Protein 4RJ2 (pdb70)

Solvent-accessible surface area: 46850 Å² total; per-residue (Å²): 94,17,90,13,0,100,7,131,128,34,25,5,2,62,0,0,0,0,3,11,24,6,70,70,0,82,48,0,2,115,71,30,14,115,132,43,128,86,11,3,74,42,54,15,19,27,0,16,10,6,41,23,145,70,54,90,1,0,0,0,0,0,8,15,0,0,0,3,0,6,1,1,0,32,0,0,20,60,71,3,26,3,124,36,1,2,10,1,9,50,3,5,0,0,20,81,100,0,113,24,106,31,9,0,0,0,1,0,2,0,0,15,0,15,0,0,16,39,15,1,85,66,14,5,10,2,1,29,4,32,7,66,5,0,60,21,0,27,34,2,0,144,84,70,73,41,133,10,75,32,11,6,0,1,0,10,1,11,93,52,45,41,28,43,122,8,44,90,22,5,55,104,10,32,0,16,0,19,9,16,11,0,0,0,1,2,0,2,7,26,24,63,71,23,91,2,0,0,0,0,4,0,11,47,8,30,75,80,142,90,143,18,81,86,76,51,137,64,90,15,19,30,54,1,0,76,1,0,0,36,4,3,42,80,33,82,121,76,19,91,10,0,96,6,102,131,42,29,6,0,61,1,0,0,0,0,5,17,4,78,72,0,90,63,1,2,117,70,23,15,116,134,45,128,84,9,3,72,41,48,15,17,28,0,18,12,5,40,21,144,71,53,105,0,0,0,0,0,0,8,12,0,0,0,3,0,6,1,1,0,33,0,0,21,62,68,4,24,1,123,48,1,1,10,0,5,54,3,8,0,7,19,91,102,0,116,32,86,34,6,0,0,0,0,0,2,0,1,13,0,15,0,1,15,33,8,0,101,66,15,5,9,1,2,28,4,31,13,86,4,0,58,22,0,20,51,2,0,133,93,80,69,38,121,21,76,35,10,6,0,1,0,10,0,10,94,54,43,54,31,48,92,8,42,72,15,6,56,109,10,32,0,19,0,18,10,18,10,0,0,0,1,2,0,2,8,26,20,62,71,20,86,2,0,0,0,0,9,1,60,46,26,75,93,86,170,104,155,34,77,85,73,60,162,83,79,16,31,32,43,1,0,78,0,0,0,39,4,5,45,82,32,81,120,95,19,96,8,0,96,6,126,128,43,20,8,1,62,2,0,0,0,3,12,26,4,72,80,0,86,39,0,3,118,72,32,14,113,144,38,132,85,8,3,74,36,64,16,17,26,0,16,14,5,54,13,130,77,47,92,0,0,0,0,0,0,8,12,0,0,0,3,0,6,2,1,0,32,0,0,21,56,52,8,31,1,134,31,1,2,9,1,9,51,4,5,0,1,36,93,137,4,122,33,131,29,9,0,0,0,0,0,2,0,1,14,0,15,0,1,18,38,17,0,93,67,12,4,8,1,2,29,5,32,12,85,6,0,58,20,0,21,54,3,0,117,94,76,66,36,116,12,78,34,11,8,0,1,0,10,1,10,96,53,48,49,29,46,120,8,54,78,16,7,51,107,9,30,0,21,0,22,9,18,10,0,0,0,1,2,0,2,7,26,20,64,72,21,94,2,0,0,0,0,6,0,16,46,8,37,84,79,138,82,108,10,81,83,75,58,106,96,82,14,20,36,54,1,0,58,0,0,0,35,4,2,44,84,28,79,122,75,18,91,9,0,92,5,101,129,40,34,7,1,53,0,0,0,0,4,11,22,6,72,72,0,86,43,0,2,112,67,34,16,106,131,47,111,92,14,3,79,42,68,17,18,26,0,18,4,6,41,23,137,68,52,88,0,0,0,0,0,0,8,15,0,0,0,2,0,5,2,1,0,32,0,0,23,60,64,6,38,4,132,33,0,2,9,1,8,63,3,7,0,12,20,99,100,0,111,45,102,34,5,0,0,0,1,0,2,0,2,17,0,15,0,1,17,33,14,0,84,65,12,5,9,2,1,28,4,32,10,68,4,0,51,19,0,27,38,3,0,137,90,66,73,41,129,17,71,34,10,7,0,1,0,10,1,12,96,53,46,47,46,46,91,8,46,63,8,4,53,113,10,33,0,17,0,17,9,19,9,0,0,0,0,2,0,2,6,24,24,63,73,23,90,1,0,0,0,0,9,2,48,32,22,69,165,86,139,57,162,36,76,70,70,68,129,50,68,15,28,31,53,2,0,78,0,0,0,41,4,3,44,82,29,77,123,74,18,91,9,0,98,6,104,129,40,33,7,2,64,1,0,0,0,3,11,26,3,76,84,0,83,43,0,2,113,68,23,14,82,135,44,131,84,11,2,73,40,69,15,16,26,0,17,11,6,37,11,135,66,52,89,1,0,0,0,0,0,8,13,0,0,0,2,0,6,2,1,0,31,1,0,18,56,70,8,35,1,105,35,1,2,10,1,8,59,3,6,0,0,19,68,100,0,112,33,123,35,7,0,0,0,2,0,2,0,2,14,0,14,0,1,16,36,15,1,77,66,13,4,9,1,2,27,4,32,14,81,5,0,58,21,0,17,57,2,0,144,91,74,67,37,120,22,76,36,8,7,0,2,0,10,1,11,98,57,47,55,26,49,106,8,47,87,25,6,52,107,11,33,0,18,0,25,10,18,9,0,0,0,1,2,0,2,7,26,21,63,61,17,88,2,0,0,0,0,9,2,40,56,7,52,73,85,139,114,123,27,69,65,71,66,109,93,85,16,26,28,59,2,0,85,0,0,0,34,3,3,42,79,30,77,121,76,18,93,11,0,104,7,103,129,44,37,8,1,61,2,0,0,0,0,6,17,3,78,39,0,98,45,1,1,119,72,32,12,108,133,44,143,78,11,2,78,37,52,15,18,27,0,16,12,6,43,13,136,70,51,96,1,0,0,0,0,0,8,14,0,0,0,2,0,6,2,0,0,32,1,0,20,59,63,6,36,0,109,35,1,2,8,0,4,49,4,6,0,0,18,84,96,0,123,36,119,30,4,0,0,0,1,0,2,0,1,15,0,15,0,1,17,37,13,0,86,65,13,4,8,2,2,26,4,27,10,85,4,0,43,19,0,30,42,1,2,174,93,60,69,30,127,40,85,36,10,6,0,1,0,10,0,12,95,52,45,50,30,43,128,8,43,86,30,5,51,113,10,32,0,16,0,22,8,17,10,0,0,0,1,2,0,2,7,25,32,62,58,17,95,2,0,0,0,0,10,2,37,37,9,46,80,84,159,113,62,37,106,101,72,51,136,101,90,15,16,29,50,0,0,63,0,0,0,29,4,2,44,79,32,77,123

Radius of gyration: 33.47 Å; Cα contacts (8 Å, |Δi|>4): 3910; chains: 6; bounding box: 92×74×96 Å

Structure (mmCIF, N/CA/C/O backbone):
data_4RJ2
#
_entry.id   4RJ2
#
_cell.length_a   74.120
_cell.length_b   110.220
_cell.length_c   88.210
_cell.angle_alpha   90.00
_cell.angle_beta   111.08
_cell.angle_gamma   90.00
#
_symmetry.space_group_name_H-M   'P 1 21 1'
#
loop_
_entity.id
_entity.type
_entity.pdbx_description
1 polymer 'Purine nucleoside phosphorylase DeoD-type'
2 non-polymer GLYCEROL
3 water water
#
loop_
_atom_site.group_PDB
_atom_site.id
_atom_site.type_symbol
_atom_site.label_atom_id
_atom_site.label_alt_id
_atom_site.label_comp_id
_atom_site.label_asym_id
_atom_site.label_entity_id
_atom_site.label_seq_id
_atom_site.pdbx_PDB_ins_code
_atom_site.Cartn_x
_atom_site.Cartn_y
_atom_site.Cartn_z
_atom_site.occupancy
_atom_site.B_iso_or_equiv
_atom_site.auth_seq_id
_atom_site.auth_comp_id
_atom_site.auth_asym_id
_atom_site.auth_atom_id
_atom_site.pdbx_PDB_model_num
ATOM 1 N N . ALA A 1 1 ? 12.775 -28.761 57.349 1.00 6.07 1 ALA A N 1
ATOM 2 C CA . ALA A 1 1 ? 13.619 -27.813 56.562 1.00 5.72 1 ALA A CA 1
ATOM 3 C C . ALA A 1 1 ? 12.856 -27.320 55.379 1.00 5.39 1 ALA A C 1
ATOM 4 O O . ALA A 1 1 ? 11.940 -27.980 54.893 1.00 6.33 1 ALA A O 1
ATOM 6 N N . THR A 1 2 ? 13.231 -26.135 54.931 1.00 5.57 2 THR A N 1
ATOM 7 C CA . THR A 1 2 ? 12.732 -25.534 53.707 1.00 6.14 2 THR A CA 1
ATOM 8 C C . THR A 1 2 ? 13.920 -25.322 52.777 1.00 6.07 2 THR A C 1
ATOM 9 O O . THR A 1 2 ? 15.074 -25.535 53.172 1.00 6.55 2 THR A O 1
ATOM 13 N N . PRO A 1 3 ? 13.672 -24.915 51.518 1.00 6.48 3 PRO A N 1
ATOM 14 C CA . PRO A 1 3 ? 14.776 -24.862 50.572 1.00 7.50 3 PRO A CA 1
ATOM 15 C C . PRO A 1 3 ? 15.951 -23.980 50.977 1.00 7.67 3 PRO A C 1
ATOM 16 O O . PRO A 1 3 ? 17.075 -24.254 50.575 1.00 10.24 3 PRO A O 1
ATOM 20 N N . HIS A 1 4 ? 15.720 -22.955 51.797 1.00 6.06 4 HIS A N 1
ATOM 21 C CA . HIS A 1 4 ? 16.806 -22.070 52.202 1.00 6.31 4 HIS A CA 1
ATOM 22 C C . HIS A 1 4 ? 17.059 -22.026 53.701 1.00 6.15 4 HIS A C 1
ATOM 23 O O . HIS A 1 4 ? 17.875 -21.217 54.173 1.00 7.30 4 HIS A O 1
ATOM 30 N N . ILE A 1 5 ? 16.407 -22.895 54.470 1.00 5.80 5 ILE A N 1
ATOM 31 C CA . ILE A 1 5 ? 16.563 -22.893 55.919 1.00 6.25 5 ILE A CA 1
ATOM 32 C C . ILE A 1 5 ? 16.610 -24.342 56.382 1.00 6.24 5 ILE A C 1
ATOM 33 O O . ILE A 1 5 ? 15.604 -25.051 56.353 1.00 6.83 5 ILE A O 1
ATOM 38 N N . ASN A 1 6 ? 17.786 -24.776 56.812 1.00 6.72 6 ASN A N 1
ATOM 39 C CA . ASN A 1 6 ? 17.941 -26.135 57.335 1.00 6.78 6 ASN A CA 1
ATOM 40 C C . ASN A 1 6 ? 17.730 -26.166 58.834 1.00 7.49 6 ASN A C 1
ATOM 41 O O . ASN A 1 6 ? 18.666 -26.098 59.623 1.00 10.39 6 ASN A O 1
ATOM 46 N N . ALA A 1 7 ? 16.468 -26.216 59.202 1.00 7.52 7 ALA A N 1
ATOM 47 C CA . ALA A 1 7 ? 16.027 -26.211 60.576 1.00 8.22 7 ALA A CA 1
ATOM 48 C C . ALA A 1 7 ? 14.703 -26.942 60.636 1.00 8.21 7 ALA A C 1
ATOM 49 O O . ALA A 1 7 ? 14.100 -27.254 59.615 1.00 8.86 7 ALA A O 1
ATOM 51 N N . GLU A 1 8 ? 14.255 -27.166 61.871 1.00 11.41 8 GLU A N 1
ATOM 52 C CA . GLU A 1 8 ? 12.979 -27.797 62.158 1.00 13.83 8 GLU A CA 1
ATOM 53 C C . GLU A 1 8 ? 12.017 -26.826 62.821 1.00 11.44 8 GLU A C 1
ATOM 54 O O . GLU A 1 8 ? 12.420 -25.916 63.518 1.00 9.83 8 GLU A O 1
ATOM 60 N N . MET A 1 9 ? 10.732 -27.028 62.597 1.00 12.68 9 MET A N 1
ATOM 61 C CA . MET A 1 9 ? 9.720 -26.286 63.318 1.00 12.43 9 MET A CA 1
ATOM 62 C C . MET A 1 9 ? 9.996 -26.360 64.812 1.00 12.02 9 MET A C 1
ATOM 63 O O . MET A 1 9 ? 10.266 -27.443 65.349 1.00 15.18 9 MET A O 1
ATOM 68 N N . GLY A 1 10 ? 9.877 -25.223 65.480 1.00 9.82 10 GLY A N 1
ATOM 69 C CA . GLY A 1 10 ? 10.219 -25.088 66.877 1.00 9.41 10 GLY A CA 1
ATOM 70 C C . GLY A 1 10 ? 11.593 -24.477 67.078 1.00 8.50 10 GLY A C 1
ATOM 71 O O . GLY A 1 10 ? 11.862 -23.923 68.139 1.00 10.25 10 GLY A O 1
ATOM 72 N N . ASP A 1 11 ? 12.464 -24.543 66.064 1.00 8.20 11 ASP A N 1
ATOM 73 C CA . ASP A 1 11 ? 13.803 -23.982 66.190 1.00 8.15 11 ASP A CA 1
ATOM 74 C C . ASP A 1 11 ? 13.775 -22.449 66.203 1.00 7.39 11 ASP A C 1
ATOM 75 O O . ASP A 1 11 ? 14.654 -21.843 66.781 1.00 9.06 11 ASP A O 1
ATOM 80 N N . PHE A 1 12 ? 12.781 -21.850 65.545 1.00 6.98 12 PHE A N 1
ATOM 81 C CA . PHE A 1 12 ? 12.571 -20.397 65.561 1.00 6.74 12 PHE A CA 1
ATOM 82 C C . PHE A 1 12 ? 11.467 -20.029 66.548 1.00 6.70 12 PHE A C 1
ATOM 83 O O . PHE A 1 12 ? 10.481 -20.758 66.702 1.00 8.60 12 PHE A O 1
ATOM 91 N N . ALA A 1 13 ? 11.655 -18.892 67.208 1.00 6.25 13 ALA A N 1
ATOM 92 C CA . ALA A 1 13 ? 10.601 -18.221 67.941 1.00 6.87 13 ALA A CA 1
ATOM 93 C C . ALA A 1 13 ? 9.497 -17.787 66.981 1.00 6.42 13 ALA A C 1
ATOM 94 O O . ALA A 1 13 ? 9.697 -17.772 65.762 1.00 7.78 13 ALA A O 1
ATOM 96 N N . ASP A 1 14 ? 8.364 -17.363 67.540 1.00 7.46 14 ASP A N 1
ATOM 97 C CA . ASP A 1 14 ? 7.266 -16.841 66.731 1.00 7.28 14 ASP A CA 1
ATOM 98 C C . ASP A 1 14 ? 7.473 -15.400 66.263 1.00 6.39 14 ASP A C 1
ATOM 99 O O . ASP A 1 14 ? 6.676 -14.880 65.511 1.00 6.90 14 ASP A O 1
ATOM 104 N N A VAL A 1 15 ? 8.558 -14.774 66.705 0.50 6.47 15 VAL A N 1
ATOM 105 N N B VAL A 1 15 ? 8.577 -14.799 66.714 0.50 6.25 15 VAL A N 1
ATOM 106 C CA A VAL A 1 15 ? 8.978 -13.484 66.180 0.50 6.84 15 VAL A CA 1
ATOM 107 C CA B VAL A 1 15 ? 9.037 -13.475 66.302 0.50 5.97 15 VAL A CA 1
ATOM 108 C C A VAL A 1 15 ? 10.454 -13.576 65.820 0.50 6.05 15 VAL A C 1
ATOM 109 C C B VAL A 1 15 ? 10.481 -13.605 65.821 0.50 5.75 15 VAL A C 1
ATOM 110 O O A VAL A 1 15 ? 11.266 -14.105 66.595 0.50 6.65 15 VAL A O 1
ATOM 111 O O B VAL A 1 15 ? 11.315 -14.191 66.527 0.50 6.46 15 VAL A O 1
ATOM 118 N N . VAL A 1 16 ? 10.786 -13.066 64.638 1.00 5.98 16 VAL A N 1
ATOM 119 C CA . VAL A 1 16 ? 12.143 -13.066 64.130 1.00 5.63 16 VAL A CA 1
ATOM 120 C C . VAL A 1 16 ? 12.550 -11.642 63.756 1.00 5.02 16 VAL A C 1
ATOM 121 O O . VAL A 1 16 ? 11.908 -10.989 62.932 1.00 5.90 16 VAL A O 1
ATOM 125 N N . LEU A 1 17 ? 13.641 -11.179 64.366 1.00 4.84 17 LEU A N 1
ATOM 126 C CA . LEU A 1 17 ? 14.318 -9.937 63.959 1.00 5.00 17 LEU A CA 1
ATOM 127 C C . LEU A 1 17 ? 15.204 -10.251 62.777 1.00 4.43 17 LEU A C 1
ATOM 128 O O . LEU A 1 17 ? 15.895 -11.279 62.775 1.00 5.30 17 LEU A O 1
ATOM 133 N N . MET A 1 18 ? 15.215 -9.367 61.781 1.00 4.60 18 MET A N 1
ATOM 134 C CA . MET A 1 18 ? 15.994 -9.639 60.573 1.00 4.33 18 MET A CA 1
ATOM 135 C C . MET A 1 18 ? 16.745 -8.406 60.090 1.00 4.52 18 MET A C 1
ATOM 136 O O . MET A 1 18 ? 16.143 -7.509 59.515 1.00 4.83 18 MET A O 1
ATOM 141 N N . PRO A 1 19 ? 18.064 -8.360 60.319 1.00 5.05 19 PRO A N 1
ATOM 142 C CA . PRO A 1 19 ? 18.906 -7.408 59.619 1.00 5.22 19 PRO A CA 1
ATOM 143 C C . PRO A 1 19 ? 19.235 -7.982 58.236 1.00 5.15 19 PRO A C 1
ATOM 144 O O . PRO A 1 19 ? 19.074 -9.179 58.005 1.00 5.58 19 PRO A O 1
ATOM 148 N N . GLY A 1 20 ? 19.718 -7.162 57.313 1.00 5.38 20 GLY A N 1
ATOM 149 C CA . GLY A 1 20 ? 20.123 -7.718 56.021 1.00 5.57 20 GLY A CA 1
ATOM 150 C C . GLY A 1 20 ? 21.352 -8.618 56.134 1.00 5.51 20 GLY A C 1
ATOM 151 O O . GLY A 1 20 ? 21.447 -9.635 55.447 1.00 6.08 20 GLY A O 1
ATOM 152 N N . ASP A 1 21 ? 22.302 -8.214 56.972 1.00 5.46 21 ASP A N 1
ATOM 153 C CA . ASP A 1 21 ? 23.617 -8.854 57.050 1.00 5.42 21 ASP A CA 1
ATOM 154 C C . ASP A 1 21 ? 23.581 -9.994 58.054 1.00 5.58 21 ASP A C 1
ATOM 155 O O . ASP A 1 21 ? 23.308 -9.759 59.233 1.00 6.08 21 ASP A O 1
ATOM 160 N N . PRO A 1 22 ? 23.865 -11.239 57.624 1.00 5.52 22 PRO A N 1
ATOM 161 C CA . PRO A 1 22 ? 23.848 -12.331 58.592 1.00 6.01 22 PRO A CA 1
ATOM 162 C C . PRO A 1 22 ? 24.869 -12.164 59.722 1.00 6.14 22 PRO A C 1
ATOM 163 O O . PRO A 1 22 ? 24.664 -12.692 60.818 1.00 6.65 22 PRO A O 1
ATOM 167 N N A LEU A 1 23 ? 25.957 -11.439 59.475 0.50 6.52 23 LEU A N 1
ATOM 168 N N B LEU A 1 23 ? 25.954 -11.440 59.472 0.50 5.99 23 LEU A N 1
ATOM 169 C CA A LEU A 1 23 ? 26.926 -11.161 60.537 0.50 7.19 23 LEU A CA 1
ATOM 170 C CA B LEU A 1 23 ? 26.932 -11.189 60.524 0.50 6.17 23 LEU A CA 1
ATOM 171 C C A LEU A 1 23 ? 26.330 -10.245 61.605 0.50 6.66 23 LEU A C 1
ATOM 172 C C B LEU A 1 23 ? 26.374 -10.217 61.573 0.50 6.20 23 LEU A C 1
ATOM 173 O O A LEU A 1 23 ? 26.682 -10.359 62.777 0.50 7.75 23 LEU A O 1
ATOM 174 O O B LEU A 1 23 ? 26.796 -10.258 62.724 0.50 7.24 23 LEU A O 1
ATOM 183 N N A ARG A 1 24 ? 25.444 -9.331 61.212 0.50 6.51 24 ARG A N 1
ATOM 184 N N B ARG A 1 24 ? 25.440 -9.345 61.187 0.50 6.45 24 ARG A N 1
ATOM 185 C CA A ARG A 1 24 ? 24.720 -8.542 62.197 0.50 6.60 24 ARG A CA 1
ATOM 186 C CA B ARG A 1 24 ? 24.720 -8.539 62.173 0.50 6.85 24 ARG A CA 1
ATOM 187 C C A ARG A 1 24 ? 23.749 -9.411 62.992 0.50 5.98 24 ARG A C 1
ATOM 188 C C B ARG A 1 24 ? 23.752 -9.405 62.983 0.50 5.96 24 ARG A C 1
ATOM 189 O O A ARG A 1 24 ? 23.517 -9.150 64.165 0.50 6.75 24 ARG A O 1
ATOM 190 O O B ARG A 1 24 ? 23.520 -9.135 64.154 0.50 6.80 24 ARG A O 1
ATOM 205 N N . ALA A 1 25 ? 23.177 -10.445 62.374 1.00 5.83 25 ALA A N 1
ATOM 206 C CA . ALA A 1 25 ? 22.332 -11.378 63.130 1.00 6.33 25 ALA A CA 1
ATOM 207 C C . ALA A 1 25 ? 23.149 -12.071 64.226 1.00 6.08 25 ALA A C 1
ATOM 208 O O . ALA A 1 25 ? 22.698 -12.198 65.365 1.00 6.70 25 ALA A O 1
ATOM 210 N N A LYS A 1 26 ? 24.351 -12.518 63.874 0.50 6.46 26 LYS A N 1
ATOM 211 N N B LYS A 1 26 ? 24.348 -12.519 63.869 0.50 6.46 26 LYS A N 1
ATOM 212 C CA A LYS A 1 26 ? 25.250 -13.127 64.846 0.50 7.25 26 LYS A CA 1
ATOM 213 C CA B LYS A 1 26 ? 25.264 -13.123 64.827 0.50 7.33 26 LYS A CA 1
ATOM 214 C C A LYS A 1 26 ? 25.602 -12.144 65.967 0.50 7.34 26 LYS A C 1
ATOM 215 C C B LYS A 1 26 ? 25.606 -12.147 65.959 0.50 7.35 26 LYS A C 1
ATOM 216 O O A LYS A 1 26 ? 25.552 -12.503 67.144 0.50 8.21 26 LYS A O 1
ATOM 217 O O B LYS A 1 26 ? 25.552 -12.513 67.134 0.50 8.21 26 LYS A O 1
ATOM 228 N N . TYR A 1 27 ? 25.916 -10.903 65.602 1.00 6.78 27 TYR A N 1
ATOM 229 C CA . TYR A 1 27 ? 26.154 -9.847 66.582 1.00 7.19 27 TYR A CA 1
ATOM 230 C C . TYR A 1 27 ? 24.954 -9.661 67.517 1.00 6.82 27 TYR A C 1
ATOM 231 O O . TYR A 1 27 ? 25.118 -9.580 68.740 1.00 8.28 27 TYR A O 1
ATOM 240 N N . ILE A 1 28 ? 23.752 -9.600 66.962 1.00 6.76 28 ILE A N 1
ATOM 241 C CA . ILE A 1 28 ? 22.569 -9.431 67.795 1.00 7.13 28 ILE A CA 1
ATOM 242 C C . ILE A 1 28 ? 22.417 -10.608 68.762 1.00 7.60 28 ILE A C 1
ATOM 243 O O . ILE A 1 28 ? 22.142 -10.427 69.958 1.00 8.59 28 ILE A O 1
ATOM 248 N N . ALA A 1 29 ? 22.581 -11.828 68.252 1.00 8.07 29 ALA A N 1
ATOM 249 C CA . ALA A 1 29 ? 22.431 -13.017 69.095 1.00 8.47 29 ALA A CA 1
ATOM 250 C C . ALA A 1 29 ? 23.400 -13.008 70.270 1.00 10.50 29 ALA A C 1
ATOM 251 O O . ALA A 1 29 ? 23.023 -13.309 71.408 1.00 12.92 29 ALA A O 1
ATOM 253 N N . GLU A 1 30 ? 24.644 -12.646 69.983 1.00 9.95 30 GLU A N 1
ATOM 254 C CA . GLU A 1 30 ? 25.698 -12.629 70.994 1.00 11.70 30 GLU A CA 1
ATOM 255 C C . GLU A 1 30 ? 25.551 -11.490 71.995 1.00 12.09 30 GLU A C 1
ATOM 256 O O . GLU A 1 30 ? 25.924 -11.646 73.158 1.00 15.70 30 GLU A O 1
ATOM 262 N N . THR A 1 31 ? 25.049 -10.346 71.535 1.00 10.91 31 THR A N 1
ATOM 263 C CA . THR A 1 31 ? 24.985 -9.104 72.330 1.00 11.66 31 THR A CA 1
ATOM 264 C C . THR A 1 31 ? 23.708 -8.992 73.175 1.00 10.37 31 THR A C 1
ATOM 265 O O . THR A 1 31 ? 23.740 -8.519 74.303 1.00 13.15 31 THR A O 1
ATOM 269 N N . PHE A 1 32 ? 22.573 -9.393 72.608 1.00 8.82 32 PHE A N 1
ATOM 270 C CA . PHE A 1 32 ? 21.281 -9.109 73.232 1.00 9.67 32 PHE A CA 1
ATOM 271 C C . PHE A 1 32 ? 20.532 -10.319 73.757 1.00 10.15 32 PHE A C 1
ATOM 272 O O . PHE A 1 32 ? 19.662 -10.164 74.610 1.00 13.08 32 PHE A O 1
ATOM 280 N N . LEU A 1 33 ? 20.833 -11.507 73.240 1.00 10.36 33 LEU A N 1
ATOM 281 C CA . LEU A 1 33 ? 20.085 -12.716 73.606 1.00 10.47 33 LEU A CA 1
ATOM 282 C C . LEU A 1 33 ? 20.871 -13.556 74.589 1.00 12.27 33 LEU A C 1
ATOM 283 O O . LEU A 1 33 ? 22.105 -13.551 74.581 1.00 14.54 33 LEU A O 1
ATOM 288 N N . GLU A 1 34 ? 20.143 -14.262 75.448 1.00 11.90 34 GLU A N 1
ATOM 289 C CA . GLU A 1 34 ? 20.731 -15.235 76.333 1.00 11.71 34 GLU A CA 1
ATOM 290 C C . GLU A 1 34 ? 20.559 -16.621 75.746 1.00 10.89 34 GLU A C 1
ATOM 291 O O . GLU A 1 34 ? 19.545 -16.934 75.102 1.00 10.52 34 GLU A O 1
ATOM 297 N N . ASP A 1 35 ? 21.593 -17.433 75.950 1.00 12.66 35 ASP A N 1
ATOM 298 C CA . ASP A 1 35 ? 21.593 -18.831 75.558 1.00 12.38 35 ASP A CA 1
ATOM 299 C C . ASP A 1 35 ? 21.330 -19.015 74.073 1.00 11.59 35 ASP A C 1
ATOM 300 O O . ASP A 1 35 ? 20.659 -19.958 73.665 1.00 13.11 35 ASP A O 1
ATOM 305 N N . ALA A 1 36 ? 21.877 -18.125 73.251 1.00 11.27 36 ALA A N 1
ATOM 306 C CA . ALA A 1 36 ? 21.619 -18.190 71.823 1.00 11.77 36 ALA A CA 1
ATOM 307 C C . ALA A 1 36 ? 22.261 -19.425 71.220 1.00 11.15 36 ALA A C 1
ATOM 308 O O . ALA A 1 36 ? 23.376 -19.819 71.583 1.00 13.86 36 ALA A O 1
ATOM 310 N N . ARG A 1 37 ? 21.534 -20.037 70.299 1.00 10.02 37 ARG A N 1
ATOM 311 C CA . ARG A 1 37 ? 22.060 -21.122 69.494 1.00 10.17 37 ARG A CA 1
ATOM 312 C C . ARG A 1 37 ? 21.808 -20.846 68.031 1.00 8.68 37 ARG A C 1
ATOM 313 O O . ARG A 1 37 ? 20.775 -20.285 67.651 1.00 8.65 37 ARG A O 1
ATOM 321 N N . GLU A 1 38 ? 22.745 -21.272 67.199 1.00 7.99 38 GLU A N 1
ATOM 322 C CA . GLU A 1 38 ? 22.608 -21.163 65.761 1.00 7.80 38 GLU A CA 1
ATOM 323 C C . GLU A 1 38 ? 21.626 -22.211 65.281 1.00 8.18 38 GLU A C 1
ATOM 324 O O . GLU A 1 38 ? 21.742 -23.379 65.626 1.00 10.34 38 GLU A O 1
ATOM 330 N N . VAL A 1 39 ? 20.640 -21.766 64.515 1.00 7.24 39 VAL A N 1
ATOM 331 C CA . VAL A 1 39 ? 19.609 -22.640 63.986 1.00 7.33 39 VAL A CA 1
ATOM 332 C C . VAL A 1 39 ? 19.601 -22.718 62.454 1.00 7.12 39 VAL A C 1
ATOM 333 O O . VAL A 1 39 ? 18.929 -23.564 61.898 1.00 8.94 39 VAL A O 1
ATOM 337 N N . ASN A 1 40 ? 20.292 -21.817 61.758 1.00 6.70 40 ASN A N 1
ATOM 338 C CA . ASN A 1 40 ? 20.477 -21.953 60.321 1.00 6.70 40 ASN A CA 1
ATOM 339 C C . ASN A 1 40 ? 21.832 -21.451 59.911 1.00 6.55 40 ASN A C 1
ATOM 340 O O . ASN A 1 40 ? 22.303 -20.442 60.419 1.00 6.37 40 ASN A O 1
ATOM 345 N N . ASN A 1 41 ? 22.450 -22.133 58.956 1.00 7.17 41 ASN A N 1
ATOM 346 C CA . ASN A 1 41 ? 23.649 -21.620 58.300 1.00 7.41 41 ASN A CA 1
ATOM 347 C C . ASN A 1 41 ? 23.685 -21.858 56.788 1.00 6.93 41 ASN A C 1
ATOM 348 O O . ASN A 1 41 ? 24.698 -21.617 56.144 1.00 7.92 41 ASN A O 1
ATOM 353 N N . VAL A 1 42 ? 22.559 -22.286 56.211 1.00 7.08 42 VAL A N 1
ATOM 354 C CA . VAL A 1 42 ? 22.474 -22.494 54.767 1.00 7.47 42 VAL A CA 1
ATOM 355 C C . VAL A 1 42 ? 22.801 -21.184 54.050 1.00 6.31 42 VAL A C 1
ATOM 356 O O . VAL A 1 42 ? 22.273 -20.137 54.417 1.00 6.55 42 VAL A O 1
ATOM 360 N N A ARG A 1 43 ? 23.698 -21.259 53.063 0.50 6.56 43 ARG A N 1
ATOM 361 N N B ARG A 1 43 ? 23.674 -21.255 53.041 0.50 6.64 43 ARG A N 1
ATOM 362 C CA A ARG A 1 43 ? 24.165 -20.106 52.277 0.50 7.18 43 ARG A CA 1
ATOM 363 C CA B ARG A 1 43 ? 24.132 -20.091 52.263 0.50 7.22 43 ARG A CA 1
ATOM 364 C C A ARG A 1 43 ? 24.825 -19.035 53.129 0.50 7.24 43 ARG A C 1
ATOM 365 C C B ARG A 1 43 ? 24.819 -19.031 53.128 0.50 7.26 43 ARG A C 1
ATOM 366 O O A ARG A 1 43 ? 24.957 -17.898 52.704 0.50 8.00 43 ARG A O 1
ATOM 367 O O B ARG A 1 43 ? 24.966 -17.896 52.704 0.50 8.04 43 ARG A O 1
ATOM 382 N N . GLY A 1 44 ? 25.253 -19.400 54.330 1.00 6.31 44 GLY A N 1
ATOM 383 C CA . GLY A 1 44 ? 25.800 -18.440 55.249 1.00 6.13 44 GLY A CA 1
ATOM 384 C C . GLY A 1 44 ? 24.783 -17.474 55.832 1.00 6.08 44 GLY A C 1
ATOM 385 O O . GLY A 1 44 ? 25.170 -16.468 56.449 1.00 6.51 44 GLY A O 1
ATOM 386 N N . MET A 1 45 ? 23.492 -17.747 55.646 1.00 5.92 45 MET A N 1
ATOM 387 C CA . MET A 1 45 ? 22.469 -16.820 56.107 1.00 5.49 45 MET A CA 1
ATOM 388 C C . MET A 1 45 ? 22.107 -17.166 57.544 1.00 5.49 45 MET A C 1
ATOM 389 O O . MET A 1 45 ? 21.090 -17.797 57.833 1.00 6.29 45 MET A O 1
ATOM 394 N N . LEU A 1 46 ? 23.013 -16.778 58.431 1.00 5.46 46 LEU A N 1
ATOM 395 C CA . LEU A 1 46 ? 22.979 -17.202 59.818 1.00 5.51 46 LEU A CA 1
ATOM 396 C C . LEU A 1 46 ? 21.703 -16.783 60.517 1.00 5.45 46 LEU A C 1
ATOM 397 O O . LEU A 1 46 ? 21.252 -15.634 60.406 1.00 5.76 46 LEU A O 1
ATOM 402 N N . GLY A 1 47 ? 21.139 -17.740 61.251 1.00 5.80 47 GLY A N 1
ATOM 403 C CA . GLY A 1 47 ? 19.998 -17.500 62.112 1.00 5.59 47 GLY A CA 1
ATOM 404 C C . GLY A 1 47 ? 20.220 -18.119 63.470 1.00 5.75 47 GLY A C 1
ATOM 405 O O . GLY A 1 47 ? 20.869 -19.166 63.573 1.00 6.55 47 GLY A O 1
ATOM 406 N N . PHE A 1 48 ? 19.633 -17.504 64.492 1.00 5.82 48 PHE A N 1
ATOM 407 C CA . PHE A 1 48 ? 19.845 -17.847 65.891 1.00 6.25 48 PHE A CA 1
ATOM 408 C C . PHE A 1 48 ? 18.553 -17.736 66.666 1.00 5.96 48 PHE A C 1
ATOM 409 O O . PHE A 1 48 ? 17.688 -16.939 66.329 1.00 6.42 48 PHE A O 1
ATOM 417 N N . THR A 1 49 ? 18.463 -18.500 67.751 1.00 6.27 49 THR A N 1
ATOM 418 C CA . THR A 1 49 ? 17.348 -18.399 68.687 1.00 6.87 49 THR A CA 1
ATOM 419 C C . THR A 1 49 ? 17.885 -18.382 70.111 1.00 7.17 49 THR A C 1
ATOM 420 O O . THR A 1 49 ? 18.784 -19.153 70.444 1.00 8.48 49 THR A O 1
ATOM 424 N N . GLY A 1 50 ? 17.334 -17.503 70.934 1.00 7.22 50 GLY A N 1
ATOM 425 C CA . GLY A 1 50 ? 17.677 -17.400 72.350 1.00 7.40 50 GLY A CA 1
ATOM 426 C C . GLY A 1 50 ? 16.537 -16.716 73.066 1.00 8.02 50 GLY A C 1
ATOM 427 O O . GLY A 1 50 ? 15.395 -16.744 72.595 1.00 9.10 50 GLY A O 1
ATOM 428 N N . THR A 1 51 ? 16.828 -16.099 74.213 1.00 7.77 51 THR A N 1
ATOM 429 C CA . THR A 1 51 ? 15.832 -15.397 74.965 1.00 8.78 51 THR A CA 1
ATOM 430 C C . THR A 1 51 ? 16.270 -13.962 75.259 1.00 8.97 51 THR A C 1
ATOM 431 O O . THR A 1 51 ? 17.418 -13.682 75.357 1.00 9.76 51 THR A O 1
ATOM 435 N N . TYR A 1 52 ? 15.266 -13.094 75.361 1.00 8.91 52 TYR A N 1
ATOM 436 C CA . TYR A 1 52 ? 15.455 -11.706 75.764 1.00 8.29 52 TYR A CA 1
ATOM 437 C C . TYR A 1 52 ? 14.505 -11.474 76.925 1.00 8.74 52 TYR A C 1
ATOM 438 O O . TYR A 1 52 ? 13.297 -11.550 76.750 1.00 9.00 52 TYR A O 1
ATOM 447 N N . LYS A 1 53 ? 15.048 -11.243 78.115 1.00 9.18 53 LYS A N 1
ATOM 448 C CA . LYS A 1 53 ? 14.231 -11.059 79.318 1.00 10.23 53 LYS A CA 1
ATOM 449 C C . LYS A 1 53 ? 13.199 -12.183 79.450 1.00 10.88 53 LYS A C 1
ATOM 450 O O . LYS A 1 53 ? 12.039 -11.951 79.788 1.00 13.37 53 LYS A O 1
ATOM 456 N N . GLY A 1 54 ? 13.648 -13.408 79.180 1.00 11.17 54 GLY A N 1
ATOM 457 C CA . GLY A 1 54 ? 12.815 -14.598 79.319 1.00 12.05 54 GLY A CA 1
ATOM 458 C C . GLY A 1 54 ? 11.970 -14.964 78.107 1.00 11.41 54 GLY A C 1
ATOM 459 O O . GLY A 1 54 ? 11.390 -16.053 78.078 1.00 14.68 54 GLY A O 1
ATOM 460 N N . ARG A 1 55 ? 11.912 -14.082 77.111 1.00 10.01 55 ARG A N 1
ATOM 461 C CA . ARG A 1 55 ? 11.038 -14.251 75.961 1.00 10.54 55 ARG A CA 1
ATOM 462 C C . ARG A 1 55 ? 11.833 -14.876 74.806 1.00 9.01 55 ARG A C 1
ATOM 463 O O . ARG A 1 55 ? 12.914 -14.410 74.464 1.00 9.34 55 ARG A O 1
ATOM 471 N N . LYS A 1 56 ? 11.313 -15.958 74.236 1.00 8.99 56 LYS A N 1
ATOM 472 C CA . LYS A 1 56 ? 11.971 -16.620 73.111 1.00 7.84 56 LYS A CA 1
ATOM 473 C C . LYS A 1 56 ? 11.957 -15.687 71.901 1.00 7.84 56 LYS A C 1
ATOM 474 O O . LYS A 1 56 ? 10.901 -15.170 71.530 1.00 8.32 56 LYS A O 1
ATOM 480 N N A ILE A 1 57 ? 13.117 -15.482 71.291 0.50 7.13 57 ILE A N 1
ATOM 481 N N B ILE A 1 57 ? 13.137 -15.473 71.312 0.50 6.84 57 ILE A N 1
ATOM 482 C CA A ILE A 1 57 ? 13.238 -14.590 70.146 0.50 7.04 57 ILE A CA 1
ATOM 483 C CA B ILE A 1 57 ? 13.357 -14.534 70.202 0.50 6.06 57 ILE A CA 1
ATOM 484 C C A ILE A 1 57 ? 14.297 -15.153 69.216 0.50 6.38 57 ILE A C 1
ATOM 485 C C B ILE A 1 57 ? 14.301 -15.195 69.213 0.50 5.93 57 ILE A C 1
ATOM 486 O O A ILE A 1 57 ? 15.288 -15.739 69.667 0.50 7.33 57 ILE A O 1
ATOM 487 O O B ILE A 1 57 ? 15.240 -15.886 69.624 0.50 6.83 57 ILE A O 1
ATOM 496 N N . SER A 1 58 ? 14.075 -14.987 67.917 1.00 5.47 58 SER A N 1
ATOM 497 C CA . SER A 1 58 ? 15.042 -15.383 66.900 1.00 5.61 58 SER A CA 1
ATOM 498 C C . SER A 1 58 ? 15.547 -14.166 66.140 1.00 5.08 58 SER A C 1
ATOM 499 O O . SER A 1 58 ? 14.897 -13.122 66.087 1.00 5.40 58 SER A O 1
ATOM 502 N N . VAL A 1 59 ? 16.703 -14.334 65.508 1.00 5.17 59 VAL A N 1
ATOM 503 C CA . VAL A 1 59 ? 17.289 -13.287 64.668 1.00 5.08 59 VAL A CA 1
ATOM 504 C C . VAL A 1 59 ? 18.003 -13.981 63.509 1.00 4.75 59 VAL A C 1
ATOM 505 O O . VAL A 1 59 ? 18.732 -14.953 63.715 1.00 5.66 59 VAL A O 1
ATOM 509 N N A MET A 1 60 ? 17.784 -13.489 62.293 0.50 4.96 60 MET A N 1
ATOM 510 N N B MET A 1 60 ? 17.808 -13.468 62.300 0.50 5.00 60 MET A N 1
ATOM 511 C CA A MET A 1 60 ? 18.366 -14.113 61.111 0.50 4.64 60 MET A CA 1
ATOM 512 C CA B MET A 1 60 ? 18.372 -14.103 61.122 0.50 4.66 60 MET A CA 1
ATOM 513 C C A MET A 1 60 ? 18.517 -13.083 60.009 0.50 4.62 60 MET A C 1
ATOM 514 C C B MET A 1 60 ? 18.520 -13.079 60.013 0.50 4.62 60 MET A C 1
ATOM 515 O O A MET A 1 60 ? 17.645 -12.235 59.816 0.50 5.05 60 MET A O 1
ATOM 516 O O B MET A 1 60 ? 17.651 -12.228 59.822 0.50 5.06 60 MET A O 1
ATOM 525 N N . GLY A 1 61 ? 19.623 -13.141 59.279 1.00 4.62 61 GLY A N 1
ATOM 526 C CA . GLY A 1 61 ? 19.790 -12.275 58.124 1.00 4.54 61 GLY A CA 1
ATOM 527 C C . GLY A 1 61 ? 18.763 -12.558 57.033 1.00 4.34 61 GLY A C 1
ATOM 528 O O . GLY A 1 61 ? 18.268 -13.677 56.885 1.00 4.89 61 GLY A O 1
ATOM 529 N N . HIS A 1 62 ? 18.445 -11.511 56.263 1.00 4.67 62 HIS A N 1
ATOM 530 C CA . HIS A 1 62 ? 17.535 -11.671 55.130 1.00 4.67 62 HIS A CA 1
ATOM 531 C C . HIS A 1 62 ? 18.172 -11.460 53.753 1.00 4.63 62 HIS A C 1
ATOM 532 O O . HIS A 1 62 ? 17.509 -11.713 52.751 1.00 5.67 62 HIS A O 1
ATOM 539 N N . GLY A 1 63 ? 19.414 -10.999 53.682 1.00 4.55 63 GLY A N 1
ATOM 540 C CA . GLY A 1 63 ? 20.077 -10.720 52.424 1.00 5.11 63 GLY A CA 1
ATOM 541 C C . GLY A 1 63 ? 19.597 -9.432 51.792 1.00 5.28 63 GLY A C 1
ATOM 542 O O . GLY A 1 63 ? 18.676 -8.784 52.268 1.00 10.32 63 GLY A O 1
ATOM 543 N N . MET A 1 64 ? 20.188 -9.032 50.690 1.00 4.88 64 MET A N 1
ATOM 544 C CA . MET A 1 64 ? 19.875 -7.722 50.110 1.00 4.61 64 MET A CA 1
ATOM 545 C C . MET A 1 64 ? 18.802 -7.851 49.034 1.00 4.02 64 MET A C 1
ATOM 546 O O . MET A 1 64 ? 18.950 -8.608 48.072 1.00 5.03 64 MET A O 1
ATOM 551 N N . GLY A 1 65 ? 17.775 -7.034 49.170 1.00 3.88 65 GLY A N 1
ATOM 552 C CA . GLY A 1 65 ? 16.752 -6.866 48.161 1.00 4.03 65 GLY A CA 1
ATOM 553 C C . GLY A 1 65 ? 15.485 -7.665 48.385 1.00 3.69 65 GLY A C 1
ATOM 554 O O . GLY A 1 65 ? 15.429 -8.659 49.120 1.00 4.18 65 GLY A O 1
ATOM 555 N N . ILE A 1 66 ? 14.448 -7.216 47.700 1.00 3.47 66 ILE A N 1
ATOM 556 C CA . ILE A 1 66 ? 13.127 -7.828 47.771 1.00 3.57 66 ILE A CA 1
ATOM 557 C C . ILE A 1 66 ? 13.149 -9.322 47.464 1.00 3.51 66 ILE A C 1
ATOM 558 O O . ILE A 1 66 ? 12.593 -10.100 48.229 1.00 4.00 66 ILE A O 1
ATOM 563 N N . PRO A 1 67 ? 13.801 -9.770 46.386 1.00 3.42 67 PRO A N 1
ATOM 564 C CA . PRO A 1 67 ? 13.736 -11.211 46.105 1.00 3.40 67 PRO A CA 1
ATOM 565 C C . PRO A 1 67 ? 14.343 -12.065 47.223 1.00 3.73 67 PRO A C 1
ATOM 566 O O . PRO A 1 67 ? 13.813 -13.130 47.554 1.00 5.03 67 PRO A O 1
ATOM 570 N N . SER A 1 68 ? 15.441 -11.601 47.812 1.00 3.72 68 SER A N 1
ATOM 571 C CA . SER A 1 68 ? 16.098 -12.378 48.866 1.00 4.06 68 SER A CA 1
ATOM 572 C C . SER A 1 68 ? 15.232 -12.433 50.117 1.00 4.19 68 SER A C 1
ATOM 573 O O . SER A 1 68 ? 14.960 -13.517 50.652 1.00 4.39 68 SER A O 1
ATOM 576 N N . CYS A 1 69 ? 14.801 -11.268 50.599 1.00 4.16 69 CYS A N 1
ATOM 577 C CA . CYS A 1 69 ? 14.051 -11.277 51.835 1.00 4.22 69 CYS A CA 1
ATOM 578 C C . CYS A 1 69 ? 12.676 -11.926 51.689 1.00 3.95 69 CYS A C 1
ATOM 579 O O . CYS A 1 69 ? 12.147 -12.460 52.674 1.00 5.01 69 CYS A O 1
ATOM 582 N N . SER A 1 70 ? 12.127 -11.913 50.476 1.00 3.89 70 SER A N 1
ATOM 583 C CA . SER A 1 70 ? 10.840 -12.548 50.218 1.00 4.17 70 SER A CA 1
ATOM 584 C C . SER A 1 70 ? 10.924 -14.058 50.411 1.00 4.03 70 SER A C 1
ATOM 585 O O . SER A 1 70 ? 9.972 -14.689 50.880 1.00 4.47 70 SER A O 1
ATOM 588 N N . ILE A 1 71 ? 12.051 -14.659 50.025 1.00 3.93 71 ILE A N 1
ATOM 589 C CA . ILE A 1 71 ? 12.281 -16.096 50.231 1.00 4.41 71 ILE A CA 1
ATOM 590 C C . ILE A 1 71 ? 12.269 -16.414 51.720 1.00 4.06 71 ILE A C 1
ATOM 591 O O . ILE A 1 71 ? 11.563 -17.321 52.164 1.00 4.56 71 ILE A O 1
ATOM 596 N N . TYR A 1 72 ? 13.108 -15.718 52.476 1.00 4.40 72 TYR A N 1
ATOM 597 C CA . TYR A 1 72 ? 13.265 -16.077 53.880 1.00 4.88 72 TYR A CA 1
ATOM 598 C C . TYR A 1 72 ? 12.019 -15.828 54.678 1.00 4.47 72 TYR A C 1
ATOM 599 O O . TYR A 1 72 ? 11.644 -16.649 55.510 1.00 5.33 72 TYR A O 1
ATOM 608 N N . THR A 1 73 ? 11.371 -14.683 54.469 1.00 4.47 73 THR A N 1
ATOM 609 C CA . THR A 1 73 ? 10.183 -14.379 55.245 1.00 5.01 73 THR A CA 1
ATOM 610 C C . THR A 1 73 ? 9.044 -15.344 54.881 1.00 4.28 73 THR A C 1
ATOM 611 O O . THR A 1 73 ? 8.336 -15.794 55.776 1.00 5.10 73 THR A O 1
ATOM 615 N N . LYS A 1 74 ? 8.882 -15.712 53.618 1.00 4.21 74 LYS A N 1
ATOM 616 C CA . LYS A 1 74 ? 7.878 -16.701 53.249 1.00 4.11 74 LYS A CA 1
ATOM 617 C C . LYS A 1 74 ? 8.136 -17.999 53.998 1.00 4.14 74 LYS A C 1
ATOM 618 O O . LYS A 1 74 ? 7.234 -18.552 54.632 1.00 4.76 74 LYS A O 1
ATOM 624 N N . GLU A 1 75 ? 9.359 -18.519 53.895 1.00 4.27 75 GLU A N 1
ATOM 625 C CA . GLU A 1 75 ? 9.661 -19.830 54.488 1.00 4.26 75 GLU A CA 1
ATOM 626 C C . GLU A 1 75 ? 9.421 -19.802 55.993 1.00 4.32 75 GLU A C 1
ATOM 627 O O . GLU A 1 75 ? 8.885 -20.753 56.568 1.00 5.05 75 GLU A O 1
ATOM 633 N N . LEU A 1 76 ? 9.845 -18.731 56.666 1.00 4.59 76 LEU A N 1
ATOM 634 C CA . LEU A 1 76 ? 9.626 -18.608 58.101 1.00 4.96 76 LEU A CA 1
ATOM 635 C C . LEU A 1 76 ? 8.149 -18.639 58.460 1.00 4.80 76 LEU A C 1
ATOM 636 O O . LEU A 1 76 ? 7.741 -19.326 59.416 1.00 5.41 76 LEU A O 1
ATOM 641 N N . ILE A 1 77 ? 7.338 -17.893 57.729 1.00 4.71 77 ILE A N 1
ATOM 642 C CA . ILE A 1 77 ? 5.921 -17.793 58.019 1.00 5.43 77 ILE A CA 1
ATOM 643 C C . ILE A 1 77 ? 5.202 -19.123 57.734 1.00 5.30 77 ILE A C 1
ATOM 644 O O . ILE A 1 77 ? 4.395 -19.590 58.536 1.00 6.85 77 ILE A O 1
ATOM 649 N N . THR A 1 78 ? 5.473 -19.709 56.577 1.00 5.16 78 THR A N 1
ATOM 650 C CA . THR A 1 78 ? 4.655 -20.851 56.141 1.00 5.64 78 THR A CA 1
ATOM 651 C C . THR A 1 78 ? 5.098 -22.159 56.789 1.00 6.15 78 THR A C 1
ATOM 652 O O . THR A 1 78 ? 4.268 -23.047 56.973 1.00 7.69 78 THR A O 1
ATOM 656 N N . ASP A 1 79 ? 6.381 -22.291 57.128 1.00 5.68 79 ASP A N 1
ATOM 657 C CA . ASP A 1 79 ? 6.894 -23.572 57.581 1.00 6.12 79 ASP A CA 1
ATOM 658 C C . ASP A 1 79 ? 7.511 -23.572 58.971 1.00 6.32 79 ASP A C 1
ATOM 659 O O . ASP A 1 79 ? 7.780 -24.646 59.511 1.00 8.54 79 ASP A O 1
ATOM 664 N N . PHE A 1 80 ? 7.750 -22.393 59.550 1.00 6.09 80 PHE A N 1
ATOM 665 C CA . PHE A 1 80 ? 8.334 -22.306 60.890 1.00 6.03 80 PHE A CA 1
ATOM 666 C C . PHE A 1 80 ? 7.431 -21.630 61.893 1.00 6.22 80 PHE A C 1
ATOM 667 O O . PHE A 1 80 ? 7.856 -21.380 63.005 1.00 7.87 80 PHE A O 1
ATOM 675 N N . GLY A 1 81 ? 6.167 -21.381 61.545 1.00 7.57 81 GLY A N 1
ATOM 676 C CA . GLY A 1 81 ? 5.215 -20.852 62.510 1.00 7.96 81 GLY A CA 1
ATOM 677 C C . GLY A 1 81 ? 5.435 -19.405 62.906 1.00 7.37 81 GLY A C 1
ATOM 678 O O . GLY A 1 81 ? 4.876 -18.960 63.887 1.00 9.03 81 GLY A O 1
ATOM 679 N N . VAL A 1 82 ? 6.233 -18.655 62.144 1.00 6.22 82 VAL A N 1
ATOM 680 C CA . VAL A 1 82 ? 6.578 -17.301 62.543 1.00 5.82 82 VAL A CA 1
ATOM 681 C C . VAL A 1 82 ? 5.380 -16.383 62.315 1.00 5.62 82 VAL A C 1
ATOM 682 O O . VAL A 1 82 ? 4.780 -16.384 61.244 1.00 6.84 82 VAL A O 1
ATOM 686 N N . LYS A 1 83 ? 5.044 -15.629 63.351 1.00 5.68 83 LYS A N 1
ATOM 687 C CA . LYS A 1 83 ? 3.890 -14.752 63.346 1.00 6.25 83 LYS A CA 1
ATOM 688 C C . LYS A 1 83 ? 4.258 -13.300 63.090 1.00 5.98 83 LYS A C 1
ATOM 689 O O . LYS A 1 83 ? 3.450 -12.574 62.523 1.00 6.23 83 LYS A O 1
ATOM 695 N N . LYS A 1 84 ? 5.455 -12.886 63.501 1.00 6.01 84 LYS A N 1
ATOM 696 C CA . LYS A 1 84 ? 5.925 -11.497 63.354 1.00 5.93 84 LYS A CA 1
ATOM 697 C C . LYS A 1 84 ? 7.341 -11.468 62.832 1.00 5.66 84 LYS A C 1
ATOM 698 O O . LYS A 1 84 ? 8.200 -12.186 63.344 1.00 6.30 84 LYS A O 1
ATOM 704 N N . ILE A 1 85 ? 7.579 -10.615 61.841 1.00 5.77 85 ILE A N 1
ATOM 705 C CA . ILE A 1 85 ? 8.909 -10.312 61.336 1.00 5.72 85 ILE A CA 1
ATOM 706 C C . ILE A 1 85 ? 9.196 -8.850 61.649 1.00 4.51 85 ILE A C 1
ATOM 707 O O . ILE A 1 85 ? 8.394 -7.989 61.291 1.00 4.77 85 ILE A O 1
ATOM 712 N N . ILE A 1 86 ? 10.333 -8.563 62.287 1.00 4.63 86 ILE A N 1
ATOM 713 C CA . ILE A 1 86 ? 10.797 -7.190 62.444 1.00 4.41 86 ILE A CA 1
ATOM 714 C C . ILE A 1 86 ? 12.112 -7.034 61.686 1.00 4.09 86 ILE A C 1
ATOM 715 O O . ILE A 1 86 ? 13.166 -7.516 62.136 1.00 4.79 86 ILE A O 1
ATOM 720 N N . ARG A 1 87 ? 12.058 -6.379 60.531 1.00 4.03 87 ARG A N 1
ATOM 721 C CA . ARG A 1 87 ? 13.280 -6.007 59.840 1.00 4.44 87 ARG A CA 1
ATOM 722 C C . ARG A 1 87 ? 13.927 -4.837 60.581 1.00 4.38 87 ARG A C 1
ATOM 723 O O . ARG A 1 87 ? 13.242 -3.890 60.978 1.00 4.53 87 ARG A O 1
ATOM 731 N N . VAL A 1 88 ? 15.242 -4.959 60.796 1.00 4.49 88 VAL A N 1
ATOM 732 C CA . VAL A 1 88 ? 16.037 -3.921 61.463 1.00 5.43 88 VAL A CA 1
ATOM 733 C C . VAL A 1 88 ? 17.168 -3.544 60.530 1.00 5.50 88 VAL A C 1
ATOM 734 O O . VAL A 1 88 ? 18.096 -4.321 60.318 1.00 7.54 88 VAL A O 1
ATOM 738 N N . GLY A 1 89 ? 17.062 -2.380 59.922 1.00 6.47 89 GLY A N 1
ATOM 739 C CA . GLY A 1 89 ? 17.972 -2.008 58.868 1.00 7.85 89 GLY A CA 1
ATOM 740 C C . GLY A 1 89 ? 18.497 -0.608 58.951 1.00 6.57 89 GLY A C 1
ATOM 741 O O . GLY A 1 89 ? 18.287 0.095 59.935 1.00 7.95 89 GLY A O 1
ATOM 742 N N . SER A 1 90 ? 19.167 -0.207 57.880 1.00 7.67 90 SER A N 1
ATOM 743 C CA . SER A 1 90 ? 19.575 1.176 57.699 1.00 8.55 90 SER A CA 1
ATOM 744 C C . SER A 1 90 ? 18.906 1.721 56.461 1.00 8.04 90 SER A C 1
ATOM 745 O O . SER A 1 90 ? 18.517 0.975 55.564 1.00 10.01 90 SER A O 1
ATOM 748 N N . CYS A 1 91 ? 18.773 3.037 56.406 1.00 6.86 91 CYS A N 1
ATOM 749 C CA . CYS A 1 91 ? 18.180 3.691 55.250 1.00 5.92 91 CYS A CA 1
ATOM 750 C C . CYS A 1 91 ? 18.889 4.996 54.948 1.00 5.83 91 CYS A C 1
ATOM 751 O O . CYS A 1 91 ? 19.633 5.546 55.771 1.00 7.21 91 CYS A O 1
ATOM 754 N N . GLY A 1 92 ? 18.659 5.477 53.736 1.00 5.30 92 GLY A N 1
ATOM 755 C CA . GLY A 1 92 ? 19.105 6.795 53.308 1.00 5.33 92 GLY A CA 1
ATOM 756 C C . GLY A 1 92 ? 17.974 7.794 53.376 1.00 5.43 92 GLY A C 1
ATOM 757 O O . GLY A 1 92 ? 16.886 7.529 52.905 1.00 7.29 92 GLY A O 1
ATOM 758 N N . ALA A 1 93 ? 18.232 8.977 53.911 1.00 5.33 93 ALA A N 1
ATOM 759 C CA . ALA A 1 93 ? 17.223 10.023 53.986 1.00 5.55 93 ALA A CA 1
ATOM 760 C C . ALA A 1 93 ? 17.220 10.879 52.744 1.00 4.91 93 ALA A C 1
ATOM 761 O O . ALA A 1 93 ? 18.256 11.143 52.160 1.00 6.36 93 ALA A O 1
ATOM 763 N N . VAL A 1 94 ? 16.034 11.358 52.370 1.00 4.71 94 VAL A N 1
ATOM 764 C CA . VAL A 1 94 ? 15.885 12.367 51.318 1.00 5.12 94 VAL A CA 1
ATOM 765 C C . VAL A 1 94 ? 15.359 13.701 51.852 1.00 5.19 94 VAL A C 1
ATOM 766 O O . VAL A 1 94 ? 15.608 14.727 51.235 1.00 6.72 94 VAL A O 1
ATOM 770 N N . LEU A 1 95 ? 14.628 13.715 52.963 1.00 4.80 95 LEU A N 1
ATOM 771 C CA . LEU A 1 95 ? 14.054 14.954 53.487 1.00 5.05 95 LEU A CA 1
ATOM 772 C C . LEU A 1 95 ? 15.098 15.746 54.241 1.00 5.59 95 LEU A C 1
ATOM 773 O O . LEU A 1 95 ? 15.821 15.191 55.075 1.00 5.86 95 LEU A O 1
ATOM 778 N N . PRO A 1 96 ? 15.165 17.066 53.995 1.00 5.46 96 PRO A N 1
ATOM 779 C CA . PRO A 1 96 ? 16.074 17.900 54.760 1.00 6.22 96 PRO A CA 1
ATOM 780 C C . PRO A 1 96 ? 15.951 17.717 56.274 1.00 6.94 96 PRO A C 1
ATOM 781 O O . PRO A 1 96 ? 16.964 17.765 56.986 1.00 9.17 96 PRO A O 1
ATOM 785 N N . HIS A 1 97 ? 14.733 17.553 56.779 1.00 7.16 97 HIS A N 1
ATOM 786 C CA . HIS A 1 97 ? 14.523 17.485 58.221 1.00 8.61 97 HIS A CA 1
ATOM 787 C C . HIS A 1 97 ? 14.807 16.136 58.857 1.00 9.04 97 HIS A C 1
ATOM 788 O O . HIS A 1 97 ? 14.810 16.040 60.077 1.00 11.59 97 HIS A O 1
ATOM 795 N N . VAL A 1 98 ? 15.021 15.102 58.042 1.00 7.23 98 VAL A N 1
ATOM 796 C CA . VAL A 1 98 ? 15.385 13.772 58.555 1.00 7.61 98 VAL A CA 1
ATOM 797 C C . VAL A 1 98 ? 16.906 13.722 58.613 1.00 8.41 98 VAL A C 1
ATOM 798 O O . VAL A 1 98 ? 17.562 14.016 57.615 1.00 10.03 98 VAL A O 1
ATOM 802 N N . LYS A 1 99 ? 17.446 13.382 59.783 1.00 8.43 99 LYS A N 1
ATOM 803 C CA . LYS A 1 99 ? 18.873 13.514 60.057 1.00 9.78 99 LYS A CA 1
ATOM 804 C C . LYS A 1 99 ? 19.535 12.160 60.218 1.00 8.30 99 LYS A C 1
ATOM 805 O O . LYS A 1 99 ? 18.897 11.180 60.597 1.00 8.46 99 LYS A O 1
ATOM 811 N N . LEU A 1 100 ? 20.843 12.123 59.999 1.00 10.20 100 LEU A N 1
ATOM 812 C CA . LEU A 1 100 ? 21.640 10.957 60.338 1.00 10.52 100 LEU A CA 1
ATOM 813 C C . LEU A 1 100 ? 21.329 10.536 61.769 1.00 10.19 100 LEU A C 1
ATOM 814 O O . LEU A 1 100 ? 21.207 11.375 62.661 1.00 10.44 100 LEU A O 1
ATOM 819 N N . ARG A 1 101 ? 21.211 9.223 61.959 1.00 10.18 101 ARG A N 1
ATOM 820 C CA . ARG A 1 101 ? 20.955 8.585 63.257 1.00 10.69 101 ARG A CA 1
ATOM 821 C C . ARG A 1 101 ? 19.503 8.629 63.710 1.00 10.17 101 ARG A C 1
ATOM 822 O O . ARG A 1 101 ? 19.174 8.058 64.747 1.00 11.82 101 ARG A O 1
ATOM 830 N N . ASP A 1 102 ? 18.621 9.273 62.946 1.00 8.45 102 ASP A N 1
ATOM 831 C CA . ASP A 1 102 ? 17.204 9.200 63.270 1.00 8.19 102 ASP A CA 1
ATOM 832 C C . ASP A 1 102 ? 16.713 7.748 63.098 1.00 7.49 102 ASP A C 1
ATOM 833 O O . ASP A 1 102 ? 17.196 7.009 62.235 1.00 9.15 102 ASP A O 1
ATOM 838 N N A VAL A 1 103 ? 15.741 7.357 63.910 0.50 7.97 103 VAL A N 1
ATOM 839 N N B VAL A 1 103 ? 15.770 7.369 63.948 0.50 7.22 103 VAL A N 1
ATOM 840 C CA A VAL A 1 103 ? 15.090 6.071 63.763 0.50 7.84 103 VAL A CA 1
ATOM 841 C CA B VAL A 1 103 ? 15.066 6.117 63.843 0.50 6.06 103 VAL A CA 1
ATOM 842 C C A VAL A 1 103 ? 13.755 6.291 63.047 0.50 7.12 103 VAL A C 1
ATOM 843 C C B VAL A 1 103 ? 13.769 6.406 63.122 0.50 6.21 103 VAL A C 1
ATOM 844 O O A VAL A 1 103 ? 12.942 7.128 63.451 0.50 8.68 103 VAL A O 1
ATOM 845 O O B VAL A 1 103 ? 13.005 7.289 63.522 0.50 7.71 103 VAL A O 1
ATOM 852 N N A VAL A 1 104 ? 13.568 5.531 61.972 0.50 5.74 104 VAL A N 1
ATOM 853 N N B VAL A 1 104 ? 13.534 5.658 62.052 0.50 5.81 104 VAL A N 1
ATOM 854 C CA A VAL A 1 104 ? 12.406 5.618 61.098 0.50 5.54 104 VAL A CA 1
ATOM 855 C CA B VAL A 1 104 ? 12.306 5.778 61.309 0.50 6.06 104 VAL A CA 1
ATOM 856 C C A VAL A 1 104 ? 11.632 4.312 61.132 0.50 5.49 104 VAL A C 1
ATOM 857 C C B VAL A 1 104 ? 11.639 4.392 61.234 0.50 5.92 104 VAL A C 1
ATOM 858 O O A VAL A 1 104 ? 12.216 3.237 61.025 0.50 7.46 104 VAL A O 1
ATOM 859 O O B VAL A 1 104 ? 12.302 3.357 61.255 0.50 7.33 104 VAL A O 1
ATOM 866 N N . ILE A 1 105 ? 10.310 4.409 61.255 1.00 5.72 105 ILE A N 1
ATOM 867 C CA . ILE A 1 105 ? 9.482 3.212 61.261 1.00 5.95 105 ILE A CA 1
ATOM 868 C C . ILE A 1 105 ? 8.588 3.282 60.028 1.00 5.31 105 ILE A C 1
ATOM 869 O O . ILE A 1 105 ? 7.880 4.263 59.810 1.00 5.67 105 ILE A O 1
ATOM 874 N N . GLY A 1 106 ? 8.651 2.239 59.201 1.00 5.33 106 GLY A N 1
ATOM 875 C CA . GLY A 1 106 ? 7.877 2.217 57.969 1.00 5.03 106 GLY A CA 1
ATOM 876 C C . GLY A 1 106 ? 6.471 1.695 58.169 1.00 4.40 106 GLY A C 1
ATOM 877 O O . GLY A 1 106 ? 6.219 0.485 58.053 1.00 5.16 106 GLY A O 1
ATOM 878 N N A MET A 1 107 ? 5.527 2.583 58.454 0.50 3.76 107 MET A N 1
ATOM 879 N N B MET A 1 107 ? 5.530 2.585 58.457 0.50 4.20 107 MET A N 1
ATOM 880 C CA A MET A 1 107 ? 4.133 2.137 58.454 0.50 3.38 107 MET A CA 1
ATOM 881 C CA B MET A 1 107 ? 4.122 2.171 58.456 0.50 4.50 107 MET A CA 1
ATOM 882 C C A MET A 1 107 ? 3.698 1.698 57.060 0.50 3.48 107 MET A C 1
ATOM 883 C C B MET A 1 107 ? 3.688 1.714 57.064 0.50 3.87 107 MET A C 1
ATOM 884 O O A MET A 1 107 ? 2.865 0.801 56.926 0.50 3.91 107 MET A O 1
ATOM 885 O O B MET A 1 107 ? 2.857 0.812 56.937 0.50 4.25 107 MET A O 1
ATOM 894 N N . GLY A 1 108 ? 4.264 2.331 56.030 1.00 3.93 108 GLY A N 1
ATOM 895 C CA . GLY A 1 108 ? 4.104 1.915 54.655 1.00 3.82 108 GLY A CA 1
ATOM 896 C C . GLY A 1 108 ? 5.464 1.819 53.994 1.00 3.32 108 GLY A C 1
ATOM 897 O O . GLY A 1 108 ? 6.470 2.334 54.499 1.00 3.59 108 GLY A O 1
ATOM 898 N N . ALA A 1 109 ? 5.488 1.162 52.834 1.00 3.14 109 ALA A N 1
ATOM 899 C CA . ALA A 1 109 ? 6.685 1.102 52.001 1.00 3.65 109 ALA A CA 1
ATOM 900 C C . ALA A 1 109 ? 6.307 1.202 50.543 1.00 3.12 109 ALA A C 1
ATOM 901 O O . ALA A 1 109 ? 5.654 0.305 49.991 1.00 3.93 109 ALA A O 1
ATOM 903 N N . CYS A 1 110 ? 6.735 2.297 49.933 1.00 3.09 110 CYS A N 1
ATOM 904 C CA . CYS A 1 110 ? 6.681 2.482 48.500 1.00 3.03 110 CYS A CA 1
ATOM 905 C C . CYS A 1 110 ? 7.706 1.568 47.846 1.00 2.98 110 CYS A C 1
ATOM 906 O O . CYS A 1 110 ? 8.621 1.082 48.515 1.00 3.32 110 CYS A O 1
ATOM 909 N N . THR A 1 111 ? 7.639 1.387 46.529 1.00 2.96 111 THR A N 1
ATOM 910 C CA . THR A 1 111 ? 8.654 0.576 45.837 1.00 3.28 111 THR A CA 1
ATOM 911 C C . THR A 1 111 ? 8.670 0.837 44.349 1.00 3.21 111 THR A C 1
ATOM 912 O O . THR A 1 111 ? 7.665 1.260 43.782 1.00 3.64 111 THR A O 1
ATOM 916 N N . ASP A 1 112 ? 9.802 0.520 43.721 1.00 3.14 112 ASP A N 1
ATOM 917 C CA . ASP A 1 112 ? 9.904 0.409 42.274 1.00 3.23 112 ASP A CA 1
ATOM 918 C C . ASP A 1 112 ? 10.023 -1.037 41.789 1.00 3.20 112 ASP A C 1
ATOM 919 O O . ASP A 1 112 ? 10.234 -1.263 40.595 1.00 3.80 112 ASP A O 1
ATOM 924 N N . SER A 1 113 ? 9.838 -2.008 42.683 1.00 3.44 113 SER A N 1
ATOM 925 C CA . SER A 1 113 ? 9.722 -3.386 42.287 1.00 3.59 113 SER A CA 1
ATOM 926 C C . SER A 1 113 ? 8.375 -3.655 41.623 1.00 3.56 113 SER A C 1
ATOM 927 O O . SER A 1 113 ? 7.401 -2.930 41.863 1.00 4.45 113 SER A O 1
ATOM 930 N N . LYS A 1 114 ? 8.334 -4.694 40.792 1.00 3.57 114 LYS A N 1
ATOM 931 C CA . LYS A 1 114 ? 7.072 -5.172 40.209 1.00 3.95 114 LYS A CA 1
ATOM 932 C C . LYS A 1 114 ? 6.375 -6.234 41.053 1.00 3.85 114 LYS A C 1
ATOM 933 O O . LYS A 1 114 ? 5.300 -6.672 40.657 1.00 4.41 114 LYS A O 1
ATOM 939 N N . VAL A 1 115 ? 6.925 -6.667 42.192 1.00 3.77 115 VAL A N 1
ATOM 940 C CA . VAL A 1 115 ? 6.379 -7.860 42.835 1.00 4.02 115 VAL A CA 1
ATOM 941 C C . VAL A 1 115 ? 4.944 -7.667 43.305 1.00 3.77 115 VAL A C 1
ATOM 942 O O . VAL A 1 115 ? 4.155 -8.607 43.215 1.00 4.56 115 VAL A O 1
ATOM 946 N N . ASN A 1 116 ? 4.618 -6.504 43.871 1.00 3.58 116 ASN A N 1
ATOM 947 C CA . ASN A 1 116 ? 3.265 -6.309 44.362 1.00 3.99 116 ASN A CA 1
ATOM 948 C C . ASN A 1 116 ? 2.272 -6.059 43.235 1.00 4.21 116 ASN A C 1
ATOM 949 O O . ASN A 1 116 ? 1.115 -6.482 43.317 1.00 4.78 116 ASN A O 1
ATOM 954 N N . ARG A 1 117 ? 2.727 -5.475 42.130 1.00 5.26 117 ARG A N 1
ATOM 955 C CA . ARG A 1 117 ? 1.877 -5.438 40.917 1.00 6.91 117 ARG A CA 1
ATOM 956 C C . ARG A 1 117 ? 1.561 -6.814 40.385 1.00 7.52 117 ARG A C 1
ATOM 957 O O . ARG A 1 117 ? 0.436 -7.083 39.938 1.00 9.72 117 ARG A O 1
ATOM 965 N N . ILE A 1 118 ? 2.533 -7.693 40.403 1.00 7.15 118 ILE A N 1
ATOM 966 C CA . ILE A 1 118 ? 2.289 -9.094 40.003 1.00 8.70 118 ILE A CA 1
ATOM 967 C C . ILE A 1 118 ? 1.250 -9.746 40.901 1.00 7.62 118 ILE A C 1
ATOM 968 O O . ILE A 1 118 ? 0.401 -10.513 40.461 1.00 9.81 118 ILE A O 1
ATOM 973 N N . ARG A 1 119 ? 1.316 -9.465 42.171 1.00 6.02 119 ARG A N 1
ATOM 974 C CA . ARG A 1 119 ? 0.349 -10.018 43.103 1.00 6.11 119 ARG A CA 1
ATOM 975 C C . ARG A 1 119 ? -1.049 -9.418 42.930 1.00 5.46 119 ARG A C 1
ATOM 976 O O . ARG A 1 119 ? -2.043 -10.111 43.100 1.00 6.46 119 ARG A O 1
ATOM 984 N N . PHE A 1 120 ? -1.109 -8.126 42.627 1.00 5.45 120 PHE A N 1
ATOM 985 C CA . PHE A 1 120 ? -2.313 -7.339 42.802 1.00 5.96 120 PHE A CA 1
ATOM 986 C C . PHE A 1 120 ? -2.911 -6.849 41.469 1.00 6.18 120 PHE A C 1
ATOM 987 O O . PHE A 1 120 ? -3.501 -5.769 41.395 1.00 6.36 120 PHE A O 1
ATOM 995 N N A LYS A 1 121 ? -2.808 -7.687 40.436 0.50 7.49 121 LYS A N 1
ATOM 996 N N B LYS A 1 121 ? -2.785 -7.681 40.435 0.50 7.42 121 LYS A N 1
ATOM 997 C CA A LYS A 1 121 ? -3.433 -7.451 39.118 0.50 8.82 121 LYS A CA 1
ATOM 998 C CA B LYS A 1 121 ? -3.403 -7.459 39.115 0.50 8.62 121 LYS A CA 1
ATOM 999 C C A LYS A 1 121 ? -3.056 -6.107 38.524 0.50 7.36 121 LYS A C 1
ATOM 1000 C C B LYS A 1 121 ? -3.051 -6.113 38.521 0.50 7.35 121 LYS A C 1
ATOM 1001 O O A LYS A 1 121 ? -3.883 -5.445 37.901 0.50 8.60 121 LYS A O 1
ATOM 1002 O O B LYS A 1 121 ? -3.884 -5.462 37.895 0.50 8.52 121 LYS A O 1
ATOM 1013 N N . ASP A 1 122 ? -1.812 -5.698 38.742 1.00 7.35 122 ASP A N 1
ATOM 1014 C CA . ASP A 1 122 ? -1.284 -4.455 38.200 1.00 7.76 122 ASP A CA 1
ATOM 1015 C C . ASP A 1 122 ? -1.928 -3.198 38.765 1.00 6.90 122 ASP A C 1
ATOM 1016 O O . ASP A 1 122 ? -1.757 -2.128 38.204 1.00 8.49 122 ASP A O 1
ATOM 1021 N N . HIS A 1 123 ? -2.615 -3.318 39.895 1.00 4.49 123 HIS A N 1
ATOM 1022 C CA . HIS A 1 123 ? -3.109 -2.157 40.625 1.00 4.15 123 HIS A CA 1
ATOM 1023 C C . HIS A 1 123 ? -2.104 -1.783 41.711 1.00 3.68 123 HIS A C 1
ATOM 1024 O O . HIS A 1 123 ? -1.019 -2.352 41.788 1.00 5.17 123 HIS A O 1
ATOM 1031 N N . ASP A 1 124 ? -2.466 -0.784 42.514 1.00 3.42 124 ASP A N 1
ATOM 1032 C CA . ASP A 1 124 ? -1.588 -0.280 43.570 1.00 3.30 124 ASP A CA 1
ATOM 1033 C C . ASP A 1 124 ? -1.954 -0.959 44.892 1.00 3.12 124 ASP A C 1
ATOM 1034 O O . ASP A 1 124 ? -3.014 -0.712 45.462 1.00 3.21 124 ASP A O 1
ATOM 1039 N N . PHE A 1 125 ? -1.061 -1.832 45.344 1.00 3.07 125 PHE A N 1
ATOM 1040 C CA . PHE A 1 125 ? -1.150 -2.429 46.662 1.00 3.23 125 PHE A CA 1
ATOM 1041 C C . PHE A 1 125 ? -0.373 -1.541 47.619 1.00 3.17 125 PHE A C 1
ATOM 1042 O O . PHE A 1 125 ? 0.812 -1.286 47.383 1.00 3.88 125 PHE A O 1
ATOM 1050 N N . ALA A 1 126 ? -1.000 -1.051 48.688 1.00 3.05 126 ALA A N 1
ATOM 1051 C CA . ALA A 1 126 ? -0.312 -0.260 49.703 1.00 3.47 126 ALA A CA 1
ATOM 1052 C C . ALA A 1 126 ? 0.376 -1.243 50.635 1.00 3.26 126 ALA A C 1
ATOM 1053 O O . ALA A 1 126 ? -0.252 -1.900 51.469 1.00 3.59 126 ALA A O 1
ATOM 1055 N N . ALA A 1 127 ? 1.689 -1.356 50.517 1.00 3.09 127 ALA A N 1
ATOM 1056 C CA . ALA A 1 127 ? 2.434 -2.296 51.331 1.00 3.28 127 ALA A CA 1
ATOM 1057 C C . ALA A 1 127 ? 2.578 -1.702 52.732 1.00 3.19 127 ALA A C 1
ATOM 1058 O O . ALA A 1 127 ? 3.280 -0.689 52.900 1.00 3.99 127 ALA A O 1
ATOM 1060 N N . ILE A 1 128 ? 1.926 -2.312 53.720 1.00 3.54 128 ILE A N 1
ATOM 1061 C CA . ILE A 1 128 ? 1.826 -1.767 55.063 1.00 3.88 128 ILE A CA 1
ATOM 1062 C C . ILE A 1 128 ? 2.303 -2.737 56.124 1.00 3.70 128 ILE A C 1
ATOM 1063 O O . ILE A 1 128 ? 2.217 -3.960 56.002 1.00 3.82 128 ILE A O 1
ATOM 1068 N N . ALA A 1 129 ? 2.788 -2.134 57.197 1.00 3.64 129 ALA A N 1
ATOM 1069 C CA . ALA A 1 129 ? 3.126 -2.840 58.423 1.00 3.97 129 ALA A CA 1
ATOM 1070 C C . ALA A 1 129 ? 1.866 -3.207 59.200 1.00 3.90 129 ALA A C 1
ATOM 1071 O O . ALA A 1 129 ? 0.765 -2.749 58.898 1.00 4.91 129 ALA A O 1
ATOM 1073 N N . ASP A 1 130 ? 2.047 -4.026 60.226 1.00 4.10 130 ASP A N 1
ATOM 1074 C CA . ASP A 1 130 ? 1.006 -4.261 61.212 1.00 4.38 130 ASP A CA 1
ATOM 1075 C C . ASP A 1 130 ? 0.938 -3.044 62.167 1.00 4.07 130 ASP A C 1
ATOM 1076 O O . ASP A 1 130 ? 1.950 -2.669 62.764 1.00 4.47 130 ASP A O 1
ATOM 1081 N N . PHE A 1 131 ? -0.238 -2.462 62.357 1.00 4.65 131 PHE A N 1
ATOM 1082 C CA . PHE A 1 131 ? -0.377 -1.258 63.160 1.00 5.17 131 PHE A CA 1
ATOM 1083 C C . PHE A 1 131 ? 0.071 -1.469 64.609 1.00 4.98 131 PHE A C 1
ATOM 1084 O O . PHE A 1 131 ? 0.751 -0.616 65.180 1.00 5.13 131 PHE A O 1
ATOM 1092 N N . ASP A 1 132 ? -0.336 -2.573 65.236 1.00 5.74 132 ASP A N 1
ATOM 1093 C CA . ASP A 1 132 ? 0.050 -2.785 66.623 1.00 5.83 132 ASP A CA 1
ATOM 1094 C C . ASP A 1 132 ? 1.570 -2.866 66.765 1.00 5.01 132 ASP A C 1
ATOM 1095 O O . ASP A 1 132 ? 2.135 -2.338 67.719 1.00 5.89 132 ASP A O 1
ATOM 1100 N N . MET A 1 133 ? 2.240 -3.532 65.829 1.00 4.56 133 MET A N 1
ATOM 1101 C CA . MET A 1 133 ? 3.694 -3.559 65.842 1.00 4.77 133 MET A CA 1
ATOM 1102 C C . MET A 1 133 ? 4.298 -2.171 65.723 1.00 4.63 133 MET A C 1
ATOM 1103 O O . MET A 1 133 ? 5.306 -1.881 66.388 1.00 4.87 133 MET A O 1
ATOM 1108 N N . VAL A 1 134 ? 3.715 -1.320 64.878 1.00 4.64 134 VAL A N 1
ATOM 1109 C CA . VAL A 1 134 ? 4.187 0.062 64.755 1.00 4.98 134 VAL A CA 1
ATOM 1110 C C . VAL A 1 134 ? 4.067 0.770 66.099 1.00 4.89 134 VAL A C 1
ATOM 1111 O O . VAL A 1 134 ? 5.031 1.371 66.581 1.00 5.22 134 VAL A O 1
ATOM 1115 N N . ARG A 1 135 ? 2.897 0.712 66.711 1.00 6.33 135 ARG A N 1
ATOM 1116 C CA . ARG A 1 135 ? 2.729 1.443 67.961 1.00 7.06 135 ARG A CA 1
ATOM 1117 C C . ARG A 1 135 ? 3.587 0.864 69.086 1.00 6.32 135 ARG A C 1
ATOM 1118 O O . ARG A 1 135 ? 4.107 1.618 69.892 1.00 7.14 135 ARG A O 1
ATOM 1126 N N . ASN A 1 136 ? 3.783 -0.455 69.121 1.00 6.15 136 ASN A N 1
ATOM 1127 C CA . ASN A 1 136 ? 4.693 -1.054 70.089 1.00 6.48 136 ASN A CA 1
ATOM 1128 C C . ASN A 1 136 ? 6.107 -0.507 69.918 1.00 5.82 136 ASN A C 1
ATOM 1129 O O . ASN A 1 136 ? 6.792 -0.244 70.901 1.00 6.64 136 ASN A O 1
ATOM 1134 N N . ALA A 1 137 ? 6.572 -0.366 68.674 1.00 5.62 137 ALA A N 1
ATOM 1135 C CA . ALA A 1 137 ? 7.908 0.173 68.429 1.00 5.31 137 ALA A CA 1
ATOM 1136 C C . ALA A 1 137 ? 8.015 1.650 68.819 1.00 5.62 137 ALA A C 1
ATOM 1137 O O . ALA A 1 137 ? 9.008 2.078 69.404 1.00 5.96 137 ALA A O 1
ATOM 1139 N N . VAL A 1 138 ? 7.006 2.445 68.482 1.00 5.45 138 VAL A N 1
ATOM 1140 C CA . VAL A 1 138 ? 6.988 3.844 68.893 1.00 5.65 138 VAL A CA 1
ATOM 1141 C C . VAL A 1 138 ? 7.084 3.957 70.410 1.00 5.86 138 VAL A C 1
ATOM 1142 O O . VAL A 1 138 ? 7.871 4.760 70.926 1.00 6.25 138 VAL A O 1
ATOM 1146 N N . ASP A 1 139 ? 6.293 3.161 71.119 1.00 5.63 139 ASP A N 1
ATOM 1147 C CA . ASP A 1 139 ? 6.245 3.240 72.561 1.00 6.62 139 ASP A CA 1
ATOM 1148 C C . ASP A 1 139 ? 7.547 2.726 73.195 1.00 5.73 139 ASP A C 1
ATOM 1149 O O . ASP A 1 139 ? 8.033 3.293 74.169 1.00 6.59 139 ASP A O 1
ATOM 1154 N N . ALA A 1 140 ? 8.124 1.661 72.643 1.00 5.70 140 ALA A N 1
ATOM 1155 C CA . ALA A 1 140 ? 9.394 1.161 73.163 1.00 5.89 140 ALA A CA 1
ATOM 1156 C C . ALA A 1 140 ? 10.470 2.212 72.964 1.00 6.19 140 ALA A C 1
ATOM 1157 O O . ALA A 1 140 ? 11.297 2.427 73.852 1.00 6.97 140 ALA A O 1
ATOM 1159 N N . ALA A 1 141 ? 10.489 2.867 71.810 1.00 6.10 141 ALA A N 1
ATOM 1160 C CA . ALA A 1 141 ? 11.467 3.912 71.548 1.00 6.11 141 ALA A CA 1
ATOM 1161 C C . ALA A 1 141 ? 11.307 5.046 72.542 1.00 6.30 141 ALA A C 1
ATOM 1162 O O . ALA A 1 141 ? 12.283 5.521 73.113 1.00 6.85 141 ALA A O 1
ATOM 1164 N N . LYS A 1 142 ? 10.072 5.480 72.777 1.00 6.85 142 LYS A N 1
ATOM 1165 C CA . LYS A 1 142 ? 9.820 6.570 73.706 1.00 7.28 142 LYS A CA 1
ATOM 1166 C C . LYS A 1 142 ? 10.329 6.236 75.106 1.00 7.00 142 LYS A C 1
ATOM 1167 O O . LYS A 1 142 ? 10.916 7.087 75.775 1.00 8.26 142 LYS A O 1
ATOM 1173 N N . ALA A 1 143 ? 10.121 5.006 75.564 1.00 6.87 143 ALA A N 1
ATOM 1174 C CA . ALA A 1 143 ? 10.621 4.581 76.872 1.00 7.47 143 ALA A CA 1
ATOM 1175 C C . ALA A 1 143 ? 12.150 4.596 76.974 1.00 8.26 143 ALA A C 1
ATOM 1176 O O . ALA A 1 143 ? 12.691 4.652 78.061 1.00 10.79 143 ALA A O 1
ATOM 1178 N N A LEU A 1 144 ? 12.818 4.520 75.824 0.50 8.75 144 LEU A N 1
ATOM 1179 N N B LEU A 1 144 ? 12.824 4.531 75.831 0.50 8.45 144 LEU A N 1
ATOM 1180 C CA A LEU A 1 144 ? 14.275 4.599 75.707 0.50 10.11 144 LEU A CA 1
ATOM 1181 C CA B LEU A 1 144 ? 14.279 4.603 75.749 0.50 9.25 144 LEU A CA 1
ATOM 1182 C C A LEU A 1 144 ? 14.769 6.022 75.408 0.50 10.60 144 LEU A C 1
ATOM 1183 C C B LEU A 1 144 ? 14.766 6.017 75.395 0.50 10.22 144 LEU A C 1
ATOM 1184 O O A LEU A 1 144 ? 15.963 6.230 75.168 0.50 12.83 144 LEU A O 1
ATOM 1185 O O B LEU A 1 144 ? 15.952 6.216 75.109 0.50 12.35 144 LEU A O 1
ATOM 1194 N N . GLY A 1 145 ? 13.861 6.999 75.428 1.00 9.25 145 GLY A N 1
ATOM 1195 C CA . GLY A 1 145 ? 14.205 8.400 75.136 1.00 10.75 145 GLY A CA 1
ATOM 1196 C C . GLY A 1 145 ? 14.366 8.780 73.668 1.00 11.48 145 GLY A C 1
ATOM 1197 O O . GLY A 1 145 ? 14.993 9.794 73.364 1.00 13.99 145 GLY A O 1
ATOM 1198 N N . ILE A 1 146 ? 13.776 8.000 72.768 1.00 10.36 146 ILE A N 1
ATOM 1199 C CA . ILE A 1 146 ? 13.897 8.212 71.323 1.00 9.88 146 ILE A CA 1
ATOM 1200 C C . ILE A 1 146 ? 12.530 8.474 70.719 1.00 9.79 146 ILE A C 1
ATOM 1201 O O . ILE A 1 146 ? 11.588 7.725 70.970 1.00 10.06 146 ILE A O 1
ATOM 1206 N N . ASP A 1 147 ? 12.439 9.544 69.928 1.00 10.71 147 ASP A N 1
ATOM 1207 C CA . ASP A 1 147 ? 11.245 9.869 69.171 1.00 11.46 147 ASP A CA 1
ATOM 1208 C C . ASP A 1 147 ? 11.410 9.329 67.757 1.00 11.26 147 ASP A C 1
ATOM 1209 O O . ASP A 1 147 ? 12.080 9.933 66.923 1.00 15.92 147 ASP A O 1
ATOM 1214 N N . ALA A 1 148 ? 10.793 8.193 67.492 1.00 10.26 148 ALA A N 1
ATOM 1215 C CA . ALA A 1 148 ? 10.886 7.588 66.196 1.00 9.42 148 ALA A CA 1
ATOM 1216 C C . ALA A 1 148 ? 9.884 8.269 65.280 1.00 9.21 148 ALA A C 1
ATOM 1217 O O . ALA A 1 148 ? 8.788 8.644 65.695 1.00 15.94 148 ALA A O 1
ATOM 1219 N N . ARG A 1 149 ? 10.290 8.478 64.044 1.00 6.78 149 ARG A N 1
ATOM 1220 C CA . ARG A 1 149 ? 9.403 9.018 63.020 1.00 7.20 149 ARG A CA 1
ATOM 1221 C C . ARG A 1 149 ? 8.694 7.885 62.307 1.00 5.88 149 ARG A C 1
ATOM 1222 O O . ARG A 1 149 ? 9.343 6.928 61.931 1.00 8.91 149 ARG A O 1
ATOM 1230 N N . VAL A 1 150 ? 7.389 8.009 62.078 1.00 5.51 150 VAL A N 1
ATOM 1231 C CA . VAL A 1 150 ? 6.593 6.972 61.433 1.00 4.87 150 VAL A CA 1
ATOM 1232 C C . VAL A 1 150 ? 6.065 7.478 60.111 1.00 4.56 150 VAL A C 1
ATOM 1233 O O . VAL A 1 150 ? 5.465 8.551 60.054 1.00 5.20 150 VAL A O 1
ATOM 1237 N N . GLY A 1 151 ? 6.257 6.708 59.042 1.00 4.39 151 GLY A N 1
ATOM 1238 C CA . GLY A 1 151 ? 5.777 7.143 57.745 1.00 4.36 151 GLY A CA 1
ATOM 1239 C C . GLY A 1 151 ? 6.138 6.111 56.692 1.00 3.97 151 GLY A C 1
ATOM 1240 O O . GLY A 1 151 ? 6.181 4.903 56.975 1.00 4.94 151 GLY A O 1
ATOM 1241 N N . ASN A 1 152 ? 6.375 6.598 55.481 1.00 3.61 152 ASN A N 1
ATOM 1242 C CA . ASN A 1 152 ? 6.733 5.726 54.352 1.00 3.60 152 ASN A CA 1
ATOM 1243 C C . ASN A 1 152 ? 8.225 5.530 54.204 1.00 3.40 152 ASN A C 1
ATOM 1244 O O . ASN A 1 152 ? 8.994 6.488 54.238 1.00 4.25 152 ASN A O 1
ATOM 1249 N N . LEU A 1 153 ? 8.619 4.283 53.966 1.00 3.64 153 LEU A N 1
ATOM 1250 C CA . LEU A 1 153 ? 9.901 3.954 53.374 1.00 3.71 153 LEU A CA 1
ATOM 1251 C C . LEU A 1 153 ? 9.741 3.877 51.860 1.00 3.54 153 LEU A C 1
ATOM 1252 O O . LEU A 1 153 ? 8.610 3.843 51.343 1.00 4.08 153 LEU A O 1
ATOM 1257 N N . PHE A 1 154 ? 10.863 3.815 51.151 1.00 3.11 154 PHE A N 1
ATOM 1258 C CA . PHE A 1 154 ? 10.900 3.458 49.729 1.00 3.03 154 PHE A CA 1
ATOM 1259 C C . PHE A 1 154 ? 11.861 2.297 49.585 1.00 3.08 154 PHE A C 1
ATOM 1260 O O . PHE A 1 154 ? 13.044 2.438 49.928 1.00 3.89 154 PHE A O 1
ATOM 1268 N N . SER A 1 155 ? 11.361 1.172 49.084 1.00 2.87 155 SER A N 1
ATOM 1269 C CA . SER A 1 155 ? 12.149 -0.030 48.869 1.00 3.13 155 SER A CA 1
ATOM 1270 C C . SER A 1 155 ? 12.596 -0.113 47.411 1.00 3.61 155 SER A C 1
ATOM 1271 O O . SER A 1 155 ? 11.780 -0.350 46.504 1.00 4.22 155 SER A O 1
ATOM 1274 N N . ALA A 1 156 ? 13.871 0.163 47.176 1.00 3.54 156 ALA A N 1
ATOM 1275 C CA . ALA A 1 156 ? 14.465 0.195 45.848 1.00 3.83 156 ALA A CA 1
ATOM 1276 C C . ALA A 1 156 ? 14.972 -1.173 45.431 1.00 3.87 156 ALA A C 1
ATOM 1277 O O . ALA A 1 156 ? 15.538 -1.924 46.229 1.00 5.20 156 ALA A O 1
ATOM 1279 N N . ASP A 1 157 ? 14.835 -1.462 44.141 1.00 3.52 157 ASP A N 1
ATOM 1280 C CA . ASP A 1 157 ? 15.508 -2.617 43.555 1.00 3.99 157 ASP A CA 1
ATOM 1281 C C . ASP A 1 157 ? 16.967 -2.324 43.194 1.00 3.84 157 ASP A C 1
ATOM 1282 O O . ASP A 1 157 ? 17.766 -3.256 43.177 1.00 4.59 157 ASP A O 1
ATOM 1287 N N . LEU A 1 158 ? 17.303 -1.081 42.861 1.00 4.13 158 LEU A N 1
ATOM 1288 C CA . LEU A 1 158 ? 18.662 -0.724 42.455 1.00 4.53 158 LEU A CA 1
ATOM 1289 C C . LEU A 1 158 ? 19.267 0.226 43.463 1.00 4.77 158 LEU A C 1
ATOM 1290 O O . LEU A 1 158 ? 18.946 1.412 43.508 1.00 5.79 158 LEU A O 1
ATOM 1295 N N . PHE A 1 159 ? 20.173 -0.298 44.287 1.00 4.73 159 PHE A N 1
ATOM 1296 C CA . PHE A 1 159 ? 21.025 0.506 45.168 1.00 5.00 159 PHE A CA 1
ATOM 1297 C C . PHE A 1 159 ? 21.759 1.581 44.355 1.00 4.78 159 PHE A C 1
ATOM 1298 O O . PHE A 1 159 ? 21.916 2.696 44.803 1.00 6.73 159 PHE A O 1
ATOM 1306 N N . TYR A 1 160 ? 22.217 1.202 43.171 1.00 4.56 160 TYR A N 1
ATOM 1307 C CA . TYR A 1 160 ? 22.863 2.111 42.230 1.00 5.17 160 TYR A CA 1
ATOM 1308 C C . TYR A 1 160 ? 21.845 2.444 41.159 1.00 6.03 160 TYR A C 1
ATOM 1309 O O . TYR A 1 160 ? 21.737 1.789 40.133 1.00 7.76 160 TYR A O 1
ATOM 1318 N N . SER A 1 161 ? 21.040 3.450 41.411 1.00 8.45 161 SER A N 1
ATOM 1319 C CA . SER A 1 161 ? 19.914 3.694 40.511 1.00 10.48 161 SER A CA 1
ATOM 1320 C C . SER A 1 161 ? 20.338 4.593 39.360 1.00 8.60 161 SER A C 1
ATOM 1321 O O . SER A 1 161 ? 20.938 5.603 39.603 1.00 11.65 161 SER A O 1
ATOM 1324 N N . PRO A 1 162 ? 19.966 4.261 38.116 1.00 9.17 162 PRO A N 1
ATOM 1325 C CA . PRO A 1 162 ? 20.145 5.250 37.038 1.00 11.46 162 PRO A CA 1
ATOM 1326 C C . PRO A 1 162 ? 19.067 6.365 37.014 1.00 12.62 162 PRO A C 1
ATOM 1327 O O . PRO A 1 162 ? 19.218 7.345 36.272 1.00 17.24 162 PRO A O 1
ATOM 1331 N N A ASP A 1 163 ? 17.966 6.206 37.745 0.50 12.49 163 ASP A N 1
ATOM 1332 N N B ASP A 1 163 ? 18.042 6.191 37.865 0.50 11.67 163 ASP A N 1
ATOM 1333 C CA A ASP A 1 163 ? 16.948 7.255 37.756 0.50 14.02 163 ASP A CA 1
ATOM 1334 C CA B ASP A 1 163 ? 16.822 7.007 37.976 0.50 14.11 163 ASP A CA 1
ATOM 1335 C C A ASP A 1 163 ? 17.058 8.067 39.018 0.50 14.21 163 ASP A C 1
ATOM 1336 C C B ASP A 1 163 ? 17.015 8.077 39.077 0.50 14.03 163 ASP A C 1
ATOM 1337 O O A ASP A 1 163 ? 16.248 7.962 39.947 0.50 15.16 163 ASP A O 1
ATOM 1338 O O B ASP A 1 163 ? 16.182 8.163 39.988 0.50 15.13 163 ASP A O 1
ATOM 1347 N N . GLY A 1 164 ? 18.097 8.874 39.028 1.00 17.03 164 GLY A N 1
ATOM 1348 C CA . GLY A 1 164 ? 18.368 9.821 40.103 1.00 14.59 164 GLY A CA 1
ATOM 1349 C C . GLY A 1 164 ? 17.244 10.819 40.355 1.00 12.68 164 GLY A C 1
ATOM 1350 O O . GLY A 1 164 ? 17.091 11.293 41.476 1.00 10.43 164 GLY A O 1
ATOM 1351 N N . GLU A 1 165 ? 16.439 11.127 39.326 1.00 11.85 165 GLU A N 1
ATOM 1352 C CA . GLU A 1 165 ? 15.298 12.049 39.461 1.00 11.59 165 GLU A CA 1
ATOM 1353 C C . GLU A 1 165 ? 14.268 11.559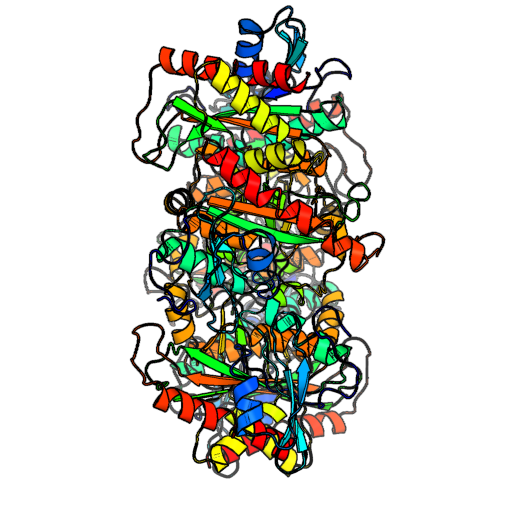 40.478 1.00 7.67 165 GLU A C 1
ATOM 1354 O O . GLU A 1 165 ? 13.529 12.354 41.024 1.00 9.58 165 GLU A O 1
ATOM 1360 N N . MET A 1 166 ? 14.259 10.265 40.765 1.00 6.80 166 MET A N 1
ATOM 1361 C CA . MET A 1 166 ? 13.275 9.752 41.707 1.00 6.11 166 MET A CA 1
ATOM 1362 C C . MET A 1 166 ? 13.514 10.199 43.141 1.00 5.45 166 MET A C 1
ATOM 1363 O O . MET A 1 166 ? 12.564 10.301 43.898 1.00 5.76 166 MET A O 1
ATOM 1368 N N . PHE A 1 167 ? 14.749 10.516 43.536 1.00 4.88 167 PHE A N 1
ATOM 1369 C CA . PHE A 1 167 ? 14.964 10.929 44.919 1.00 5.01 167 PHE A CA 1
ATOM 1370 C C . PHE A 1 167 ? 14.207 12.214 45.251 1.00 4.43 167 PHE A C 1
ATOM 1371 O O . PHE A 1 167 ? 13.615 12.319 46.311 1.00 5.12 167 PHE A O 1
ATOM 1379 N N . ASP A 1 168 ? 14.162 13.164 44.334 1.00 4.46 168 ASP A N 1
ATOM 1380 C CA . ASP A 1 168 ? 13.397 14.389 44.583 1.00 4.95 168 ASP A CA 1
ATOM 1381 C C . ASP A 1 168 ? 11.885 14.133 44.645 1.00 4.68 168 ASP A C 1
ATOM 1382 O O . ASP A 1 168 ? 11.154 14.806 45.362 1.00 5.44 168 ASP A O 1
ATOM 1387 N N . VAL A 1 169 ? 11.414 13.138 43.904 1.00 4.80 169 VAL A N 1
ATOM 1388 C CA . VAL A 1 169 ? 9.998 12.747 43.940 1.00 4.92 169 VAL A CA 1
ATOM 1389 C C . VAL A 1 169 ? 9.682 12.122 45.308 1.00 4.50 169 VAL A C 1
ATOM 1390 O O . VAL A 1 169 ? 8.678 12.444 45.949 1.00 5.06 169 VAL A O 1
ATOM 1394 N N . MET A 1 170 ? 10.554 11.234 45.779 1.00 4.40 170 MET A N 1
ATOM 1395 C CA . MET A 1 170 ? 10.425 10.682 47.122 1.00 4.19 170 MET A CA 1
ATOM 1396 C C . MET A 1 170 ? 10.353 11.811 48.161 1.00 4.18 170 MET A C 1
ATOM 1397 O O . MET A 1 170 ? 9.537 11.781 49.081 1.00 4.91 170 MET A O 1
ATOM 1402 N N A GLU A 1 171 ? 11.233 12.804 48.010 0.50 3.95 171 GLU A N 1
ATOM 1403 N N B GLU A 1 171 ? 11.224 12.811 48.030 0.50 4.39 171 GLU A N 1
ATOM 1404 C CA A GLU A 1 171 ? 11.305 13.945 48.927 0.50 4.28 171 GLU A CA 1
ATOM 1405 C CA B GLU A 1 171 ? 11.236 13.911 48.993 0.50 5.42 171 GLU A CA 1
ATOM 1406 C C A GLU A 1 171 ? 9.983 14.713 48.917 0.50 4.79 171 GLU A C 1
ATOM 1407 C C B GLU A 1 171 ? 9.927 14.694 48.936 0.50 5.66 171 GLU A C 1
ATOM 1408 O O A GLU A 1 171 ? 9.428 15.026 49.974 0.50 5.56 171 GLU A O 1
ATOM 1409 O O B GLU A 1 171 ? 9.350 15.019 49.976 0.50 6.32 171 GLU A O 1
ATOM 1420 N N A LYS A 1 172 ? 9.462 14.982 47.722 0.50 5.14 172 LYS A N 1
ATOM 1421 N N B LYS A 1 172 ? 9.434 14.971 47.732 0.50 5.53 172 LYS A N 1
ATOM 1422 C CA A LYS A 1 172 ? 8.198 15.699 47.559 0.50 6.14 172 LYS A CA 1
ATOM 1423 C CA B LYS A 1 172 ? 8.185 15.713 47.588 0.50 6.29 172 LYS A CA 1
ATOM 1424 C C A LYS A 1 172 ? 7.047 15.031 48.299 0.50 6.33 172 LYS A C 1
ATOM 1425 C C B LYS A 1 172 ? 7.020 15.031 48.281 0.50 6.38 172 LYS A C 1
ATOM 1426 O O A LYS A 1 172 ? 6.236 15.694 48.935 0.50 8.26 172 LYS A O 1
ATOM 1427 O O B LYS A 1 172 ? 6.155 15.688 48.843 0.50 8.65 172 LYS A O 1
ATOM 1438 N N . TYR A 1 173 ? 7.004 13.703 48.249 1.00 5.45 173 TYR A N 1
ATOM 1439 C CA . TYR A 1 173 ? 5.897 12.924 48.817 1.00 5.80 173 TYR A CA 1
ATOM 1440 C C . TYR A 1 173 ? 6.198 12.406 50.224 1.00 5.71 173 TYR A C 1
ATOM 1441 O O . TYR A 1 173 ? 5.445 11.611 50.754 1.00 6.89 173 TYR A O 1
ATOM 1450 N N . GLY A 1 174 ? 7.266 12.913 50.841 1.00 5.72 174 GLY A N 1
ATOM 1451 C CA . GLY A 1 174 ? 7.463 12.721 52.278 1.00 6.02 174 GLY A CA 1
ATOM 1452 C C . GLY A 1 174 ? 8.102 11.414 52.705 1.00 4.72 174 GLY A C 1
ATOM 1453 O O . GLY A 1 174 ? 8.015 11.047 53.877 1.00 5.58 174 GLY A O 1
ATOM 1454 N N . ILE A 1 175 ? 8.745 10.706 51.784 1.00 4.31 175 ILE A N 1
ATOM 1455 C CA . ILE A 1 175 ? 9.396 9.447 52.131 1.00 4.06 175 ILE A CA 1
ATOM 1456 C C . ILE A 1 175 ? 10.466 9.693 53.186 1.00 3.79 175 ILE A C 1
ATOM 1457 O O . ILE A 1 175 ? 11.273 10.601 53.052 1.00 4.85 175 ILE A O 1
ATOM 1462 N N . LEU A 1 176 ? 10.459 8.886 54.235 1.00 3.95 176 LEU A N 1
ATOM 1463 C CA . LEU A 1 176 ? 11.388 9.042 55.362 1.00 4.66 176 LEU A CA 1
ATOM 1464 C C . LEU A 1 176 ? 12.730 8.376 55.164 1.00 4.63 176 LEU A C 1
ATOM 1465 O O . LEU A 1 176 ? 13.748 8.873 55.663 1.00 5.19 176 LEU A O 1
ATOM 1470 N N . GLY A 1 177 ? 12.758 7.260 54.443 1.00 5.02 177 GLY A N 1
ATOM 1471 C CA . GLY A 1 177 ? 14.008 6.576 54.213 1.00 5.43 177 GLY A CA 1
ATOM 1472 C C . GLY A 1 177 ? 13.925 5.650 53.029 1.00 4.90 177 GLY A C 1
ATOM 1473 O O . GLY A 1 177 ? 12.858 5.128 52.702 1.00 4.84 177 GLY A O 1
ATOM 1474 N N . VAL A 1 178 ? 15.074 5.464 52.390 1.00 4.88 178 VAL A N 1
ATOM 1475 C CA . VAL A 1 178 ? 15.246 4.608 51.234 1.00 4.45 178 VAL A CA 1
ATOM 1476 C C . VAL A 1 178 ? 16.030 3.381 51.674 1.00 3.93 178 VAL A C 1
ATOM 1477 O O . VAL A 1 178 ? 17.134 3.504 52.217 1.00 4.82 178 VAL A O 1
ATOM 1481 N N . GLU A 1 179 ? 15.459 2.204 51.437 1.00 4.00 179 GLU A N 1
ATOM 1482 C CA . GLU A 1 179 ? 16.101 0.931 51.746 1.00 4.06 179 GLU A CA 1
ATOM 1483 C C . GLU A 1 179 ? 15.730 -0.039 50.623 1.00 4.04 179 GLU A C 1
ATOM 1484 O O . GLU A 1 179 ? 15.420 0.427 49.538 1.00 4.93 179 GLU A O 1
ATOM 1490 N N . MET A 1 180 ? 15.800 -1.355 50.845 1.00 4.39 180 MET A N 1
ATOM 1491 C CA . MET A 1 180 ? 15.663 -2.296 49.735 1.00 4.66 180 MET A CA 1
ATOM 1492 C C . MET A 1 180 ? 14.733 -3.466 49.984 1.00 4.71 180 MET A C 1
ATOM 1493 O O . MET A 1 180 ? 14.706 -4.369 49.164 1.00 6.41 180 MET A O 1
ATOM 1498 N N . GLU A 1 181 ? 13.993 -3.488 51.085 1.00 4.28 181 GLU A N 1
ATOM 1499 C CA . GLU A 1 181 ? 13.274 -4.704 51.468 1.00 4.21 181 GLU A CA 1
ATOM 1500 C C . GLU A 1 181 ? 11.842 -4.541 51.980 1.00 3.76 181 GLU A C 1
ATOM 1501 O O . GLU A 1 181 ? 11.044 -5.466 51.776 1.00 4.13 181 GLU A O 1
ATOM 1507 N N . ALA A 1 182 ? 11.530 -3.462 52.683 1.00 3.80 182 ALA A N 1
ATOM 1508 C CA . ALA A 1 182 ? 10.282 -3.393 53.420 1.00 3.97 182 ALA A CA 1
ATOM 1509 C C . ALA A 1 182 ? 9.048 -3.752 52.580 1.00 3.67 182 ALA A C 1
ATOM 1510 O O . ALA A 1 182 ? 8.197 -4.512 53.023 1.00 4.07 182 ALA A O 1
ATOM 1512 N N . ALA A 1 183 ? 8.940 -3.196 51.384 1.00 3.69 183 ALA A N 1
ATOM 1513 C CA . ALA A 1 183 ? 7.737 -3.437 50.582 1.00 3.78 183 ALA A CA 1
ATOM 1514 C C . ALA A 1 183 ? 7.575 -4.906 50.239 1.00 3.89 183 ALA A C 1
ATOM 1515 O O . ALA A 1 183 ? 6.453 -5.397 50.080 1.00 4.53 183 ALA A O 1
ATOM 1517 N N . GLY A 1 184 ? 8.697 -5.600 50.073 1.00 4.08 184 GLY A N 1
ATOM 1518 C CA . GLY A 1 184 ? 8.653 -7.021 49.799 1.00 4.53 184 GLY A CA 1
ATOM 1519 C C . GLY A 1 184 ? 8.226 -7.842 50.999 1.00 4.17 184 GLY A C 1
ATOM 1520 O O . GLY A 1 184 ? 7.420 -8.763 50.875 1.00 4.25 184 GLY A O 1
ATOM 1521 N N . ILE A 1 185 ? 8.764 -7.518 52.166 1.00 4.11 185 ILE A N 1
ATOM 1522 C CA . ILE A 1 185 ? 8.380 -8.207 53.399 1.00 4.15 185 ILE A CA 1
ATOM 1523 C C . ILE A 1 185 ? 6.887 -7.955 53.683 1.00 3.80 185 ILE A C 1
ATOM 1524 O O . ILE A 1 185 ? 6.158 -8.888 54.046 1.00 4.11 185 ILE A O 1
ATOM 1529 N N . TYR A 1 186 ? 6.430 -6.715 53.484 1.00 3.89 186 TYR A N 1
ATOM 1530 C CA . TYR A 1 186 ? 5.029 -6.409 53.719 1.00 3.96 186 TYR A CA 1
ATOM 1531 C C . TYR A 1 186 ? 4.117 -7.136 52.743 1.00 3.83 186 TYR A C 1
ATOM 1532 O O . TYR A 1 186 ? 3.011 -7.552 53.111 1.00 4.16 186 TYR A O 1
ATOM 1541 N N . GLY A 1 187 ? 4.574 -7.312 51.506 1.00 3.76 187 GLY A N 1
ATOM 1542 C CA . GLY A 1 187 ? 3.807 -8.086 50.546 1.00 3.87 187 GLY A CA 1
ATOM 1543 C C . GLY A 1 187 ? 3.688 -9.548 50.924 1.00 4.07 187 GLY A C 1
ATOM 1544 O O . GLY A 1 187 ? 2.629 -10.130 50.809 1.00 4.80 187 GLY A O 1
ATOM 1545 N N . VAL A 1 188 ? 4.777 -10.158 51.369 1.00 4.05 188 VAL A N 1
ATOM 1546 C CA . VAL A 1 188 ? 4.743 -11.539 51.872 1.00 4.53 188 VAL A CA 1
ATOM 1547 C C . VAL A 1 188 ? 3.832 -11.649 53.087 1.00 4.05 188 VAL A C 1
ATOM 1548 O O . VAL A 1 188 ? 3.066 -12.602 53.202 1.00 4.71 188 VAL A O 1
ATOM 1552 N N . ALA A 1 189 ? 3.929 -10.710 54.014 1.00 4.26 189 ALA A N 1
ATOM 1553 C CA . ALA A 1 189 ? 3.091 -10.767 55.218 1.00 4.96 189 ALA A CA 1
ATOM 1554 C C . ALA A 1 189 ? 1.605 -10.764 54.842 1.00 4.64 189 ALA A C 1
ATOM 1555 O O . ALA A 1 189 ? 0.820 -11.513 55.397 1.00 5.60 189 ALA A O 1
ATOM 1557 N N . ALA A 1 190 ? 1.239 -9.943 53.872 1.00 4.81 190 ALA A N 1
ATOM 1558 C CA . ALA A 1 190 ? -0.147 -9.916 53.388 1.00 5.59 190 ALA A CA 1
ATOM 1559 C C . ALA A 1 190 ? -0.510 -11.213 52.659 1.00 5.89 190 ALA A C 1
ATOM 1560 O O . ALA A 1 190 ? -1.593 -11.761 52.866 1.00 8.04 190 ALA A O 1
ATOM 1562 N N . GLU A 1 191 ? 0.383 -11.703 51.801 1.00 5.51 191 GLU A N 1
ATOM 1563 C CA . GLU A 1 191 ? 0.111 -12.903 50.999 1.00 6.16 191 GLU A CA 1
ATOM 1564 C C . GLU A 1 191 ? -0.097 -14.135 51.888 1.00 6.99 191 GLU A C 1
ATOM 1565 O O . GLU A 1 191 ? -0.937 -14.997 51.577 1.00 8.21 191 GLU A O 1
ATOM 1571 N N . PHE A 1 192 ? 0.695 -14.242 52.957 1.00 7.47 192 PHE A N 1
ATOM 1572 C CA . PHE A 1 192 ? 0.733 -15.463 53.743 1.00 8.30 192 PHE A CA 1
ATOM 1573 C C . PHE A 1 192 ? 0.162 -15.266 55.134 1.00 9.37 192 PHE A C 1
ATOM 1574 O O . PHE A 1 192 ? 0.226 -16.189 55.937 1.00 12.63 192 PHE A O 1
ATOM 1582 N N . GLY A 1 193 ? -0.462 -14.116 55.396 1.00 10.11 193 GLY A N 1
ATOM 1583 C CA . GLY A 1 193 ? -1.258 -13.918 56.596 1.00 10.70 193 GLY A CA 1
ATOM 1584 C C . GLY A 1 193 ? -0.493 -13.784 57.895 1.00 10.64 193 GLY A C 1
ATOM 1585 O O . GLY A 1 193 ? -0.885 -14.347 58.903 1.00 14.45 193 GLY A O 1
ATOM 1586 N N . ALA A 1 194 ? 0.589 -13.026 57.880 1.00 7.74 194 ALA A N 1
ATOM 1587 C CA . ALA A 1 194 ? 1.353 -12.742 59.081 1.00 7.66 194 ALA A CA 1
ATOM 1588 C C . ALA A 1 194 ? 1.514 -11.230 59.249 1.00 6.21 194 ALA A C 1
ATOM 1589 O O . ALA A 1 194 ? 0.850 -10.447 58.587 1.00 7.67 194 ALA A O 1
ATOM 1591 N N . LYS A 1 195 ? 2.397 -10.824 60.161 1.00 6.11 195 LYS A N 1
ATOM 1592 C CA . LYS A 1 195 ? 2.553 -9.436 60.582 1.00 6.00 195 LYS A CA 1
ATOM 1593 C C . LYS A 1 195 ? 4.004 -9.032 60.434 1.00 5.80 195 LYS A C 1
ATOM 1594 O O . LYS A 1 195 ? 4.897 -9.810 60.771 1.00 7.20 195 LYS A O 1
ATOM 1600 N N . ALA A 1 196 ? 4.246 -7.825 59.948 1.00 4.74 196 ALA A N 1
ATOM 1601 C CA . ALA A 1 196 ? 5.614 -7.382 59.777 1.00 4.49 196 ALA A CA 1
ATOM 1602 C C . ALA A 1 196 ? 5.775 -5.915 60.091 1.00 4.04 196 ALA A C 1
ATOM 1603 O O . ALA A 1 196 ? 4.829 -5.115 60.047 1.00 4.64 196 ALA 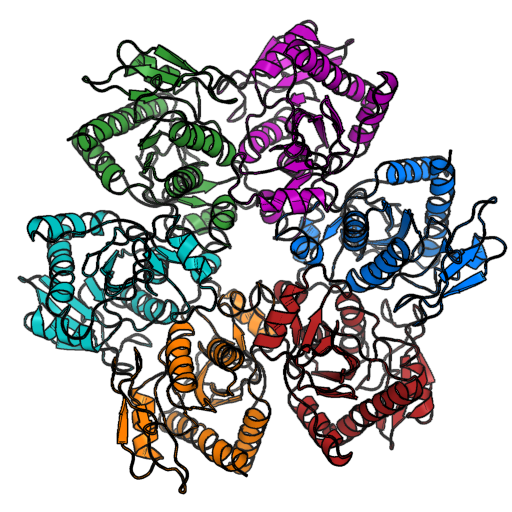A O 1
ATOM 1605 N N . LEU A 1 197 ? 7.020 -5.538 60.349 1.00 4.24 197 LEU A N 1
ATOM 1606 C CA . LEU A 1 197 ? 7.431 -4.172 60.626 1.00 4.07 197 LEU A CA 1
ATOM 1607 C C . LEU A 1 197 ? 8.870 -4.004 60.177 1.00 3.93 197 LEU A C 1
ATOM 1608 O O . LEU A 1 197 ? 9.684 -4.879 60.410 1.00 4.57 197 LEU A O 1
ATOM 1613 N N . THR A 1 198 ? 9.168 -2.859 59.571 1.00 4.18 198 THR A N 1
ATOM 1614 C CA . THR A 1 198 ? 10.530 -2.446 59.296 1.00 4.14 198 THR A CA 1
ATOM 1615 C C . THR A 1 198 ? 10.873 -1.200 60.096 1.00 4.28 198 THR A C 1
ATOM 1616 O O . THR A 1 198 ? 10.172 -0.184 60.018 1.00 5.08 198 THR A O 1
ATOM 1620 N N . ILE A 1 199 ? 11.957 -1.303 60.865 1.00 4.58 199 ILE A N 1
ATOM 1621 C CA . ILE A 1 199 ? 12.566 -0.168 61.574 1.00 4.94 199 ILE A CA 1
ATOM 1622 C C . ILE A 1 199 ? 13.928 0.064 60.926 1.00 5.12 199 ILE A C 1
ATOM 1623 O O . ILE A 1 199 ? 14.660 -0.898 60.669 1.00 6.24 199 ILE A O 1
ATOM 1628 N N . CYS A 1 200 ? 14.268 1.320 60.646 1.00 5.48 200 CYS A N 1
ATOM 1629 C CA . CYS A 1 200 ? 15.568 1.641 60.090 1.00 5.71 200 CYS A CA 1
ATOM 1630 C C . CYS A 1 200 ? 16.194 2.792 60.852 1.00 5.99 200 CYS A C 1
ATOM 1631 O O . CYS A 1 200 ? 15.520 3.657 61.418 1.00 7.44 200 CYS A O 1
ATOM 1634 N N . THR A 1 201 ? 17.518 2.811 60.841 1.00 6.99 201 THR A N 1
ATOM 1635 C CA . THR A 1 201 ? 18.277 3.969 61.287 1.00 7.05 201 THR A CA 1
ATOM 1636 C C . THR A 1 201 ? 18.847 4.668 60.070 1.00 6.52 201 THR A C 1
ATOM 1637 O O . THR A 1 201 ? 19.306 4.027 59.128 1.00 7.45 201 THR A O 1
ATOM 1641 N N . VAL A 1 202 ? 18.845 6.001 60.096 1.00 6.67 202 VAL A N 1
ATOM 1642 C CA . VAL A 1 202 ? 19.333 6.757 58.958 1.00 6.57 202 VAL A CA 1
ATOM 1643 C C . VAL A 1 202 ? 20.865 6.750 58.977 1.00 7.19 202 VAL A C 1
ATOM 1644 O O . VAL A 1 202 ? 21.501 7.295 59.879 1.00 8.55 202 VAL A O 1
ATOM 1648 N N . SER A 1 203 ? 21.452 6.117 57.970 1.00 6.63 203 SER A N 1
ATOM 1649 C CA . SER A 1 203 ? 22.902 5.967 57.866 1.00 7.83 203 SER A CA 1
ATOM 1650 C C . SER A 1 203 ? 23.553 6.901 56.839 1.00 7.97 203 SER A C 1
ATOM 1651 O O . SER A 1 203 ? 24.770 7.068 56.845 1.00 10.48 203 SER A O 1
ATOM 1654 N N A ASP A 1 204 ? 22.769 7.521 55.975 0.50 7.53 204 ASP A N 1
ATOM 1655 N N B ASP A 1 204 ? 22.742 7.502 55.968 0.50 7.82 204 ASP A N 1
ATOM 1656 C CA A ASP A 1 204 ? 23.319 8.489 55.050 0.50 7.96 204 ASP A CA 1
ATOM 1657 C CA B ASP A 1 204 ? 23.216 8.332 54.859 0.50 8.72 204 ASP A CA 1
ATOM 1658 C C A ASP A 1 204 ? 22.205 9.392 54.602 0.50 6.95 204 ASP A C 1
ATOM 1659 C C B ASP A 1 204 ? 22.169 9.387 54.586 0.50 7.09 204 ASP A C 1
ATOM 1660 O O A ASP A 1 204 ? 21.031 9.050 54.701 0.50 6.61 204 ASP A O 1
ATOM 1661 O O B ASP A 1 204 ? 20.983 9.141 54.793 0.50 7.31 204 ASP A O 1
ATOM 1670 N N . HIS A 1 205 ? 22.599 10.563 54.128 1.00 6.95 205 HIS A N 1
ATOM 1671 C CA . HIS A 1 205 ? 21.677 11.541 53.620 1.00 6.55 205 HIS A CA 1
ATOM 1672 C C . HIS A 1 205 ? 21.902 11.675 52.132 1.00 6.29 205 HIS A C 1
ATOM 1673 O O . HIS A 1 205 ? 22.940 12.134 51.683 1.00 8.37 205 HIS A O 1
ATOM 1680 N N . ILE A 1 206 ? 20.922 11.221 51.374 1.00 6.09 206 ILE A N 1
ATOM 1681 C CA . ILE A 1 206 ? 21.001 11.224 49.923 1.00 6.62 206 ILE A CA 1
ATOM 1682 C C . ILE A 1 206 ? 21.009 12.654 49.356 1.00 6.98 206 ILE A C 1
ATOM 1683 O O . ILE A 1 206 ? 21.643 12.920 48.340 1.00 8.54 206 ILE A O 1
ATOM 1688 N N A ARG A 1 207 ? 20.297 13.561 50.016 0.50 7.03 207 ARG A N 1
ATOM 1689 N N B ARG A 1 207 ? 20.294 13.574 49.999 0.50 6.55 207 ARG A N 1
ATOM 1690 C CA A ARG A 1 207 ? 20.202 14.922 49.527 0.50 7.92 207 ARG A CA 1
ATOM 1691 C CA B ARG A 1 207 ? 20.178 14.938 49.480 0.50 6.56 207 ARG A CA 1
ATOM 1692 C C A ARG A 1 207 ? 21.488 15.701 49.669 0.50 8.19 207 ARG A C 1
ATOM 1693 C C B ARG A 1 207 ? 21.452 15.753 49.685 0.50 7.53 207 ARG A C 1
ATOM 1694 O O A ARG A 1 207 ? 21.916 16.369 48.728 0.50 9.01 207 ARG A O 1
ATOM 1695 O O B ARG A 1 207 ? 21.851 16.486 48.780 0.50 7.81 207 ARG A O 1
ATOM 1710 N N . THR A 1 208 ? 22.085 15.624 50.849 1.00 9.15 208 THR A N 1
ATOM 1711 C CA . THR A 1 208 ? 23.252 16.415 51.171 1.00 11.46 208 THR A CA 1
ATOM 1712 C C . THR A 1 208 ? 24.546 15.606 51.116 1.00 12.50 208 THR A C 1
ATOM 1713 O O . THR A 1 208 ? 25.617 16.157 51.343 1.00 15.96 208 THR A O 1
ATOM 1717 N N . HIS A 1 209 ? 24.435 14.312 50.837 1.00 12.88 209 HIS A N 1
ATOM 1718 C CA . HIS A 1 209 ? 25.567 13.408 50.608 1.00 14.79 209 HIS A CA 1
ATOM 1719 C C . HIS A 1 209 ? 26.420 13.118 51.846 1.00 16.79 209 HIS A C 1
ATOM 1720 O O . HIS A 1 209 ? 27.619 12.823 51.754 1.00 21.20 209 HIS A O 1
ATOM 1727 N N . GLU A 1 210 ? 25.782 13.165 53.007 1.00 17.29 210 GLU A N 1
ATOM 1728 C CA . GLU A 1 210 ? 26.452 12.890 54.269 1.00 19.01 210 GLU A CA 1
ATOM 1729 C C . GLU A 1 210 ? 26.404 11.397 54.611 1.00 18.17 210 GLU A C 1
ATOM 1730 O O . GLU A 1 210 ? 25.438 10.711 54.286 1.00 16.07 210 GLU A O 1
ATOM 1736 N N . GLN A 1 211 ? 27.447 10.911 55.283 1.00 21.39 211 GLN A N 1
ATOM 1737 C CA . GLN A 1 211 ? 27.573 9.498 55.639 1.00 25.75 211 GLN A CA 1
ATOM 1738 C C . GLN A 1 211 ? 27.832 9.372 57.139 1.00 33.15 211 GLN A C 1
ATOM 1739 O O . GLN A 1 211 ? 28.492 10.223 57.730 1.00 26.96 211 GLN A O 1
ATOM 1745 N N . THR A 1 212 ? 27.286 8.329 57.756 1.00 47.60 212 THR A N 1
ATOM 1746 C CA . THR A 1 212 ? 27.548 8.066 59.166 1.00 35.34 212 THR A CA 1
ATOM 1747 C C . THR A 1 212 ? 28.932 7.469 59.276 1.00 37.92 212 THR A C 1
ATOM 1748 O O . THR A 1 212 ? 29.409 6.843 58.321 1.00 38.60 212 THR A O 1
ATOM 1752 N N . THR A 1 213 ? 29.563 7.672 60.435 1.00 33.82 213 THR A N 1
ATOM 1753 C CA . THR A 1 213 ? 30.831 7.031 60.767 1.00 34.24 213 THR A CA 1
ATOM 1754 C C . THR A 1 213 ? 30.583 5.601 61.259 1.00 36.55 213 THR A C 1
ATOM 1755 O O . THR A 1 213 ? 29.438 5.157 61.372 1.00 35.80 213 THR A O 1
ATOM 1759 N N . ALA A 1 214 ? 31.665 4.887 61.557 1.00 38.04 214 ALA A N 1
ATOM 1760 C CA . ALA A 1 214 ? 31.569 3.552 62.157 1.00 41.48 214 ALA A CA 1
ATOM 1761 C C . ALA A 1 214 ? 30.998 3.610 63.577 1.00 37.02 214 ALA A C 1
ATOM 1762 O O . ALA A 1 214 ? 30.013 2.969 63.868 1.00 31.55 214 ALA A O 1
ATOM 1764 N N . ALA A 1 215 ? 31.630 4.381 64.459 1.00 41.92 215 ALA A N 1
ATOM 1765 C CA . ALA A 1 215 ? 31.105 4.569 65.819 1.00 38.39 215 ALA A CA 1
ATOM 1766 C C . ALA A 1 215 ? 29.595 4.810 65.745 1.00 34.74 215 ALA A C 1
ATOM 1767 O O . ALA A 1 215 ? 28.797 4.124 66.402 1.00 25.55 215 ALA A O 1
ATOM 1769 N N . GLU A 1 216 ? 29.227 5.767 64.889 1.00 27.47 216 GLU A N 1
ATOM 1770 C CA . GLU A 1 216 ? 27.850 6.232 64.778 1.00 20.63 216 GLU A CA 1
ATOM 1771 C C . GLU A 1 216 ? 26.891 5.139 64.369 1.00 19.66 216 GLU A C 1
ATOM 1772 O O . GLU A 1 216 ? 25.839 4.991 64.994 1.00 24.00 216 GLU A O 1
ATOM 1778 N N . ARG A 1 217 ? 27.235 4.368 63.340 1.00 19.87 217 ARG A N 1
ATOM 1779 C CA . ARG A 1 217 ? 26.316 3.322 62.896 1.00 17.72 217 ARG A CA 1
ATOM 1780 C C . ARG A 1 217 ? 26.092 2.289 63.999 1.00 16.35 217 ARG A C 1
ATOM 1781 O O . ARG A 1 217 ? 24.973 1.826 64.175 1.00 18.40 217 ARG A O 1
ATOM 1789 N N . GLN A 1 218 ? 27.130 1.967 64.766 1.00 17.40 218 GLN A N 1
ATOM 1790 C CA . GLN A 1 218 ? 27.023 0.916 65.771 1.00 15.25 218 GLN A CA 1
ATOM 1791 C C . GLN A 1 218 ? 26.113 1.285 66.929 1.00 12.31 218 GLN A C 1
ATOM 1792 O O . GLN A 1 218 ? 25.272 0.486 67.326 1.00 11.57 218 GLN A O 1
ATOM 1798 N N . THR A 1 219 ? 26.308 2.462 67.505 1.00 13.36 219 THR A N 1
ATOM 1799 C CA . THR A 1 219 ? 25.522 2.846 68.666 1.00 14.90 219 THR A CA 1
ATOM 1800 C C . THR A 1 219 ? 24.039 3.012 68.307 1.00 12.42 219 THR A C 1
ATOM 1801 O O . THR A 1 219 ? 23.164 2.603 69.078 1.00 13.07 219 THR A O 1
ATOM 1805 N N A THR A 1 220 ? 23.757 3.603 67.145 0.50 13.81 220 THR A N 1
ATOM 1806 N N B THR A 1 220 ? 23.753 3.586 67.146 0.50 12.60 220 THR A N 1
ATOM 1807 C CA A THR A 1 220 ? 22.371 3.759 66.685 0.50 12.49 220 THR A CA 1
ATOM 1808 C CA B THR A 1 220 ? 22.362 3.766 66.755 0.50 11.56 220 THR A CA 1
ATOM 1809 C C A THR A 1 220 ? 21.756 2.387 66.415 0.50 10.41 220 THR A C 1
ATOM 1810 C C B THR A 1 220 ? 21.733 2.410 66.362 0.50 9.95 220 THR A C 1
ATOM 1811 O O A THR A 1 220 ? 20.616 2.120 66.800 0.50 10.41 220 THR A O 1
ATOM 1812 O O B THR A 1 220 ? 20.546 2.181 66.606 0.50 11.02 220 THR A O 1
ATOM 1819 N N . PHE A 1 221 ? 22.532 1.503 65.795 1.00 9.54 221 PHE A N 1
ATOM 1820 C CA . PHE A 1 221 ? 22.089 0.125 65.572 1.00 8.57 221 PHE A CA 1
ATOM 1821 C C . PHE A 1 221 ? 21.664 -0.525 66.882 1.00 6.96 221 PHE A C 1
ATOM 1822 O O . PHE A 1 221 ? 20.619 -1.136 66.967 1.00 7.85 221 PHE A O 1
ATOM 1830 N N . ASN A 1 222 ? 22.492 -0.392 67.913 1.00 7.79 222 ASN A N 1
ATOM 1831 C CA . ASN A 1 222 ? 22.160 -0.984 69.198 1.00 7.80 222 ASN A CA 1
ATOM 1832 C C . ASN A 1 222 ? 20.824 -0.473 69.732 1.00 8.24 222 ASN A C 1
ATOM 1833 O O . ASN A 1 222 ? 20.024 -1.250 70.263 1.00 8.65 222 ASN A O 1
ATOM 1838 N N . ASP A 1 223 ? 20.588 0.832 69.604 1.00 8.75 223 ASP A N 1
ATOM 1839 C CA . ASP A 1 223 ? 19.322 1.406 70.030 1.00 9.22 223 ASP A CA 1
ATOM 1840 C C . ASP A 1 223 ? 18.152 0.819 69.247 1.00 7.46 223 ASP A C 1
ATOM 1841 O O . ASP A 1 223 ? 17.112 0.518 69.822 1.00 8.78 223 ASP A O 1
ATOM 1846 N N . MET A 1 224 ? 18.320 0.670 67.934 1.00 7.88 224 MET A N 1
ATOM 1847 C CA . MET A 1 224 ? 17.269 0.093 67.106 1.00 7.61 224 MET A CA 1
ATOM 1848 C C . MET A 1 224 ? 16.933 -1.330 67.550 1.00 6.91 224 MET A C 1
ATOM 1849 O O . MET A 1 224 ? 15.760 -1.715 67.613 1.00 7.31 224 MET A O 1
ATOM 1854 N N . ILE A 1 225 ? 17.956 -2.119 67.864 1.00 6.76 225 ILE A N 1
ATOM 1855 C CA . ILE A 1 225 ? 17.711 -3.471 68.294 1.00 6.61 225 ILE A CA 1
ATOM 1856 C C . ILE A 1 225 ? 16.978 -3.512 69.644 1.00 6.65 225 ILE A C 1
ATOM 1857 O O . ILE A 1 225 ? 16.054 -4.299 69.831 1.00 6.95 225 ILE A O 1
ATOM 1862 N N A LYS A 1 226 ? 17.386 -2.659 70.583 0.50 7.09 226 LYS A N 1
ATOM 1863 N N B LYS A 1 226 ? 17.386 -2.655 70.570 0.50 7.03 226 LYS A N 1
ATOM 1864 C CA A LYS A 1 226 ? 16.676 -2.563 71.865 0.50 7.92 226 LYS A CA 1
ATOM 1865 C CA B LYS A 1 226 ? 16.693 -2.555 71.846 0.50 7.88 226 LYS A CA 1
ATOM 1866 C C A LYS A 1 226 ? 15.207 -2.176 71.641 0.50 6.85 226 LYS A C 1
ATOM 1867 C C B LYS A 1 226 ? 15.217 -2.174 71.640 0.50 6.86 226 LYS A C 1
ATOM 1868 O O A LYS A 1 226 ? 14.313 -2.729 72.278 0.50 7.30 226 LYS A O 1
ATOM 1869 O O B LYS A 1 226 ? 14.329 -2.729 72.284 0.50 7.33 226 LYS A O 1
ATOM 1880 N N . ILE A 1 227 ? 14.962 -1.216 70.752 1.00 6.71 227 ILE A N 1
ATOM 1881 C CA . ILE A 1 227 ? 13.579 -0.816 70.415 1.00 6.59 227 ILE A CA 1
ATOM 1882 C C . ILE A 1 227 ? 12.790 -2.028 69.929 1.00 6.21 227 ILE A C 1
ATOM 1883 O O . ILE A 1 227 ? 11.681 -2.305 70.392 1.00 6.89 227 ILE A O 1
ATOM 1888 N N . ALA A 1 228 ? 13.377 -2.768 68.989 1.00 6.48 228 ALA A N 1
ATOM 1889 C CA . ALA A 1 228 ? 12.684 -3.909 68.418 1.00 6.57 228 ALA A CA 1
ATOM 1890 C C . ALA A 1 228 ? 12.347 -4.954 69.476 1.00 6.23 228 ALA A C 1
ATOM 1891 O O . ALA A 1 228 ? 11.224 -5.456 69.570 1.00 6.91 228 ALA A O 1
ATOM 1893 N N . LEU A 1 229 ? 13.340 -5.306 70.285 1.00 6.53 229 LEU A N 1
ATOM 1894 C CA . LEU A 1 229 ? 13.145 -6.326 71.306 1.00 6.56 229 LEU A CA 1
ATOM 1895 C C . LEU A 1 229 ? 12.131 -5.896 72.358 1.00 6.51 229 LEU A C 1
ATOM 1896 O O . LEU A 1 229 ? 11.238 -6.662 72.725 1.00 7.42 229 LEU A O 1
ATOM 1901 N N . GLU A 1 230 ? 12.265 -4.672 72.850 1.00 6.41 230 GLU A N 1
ATOM 1902 C CA . GLU A 1 230 ? 11.327 -4.186 73.837 1.00 6.81 230 GLU A CA 1
ATOM 1903 C C . GLU A 1 230 ? 9.916 -4.068 73.233 1.00 6.90 230 GLU A C 1
ATOM 1904 O O . GLU A 1 230 ? 8.915 -4.245 73.935 1.00 7.59 230 GLU A O 1
ATOM 1910 N N . SER A 1 231 ? 9.828 -3.787 71.934 1.00 6.68 231 SER A N 1
ATOM 1911 C CA . SER A 1 231 ? 8.504 -3.677 71.306 1.00 6.19 231 SER A CA 1
ATOM 1912 C C . SER A 1 231 ? 7.750 -5.007 71.323 1.00 6.71 231 SER A C 1
ATOM 1913 O O . SER A 1 231 ? 6.526 -5.024 71.478 1.00 7.70 231 SER A O 1
ATOM 1916 N N . VAL A 1 232 ? 8.487 -6.115 71.210 1.00 7.29 232 VAL A N 1
ATOM 1917 C CA . VAL A 1 232 ? 7.891 -7.442 71.285 1.00 7.71 232 VAL A CA 1
ATOM 1918 C C . VAL A 1 232 ? 7.264 -7.651 72.666 1.00 7.52 232 VAL A C 1
ATOM 1919 O O . VAL A 1 232 ? 6.144 -8.135 72.795 1.00 8.45 232 VAL A O 1
ATOM 1923 N N . LEU A 1 233 ? 7.992 -7.270 73.708 1.00 7.50 233 LEU A N 1
ATOM 1924 C CA . LEU A 1 233 ? 7.499 -7.423 75.079 1.00 8.54 233 LEU A CA 1
ATOM 1925 C C . LEU A 1 233 ? 6.224 -6.599 75.303 1.00 8.17 233 LEU A C 1
ATOM 1926 O O . LEU A 1 233 ? 5.300 -7.050 75.985 1.00 9.92 233 LEU A O 1
ATOM 1931 N N . LEU A 1 234 ? 6.162 -5.393 74.729 1.00 7.84 234 LEU A N 1
ATOM 1932 C CA . LEU A 1 234 ? 4.921 -4.596 74.796 1.00 8.45 234 LEU A CA 1
ATOM 1933 C C . LEU A 1 234 ? 3.774 -5.310 74.105 1.00 8.47 234 LEU A C 1
ATOM 1934 O O . LEU A 1 234 ? 2.662 -5.360 74.615 1.00 10.12 234 LEU A O 1
ATOM 1939 N N . GLY A 1 235 ? 4.044 -5.841 72.917 1.00 8.62 235 GLY A N 1
ATOM 1940 C CA . GLY A 1 235 ? 3.018 -6.562 72.156 1.00 9.31 235 GLY A CA 1
ATOM 1941 C C . GLY A 1 235 ? 2.464 -7.769 72.897 1.00 9.81 235 GLY A C 1
ATOM 1942 O O . GLY A 1 235 ? 1.283 -8.092 72.788 1.00 11.85 235 GLY A O 1
ATOM 1943 N N . ASP A 1 236 ? 3.303 -8.411 73.702 1.00 9.88 236 ASP A N 1
ATOM 1944 C CA . ASP A 1 236 ? 2.865 -9.570 74.475 1.00 10.15 236 ASP A CA 1
ATOM 1945 C C . ASP A 1 236 ? 1.918 -9.179 75.632 1.00 10.84 236 ASP A C 1
ATOM 1946 O O . ASP A 1 236 ? 1.163 -10.024 76.115 1.00 14.37 236 ASP A O 1
ATOM 1951 N N A LYS A 1 237 ? 1.977 -7.926 76.079 0.50 10.93 237 LYS A N 1
ATOM 1952 N N B LYS A 1 237 ? 1.976 -7.922 76.072 0.50 11.22 237 LYS A N 1
ATOM 1953 C CA A LYS A 1 237 ? 1.214 -7.477 77.253 0.50 11.99 237 LYS A CA 1
ATOM 1954 C CA B LYS A 1 237 ? 1.199 -7.452 77.226 0.50 11.85 237 LYS A CA 1
ATOM 1955 C C A LYS A 1 237 ? 0.207 -6.387 76.901 0.50 12.69 237 LYS A C 1
ATOM 1956 C C B LYS A 1 237 ? -0.180 -6.938 76.819 0.50 11.83 237 LYS A C 1
ATOM 1957 O O A LYS A 1 237 ? -0.044 -6.109 75.729 0.50 12.48 237 LYS A O 1
ATOM 1958 O O B LYS A 1 237 ? -0.996 -6.575 77.675 0.50 8.77 237 LYS A O 1
ATOM 1961 N N . ALA B 1 1 ? -1.873 -21.898 -0.650 1.00 22.10 1 ALA B N 1
ATOM 1962 C CA . ALA B 1 1 ? -1.605 -20.434 -0.505 1.00 18.39 1 ALA B CA 1
ATOM 1963 C C . ALA B 1 1 ? -2.061 -19.917 0.856 1.00 18.68 1 ALA B C 1
ATOM 1964 O O . ALA B 1 1 ? -2.969 -20.480 1.466 1.00 21.33 1 ALA B O 1
ATOM 1966 N N . THR B 1 2 ? -1.419 -18.850 1.328 1.00 16.67 2 THR B N 1
ATOM 1967 C CA . THR B 1 2 ? -1.797 -18.204 2.582 1.00 16.15 2 THR B CA 1
ATOM 1968 C C . THR B 1 2 ? -2.335 -16.802 2.283 1.00 15.28 2 THR B C 1
ATOM 1969 O O . THR B 1 2 ? -2.259 -16.343 1.141 1.00 16.40 2 THR B O 1
ATOM 1973 N N . PRO B 1 3 ? -2.876 -16.110 3.306 1.00 14.47 3 PRO B N 1
ATOM 1974 C CA . PRO B 1 3 ? -3.491 -14.812 3.033 1.00 15.36 3 PRO B CA 1
ATOM 1975 C C . PRO B 1 3 ? -2.589 -13.765 2.363 1.00 13.45 3 PRO B C 1
ATOM 1976 O O . PRO B 1 3 ? -3.114 -12.865 1.710 1.00 17.29 3 PRO B O 1
ATOM 1980 N N . HIS B 1 4 ? -1.265 -13.871 2.509 1.00 11.37 4 HIS B N 1
ATOM 1981 C CA . HIS B 1 4 ? -0.344 -12.896 1.905 1.00 10.53 4 HIS B CA 1
ATOM 1982 C C . HIS B 1 4 ? 0.720 -13.487 0.980 1.00 11.38 4 HIS B C 1
ATOM 1983 O O . HIS B 1 4 ? 1.594 -12.762 0.508 1.00 11.39 4 HIS B O 1
ATOM 1990 N N . ILE B 1 5 ? 0.633 -14.786 0.700 1.00 12.03 5 ILE B N 1
ATOM 1991 C CA . ILE B 1 5 ? 1.618 -15.470 -0.136 1.00 12.03 5 ILE B CA 1
ATOM 1992 C C . ILE B 1 5 ? 0.888 -16.444 -1.064 1.00 12.33 5 ILE B C 1
ATOM 1993 O O . ILE B 1 5 ? 0.322 -17.450 -0.621 1.00 13.76 5 ILE B O 1
ATOM 1998 N N . ASN B 1 6 ? 0.883 -16.134 -2.356 1.00 13.99 6 ASN B N 1
ATOM 1999 C CA . ASN B 1 6 ? 0.261 -17.007 -3.343 1.00 15.06 6 ASN B CA 1
ATOM 2000 C C . ASN B 1 6 ? 1.257 -18.023 -3.890 1.00 14.66 6 ASN B C 1
ATOM 2001 O O . ASN B 1 6 ? 1.783 -17.883 -4.996 1.00 18.01 6 ASN B O 1
ATOM 2006 N N . ALA B 1 7 ? 1.506 -19.053 -3.091 1.00 15.06 7 ALA B N 1
ATOM 2007 C CA . ALA B 1 7 ? 2.464 -20.103 -3.412 1.00 14.71 7 ALA B CA 1
ATOM 2008 C C . ALA B 1 7 ? 1.988 -21.380 -2.744 1.00 15.39 7 ALA B C 1
ATOM 2009 O O . ALA B 1 7 ? 1.071 -21.344 -1.926 1.00 15.75 7 ALA B O 1
ATOM 2011 N N . GLU B 1 8 ? 2.606 -22.509 -3.086 1.00 17.06 8 GLU B N 1
ATOM 2012 C CA . GLU B 1 8 ? 2.268 -23.781 -2.445 1.00 18.13 8 GLU B CA 1
ATOM 2013 C C . GLU B 1 8 ? 3.472 -24.386 -1.753 1.00 16.08 8 GLU B C 1
ATOM 2014 O O . GLU B 1 8 ? 4.609 -23.991 -2.016 1.00 15.07 8 GLU B O 1
ATOM 2020 N N . MET B 1 9 ? 3.211 -25.345 -0.866 1.00 16.75 9 MET B N 1
ATOM 2021 C CA . MET B 1 9 ? 4.267 -26.023 -0.130 1.00 15.42 9 MET B CA 1
ATOM 2022 C C . MET B 1 9 ? 5.288 -26.560 -1.124 1.00 15.85 9 MET B C 1
ATOM 2023 O O . MET B 1 9 ? 4.928 -27.175 -2.126 1.00 20.22 9 MET B O 1
ATOM 2028 N N . GLY B 1 10 ? 6.563 -26.323 -0.838 1.00 15.53 10 GLY B N 1
ATOM 2029 C CA . GLY B 1 10 ? 7.639 -26.719 -1.730 1.00 14.10 10 GLY B CA 1
ATOM 2030 C C . GLY B 1 10 ? 8.201 -25.571 -2.542 1.00 14.60 10 GLY B C 1
ATOM 2031 O O . GLY B 1 10 ? 9.343 -25.630 -2.990 1.00 17.40 10 GLY B O 1
ATOM 2032 N N . ASP B 1 11 ? 7.412 -24.516 -2.737 1.00 13.48 11 ASP B N 1
ATOM 2033 C CA . ASP B 1 11 ? 7.855 -23.392 -3.556 1.00 13.68 11 ASP B CA 1
ATOM 2034 C C . ASP B 1 11 ? 8.980 -22.632 -2.886 1.00 12.71 11 ASP B C 1
ATOM 2035 O O . ASP B 1 11 ? 9.817 -22.046 -3.563 1.00 13.79 11 ASP B O 1
ATOM 2040 N N . PHE B 1 12 ? 8.986 -22.632 -1.554 1.00 12.13 12 PHE B N 1
ATOM 2041 C CA . PHE B 1 12 ? 10.068 -22.027 -0.787 1.00 10.96 12 PHE B CA 1
ATOM 2042 C C . PHE B 1 12 ? 11.059 -23.069 -0.285 1.00 10.53 12 PHE B C 1
ATOM 2043 O O . PHE B 1 12 ? 10.691 -24.181 0.090 1.00 11.63 12 PHE B O 1
ATOM 2051 N N . ALA B 1 13 ? 12.323 -22.679 -0.260 1.00 10.40 13 ALA B N 1
ATOM 2052 C CA . ALA B 1 13 ? 13.343 -23.428 0.461 1.00 10.61 13 ALA B CA 1
ATOM 2053 C C . ALA B 1 13 ? 13.040 -23.366 1.957 1.00 10.51 13 ALA B C 1
ATOM 2054 O O . ALA B 1 13 ? 12.240 -22.543 2.404 1.00 12.07 13 ALA B O 1
ATOM 2056 N N . ASP B 1 14 ? 13.724 -24.194 2.742 1.00 10.81 14 ASP B N 1
ATOM 2057 C CA . ASP B 1 14 ? 13.564 -24.159 4.203 1.00 9.91 14 ASP B CA 1
ATOM 2058 C C . ASP B 1 14 ? 14.336 -23.029 4.884 1.00 9.28 14 ASP B C 1
ATOM 2059 O O . ASP B 1 14 ? 14.239 -22.852 6.091 1.00 9.76 14 ASP B O 1
ATOM 2064 N N A VAL B 1 15 ? 15.093 -22.258 4.114 0.50 9.06 15 VAL B N 1
ATOM 2065 N N B VAL B 1 15 ? 15.067 -22.261 4.078 0.50 8.76 15 VAL B N 1
ATOM 2066 C CA A VAL B 1 15 ? 15.678 -21.022 4.601 0.50 9.81 15 VAL B CA 1
ATOM 2067 C CA B VAL B 1 15 ? 15.749 -21.047 4.485 0.50 8.68 15 VAL B CA 1
ATOM 2068 C C A VAL B 1 15 ? 15.327 -19.902 3.630 0.50 9.22 15 VAL B C 1
ATOM 2069 C C B VAL B 1 15 ? 15.284 -19.902 3.589 0.50 8.54 15 VAL B C 1
ATOM 2070 O O A VAL B 1 15 ? 15.449 -20.058 2.418 0.50 9.12 15 VAL B O 1
ATOM 2071 O O B VAL B 1 15 ? 15.291 -20.039 2.370 0.50 8.66 15 VAL B O 1
ATOM 2078 N N . VAL B 1 16 ? 14.877 -18.784 4.191 1.00 8.97 16 VAL B N 1
ATOM 2079 C CA . VAL B 1 16 ? 14.470 -17.606 3.434 1.00 8.88 16 VAL B CA 1
ATOM 2080 C C . VAL B 1 16 ? 15.253 -16.386 3.916 1.00 8.42 16 VAL B C 1
ATOM 2081 O O . VAL B 1 16 ? 15.211 -16.022 5.106 1.00 8.88 16 VAL B O 1
ATOM 2085 N N . LEU B 1 17 ? 15.969 -15.764 2.987 1.00 8.12 17 LEU B N 1
ATOM 2086 C CA . LEU B 1 17 ? 16.571 -14.451 3.202 1.00 7.66 17 LEU B CA 1
ATOM 2087 C C . LEU B 1 17 ? 15.499 -13.386 2.979 1.00 7.98 17 LEU B C 1
ATOM 2088 O O . LEU B 1 17 ? 14.723 -13.489 2.035 1.00 8.02 17 LEU B O 1
ATOM 2093 N N . MET B 1 18 ? 15.447 -12.363 3.837 1.00 7.24 18 MET B N 1
ATOM 2094 C CA . MET B 1 18 ? 14.412 -11.356 3.741 1.00 7.87 18 MET B CA 1
ATOM 2095 C C . MET B 1 18 ? 14.975 -9.954 3.934 1.00 7.36 18 MET B C 1
ATOM 2096 O O . MET B 1 18 ? 15.259 -9.533 5.070 1.00 8.03 18 MET B O 1
ATOM 2101 N N . PRO B 1 19 ? 15.081 -9.192 2.843 1.00 7.96 19 PRO B N 1
ATOM 2102 C CA . PRO B 1 19 ? 15.281 -7.760 2.957 1.00 8.29 19 PRO B CA 1
ATOM 2103 C C . PRO B 1 19 ? 13.919 -7.076 3.171 1.00 8.18 19 PRO B C 1
ATOM 2104 O O . PRO B 1 19 ? 12.894 -7.714 2.995 1.00 9.41 19 PRO B O 1
ATOM 2108 N N . GLY B 1 20 ? 13.903 -5.804 3.538 1.00 9.16 20 GLY B N 1
ATOM 2109 C CA . GLY B 1 20 ? 12.636 -5.100 3.646 1.00 8.43 20 GLY B CA 1
ATOM 2110 C C . GLY B 1 20 ? 11.978 -4.837 2.307 1.00 9.19 20 GLY B C 1
ATOM 2111 O O . GLY B 1 20 ? 10.770 -5.004 2.160 1.00 9.96 20 GLY B O 1
ATOM 2112 N N . ASP B 1 21 ? 12.787 -4.413 1.344 1.00 10.09 21 ASP B N 1
ATOM 2113 C CA . ASP B 1 21 ? 12.329 -3.939 0.046 1.00 10.19 21 ASP B CA 1
ATOM 2114 C C . ASP B 1 21 ? 12.193 -5.114 -0.932 1.00 10.55 21 ASP B C 1
ATOM 2115 O O . ASP B 1 21 ? 13.163 -5.822 -1.178 1.00 11.39 21 ASP B O 1
ATOM 2120 N N . PRO B 1 22 ? 10.993 -5.345 -1.487 1.00 10.79 22 PRO B N 1
ATOM 2121 C CA . PRO B 1 22 ? 10.863 -6.432 -2.467 1.00 12.64 22 PRO B CA 1
ATOM 2122 C C . PRO B 1 22 ? 11.771 -6.288 -3.688 1.00 13.35 22 PRO B C 1
ATOM 2123 O O . PRO B 1 22 ? 12.191 -7.296 -4.253 1.00 14.85 22 PRO B O 1
ATOM 2127 N N . LEU B 1 23 ? 12.087 -5.052 -4.072 1.00 13.96 23 LEU B N 1
ATOM 2128 C CA . LEU B 1 23 ? 13.031 -4.829 -5.172 1.00 14.33 23 LEU B CA 1
ATOM 2129 C C . LEU B 1 23 ? 14.423 -5.358 -4.825 1.00 13.66 23 LEU B C 1
ATOM 2130 O O . LEU B 1 23 ? 15.141 -5.809 -5.706 1.00 16.52 23 LEU B O 1
ATOM 2135 N N . ARG B 1 24 ? 14.808 -5.310 -3.551 1.00 12.83 24 ARG B N 1
ATOM 2136 C CA . ARG B 1 24 ? 16.055 -5.943 -3.119 1.00 12.49 24 ARG B CA 1
ATOM 2137 C C . ARG B 1 24 ? 15.991 -7.455 -3.176 1.00 12.09 24 ARG B C 1
ATOM 2138 O O . ARG B 1 24 ? 17.005 -8.090 -3.423 1.00 11.39 24 ARG B O 1
ATOM 2146 N N . ALA B 1 25 ? 14.826 -8.043 -2.927 1.00 11.46 25 ALA B N 1
ATOM 2147 C CA . ALA B 1 25 ? 14.685 -9.498 -3.055 1.00 11.80 25 ALA B CA 1
ATOM 2148 C C . ALA B 1 25 ? 14.912 -9.910 -4.508 1.00 12.17 25 ALA B C 1
ATOM 2149 O O . ALA B 1 25 ? 15.593 -10.889 -4.765 1.00 12.45 25 ALA B O 1
ATOM 2151 N N . LYS B 1 26 ? 14.347 -9.152 -5.447 1.00 12.94 26 LYS B N 1
ATOM 2152 C CA . LYS B 1 26 ? 14.550 -9.393 -6.879 1.00 13.21 26 LYS B CA 1
ATOM 2153 C C . LYS B 1 26 ? 16.025 -9.271 -7.256 1.00 12.71 26 LYS B C 1
ATOM 2154 O O . LYS B 1 26 ? 16.555 -10.117 -7.979 1.00 15.76 26 LYS B O 1
ATOM 2160 N N . TYR B 1 27 ? 16.676 -8.218 -6.758 1.00 12.57 27 TYR B N 1
ATOM 2161 C CA . TYR B 1 27 ? 18.105 -8.037 -7.007 1.00 14.73 27 TYR B CA 1
ATOM 2162 C C . TYR B 1 27 ? 18.921 -9.218 -6.477 1.00 12.68 27 TYR B C 1
ATOM 2163 O O . TYR B 1 27 ? 19.815 -9.718 -7.156 1.00 13.39 27 TYR B O 1
ATOM 2172 N N . ILE B 1 28 ? 18.612 -9.671 -5.269 1.00 12.53 28 ILE B N 1
ATOM 2173 C CA . ILE B 1 28 ? 19.324 -10.815 -4.700 1.00 12.47 28 ILE B CA 1
ATOM 2174 C C . ILE B 1 28 ? 19.129 -12.082 -5.540 1.00 11.92 28 ILE B C 1
ATOM 2175 O O . ILE B 1 28 ? 20.093 -12.800 -5.826 1.00 12.78 28 ILE B O 1
ATOM 2180 N N . ALA B 1 29 ? 17.889 -12.358 -5.938 1.00 13.37 29 ALA B N 1
ATOM 2181 C CA . ALA B 1 29 ? 17.593 -13.528 -6.764 1.00 14.06 29 ALA B CA 1
ATOM 2182 C C . ALA B 1 29 ? 18.368 -13.483 -8.078 1.00 14.22 29 ALA B C 1
ATOM 2183 O O . ALA B 1 29 ? 19.007 -14.466 -8.467 1.00 17.50 29 ALA B O 1
ATOM 2185 N N . GLU B 1 30 ? 18.324 -12.335 -8.748 1.00 15.33 30 GLU B N 1
ATOM 2186 C CA . GLU B 1 30 ? 18.986 -12.144 -10.041 1.00 20.00 30 GLU B CA 1
ATOM 2187 C C . GLU B 1 30 ? 20.505 -12.243 -9.963 1.00 20.28 30 GLU B C 1
ATOM 2188 O O . GLU B 1 30 ? 21.145 -12.713 -10.881 1.00 21.00 30 GLU B O 1
ATOM 2194 N N . THR B 1 31 ? 21.057 -11.774 -8.852 1.00 16.98 31 THR B N 1
ATOM 2195 C CA . THR B 1 31 ? 22.496 -11.644 -8.696 1.00 14.80 31 THR B CA 1
ATOM 2196 C C . THR B 1 31 ? 23.160 -12.902 -8.132 1.00 12.83 31 THR B C 1
ATOM 2197 O O . THR B 1 31 ? 24.273 -13.229 -8.530 1.00 14.43 31 THR B O 1
ATOM 2201 N N . PHE B 1 32 ? 22.482 -13.605 -7.221 1.00 10.33 32 PHE B N 1
ATOM 2202 C CA . PHE B 1 32 ? 23.128 -14.651 -6.435 1.00 10.34 32 PHE B CA 1
ATOM 2203 C C . PHE B 1 32 ? 22.574 -16.052 -6.623 1.00 11.96 32 PHE B C 1
ATOM 2204 O O . PHE B 1 32 ? 23.241 -17.013 -6.270 1.00 13.78 32 PHE B O 1
ATOM 2212 N N . LEU B 1 33 ? 21.355 -16.179 -7.128 1.00 11.80 33 LEU B N 1
ATOM 2213 C CA . LEU B 1 33 ? 20.726 -17.487 -7.218 1.00 13.24 33 LEU B CA 1
ATOM 2214 C C . LEU B 1 33 ? 20.691 -17.981 -8.650 1.00 15.60 33 LEU B C 1
ATOM 2215 O O . LEU B 1 33 ? 20.477 -17.203 -9.582 1.00 17.80 33 LEU B O 1
ATOM 2220 N N . GLU B 1 34 ? 20.892 -19.284 -8.805 1.00 15.32 34 GLU B N 1
ATOM 2221 C CA . GLU B 1 34 ? 20.784 -19.943 -10.094 1.00 15.07 34 GLU B CA 1
ATOM 2222 C C . GLU B 1 34 ? 19.362 -20.460 -10.281 1.00 14.90 34 GLU B C 1
ATOM 2223 O O . GLU B 1 34 ? 18.700 -20.838 -9.314 1.00 14.76 34 GLU B O 1
ATOM 2229 N N . ASP B 1 35 ? 18.900 -20.460 -11.529 1.00 16.48 35 ASP B N 1
ATOM 2230 C CA . ASP B 1 35 ? 17.571 -20.965 -11.876 1.00 18.85 35 ASP B CA 1
ATOM 2231 C C . ASP B 1 35 ? 16.493 -20.365 -10.991 1.00 19.21 35 ASP B C 1
ATOM 2232 O O . ASP B 1 35 ? 15.578 -21.063 -10.542 1.00 20.36 35 ASP B O 1
ATOM 2237 N N . ALA B 1 36 ? 16.605 -19.063 -10.754 1.00 16.95 36 ALA B N 1
ATOM 2238 C CA . ALA B 1 36 ? 15.675 -18.382 -9.869 1.00 17.46 36 ALA B CA 1
ATOM 2239 C C . ALA B 1 36 ? 14.297 -18.275 -10.518 1.00 17.62 36 ALA B C 1
ATOM 2240 O O . ALA B 1 36 ? 14.184 -18.009 -11.716 1.00 18.63 36 ALA B O 1
ATOM 2242 N N . ARG B 1 37 ? 13.253 -18.508 -9.731 1.00 15.48 37 ARG B N 1
ATOM 2243 C CA . ARG B 1 37 ? 11.891 -18.277 -10.192 1.00 16.79 37 ARG B CA 1
ATOM 2244 C C . ARG B 1 37 ? 11.144 -17.445 -9.176 1.00 14.97 37 ARG B C 1
ATOM 2245 O O . ARG B 1 37 ? 11.378 -17.564 -7.978 1.00 15.38 37 ARG B O 1
ATOM 2253 N N . GLU B 1 38 ? 10.258 -16.585 -9.656 1.00 14.59 38 GLU B N 1
ATOM 2254 C CA . GLU B 1 38 ? 9.363 -15.846 -8.785 1.00 14.11 38 GLU B CA 1
ATOM 2255 C C . GLU B 1 38 ? 8.317 -16.807 -8.231 1.00 12.69 38 GLU B C 1
ATOM 2256 O O . GLU B 1 38 ? 7.660 -17.521 -8.980 1.00 16.18 38 GLU B O 1
ATOM 2262 N N . VAL B 1 39 ? 8.177 -16.815 -6.906 1.00 12.16 39 VAL B N 1
ATOM 2263 C CA . VAL B 1 39 ? 7.185 -17.654 -6.230 1.00 12.15 39 VAL B CA 1
ATOM 2264 C C . VAL B 1 39 ? 6.110 -16.845 -5.487 1.00 12.09 39 VAL B C 1
ATOM 2265 O O . VAL B 1 39 ? 5.104 -17.415 -5.083 1.00 15.37 39 VAL B O 1
ATOM 2269 N N . ASN B 1 40 ? 6.308 -15.537 -5.320 1.00 13.35 40 ASN B N 1
ATOM 2270 C CA . ASN B 1 40 ? 5.248 -14.666 -4.795 1.00 12.88 40 ASN B CA 1
ATOM 2271 C C . ASN B 1 40 ? 5.283 -13.278 -5.390 1.00 12.82 40 ASN B C 1
ATOM 2272 O O . ASN B 1 40 ? 6.355 -12.711 -5.582 1.00 12.49 40 ASN B O 1
ATOM 2277 N N . ASN B 1 41 ? 4.099 -12.721 -5.639 1.00 12.74 41 ASN B N 1
ATOM 2278 C CA . ASN B 1 41 ? 3.980 -11.309 -6.011 1.00 13.78 41 ASN B CA 1
ATOM 2279 C C . ASN B 1 41 ? 2.770 -10.593 -5.409 1.00 13.28 41 ASN B C 1
ATOM 2280 O O . ASN B 1 41 ? 2.452 -9.471 -5.790 1.00 14.11 41 ASN B O 1
ATOM 2285 N N . VAL B 1 42 ? 2.123 -11.228 -4.434 1.00 12.78 42 VAL B N 1
ATOM 2286 C CA . VAL B 1 42 ? 0.977 -10.636 -3.741 1.00 13.61 42 VAL B CA 1
ATOM 2287 C C . VAL B 1 42 ? 1.439 -9.359 -3.047 1.00 11.88 42 VAL B C 1
ATOM 2288 O O . VAL B 1 42 ? 2.487 -9.342 -2.403 1.00 11.70 42 VAL B O 1
ATOM 2292 N N . ARG B 1 43 ? 0.668 -8.289 -3.222 1.00 12.00 43 ARG B N 1
ATOM 2293 C CA . ARG B 1 43 ? 0.983 -6.961 -2.665 1.00 11.59 43 ARG B CA 1
ATOM 2294 C C . ARG B 1 43 ? 2.317 -6.407 -3.162 1.00 11.96 43 ARG B C 1
ATOM 2295 O O . ARG B 1 43 ? 2.874 -5.495 -2.557 1.00 12.74 43 ARG B O 1
ATOM 2303 N N . GLY B 1 44 ? 2.816 -6.935 -4.283 1.00 11.13 44 GLY B N 1
ATOM 2304 C CA . GLY B 1 44 ? 4.114 -6.551 -4.770 1.00 11.19 44 GLY B CA 1
ATOM 2305 C C . GLY B 1 44 ? 5.265 -7.052 -3.919 1.00 10.70 44 GLY B C 1
ATOM 2306 O O . GLY B 1 44 ? 6.394 -6.627 -4.131 1.00 11.73 44 GLY B O 1
ATOM 2307 N N . MET B 1 45 ? 4.989 -7.933 -2.950 1.00 10.94 45 MET B N 1
ATOM 2308 C CA . MET B 1 45 ? 6.026 -8.416 -2.037 1.00 10.20 45 MET B CA 1
ATOM 2309 C C . MET B 1 45 ? 6.743 -9.614 -2.650 1.00 11.86 45 MET B C 1
ATOM 2310 O O . MET B 1 45 ? 6.540 -10.773 -2.276 1.00 12.03 45 MET B O 1
ATOM 2315 N N . LEU B 1 46 ? 7.593 -9.294 -3.615 1.00 11.70 46 LEU B N 1
ATOM 2316 C CA . LEU B 1 46 ? 8.222 -10.282 -4.473 1.00 11.29 46 LEU B CA 1
ATOM 2317 C C . LEU B 1 46 ? 9.035 -11.290 -3.660 1.00 11.56 46 LEU B C 1
ATOM 2318 O O . LEU B 1 46 ? 9.806 -10.912 -2.783 1.00 10.72 46 LEU B O 1
ATOM 2323 N N . GLY B 1 47 ? 8.850 -12.569 -3.985 1.00 10.71 47 GLY B N 1
ATOM 2324 C CA . GLY B 1 47 ? 9.616 -13.672 -3.414 1.00 9.22 47 GLY B CA 1
ATOM 2325 C C . GLY B 1 47 ? 10.089 -14.615 -4.511 1.00 10.27 47 GLY B C 1
ATOM 2326 O O . GLY B 1 47 ? 9.398 -14.805 -5.515 1.00 11.34 47 GLY B O 1
ATOM 2327 N N . PHE B 1 48 ? 11.270 -15.198 -4.303 1.00 10.50 48 PHE B N 1
ATOM 2328 C CA . PHE B 1 48 ? 11.964 -16.002 -5.309 1.00 11.61 48 PHE B CA 1
ATOM 2329 C C . PHE B 1 48 ? 12.611 -17.222 -4.670 1.00 11.58 48 PHE B C 1
ATOM 2330 O O . PHE B 1 48 ? 12.961 -17.221 -3.487 1.00 12.36 48 PHE B O 1
ATOM 2338 N N . THR B 1 49 ? 12.796 -18.256 -5.484 1.00 11.91 49 THR B N 1
ATOM 2339 C CA . THR B 1 49 ? 13.517 -19.457 -5.077 1.00 11.17 49 THR B CA 1
ATOM 2340 C C . THR B 1 49 ? 14.493 -19.857 -6.171 1.00 12.29 49 THR B C 1
ATOM 2341 O O . THR B 1 49 ? 14.162 -19.811 -7.352 1.00 14.05 49 THR B O 1
ATOM 2345 N N . GLY B 1 50 ? 15.703 -20.215 -5.768 1.00 13.77 50 GLY B N 1
ATOM 2346 C CA . GLY B 1 50 ? 16.714 -20.676 -6.699 1.00 12.70 50 GLY B CA 1
ATOM 2347 C C . GLY B 1 50 ? 17.714 -21.503 -5.937 1.00 11.80 50 GLY B C 1
ATOM 2348 O O . GLY B 1 50 ? 17.415 -21.984 -4.844 1.00 12.00 50 GLY B O 1
ATOM 2349 N N . THR B 1 51 ? 18.914 -21.646 -6.477 1.00 11.75 51 THR B N 1
ATOM 2350 C CA . THR B 1 51 ? 19.971 -22.305 -5.738 1.00 10.99 51 THR B CA 1
ATOM 2351 C C . THR B 1 51 ? 21.215 -21.423 -5.600 1.00 10.30 51 THR B C 1
ATOM 2352 O O . THR B 1 51 ? 21.522 -20.606 -6.464 1.00 12.54 51 THR B O 1
ATOM 2356 N N . TYR B 1 52 ? 21.935 -21.627 -4.500 1.00 11.43 52 TYR B N 1
ATOM 2357 C CA . TYR B 1 52 ? 23.243 -21.019 -4.262 1.00 11.53 52 TYR B CA 1
ATOM 2358 C C . TYR B 1 52 ? 24.233 -22.152 -4.013 1.00 12.41 52 TYR B C 1
ATOM 2359 O O . TYR B 1 52 ? 24.087 -22.894 -3.038 1.00 12.52 52 TYR B O 1
ATOM 2368 N N . LYS B 1 53 ? 25.227 -22.293 -4.885 1.00 14.06 53 LYS B N 1
ATOM 2369 C CA . LYS B 1 53 ? 26.176 -23.404 -4.804 1.00 14.38 53 LYS B CA 1
ATOM 2370 C C . LYS B 1 53 ? 25.464 -24.742 -4.575 1.00 14.85 53 LYS B C 1
ATOM 2371 O O . LYS B 1 53 ? 25.901 -25.577 -3.769 1.00 17.42 53 LYS B O 1
ATOM 2377 N N . GLY B 1 54 ? 24.361 -24.932 -5.301 1.00 15.63 54 GLY B N 1
ATOM 2378 C CA . GLY B 1 54 ? 23.616 -26.193 -5.293 1.00 16.85 54 GLY B CA 1
ATOM 2379 C C . GLY B 1 54 ? 22.580 -26.337 -4.191 1.00 15.96 54 GLY B C 1
ATOM 2380 O O . GLY B 1 54 ? 21.868 -27.345 -4.136 1.00 19.61 54 GLY B O 1
ATOM 2381 N N . ARG B 1 55 ? 22.492 -25.342 -3.319 1.00 14.21 55 ARG B N 1
ATOM 2382 C CA . ARG B 1 55 ? 21.624 -25.391 -2.156 1.00 14.02 55 ARG B CA 1
ATOM 2383 C C . ARG B 1 55 ? 20.392 -24.537 -2.423 1.00 12.16 55 ARG B C 1
ATOM 2384 O O . ARG B 1 55 ? 20.526 -23.377 -2.782 1.00 11.79 55 ARG B O 1
ATOM 2392 N N A LYS B 1 56 ? 19.199 -25.109 -2.263 0.50 11.51 56 LYS B N 1
ATOM 2393 N N B LYS B 1 56 ? 19.203 -25.118 -2.252 0.50 11.56 56 LYS B N 1
ATOM 2394 C CA A LYS B 1 56 ? 17.967 -24.370 -2.518 0.50 11.31 56 LYS B CA 1
ATOM 2395 C CA B LYS B 1 56 ? 17.942 -24.406 -2.448 0.50 11.26 56 LYS B CA 1
ATOM 2396 C C A LYS B 1 56 ? 17.809 -23.251 -1.481 0.50 11.33 56 LYS B C 1
ATOM 2397 C C B LYS B 1 56 ? 17.852 -23.235 -1.458 0.50 11.30 56 LYS B C 1
ATOM 2398 O O A LYS B 1 56 ? 17.896 -23.502 -0.283 0.50 11.80 56 LYS B O 1
ATOM 2399 O O B LYS B 1 56 ? 18.043 -23.431 -0.261 0.50 12.05 56 LYS B O 1
ATOM 2410 N N . ILE B 1 57 ? 17.593 -22.027 -1.958 1.00 10.89 57 ILE B N 1
ATOM 2411 C CA . ILE B 1 57 ? 17.461 -20.832 -1.111 1.00 10.18 57 ILE B CA 1
ATOM 2412 C C . ILE B 1 57 ? 16.308 -20.000 -1.634 1.00 10.54 57 ILE B C 1
ATOM 2413 O O . ILE B 1 57 ? 16.111 -19.907 -2.844 1.00 10.78 57 ILE B O 1
ATOM 2418 N N . SER B 1 58 ? 15.547 -19.388 -0.729 1.00 9.79 58 SER B N 1
ATOM 2419 C CA . SER B 1 58 ? 14.530 -18.425 -1.134 1.00 9.60 58 SER B CA 1
ATOM 2420 C C . SER B 1 58 ? 14.879 -17.045 -0.613 1.00 9.14 58 SER B C 1
ATOM 2421 O O . SER B 1 58 ? 15.628 -16.898 0.363 1.00 9.05 58 SER B O 1
ATOM 2424 N N . VAL B 1 59 ? 14.307 -16.036 -1.263 1.00 8.44 59 VAL B N 1
ATOM 2425 C CA . VAL B 1 59 ? 14.472 -14.650 -0.848 1.00 8.41 59 VAL B CA 1
ATOM 2426 C C . VAL B 1 59 ? 13.165 -13.911 -1.112 1.00 8.39 59 VAL B C 1
ATOM 2427 O O . VAL B 1 59 ? 12.586 -14.030 -2.194 1.00 9.18 59 VAL B O 1
ATOM 2431 N N A MET B 1 60 ? 12.709 -13.149 -0.121 0.50 7.54 60 MET B N 1
ATOM 2432 N N B MET B 1 60 ? 12.678 -13.183 -0.105 0.50 7.48 60 MET B N 1
ATOM 2433 C CA A MET B 1 60 ? 11.436 -12.450 -0.217 0.50 8.03 60 MET B CA 1
ATOM 2434 C CA B MET B 1 60 ? 11.404 -12.464 -0.204 0.50 8.00 60 MET B CA 1
ATOM 2435 C C A MET B 1 60 ? 11.427 -11.221 0.680 0.50 8.23 60 MET B C 1
ATOM 2436 C C B MET B 1 60 ? 11.428 -11.222 0.679 0.50 8.21 60 MET B C 1
ATOM 2437 O O A MET B 1 60 ? 11.924 -11.271 1.802 0.50 8.98 60 MET B O 1
ATOM 2438 O O B MET B 1 60 ? 11.954 -11.261 1.787 0.50 8.96 60 MET B O 1
ATOM 2447 N N . GLY B 1 61 ? 10.859 -10.124 0.185 1.00 8.96 61 GLY B N 1
ATOM 2448 C CA . GLY B 1 61 ? 10.719 -8.908 0.983 1.00 8.57 61 GLY B CA 1
ATOM 2449 C C . GLY B 1 61 ? 9.824 -9.139 2.187 1.00 7.48 61 GLY B C 1
ATOM 2450 O O . GLY B 1 61 ? 8.921 -9.988 2.135 1.00 8.73 61 GLY B O 1
ATOM 2451 N N . HIS B 1 62 ? 10.071 -8.401 3.276 1.00 7.92 62 HIS B N 1
ATOM 2452 C CA . HIS B 1 62 ? 9.191 -8.468 4.442 1.00 7.73 62 HIS B CA 1
ATOM 2453 C C . HIS B 1 62 ? 8.396 -7.186 4.722 1.00 7.34 62 HIS B C 1
ATOM 2454 O O . HIS B 1 62 ? 7.571 -7.183 5.649 1.00 8.45 62 HIS B O 1
ATOM 2461 N N . GLY B 1 63 ? 8.639 -6.103 3.981 1.00 7.69 63 GLY B N 1
ATOM 2462 C CA . GLY B 1 63 ? 7.959 -4.840 4.238 1.00 7.30 63 GLY B CA 1
ATOM 2463 C C . GLY B 1 63 ? 8.482 -4.130 5.473 1.00 7.45 63 GLY B C 1
ATOM 2464 O O . GLY B 1 63 ? 9.390 -4.593 6.131 1.00 10.88 63 GLY B O 1
ATOM 2465 N N . MET B 1 64 ? 7.913 -2.975 5.784 1.00 7.47 64 MET B N 1
ATOM 2466 C CA . MET B 1 64 ? 8.455 -2.131 6.850 1.00 7.06 64 MET B CA 1
ATOM 2467 C C . MET B 1 64 ? 7.705 -2.313 8.155 1.00 6.84 64 MET B C 1
ATOM 2468 O O . MET B 1 64 ? 6.486 -2.139 8.207 1.00 8.14 64 MET B O 1
ATOM 2473 N N . GLY B 1 65 ? 8.446 -2.670 9.192 1.00 6.30 65 GLY B N 1
ATOM 2474 C CA . GLY B 1 65 ? 7.917 -2.709 10.540 1.00 5.88 65 GLY B CA 1
ATOM 2475 C C . GLY B 1 65 ? 7.559 -4.085 11.030 1.00 5.42 65 GLY B C 1
ATOM 2476 O O . GLY B 1 65 ? 7.346 -5.028 10.274 1.00 6.73 65 GLY B O 1
ATOM 2477 N N . ILE B 1 66 ? 7.447 -4.162 12.351 1.00 5.26 66 ILE B N 1
ATOM 2478 C CA . ILE B 1 66 ? 7.149 -5.397 13.020 1.00 5.08 66 ILE B CA 1
ATOM 2479 C C . ILE B 1 66 ? 5.841 -6.055 12.547 1.00 5.29 66 ILE B C 1
ATOM 2480 O O . ILE B 1 66 ? 5.811 -7.250 12.259 1.00 5.88 66 ILE B O 1
ATOM 2485 N N . PRO B 1 67 ? 4.747 -5.283 12.419 1.00 5.68 67 PRO B N 1
ATOM 2486 C CA . PRO B 1 67 ? 3.516 -5.949 11.989 1.00 5.48 67 PRO B CA 1
ATOM 2487 C C . PRO B 1 67 ? 3.634 -6.590 10.591 1.00 6.01 67 PRO B C 1
ATOM 2488 O O . PRO B 1 67 ? 3.099 -7.674 10.360 1.00 7.22 67 PRO B O 1
ATOM 2492 N N . SER B 1 68 ? 4.309 -5.914 9.663 1.00 6.25 68 SER B N 1
ATOM 2493 C CA . SER B 1 68 ? 4.464 -6.433 8.306 1.00 6.51 68 SER B CA 1
ATOM 2494 C C . SER B 1 68 ? 5.295 -7.714 8.296 1.00 6.23 68 SER B C 1
ATOM 2495 O O . SER B 1 68 ? 4.889 -8.760 7.755 1.00 7.19 68 SER B O 1
ATOM 2498 N N . CYS B 1 69 ? 6.486 -7.643 8.888 1.00 6.66 69 CYS B N 1
ATOM 2499 C CA . CYS B 1 69 ? 7.362 -8.809 8.836 1.00 7.25 69 CYS B CA 1
ATOM 2500 C C . CYS B 1 69 ? 6.809 -9.972 9.658 1.00 6.78 69 CYS B C 1
ATOM 2501 O O . CYS B 1 69 ? 7.098 -11.135 9.366 1.00 7.89 69 CYS B O 1
ATOM 2504 N N . SER B 1 70 ? 6.022 -9.671 10.693 1.00 6.33 70 SER B N 1
ATOM 2505 C CA . SER B 1 70 ? 5.413 -10.723 11.498 1.00 6.56 70 SER B CA 1
ATOM 2506 C C . SER B 1 70 ? 4.441 -11.588 10.695 1.00 6.69 70 SER B C 1
ATOM 2507 O O . SER B 1 70 ? 4.354 -12.802 10.911 1.00 7.18 70 SER B O 1
ATOM 2510 N N . ILE B 1 71 ? 3.698 -10.960 9.784 1.00 6.71 71 ILE B N 1
ATOM 2511 C CA . ILE B 1 71 ? 2.802 -11.688 8.890 1.00 7.27 71 ILE B CA 1
ATOM 2512 C C . ILE B 1 71 ? 3.579 -12.655 8.006 1.00 7.36 71 ILE B C 1
ATOM 2513 O O . ILE B 1 71 ? 3.270 -13.838 7.953 1.00 7.72 71 ILE B O 1
ATOM 2518 N N . TYR B 1 72 ? 4.582 -12.145 7.314 1.00 6.96 72 TYR B N 1
ATOM 2519 C CA . TYR B 1 72 ? 5.267 -12.972 6.338 1.00 8.09 72 TYR B CA 1
ATOM 2520 C C . TYR B 1 72 ? 6.024 -14.111 7.010 1.00 7.85 72 TYR B C 1
ATOM 2521 O O . TYR B 1 72 ? 6.006 -15.248 6.534 1.00 8.95 72 TYR B O 1
ATOM 2530 N N . THR B 1 73 ? 6.717 -13.804 8.100 1.00 7.71 73 THR B N 1
ATOM 2531 C CA . THR B 1 73 ? 7.501 -14.842 8.761 1.00 7.64 73 THR B CA 1
ATOM 2532 C C . THR B 1 73 ? 6.608 -15.937 9.339 1.00 7.70 73 THR B C 1
ATOM 2533 O O . THR B 1 73 ? 6.935 -17.116 9.239 1.00 8.24 73 THR B O 1
ATOM 2537 N N . LYS B 1 74 ? 5.473 -15.576 9.921 1.00 6.99 74 LYS B N 1
ATOM 2538 C CA . LYS B 1 74 ? 4.555 -16.578 10.441 1.00 7.47 74 LYS B CA 1
ATOM 2539 C C . LYS B 1 74 ? 4.096 -17.482 9.312 1.00 7.65 74 LYS B C 1
ATOM 2540 O O . LYS B 1 74 ? 4.189 -18.699 9.430 1.00 8.07 74 LYS B O 1
ATOM 2546 N N . GLU B 1 75 ? 3.622 -16.901 8.217 1.00 7.55 75 GLU B N 1
ATOM 2547 C CA . GLU B 1 75 ? 3.069 -17.702 7.112 1.00 8.34 75 GLU B CA 1
ATOM 2548 C C . GLU B 1 75 ? 4.120 -18.651 6.536 1.00 8.80 75 GLU B C 1
ATOM 2549 O O . GLU B 1 75 ? 3.850 -19.826 6.259 1.00 9.19 75 GLU B O 1
ATOM 2555 N N . LEU B 1 76 ? 5.335 -18.154 6.359 1.00 7.44 76 LEU B N 1
ATOM 2556 C CA . LEU B 1 76 ? 6.416 -19.011 5.876 1.00 8.55 76 LEU B CA 1
ATOM 2557 C C . LEU B 1 76 ? 6.691 -20.209 6.787 1.00 8.25 76 LEU B C 1
ATOM 2558 O O . LEU B 1 76 ? 6.871 -21.334 6.322 1.00 9.29 76 LEU B O 1
ATOM 2563 N N . ILE B 1 77 ? 6.727 -19.968 8.086 1.00 8.26 77 ILE B N 1
ATOM 2564 C CA . ILE B 1 77 ? 7.007 -21.019 9.059 1.00 8.20 77 ILE B CA 1
ATOM 2565 C C . ILE B 1 77 ? 5.869 -22.036 9.151 1.00 10.03 77 ILE B C 1
ATOM 2566 O O . ILE B 1 77 ? 6.113 -23.236 9.108 1.00 11.50 77 ILE B O 1
ATOM 2571 N N . THR B 1 78 ? 4.633 -21.575 9.265 1.00 9.94 78 THR B N 1
ATOM 2572 C CA . THR B 1 78 ? 3.533 -22.490 9.549 1.00 10.54 78 THR B CA 1
ATOM 2573 C C . THR B 1 78 ? 2.998 -23.180 8.305 1.00 10.83 78 THR B C 1
ATOM 2574 O O . THR B 1 78 ? 2.458 -24.275 8.403 1.00 12.66 78 THR B O 1
ATOM 2578 N N . ASP B 1 79 ? 3.135 -22.535 7.149 1.00 10.73 79 ASP B N 1
ATOM 2579 C CA . ASP B 1 79 ? 2.501 -23.023 5.922 1.00 11.91 79 ASP B CA 1
ATOM 2580 C C . ASP B 1 79 ? 3.450 -23.428 4.807 1.00 10.73 79 ASP B C 1
ATOM 2581 O O . ASP B 1 79 ? 3.042 -24.119 3.888 1.00 14.30 79 ASP B O 1
ATOM 2586 N N . PHE B 1 80 ? 4.714 -23.029 4.884 1.00 9.85 80 PHE B N 1
ATOM 2587 C CA . PHE B 1 80 ? 5.668 -23.346 3.825 1.00 10.80 80 PHE B CA 1
ATOM 2588 C C . PHE B 1 80 ? 6.885 -24.125 4.296 1.00 10.52 80 PHE B C 1
ATOM 2589 O O . PHE B 1 80 ? 7.844 -24.271 3.553 1.00 12.15 80 PHE B O 1
ATOM 2597 N N . GLY B 1 81 ? 6.837 -24.642 5.520 1.00 10.48 81 GLY B N 1
ATOM 2598 C CA . GLY B 1 81 ? 7.908 -25.491 6.035 1.00 11.43 81 GLY B CA 1
ATOM 2599 C C . GLY B 1 81 ? 9.221 -24.780 6.310 1.00 10.86 81 GLY B C 1
ATOM 2600 O O . GLY B 1 81 ? 10.251 -25.427 6.476 1.00 13.20 81 GLY B O 1
ATOM 2601 N N . VAL B 1 82 ? 9.201 -23.455 6.398 1.00 9.40 82 VAL B N 1
ATOM 2602 C CA . VAL B 1 82 ? 10.432 -22.705 6.571 1.00 8.48 82 VAL B CA 1
ATOM 2603 C C . VAL B 1 82 ? 10.984 -22.868 7.996 1.00 9.46 82 VAL B C 1
ATOM 2604 O O . VAL B 1 82 ? 10.255 -22.717 8.970 1.00 10.61 82 VAL B O 1
ATOM 2608 N N . LYS B 1 83 ? 12.271 -23.201 8.087 1.00 8.96 83 LYS B N 1
ATOM 2609 C CA . LYS B 1 83 ? 12.934 -23.472 9.349 1.00 9.40 83 LYS B CA 1
ATOM 2610 C C . LYS B 1 83 ? 13.818 -22.322 9.825 1.00 8.72 83 LYS B C 1
ATOM 2611 O O . LYS B 1 83 ? 14.004 -22.159 11.027 1.00 9.23 83 LYS B O 1
ATOM 2617 N N A LYS B 1 84 ? 14.357 -21.546 8.885 0.50 8.60 84 LYS B N 1
ATOM 2618 N N B LYS B 1 84 ? 14.363 -21.546 8.890 0.50 8.51 84 LYS B N 1
ATOM 2619 C CA A LYS B 1 84 ? 15.272 -20.452 9.181 0.50 9.09 84 LYS B CA 1
ATOM 2620 C CA B LYS B 1 84 ? 15.266 -20.448 9.207 0.50 8.92 84 LYS B CA 1
ATOM 2621 C C A LYS B 1 84 ? 14.902 -19.203 8.382 0.50 8.77 84 LYS B C 1
ATOM 2622 C C B LYS B 1 84 ? 14.929 -19.203 8.385 0.50 8.79 84 LYS B C 1
ATOM 2623 O O A LYS B 1 84 ? 14.651 -19.288 7.177 0.50 9.71 84 LYS B O 1
ATOM 2624 O O B LYS B 1 84 ? 14.734 -19.290 7.169 0.50 9.98 84 LYS B O 1
ATOM 2635 N N . ILE B 1 85 ? 14.885 -18.054 9.059 1.00 8.25 85 ILE B N 1
ATOM 2636 C CA . ILE B 1 85 ? 14.688 -16.754 8.420 1.00 8.87 85 ILE B CA 1
ATOM 2637 C C . ILE B 1 85 ? 15.949 -15.943 8.676 1.00 6.99 85 ILE B C 1
ATOM 2638 O O . ILE B 1 85 ? 16.383 -15.827 9.838 1.00 7.24 85 ILE B O 1
ATOM 2643 N N . ILE B 1 86 ? 16.539 -15.394 7.625 1.00 7.34 86 ILE B N 1
ATOM 2644 C CA . ILE B 1 86 ? 17.625 -14.441 7.777 1.00 6.59 86 ILE B CA 1
ATOM 2645 C C . ILE B 1 86 ? 17.209 -13.088 7.226 1.00 6.18 86 ILE B C 1
ATOM 2646 O O . ILE B 1 86 ? 17.154 -12.906 6.010 1.00 7.84 86 ILE B O 1
ATOM 2651 N N . ARG B 1 87 ? 16.936 -12.132 8.116 1.00 6.59 87 ARG B N 1
ATOM 2652 C CA . ARG B 1 87 ? 16.698 -10.757 7.677 1.00 6.73 87 ARG B CA 1
ATOM 2653 C C . ARG B 1 87 ? 18.032 -10.141 7.289 1.00 6.93 87 ARG B C 1
ATOM 2654 O O . ARG B 1 87 ? 19.017 -10.304 8.003 1.00 7.34 87 ARG B O 1
ATOM 2662 N N . VAL B 1 88 ? 18.048 -9.465 6.142 1.00 7.12 88 VAL B N 1
ATOM 2663 C CA . VAL B 1 88 ? 19.225 -8.783 5.625 1.00 7.75 88 VAL B CA 1
ATOM 2664 C C . VAL B 1 88 ? 18.830 -7.351 5.329 1.00 7.89 88 VAL B C 1
ATOM 2665 O O . VAL B 1 88 ? 18.053 -7.083 4.442 1.00 10.17 88 VAL B O 1
ATOM 2669 N N . GLY B 1 89 ? 19.345 -6.430 6.123 1.00 9.02 89 GLY B N 1
ATOM 2670 C CA . GLY B 1 89 ? 18.853 -5.070 6.105 1.00 11.11 89 GLY B CA 1
ATOM 2671 C C . GLY B 1 89 ? 19.939 -4.064 6.373 1.00 9.83 89 GLY B C 1
ATOM 2672 O O . GLY B 1 89 ? 21.135 -4.384 6.354 1.00 10.30 89 GLY B O 1
ATOM 2673 N N . SER B 1 90 ? 19.500 -2.832 6.607 1.00 11.10 90 SER B N 1
ATOM 2674 C CA . SER B 1 90 ? 20.358 -1.750 7.049 1.00 12.23 90 SER B CA 1
ATOM 2675 C C . SER B 1 90 ? 19.923 -1.265 8.417 1.00 11.49 90 SER B C 1
ATOM 2676 O O . SER B 1 90 ? 18.786 -1.474 8.837 1.00 14.41 90 SER B O 1
ATOM 2679 N N . CYS B 1 91 ? 20.842 -0.615 9.116 1.00 10.86 91 CYS B N 1
ATOM 2680 C CA . CYS B 1 91 ? 20.526 -0.036 10.404 1.00 10.02 91 CYS B CA 1
ATOM 2681 C C . CYS B 1 91 ? 21.244 1.281 10.573 1.00 10.01 91 CYS B C 1
ATOM 2682 O O . CYS B 1 91 ? 22.266 1.541 9.922 1.00 12.01 91 CYS B O 1
ATOM 2685 N N . GLY B 1 92 ? 20.694 2.110 11.444 1.00 9.27 92 GLY B N 1
ATOM 2686 C CA . GLY B 1 92 ? 21.320 3.341 11.847 1.00 8.51 92 GLY B CA 1
ATOM 2687 C C . GLY B 1 92 ? 22.079 3.211 13.148 1.00 9.05 92 GLY B C 1
ATOM 2688 O O . GLY B 1 92 ? 21.565 2.666 14.119 1.00 11.45 92 GLY B O 1
ATOM 2689 N N . ALA B 1 93 ? 23.299 3.722 13.190 1.00 9.73 93 ALA B N 1
ATOM 2690 C CA . ALA B 1 93 ? 24.124 3.582 14.377 1.00 9.06 93 ALA B CA 1
ATOM 2691 C C . ALA B 1 93 ? 23.922 4.770 15.310 1.00 8.69 93 ALA B C 1
ATOM 2692 O O . ALA B 1 93 ? 23.741 5.903 14.871 1.00 10.77 93 ALA B O 1
ATOM 2694 N N . VAL B 1 94 ? 23.910 4.482 16.605 1.00 9.48 94 VAL B N 1
ATOM 2695 C CA . VAL B 1 94 ? 23.909 5.485 17.668 1.00 9.80 94 VAL B CA 1
ATOM 2696 C C . VAL B 1 94 ? 25.260 5.605 18.385 1.00 11.25 94 VAL B C 1
ATOM 2697 O O . VAL B 1 94 ? 25.472 6.557 19.136 1.00 12.75 94 VAL B O 1
ATOM 2701 N N . LEU B 1 95 ? 26.157 4.642 18.167 1.00 11.06 95 LEU B N 1
ATOM 2702 C CA . LEU B 1 95 ? 27.498 4.663 18.766 1.00 12.26 95 LEU B CA 1
ATOM 2703 C C . LEU B 1 95 ? 28.512 5.194 17.753 1.00 12.21 95 LEU B C 1
ATOM 2704 O O . LEU B 1 95 ? 28.578 4.699 16.632 1.00 14.25 95 LEU B O 1
ATOM 2709 N N . PRO B 1 96 ? 29.319 6.188 18.143 1.00 17.00 96 PRO B N 1
ATOM 2710 C CA . PRO B 1 96 ? 30.296 6.710 17.187 1.00 19.21 96 PRO B CA 1
ATOM 2711 C C . PRO B 1 96 ? 31.373 5.692 16.795 1.00 20.11 96 PRO B C 1
ATOM 2712 O O . PRO B 1 96 ? 31.874 5.750 15.671 1.00 24.82 96 PRO B O 1
ATOM 2716 N N . HIS B 1 97 ? 31.718 4.769 17.692 1.00 19.57 97 HIS B N 1
ATOM 2717 C CA . HIS B 1 97 ? 32.730 3.753 17.377 1.00 21.88 97 HIS B CA 1
ATOM 2718 C C . HIS B 1 97 ? 32.211 2.632 16.450 1.00 19.61 97 HIS B C 1
ATOM 2719 O O . HIS B 1 97 ? 33.002 1.889 15.882 1.00 22.93 97 HIS B O 1
ATOM 2726 N N . VAL B 1 98 ? 30.894 2.508 16.303 1.00 15.54 98 VAL B N 1
ATOM 2727 C CA . VAL B 1 98 ? 30.320 1.627 15.291 1.00 15.05 98 VAL B CA 1
ATOM 2728 C C . VAL B 1 98 ? 30.399 2.401 13.990 1.00 15.49 98 VAL B C 1
ATOM 2729 O O . VAL B 1 98 ? 29.843 3.483 13.896 1.00 18.67 98 VAL B O 1
ATOM 2733 N N . LYS B 1 99 ? 31.099 1.866 12.996 1.00 15.91 99 LYS B N 1
ATOM 2734 C CA . LYS B 1 99 ? 31.402 2.638 11.796 1.00 15.74 99 LYS B CA 1
ATOM 2735 C C . LYS B 1 99 ? 30.428 2.407 10.650 1.00 14.09 99 LYS B C 1
ATOM 2736 O O . LYS B 1 99 ? 29.837 1.336 10.514 1.00 13.88 99 LYS B O 1
ATOM 2742 N N . LEU B 1 100 ? 30.312 3.430 9.801 1.00 15.18 100 LEU B N 1
ATOM 2743 C CA . LEU B 1 100 ? 29.623 3.325 8.520 1.00 14.60 100 LEU B CA 1
ATOM 2744 C C . LEU B 1 100 ? 30.049 2.065 7.781 1.00 13.70 100 LEU B C 1
ATOM 2745 O O . LEU B 1 100 ? 31.245 1.814 7.626 1.00 13.40 100 LEU B O 1
ATOM 2750 N N . ARG B 1 101 ? 29.060 1.308 7.309 1.00 12.30 101 ARG B N 1
ATOM 2751 C CA . ARG B 1 101 ? 29.229 0.071 6.532 1.00 13.20 101 ARG B CA 1
ATOM 2752 C C . ARG B 1 101 ? 29.750 -1.134 7.321 1.00 11.79 101 ARG B C 1
ATOM 2753 O O . ARG B 1 101 ? 29.984 -2.185 6.737 1.00 13.69 101 ARG B O 1
ATOM 2761 N N . ASP B 1 102 ? 29.845 -1.017 8.647 1.00 12.73 102 ASP B N 1
ATOM 2762 C CA . ASP B 1 102 ? 30.111 -2.188 9.491 1.00 12.60 102 ASP B CA 1
ATOM 2763 C C . ASP B 1 102 ? 28.954 -3.168 9.379 1.00 11.13 102 ASP B C 1
ATOM 2764 O O . ASP B 1 102 ? 27.807 -2.768 9.175 1.00 11.71 102 ASP B O 1
ATOM 2769 N N . VAL B 1 103 ? 29.261 -4.448 9.526 1.00 11.04 103 VAL B N 1
ATOM 2770 C CA . VAL B 1 103 ? 28.257 -5.475 9.571 1.00 10.42 103 VAL B CA 1
ATOM 2771 C C . VAL B 1 103 ? 27.927 -5.713 11.038 1.00 10.13 103 VAL B C 1
ATOM 2772 O O . VAL B 1 103 ? 28.829 -5.898 11.876 1.00 12.50 103 VAL B O 1
ATOM 2776 N N . VAL B 1 104 ? 26.627 -5.687 11.331 1.00 8.84 104 VAL B N 1
ATOM 2777 C CA . VAL B 1 104 ? 26.085 -5.903 12.669 1.00 8.89 104 VAL B CA 1
ATOM 2778 C C . VAL B 1 104 ? 25.199 -7.140 12.636 1.00 9.08 104 VAL B C 1
ATOM 2779 O O . VAL B 1 104 ? 24.352 -7.289 11.745 1.00 10.58 104 VAL B O 1
ATOM 2783 N N . ILE B 1 105 ? 25.387 -8.018 13.616 1.00 8.11 105 ILE B N 1
ATOM 2784 C CA . ILE B 1 105 ? 24.580 -9.199 13.736 1.00 8.50 105 ILE B CA 1
ATOM 2785 C C . ILE B 1 105 ? 23.808 -9.030 15.033 1.00 7.93 105 ILE B C 1
ATOM 2786 O O . ILE B 1 105 ? 24.387 -8.863 16.108 1.00 8.38 105 ILE B O 1
ATOM 2791 N N . GLY B 1 106 ? 22.489 -9.083 14.936 1.00 7.73 106 GLY B N 1
ATOM 2792 C CA . GLY B 1 106 ? 21.642 -8.855 16.105 1.00 7.21 106 GLY B CA 1
ATOM 2793 C C . GLY B 1 106 ? 21.395 -10.132 16.899 1.00 6.36 106 GLY B C 1
ATOM 2794 O O . GLY B 1 106 ? 20.440 -10.848 16.663 1.00 7.77 106 GLY B O 1
ATOM 2795 N N A MET B 1 107 ? 22.276 -10.427 17.855 0.50 6.56 107 MET B N 1
ATOM 2796 N N B MET B 1 107 ? 22.275 -10.429 17.851 0.50 6.39 107 MET B N 1
ATOM 2797 C CA A MET B 1 107 ? 22.043 -11.554 18.754 0.50 6.19 107 MET B CA 1
ATOM 2798 C CA B MET B 1 107 ? 22.048 -11.562 18.739 0.50 5.93 107 MET B CA 1
ATOM 2799 C C A MET B 1 107 ? 20.777 -11.324 19.582 0.50 5.41 107 MET B C 1
ATOM 2800 C C B MET B 1 107 ? 20.792 -11.328 19.595 0.50 5.42 107 MET B C 1
ATOM 2801 O O A MET B 1 107 ? 20.067 -12.277 19.902 0.50 5.83 107 MET B O 1
ATOM 2802 O O B MET B 1 107 ? 20.092 -12.281 19.936 0.50 5.88 107 MET B O 1
ATOM 2811 N N . GLY B 1 108 ? 20.518 -10.060 19.907 1.00 5.58 108 GLY B N 1
ATOM 2812 C CA . GLY B 1 108 ? 19.276 -9.642 20.539 1.00 5.73 108 GLY B CA 1
ATOM 2813 C C . GLY B 1 108 ? 18.704 -8.434 19.814 1.00 5.47 108 GLY B C 1
ATOM 2814 O O . GLY B 1 108 ? 19.384 -7.783 19.007 1.00 5.87 108 GLY B O 1
ATOM 2815 N N . ALA B 1 109 ? 17.432 -8.156 20.091 1.00 4.81 109 ALA B N 1
ATOM 2816 C CA . ALA B 1 109 ? 16.769 -6.974 19.553 1.00 4.98 109 ALA B CA 1
ATOM 2817 C C . ALA B 1 109 ? 15.860 -6.390 20.623 1.00 4.82 109 ALA B C 1
ATOM 2818 O O . ALA B 1 109 ? 14.885 -7.007 21.035 1.00 5.69 109 ALA B O 1
ATOM 2820 N N . CYS B 1 110 ? 16.219 -5.195 21.072 1.00 4.68 110 CYS B N 1
ATOM 2821 C CA . CYS B 1 110 ? 15.364 -4.376 21.895 1.00 4.60 110 CYS B CA 1
ATOM 2822 C C . CYS B 1 110 ? 14.216 -3.836 21.057 1.00 4.58 110 CYS B C 1
ATOM 2823 O O . CYS B 1 110 ? 14.291 -3.857 19.837 1.00 5.04 110 CYS B O 1
ATOM 2826 N N . THR B 1 111 ? 13.172 -3.312 21.697 1.00 4.62 111 THR B N 1
ATOM 2827 C CA . THR B 1 111 ? 12.074 -2.719 20.935 1.00 4.45 111 THR B CA 1
ATOM 2828 C C . THR B 1 111 ? 11.225 -1.810 21.787 1.00 4.57 111 THR B C 1
ATOM 2829 O O . THR B 1 111 ? 11.166 -1.943 23.000 1.00 5.03 111 THR B O 1
ATOM 2833 N N . ASP B 1 112 ? 10.535 -0.889 21.110 1.00 4.74 112 ASP B N 1
ATOM 2834 C CA . ASP B 1 112 ? 9.457 -0.111 21.718 1.00 4.61 112 ASP B CA 1
ATOM 2835 C C . ASP B 1 112 ? 8.070 -0.570 21.268 1.00 4.48 112 ASP B C 1
ATOM 2836 O O . ASP B 1 112 ? 7.069 0.058 21.623 1.00 5.38 112 ASP B O 1
ATOM 2841 N N . SER B 1 113 ? 7.990 -1.690 20.545 1.00 4.58 113 SER B N 1
ATOM 2842 C CA . SER B 1 113 ? 6.725 -2.331 20.222 1.00 4.54 113 SER B CA 1
ATOM 2843 C C . SER B 1 113 ? 6.140 -2.992 21.468 1.00 4.61 113 SER B C 1
ATOM 2844 O O . SER B 1 113 ? 6.876 -3.378 22.381 1.00 4.99 113 SER B O 1
ATOM 2847 N N . LYS B 1 114 ? 4.824 -3.177 21.469 1.00 4.26 114 LYS B N 1
ATOM 2848 C CA . LYS B 1 114 ? 4.143 -3.923 22.498 1.00 4.70 114 LYS B CA 1
ATOM 2849 C C . LYS B 1 114 ? 3.989 -5.411 22.159 1.00 4.26 114 LYS B C 1
ATOM 2850 O O . LYS B 1 114 ? 3.456 -6.146 22.986 1.00 5.11 114 LYS B O 1
ATOM 2856 N N . VAL B 1 115 ? 4.437 -5.877 20.985 1.00 4.30 115 VAL B N 1
ATOM 2857 C CA . VAL B 1 115 ? 4.035 -7.223 20.579 1.00 4.61 115 VAL B CA 1
ATOM 2858 C C . VAL B 1 115 ? 4.559 -8.332 21.495 1.00 4.67 115 VAL B C 1
ATOM 2859 O O . VAL B 1 115 ? 3.847 -9.313 21.747 1.00 5.43 115 VAL B O 1
ATOM 2863 N N . ASN B 1 116 ? 5.793 -8.202 21.975 1.00 4.53 116 ASN B N 1
ATOM 2864 C CA . ASN B 1 116 ? 6.315 -9.250 22.836 1.00 4.52 116 ASN B CA 1
ATOM 2865 C C . ASN B 1 116 ? 5.765 -9.156 24.237 1.00 4.76 116 ASN B C 1
ATOM 2866 O O . ASN B 1 116 ? 5.602 -10.179 24.890 1.00 5.40 116 ASN B O 1
ATOM 2871 N N . ARG B 1 117 ? 5.422 -7.959 24.711 1.00 5.96 117 ARG B N 1
ATOM 2872 C CA . ARG B 1 117 ? 4.666 -7.856 25.968 1.00 6.94 117 ARG B CA 1
ATOM 2873 C C . ARG B 1 117 ? 3.316 -8.519 25.910 1.00 7.44 117 ARG B C 1
ATOM 2874 O O . ARG B 1 117 ? 2.875 -9.140 26.883 1.00 9.44 117 ARG B O 1
ATOM 2882 N N A ILE B 1 118 ? 2.638 -8.397 24.787 0.50 7.24 118 ILE B N 1
ATOM 2883 N N B ILE B 1 118 ? 2.634 -8.384 24.780 0.50 7.26 118 ILE B N 1
ATOM 2884 C CA A ILE B 1 118 ? 1.365 -9.087 24.601 0.50 9.19 118 ILE B CA 1
ATOM 2885 C CA B ILE B 1 118 ? 1.368 -9.097 24.543 0.50 8.99 118 ILE B CA 1
ATOM 2886 C C A ILE B 1 118 ? 1.538 -10.613 24.600 0.50 8.81 118 ILE B C 1
ATOM 2887 C C B ILE B 1 118 ? 1.572 -10.607 24.645 0.50 8.91 118 ILE B C 1
ATOM 2888 O O A ILE B 1 118 ? 0.694 -11.351 25.112 0.50 11.13 118 ILE B O 1
ATOM 2889 O O B ILE B 1 118 ? 0.802 -11.323 25.282 0.50 11.50 118 ILE B O 1
ATOM 2898 N N . ARG B 1 119 ? 2.626 -11.089 24.017 1.00 7.11 119 ARG B N 1
ATOM 2899 C CA . ARG B 1 119 ? 2.931 -12.499 24.062 1.00 7.04 119 ARG B CA 1
ATOM 2900 C C . ARG B 1 119 ? 3.284 -12.984 25.471 1.00 6.54 119 ARG B C 1
ATOM 2901 O O . ARG B 1 119 ? 2.968 -14.113 25.850 1.00 7.33 119 ARG B O 1
ATOM 2909 N N . PHE B 1 120 ? 4.003 -12.158 26.214 1.00 6.41 120 PHE B N 1
ATOM 2910 C CA . PHE B 1 120 ? 4.736 -12.612 27.398 1.00 6.52 120 PHE B CA 1
ATOM 2911 C C . PHE B 1 120 ? 4.184 -12.052 28.710 1.00 6.54 120 PHE B C 1
ATOM 2912 O O . PHE B 1 120 ? 4.928 -11.810 29.659 1.00 6.71 120 PHE B O 1
ATOM 2920 N N . LYS B 1 121 ? 2.867 -11.855 28.764 1.00 8.05 121 LYS B N 1
ATOM 2921 C CA . LYS B 1 121 ? 2.161 -11.460 29.987 1.00 8.59 121 LYS B CA 1
ATOM 2922 C C . LYS B 1 121 ? 2.710 -10.191 30.604 1.00 7.31 121 LYS B C 1
ATOM 2923 O O . LYS B 1 121 ? 2.780 -10.049 31.815 1.00 8.94 121 LYS B O 1
ATOM 2929 N N . ASP B 1 122 ? 3.066 -9.252 29.737 1.00 7.76 122 ASP B N 1
ATOM 2930 C CA . ASP B 1 122 ? 3.611 -7.943 30.119 1.00 8.43 122 ASP B CA 1
ATOM 2931 C C . ASP B 1 122 ? 4.927 -7.986 30.872 1.00 7.18 122 ASP B C 1
ATOM 2932 O O . ASP B 1 122 ? 5.302 -6.994 31.488 1.00 9.76 122 ASP B O 1
ATOM 2937 N N . HIS B 1 123 ? 5.636 -9.107 30.782 1.00 5.55 123 HIS B N 1
ATOM 2938 C CA . HIS B 1 123 ? 7.007 -9.182 31.278 1.00 5.05 123 HIS B CA 1
ATOM 2939 C C . HIS B 1 123 ? 7.976 -8.893 30.145 1.00 4.72 123 HIS B C 1
ATOM 2940 O O . HIS B 1 123 ? 7.558 -8.557 29.035 1.00 5.95 123 HIS B O 1
ATOM 2947 N N . ASP B 1 124 ? 9.266 -8.986 30.450 1.00 3.91 124 ASP B N 1
ATOM 2948 C CA . ASP B 1 124 ? 10.312 -8.699 29.468 1.00 4.01 124 ASP B CA 1
ATOM 2949 C C . ASP B 1 124 ? 10.731 -9.993 28.798 1.00 3.72 124 ASP B C 1
ATOM 2950 O O . ASP B 1 124 ? 11.353 -10.858 29.418 1.00 4.08 124 ASP B O 1
ATOM 2955 N N . PHE B 1 125 ? 10.383 -10.139 27.524 1.00 3.72 125 PHE B N 1
ATOM 2956 C CA . PHE B 1 125 ? 10.885 -11.211 26.680 1.00 4.01 125 PHE B CA 1
ATOM 2957 C C . PHE B 1 125 ? 12.142 -10.693 25.981 1.00 3.94 125 PHE B C 1
ATOM 2958 O O . PHE B 1 125 ? 12.096 -9.671 25.304 1.00 4.75 125 PHE B O 1
ATOM 2966 N N . ALA B 1 126 ? 13.262 -11.396 26.160 1.00 3.97 126 ALA B N 1
ATOM 2967 C CA . ALA B 1 126 ? 14.494 -11.076 25.457 1.00 4.25 126 ALA B CA 1
ATOM 2968 C C . ALA B 1 126 ? 14.398 -11.638 24.048 1.00 4.32 126 ALA B C 1
ATOM 2969 O O . ALA B 1 126 ? 14.504 -12.848 23.835 1.00 4.84 126 ALA B O 1
ATOM 2971 N N . ALA B 1 127 ? 14.181 -10.760 23.071 1.00 4.47 127 ALA B N 1
ATOM 2972 C CA . ALA B 1 127 ? 14.015 -11.199 21.694 1.00 4.64 127 ALA B CA 1
ATOM 2973 C C . ALA B 1 127 ? 15.398 -11.528 21.128 1.00 4.89 127 ALA B C 1
ATOM 2974 O O . ALA B 1 127 ? 16.195 -10.625 20.925 1.00 5.43 127 ALA B O 1
ATOM 2976 N N . ILE B 1 128 ? 15.677 -12.812 20.939 1.00 4.70 128 ILE B N 1
ATOM 2977 C CA . ILE B 1 128 ? 17.016 -13.280 20.562 1.00 5.19 128 ILE B CA 1
ATOM 2978 C C . ILE B 1 128 ? 16.993 -14.078 19.255 1.00 5.31 128 ILE B C 1
ATOM 2979 O O . ILE B 1 128 ? 16.019 -14.748 18.883 1.00 5.61 128 ILE B O 1
ATOM 2984 N N . ALA B 1 129 ? 18.137 -14.034 18.593 1.00 5.50 129 ALA B N 1
ATOM 2985 C CA . ALA B 1 129 ? 18.415 -14.861 17.430 1.00 5.84 129 ALA B CA 1
ATOM 2986 C C . ALA B 1 129 ? 18.710 -16.294 17.871 1.00 6.01 129 ALA B C 1
ATOM 2987 O O . ALA B 1 129 ? 18.893 -16.574 19.051 1.00 7.24 129 ALA B O 1
ATOM 2989 N N . ASP B 1 130 ? 18.774 -17.190 16.890 1.00 5.97 130 ASP B N 1
ATOM 2990 C CA . ASP B 1 130 ? 19.307 -18.531 17.099 1.00 6.24 130 ASP B CA 1
ATOM 2991 C C . ASP B 1 130 ? 20.835 -18.485 17.188 1.00 5.77 130 ASP B C 1
ATOM 2992 O O . ASP B 1 130 ? 21.485 -17.963 16.290 1.00 6.76 130 ASP B O 1
ATOM 2997 N N . PHE B 1 131 ? 21.406 -19.037 18.256 1.00 6.51 131 PHE B N 1
ATOM 2998 C CA . PHE B 1 131 ? 22.850 -18.968 18.468 1.00 6.59 131 PHE B CA 1
ATOM 2999 C C . PHE B 1 131 ? 23.654 -19.593 17.324 1.00 6.83 131 PHE B C 1
ATOM 3000 O O . PHE B 1 131 ? 24.636 -19.000 16.897 1.00 7.14 131 PHE B O 1
ATOM 3008 N N . ASP B 1 132 ? 23.257 -20.779 16.872 1.00 6.98 132 ASP B N 1
ATOM 3009 C CA . ASP B 1 132 ? 23.998 -21.442 15.798 1.00 7.55 132 ASP B CA 1
ATOM 3010 C C . ASP B 1 132 ? 24.002 -20.560 14.545 1.00 7.05 132 ASP B C 1
ATOM 3011 O O . ASP B 1 132 ? 25.026 -20.435 13.870 1.00 8.88 132 ASP B O 1
ATOM 3016 N N . MET B 1 133 ? 22.863 -19.946 14.223 1.00 6.44 133 MET B N 1
ATOM 3017 C CA . MET B 1 133 ? 22.821 -19.040 13.069 1.00 7.05 133 MET B CA 1
ATOM 3018 C C . MET B 1 133 ? 23.747 -17.847 13.260 1.00 6.33 133 MET B C 1
ATOM 3019 O O . MET B 1 133 ? 24.391 -17.400 12.308 1.00 7.79 133 MET B O 1
ATOM 3024 N N . VAL B 1 134 ? 23.787 -17.309 14.476 1.00 6.62 134 VAL B N 1
ATOM 3025 C CA . VAL B 1 134 ? 24.684 -16.202 14.759 1.00 6.35 134 VAL B CA 1
ATOM 3026 C C . VAL B 1 134 ? 26.144 -16.609 14.514 1.00 7.42 134 VAL B C 1
ATOM 3027 O O . VAL B 1 134 ? 26.893 -15.923 13.817 1.00 8.87 134 VAL B O 1
ATOM 3031 N N . ARG B 1 135 ? 26.542 -17.740 15.080 1.00 8.21 135 ARG B N 1
ATOM 3032 C CA . ARG B 1 135 ? 27.911 -18.218 14.919 1.00 9.67 135 ARG B CA 1
ATOM 3033 C C . ARG B 1 135 ? 28.239 -18.501 13.446 1.00 9.50 135 ARG B C 1
ATOM 3034 O O . ARG B 1 135 ? 29.353 -18.197 12.994 1.00 10.36 135 ARG B O 1
ATOM 3042 N N . ASN B 1 136 ? 27.284 -19.082 12.715 1.00 8.65 136 ASN B N 1
ATOM 3043 C CA . ASN B 1 136 ? 27.487 -19.355 11.290 1.00 8.75 136 ASN B CA 1
ATOM 3044 C C . ASN B 1 136 ? 27.758 -18.065 10.525 1.00 8.72 136 ASN B C 1
ATOM 3045 O O . ASN B 1 136 ? 28.599 -18.029 9.624 1.00 9.01 136 ASN B O 1
ATOM 3050 N N . ALA B 1 137 ? 27.022 -17.004 10.860 1.00 7.91 137 ALA B N 1
ATOM 3051 C CA . ALA B 1 137 ? 27.225 -15.706 10.216 1.00 7.91 137 ALA B CA 1
ATOM 3052 C C . ALA B 1 137 ? 28.568 -15.085 10.580 1.00 8.08 137 ALA B C 1
ATOM 3053 O O . ALA B 1 137 ? 29.261 -14.559 9.711 1.00 8.91 137 ALA B O 1
ATOM 3055 N N . VAL B 1 138 ? 28.944 -15.167 11.853 1.00 8.07 138 VAL B N 1
ATOM 3056 C CA . VAL B 1 138 ? 30.254 -14.678 12.288 1.00 8.62 138 VAL B CA 1
ATOM 3057 C C . VAL B 1 138 ? 31.373 -15.400 11.521 1.00 8.71 138 VAL B C 1
ATOM 3058 O O . VAL B 1 138 ? 32.294 -14.766 11.005 1.00 10.18 138 VAL B O 1
ATOM 3062 N N . ASP B 1 139 ? 31.249 -16.719 11.426 1.00 9.52 139 ASP B N 1
ATOM 3063 C CA . ASP B 1 139 ? 32.256 -17.523 10.740 1.00 10.26 139 ASP B CA 1
ATOM 3064 C C . ASP B 1 139 ? 32.300 -17.263 9.242 1.00 10.75 139 ASP B C 1
ATOM 3065 O O . ASP B 1 139 ? 33.385 -17.184 8.653 1.00 11.78 139 ASP B O 1
ATOM 3070 N N . ALA B 1 140 ? 31.136 -17.122 8.619 1.00 10.20 140 ALA B N 1
ATOM 3071 C CA . ALA B 1 140 ? 31.108 -16.833 7.195 1.00 10.58 140 ALA B CA 1
ATOM 3072 C C . ALA B 1 140 ? 31.748 -15.473 6.939 1.00 9.60 140 ALA B C 1
ATOM 3073 O O . ALA B 1 140 ? 32.505 -15.306 5.970 1.00 11.30 140 ALA B O 1
ATOM 3075 N N . ALA B 1 141 ? 31.439 -14.504 7.795 1.00 9.60 141 ALA B N 1
ATOM 3076 C CA . ALA B 1 141 ? 32.046 -13.188 7.668 1.00 9.23 141 ALA B CA 1
ATOM 3077 C C . ALA B 1 141 ? 33.573 -13.238 7.791 1.00 10.84 141 ALA B C 1
ATOM 3078 O O . ALA B 1 141 ? 34.284 -12.657 6.975 1.00 11.83 141 ALA B O 1
ATOM 3080 N N . LYS B 1 142 ? 34.062 -13.961 8.793 1.00 11.99 142 LYS B N 1
ATOM 3081 C CA . LYS B 1 142 ? 35.500 -14.125 9.010 1.00 13.28 142 LYS B CA 1
ATOM 3082 C C . LYS B 1 142 ? 36.178 -14.723 7.774 1.00 12.83 142 LYS B C 1
ATOM 3083 O O . LYS B 1 142 ? 37.251 -14.273 7.370 1.00 14.93 142 LYS B O 1
ATOM 3089 N N . ALA B 1 143 ? 35.535 -15.708 7.156 1.00 13.15 143 ALA B N 1
ATOM 3090 C CA . ALA B 1 143 ? 36.095 -16.352 5.960 1.00 14.15 143 ALA B CA 1
ATOM 3091 C C . ALA B 1 143 ? 36.170 -15.383 4.776 1.00 15.70 143 ALA B C 1
ATOM 3092 O O . ALA B 1 143 ? 37.006 -15.561 3.893 1.00 17.74 143 ALA B O 1
ATOM 3094 N N . LEU B 1 144 ? 35.296 -14.376 4.763 1.00 14.60 144 LEU B N 1
ATOM 3095 C CA . LEU B 1 144 ? 35.288 -13.318 3.744 1.00 15.55 144 LEU B CA 1
ATOM 3096 C C . LEU B 1 144 ? 36.152 -12.109 4.144 1.00 15.52 144 LEU B C 1
ATOM 3097 O O . LEU B 1 144 ? 36.244 -11.132 3.399 1.00 20.23 144 LEU B O 1
ATOM 3102 N N . GLY B 1 145 ? 36.791 -12.183 5.308 1.00 15.15 145 GLY B N 1
ATOM 3103 C CA . GLY B 1 145 ? 37.676 -11.121 5.786 1.00 14.04 145 GLY B CA 1
ATOM 3104 C C . GLY B 1 145 ? 36.990 -9.958 6.480 1.00 15.78 145 GLY B C 1
ATOM 3105 O O . GLY B 1 145 ? 37.526 -8.848 6.504 1.00 19.20 145 GLY B O 1
ATOM 3106 N N . ILE B 1 146 ? 35.818 -10.220 7.058 1.00 15.78 146 ILE B N 1
ATOM 3107 C CA . ILE B 1 146 ? 34.987 -9.212 7.737 1.00 15.92 146 ILE B CA 1
ATOM 3108 C C . ILE B 1 146 ? 34.779 -9.611 9.197 1.00 16.28 146 ILE B C 1
ATOM 3109 O O . ILE B 1 146 ? 34.409 -10.749 9.484 1.00 16.32 146 ILE B O 1
ATOM 3114 N N . ASP B 1 147 ? 35.038 -8.674 10.109 1.00 17.85 147 ASP B N 1
ATOM 3115 C CA . ASP B 1 147 ? 34.796 -8.881 11.535 1.00 18.48 147 ASP B CA 1
ATOM 3116 C C . ASP B 1 147 ? 33.464 -8.243 11.908 1.00 19.09 147 ASP B C 1
ATOM 3117 O O . ASP B 1 147 ? 33.351 -7.029 12.047 1.00 19.68 147 ASP B O 1
ATOM 3122 N N . ALA B 1 148 ? 32.454 -9.088 12.040 1.00 17.00 148 ALA B N 1
ATOM 3123 C CA . ALA B 1 148 ? 31.110 -8.642 12.354 1.00 15.38 148 ALA B CA 1
ATOM 3124 C C . ALA B 1 148 ? 31.027 -8.244 13.823 1.00 14.17 148 ALA B C 1
ATOM 3125 O O . ALA B 1 148 ? 31.690 -8.828 14.674 1.00 17.75 148 ALA B O 1
ATOM 3127 N N . ARG B 1 149 ? 30.227 -7.224 14.105 1.00 11.22 149 ARG B N 1
ATOM 3128 C CA . ARG B 1 149 ? 29.913 -6.842 15.477 1.00 11.41 149 ARG B CA 1
ATOM 3129 C C . ARG B 1 149 ? 28.642 -7.580 15.865 1.00 10.05 149 ARG B C 1
ATOM 3130 O O . ARG B 1 149 ? 27.663 -7.520 15.133 1.00 12.98 149 ARG B O 1
ATOM 3138 N N . VAL B 1 150 ? 28.640 -8.227 17.023 1.00 8.57 150 VAL B N 1
ATOM 3139 C CA . VAL B 1 150 ? 27.482 -8.993 17.491 1.00 7.62 150 VAL B CA 1
ATOM 3140 C C . VAL B 1 150 ? 26.961 -8.356 18.780 1.00 6.83 150 VAL B C 1
ATOM 3141 O O . VAL B 1 150 ? 27.708 -8.162 19.743 1.00 7.76 150 VAL B O 1
ATOM 3145 N N . GLY B 1 151 ? 25.678 -8.043 18.813 1.00 6.71 151 GLY B N 1
ATOM 3146 C CA . GLY B 1 151 ? 25.095 -7.412 19.987 1.00 6.47 151 GLY B CA 1
ATOM 3147 C C . GLY B 1 151 ? 23.629 -7.122 19.764 1.00 6.09 151 GLY B C 1
ATOM 3148 O O . GLY B 1 151 ? 22.943 -7.877 19.073 1.00 7.56 151 GLY B O 1
ATOM 3149 N N . ASN B 1 152 ? 23.141 -6.045 20.390 1.00 6.08 152 ASN B N 1
ATOM 3150 C CA . ASN B 1 152 ? 21.719 -5.693 20.301 1.00 5.92 152 ASN B CA 1
ATOM 3151 C C . ASN B 1 152 ? 21.411 -4.746 19.160 1.00 6.07 152 ASN B C 1
ATOM 3152 O O . ASN B 1 152 ? 22.098 -3.743 18.961 1.00 6.79 152 ASN B O 1
ATOM 3157 N N . LEU B 1 153 ? 20.332 -5.048 18.451 1.00 5.78 153 LEU B N 1
ATOM 3158 C CA . LEU B 1 153 ? 19.628 -4.073 17.625 1.00 6.10 153 LEU B CA 1
ATOM 3159 C C . LEU B 1 153 ? 18.540 -3.421 18.480 1.00 5.34 153 LEU B C 1
ATOM 3160 O O . LEU B 1 153 ? 18.217 -3.900 19.569 1.00 6.45 153 LEU B O 1
ATOM 3165 N N . PHE B 1 154 ? 17.975 -2.330 17.977 1.00 5.62 154 PHE B N 1
ATOM 3166 C CA . PHE B 1 154 ? 16.726 -1.782 18.496 1.00 5.40 154 PHE B CA 1
ATOM 3167 C C . PHE B 1 154 ? 15.750 -1.694 17.342 1.00 5.38 154 PHE B C 1
ATOM 3168 O O . PHE B 1 154 ? 16.046 -1.033 16.345 1.00 5.89 154 PHE B O 1
ATOM 3176 N N . SER B 1 155 ? 14.612 -2.379 17.493 1.00 5.28 155 SER B N 1
ATOM 3177 C CA . SER B 1 155 ? 13.558 -2.417 16.490 1.00 5.60 155 SER B CA 1
ATOM 3178 C C . SER B 1 155 ? 12.502 -1.376 16.854 1.00 5.67 155 SER B C 1
ATOM 3179 O O . SER B 1 155 ? 11.757 -1.540 17.819 1.00 6.09 155 SER B O 1
ATOM 3182 N N . ALA B 1 156 ? 12.481 -0.283 16.100 1.00 5.98 156 ALA B N 1
ATOM 3183 C CA . ALA B 1 156 ? 11.570 0.830 16.331 1.00 5.92 156 ALA B CA 1
ATOM 3184 C C . ALA B 1 156 ? 10.248 0.641 15.609 1.00 5.94 156 ALA B C 1
ATOM 3185 O O . ALA B 1 156 ? 10.213 0.181 14.468 1.00 7.21 156 ALA B O 1
ATOM 3187 N N . ASP B 1 157 ? 9.176 1.085 16.251 1.00 5.59 157 ASP B N 1
ATOM 3188 C CA . ASP B 1 157 ? 7.877 1.212 15.571 1.00 6.02 157 ASP B CA 1
ATOM 3189 C C . ASP B 1 157 ? 7.763 2.506 14.762 1.00 6.61 157 ASP B C 1
ATOM 3190 O O . ASP B 1 157 ? 7.040 2.531 13.774 1.00 7.97 157 ASP B O 1
ATOM 3195 N N . LEU B 1 158 ? 8.409 3.577 15.208 1.00 7.27 158 LEU B N 1
ATOM 3196 C CA . LEU B 1 158 ? 8.312 4.862 14.525 1.00 8.03 158 LEU B CA 1
ATOM 3197 C C . LEU B 1 158 ? 9.673 5.246 13.930 1.00 8.03 158 LEU B C 1
ATOM 3198 O O . LEU B 1 158 ? 10.592 5.608 14.671 1.00 10.72 158 LEU B O 1
ATOM 3203 N N . PHE B 1 159 ? 9.789 5.171 12.601 1.00 8.43 159 PHE B N 1
ATOM 3204 C CA . PHE B 1 159 ? 10.918 5.711 11.847 1.00 9.27 159 PHE B CA 1
ATOM 3205 C C . PHE B 1 159 ? 11.095 7.201 12.174 1.00 9.33 159 PHE B C 1
ATOM 3206 O O . PHE B 1 159 ? 12.223 7.689 12.304 1.00 11.33 159 PHE B O 1
ATOM 3214 N N . TYR B 1 160 ? 9.969 7.912 12.290 1.00 9.08 160 TYR B N 1
ATOM 3215 C CA . TYR B 1 160 ? 9.913 9.308 12.735 1.00 9.54 160 TYR B CA 1
ATOM 3216 C C . TYR B 1 160 ? 9.382 9.342 14.180 1.00 9.61 160 TYR B C 1
ATOM 3217 O O . TYR B 1 160 ? 8.184 9.525 14.448 1.00 12.42 160 TYR B O 1
ATOM 3226 N N . SER B 1 161 ? 10.285 9.149 15.116 1.00 12.11 161 SER B N 1
ATOM 3227 C CA . SER B 1 161 ? 9.898 9.072 16.515 1.00 12.46 161 SER B CA 1
ATOM 3228 C C . SER B 1 161 ? 9.845 10.461 17.140 1.00 12.81 161 SER B C 1
ATOM 3229 O O . SER B 1 161 ? 10.748 11.276 16.911 1.00 13.69 161 SER B O 1
ATOM 3232 N N . PRO B 1 162 ? 8.800 10.746 17.947 1.00 12.50 162 PRO B N 1
ATOM 3233 C CA . PRO B 1 162 ? 8.761 12.030 18.659 1.00 12.09 162 PRO B CA 1
ATOM 3234 C C . PRO B 1 162 ? 9.658 12.060 19.899 1.00 12.31 162 PRO B C 1
ATOM 3235 O O . PRO B 1 162 ? 9.811 13.118 20.513 1.00 14.84 162 PRO B O 1
ATOM 3239 N N . ASP B 1 163 ? 10.256 10.925 20.268 1.00 13.04 163 ASP B N 1
ATOM 3240 C CA . ASP B 1 163 ? 11.133 10.873 21.434 1.00 13.94 163 ASP B CA 1
ATOM 3241 C C . ASP B 1 163 ? 12.612 10.804 21.029 1.00 16.19 163 ASP B C 1
ATOM 3242 O O . ASP B 1 163 ? 13.217 9.732 21.025 1.00 17.40 163 ASP B O 1
ATOM 3247 N N . GLY B 1 164 ? 13.196 11.956 20.711 1.00 18.53 164 GLY B N 1
ATOM 3248 C CA . GLY B 1 164 ? 14.609 12.027 20.330 1.00 19.06 164 GLY B CA 1
ATOM 3249 C C . GLY B 1 164 ? 15.567 11.554 21.417 1.00 19.68 164 GLY B C 1
ATOM 3250 O O . GLY B 1 164 ? 16.620 10.965 21.122 1.00 20.69 164 GLY B O 1
ATOM 3251 N N . GLU B 1 165 ? 15.195 11.780 22.678 1.00 15.95 165 GLU B N 1
ATOM 3252 C CA . GLU B 1 165 ? 16.040 11.375 23.822 1.00 14.86 165 GLU B CA 1
ATOM 3253 C C . GLU B 1 165 ? 16.319 9.862 23.868 1.00 11.67 165 GLU B C 1
ATOM 3254 O O . GLU B 1 165 ? 17.304 9.420 24.462 1.00 12.51 165 GLU B O 1
ATOM 3260 N N . MET B 1 166 ? 15.459 9.069 23.245 1.00 9.88 166 MET B N 1
ATOM 3261 C CA . MET B 1 166 ? 15.652 7.636 23.292 1.00 9.20 166 MET B CA 1
ATOM 3262 C C . MET B 1 166 ? 16.941 7.176 22.590 1.00 8.34 166 MET B C 1
ATOM 3263 O O . MET B 1 166 ? 17.531 6.185 23.012 1.00 9.06 166 MET B O 1
ATOM 3268 N N . PHE B 1 167 ? 17.402 7.873 21.549 1.00 9.38 167 PHE B N 1
ATOM 3269 C CA . PHE B 1 167 ? 18.659 7.482 20.910 1.00 9.48 167 PHE B CA 1
ATOM 3270 C C . PHE B 1 167 ? 19.826 7.564 21.896 1.00 9.90 167 PHE B C 1
ATOM 3271 O O . PHE B 1 167 ? 20.729 6.730 21.869 1.00 10.11 167 PHE B O 1
ATOM 3279 N N . ASP B 1 168 ? 19.779 8.531 22.808 1.00 10.26 168 ASP B N 1
ATOM 3280 C CA . ASP B 1 168 ? 20.799 8.635 23.857 1.00 10.66 168 ASP B CA 1
ATOM 3281 C C . ASP B 1 168 ? 20.745 7.444 24.823 1.00 9.03 168 ASP B C 1
ATOM 3282 O O . ASP B 1 168 ? 21.782 6.970 25.285 1.00 9.66 168 ASP B O 1
ATOM 3287 N N . VAL B 1 169 ? 19.544 6.978 25.143 1.00 8.38 169 VAL B N 1
ATOM 3288 C CA . VAL B 1 169 ? 19.354 5.805 25.994 1.00 7.80 169 VAL B CA 1
ATOM 3289 C C . VAL B 1 169 ? 19.890 4.564 25.267 1.00 7.59 169 VAL B C 1
ATOM 3290 O O . VAL B 1 169 ? 20.609 3.760 25.860 1.00 8.08 169 VAL B O 1
ATOM 3294 N N . MET B 1 170 ? 19.577 4.415 23.983 1.00 8.02 170 MET B N 1
ATOM 3295 C CA . MET B 1 170 ? 20.115 3.298 23.190 1.00 7.89 170 MET B CA 1
ATOM 3296 C C . MET B 1 170 ? 21.639 3.302 23.221 1.00 7.77 170 MET B C 1
ATOM 3297 O O . MET B 1 170 ? 22.279 2.267 23.384 1.00 8.52 170 MET B O 1
ATOM 3302 N N . GLU B 1 171 ? 22.240 4.471 23.040 1.00 8.45 171 GLU B N 1
ATOM 3303 C CA . GLU B 1 171 ? 23.694 4.587 23.052 1.00 9.27 171 GLU B CA 1
ATOM 3304 C C . GLU B 1 171 ? 24.288 4.192 24.410 1.00 8.90 171 GLU B C 1
ATOM 3305 O O . GLU B 1 171 ? 25.271 3.443 24.466 1.00 9.89 171 GLU B O 1
ATOM 3311 N N . LYS B 1 172 ? 23.691 4.693 25.494 1.00 9.25 172 LYS B N 1
ATOM 3312 C CA . LYS B 1 172 ? 24.142 4.360 26.843 1.00 9.66 172 LYS B CA 1
ATOM 3313 C C . LYS B 1 172 ? 24.191 2.847 27.067 1.00 9.18 172 LYS B C 1
ATOM 3314 O O . LYS B 1 172 ? 25.118 2.335 27.698 1.00 11.08 172 LYS B O 1
ATOM 3320 N N . TYR B 1 173 ? 23.185 2.133 26.567 1.00 8.04 173 TYR B N 1
ATOM 3321 C CA . TYR B 1 173 ? 23.071 0.698 26.797 1.00 8.02 173 TYR B CA 1
ATOM 3322 C C . TYR B 1 173 ? 23.651 -0.155 25.666 1.00 8.65 173 TYR B C 1
ATOM 3323 O O . TYR B 1 173 ? 23.481 -1.366 25.663 1.00 9.57 173 TYR B O 1
ATOM 3332 N N . GLY B 1 174 ? 24.377 0.473 24.744 1.00 8.60 174 GLY B N 1
ATOM 3333 C 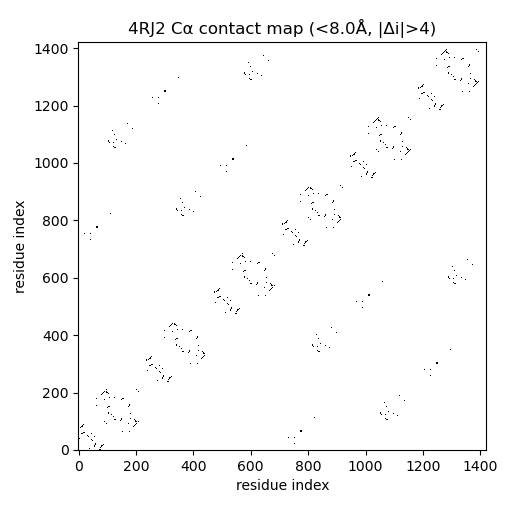CA . GLY B 1 174 ? 25.238 -0.251 23.814 1.00 8.86 174 GLY B CA 1
ATOM 3334 C C . GLY B 1 174 ? 24.606 -0.786 22.548 1.00 7.46 174 GLY B C 1
ATOM 3335 O O . GLY B 1 174 ? 25.183 -1.645 21.889 1.00 8.39 174 GLY B O 1
ATOM 3336 N N . ILE B 1 175 ? 23.423 -0.290 22.196 1.00 7.29 175 ILE B N 1
ATOM 3337 C CA . ILE B 1 175 ? 22.720 -0.733 20.997 1.00 7.34 175 ILE B CA 1
ATOM 3338 C C . ILE B 1 175 ? 23.610 -0.470 19.767 1.00 7.14 175 ILE B C 1
ATOM 3339 O O . ILE B 1 175 ? 24.135 0.636 19.599 1.00 7.45 175 ILE B O 1
ATOM 3344 N N . LEU B 1 176 ? 23.752 -1.476 18.908 1.00 7.42 176 LEU B N 1
ATOM 3345 C CA . LEU B 1 176 ? 24.615 -1.384 17.728 1.00 7.70 176 LEU B CA 1
ATOM 3346 C C . LEU B 1 176 ? 23.951 -0.763 16.518 1.00 7.88 176 LEU B C 1
ATOM 3347 O O . LEU B 1 176 ? 24.623 -0.139 15.703 1.00 8.36 176 LEU B O 1
ATOM 3352 N N . GLY B 1 177 ? 22.651 -0.957 16.369 1.00 7.82 177 GLY B N 1
ATOM 3353 C CA . GLY B 1 177 ? 21.939 -0.431 15.223 1.00 8.65 177 GLY B CA 1
ATOM 3354 C C . GLY B 1 177 ? 20.452 -0.357 15.466 1.00 7.44 177 GLY B C 1
ATOM 3355 O O . GLY B 1 177 ? 19.907 -1.150 16.231 1.00 7.66 177 GLY B O 1
ATOM 3356 N N . VAL B 1 178 ? 19.821 0.621 14.825 1.00 7.69 178 VAL B N 1
ATOM 3357 C CA . VAL B 1 178 ? 18.384 0.822 14.872 1.00 7.24 178 VAL B CA 1
ATOM 3358 C C . VAL B 1 178 ? 17.764 0.421 13.546 1.00 6.85 178 VAL B C 1
ATOM 3359 O O . VAL B 1 178 ? 18.215 0.869 12.499 1.00 8.02 178 VAL B O 1
ATOM 3363 N N . GLU B 1 179 ? 16.785 -0.472 13.594 1.00 6.66 179 GLU B N 1
ATOM 3364 C CA . GLU B 1 179 ? 16.039 -0.890 12.421 1.00 6.96 179 GLU B CA 1
ATOM 3365 C C . GLU B 1 179 ? 14.584 -1.040 12.856 1.00 6.33 179 GLU B C 1
ATOM 3366 O O . GLU B 1 179 ? 14.210 -0.432 13.865 1.00 6.88 179 GLU B O 1
ATOM 3372 N N . MET B 1 180 ? 13.769 -1.810 12.152 1.00 6.77 180 MET B N 1
ATOM 3373 C CA . MET B 1 180 ? 12.344 -1.831 12.446 1.00 7.06 180 MET B CA 1
ATOM 3374 C C . MET B 1 180 ? 11.691 -3.205 12.523 1.00 7.42 180 MET B C 1
ATOM 3375 O O . MET B 1 180 ? 10.476 -3.275 12.607 1.00 9.18 180 MET B O 1
ATOM 3380 N N . GLU B 1 181 ? 12.463 -4.289 12.530 1.00 6.65 181 GLU B N 1
ATOM 3381 C CA . GLU B 1 181 ? 11.869 -5.610 12.356 1.00 6.52 181 GLU B CA 1
ATOM 3382 C C . GLU B 1 181 ? 12.391 -6.716 13.262 1.00 6.51 181 GLU B C 1
ATOM 3383 O O . GLU B 1 181 ? 11.640 -7.622 13.595 1.00 7.38 181 GLU B O 1
ATOM 3389 N N . ALA B 1 182 ? 13.686 -6.714 13.584 1.00 6.59 182 ALA B N 1
ATOM 3390 C CA . ALA B 1 182 ? 14.323 -7.872 14.223 1.00 6.45 182 ALA B CA 1
ATOM 3391 C C . ALA B 1 182 ? 13.553 -8.408 15.429 1.00 5.64 182 ALA B C 1
ATOM 3392 O O . ALA B 1 182 ? 13.349 -9.623 15.533 1.00 6.45 182 ALA B O 1
ATOM 3394 N N . ALA B 1 183 ? 13.132 -7.536 16.354 1.00 5.58 183 ALA B N 1
ATOM 3395 C CA . ALA B 1 183 ? 12.458 -8.018 17.550 1.00 5.84 183 ALA B CA 1
ATOM 3396 C C . ALA B 1 183 ? 11.165 -8.734 17.222 1.00 5.58 183 ALA B C 1
ATOM 3397 O O . ALA B 1 183 ? 10.760 -9.652 17.937 1.00 6.46 183 ALA B O 1
ATOM 3399 N N . GLY B 1 184 ? 10.496 -8.293 16.157 1.00 5.71 184 GLY B N 1
ATOM 3400 C CA . GLY B 1 184 ? 9.286 -8.956 15.716 1.00 6.27 184 GLY B CA 1
ATOM 3401 C C . GLY B 1 184 ? 9.549 -10.316 15.100 1.00 6.22 184 GLY B C 1
ATOM 3402 O O . GLY B 1 184 ? 8.825 -11.274 15.370 1.00 6.42 184 GLY B O 1
ATOM 3403 N N . ILE B 1 185 ? 10.557 -10.396 14.246 1.00 6.18 185 ILE B N 1
ATOM 3404 C CA . ILE B 1 185 ? 10.932 -11.678 13.642 1.00 6.31 185 ILE B CA 1
ATOM 3405 C C . ILE B 1 185 ? 11.349 -12.674 14.737 1.00 5.97 185 ILE B C 1
ATOM 3406 O O . ILE B 1 185 ? 10.935 -13.838 14.730 1.00 6.55 185 ILE B O 1
ATOM 3411 N N . TYR B 1 186 ? 12.131 -12.203 15.704 1.00 6.21 186 TYR B N 1
ATOM 3412 C CA . TYR B 1 186 ? 12.568 -13.079 16.780 1.00 5.93 186 TYR B CA 1
ATOM 3413 C C . TYR B 1 186 ? 11.405 -13.540 17.657 1.00 5.92 186 TYR B C 1
ATOM 3414 O O . TYR B 1 186 ? 11.404 -14.671 18.136 1.00 6.03 186 TYR B O 1
ATOM 3423 N N . GLY B 1 187 ? 10.411 -12.678 17.862 1.00 5.45 187 GLY B N 1
ATOM 3424 C CA . GLY B 1 187 ? 9.206 -13.067 18.564 1.00 5.44 187 GLY B CA 1
ATOM 3425 C C . GLY B 1 187 ? 8.412 -14.152 17.851 1.00 5.37 187 GLY B C 1
ATOM 3426 O O . GLY B 1 187 ? 7.947 -15.095 18.464 1.00 6.23 187 GLY B O 1
ATOM 3427 N N . VAL B 1 188 ? 8.231 -13.996 16.545 1.00 5.66 188 VAL B N 1
ATOM 3428 C CA . VAL B 1 188 ? 7.587 -15.035 15.733 1.00 6.21 188 VAL B CA 1
ATOM 3429 C C . VAL B 1 188 ? 8.357 -16.351 15.760 1.00 6.25 188 VAL B C 1
ATOM 3430 O O . VAL B 1 188 ? 7.764 -17.416 15.910 1.00 7.14 188 VAL B O 1
ATOM 3434 N N . ALA B 1 189 ? 9.676 -16.282 15.624 1.00 6.76 189 ALA B N 1
ATOM 3435 C CA . ALA B 1 189 ? 10.474 -17.503 15.667 1.00 7.18 189 ALA B CA 1
ATOM 3436 C C . ALA B 1 189 ? 10.267 -18.264 16.981 1.00 7.00 189 ALA B C 1
ATOM 3437 O O . ALA B 1 189 ? 10.099 -19.491 16.981 1.00 8.29 189 ALA B O 1
ATOM 3439 N N . ALA B 1 190 ? 10.239 -17.540 18.093 1.00 6.69 190 ALA B N 1
ATOM 3440 C CA . ALA B 1 190 ? 9.958 -18.153 19.380 1.00 7.27 190 ALA B CA 1
ATOM 3441 C C . ALA B 1 190 ? 8.531 -18.689 19.476 1.00 7.02 190 ALA B C 1
ATOM 3442 O O . ALA B 1 190 ? 8.320 -19.806 19.964 1.00 9.66 190 ALA B O 1
ATOM 3444 N N . GLU B 1 191 ? 7.565 -17.918 18.994 1.00 7.32 191 GLU B N 1
ATOM 3445 C CA . GLU B 1 191 ? 6.168 -18.320 19.081 1.00 7.37 191 GLU B CA 1
ATOM 3446 C C . GLU B 1 191 ? 5.878 -19.598 18.285 1.00 7.77 191 GLU B C 1
ATOM 3447 O O . GLU B 1 191 ? 5.121 -20.462 18.742 1.00 9.53 191 GLU B O 1
ATOM 3453 N N . PHE B 1 192 ? 6.458 -19.686 17.093 1.00 9.10 192 PHE B N 1
ATOM 3454 C CA . PHE B 1 192 ? 6.128 -20.762 16.166 1.00 10.19 192 PHE B CA 1
ATOM 3455 C C . PHE B 1 192 ? 7.247 -21.789 16.012 1.00 11.20 192 PHE B C 1
ATOM 3456 O O . PHE B 1 192 ? 7.150 -22.662 15.169 1.00 15.03 192 PHE B O 1
ATOM 3464 N N . GLY B 1 193 ? 8.286 -21.703 16.842 1.00 11.85 193 GLY B N 1
ATOM 3465 C CA . GLY B 1 193 ? 9.261 -22.780 16.962 1.00 12.32 193 GLY B CA 1
ATOM 3466 C C . GLY B 1 193 ? 10.228 -22.919 15.814 1.00 12.90 193 GLY B C 1
ATOM 3467 O O . GLY B 1 193 ? 10.565 -24.032 15.410 1.00 15.62 193 GLY B O 1
ATOM 3468 N N . ALA B 1 194 ? 10.694 -21.790 15.307 1.00 10.82 194 ALA B N 1
ATOM 3469 C CA . ALA B 1 194 ? 11.659 -21.761 14.224 1.00 10.17 194 ALA B CA 1
ATOM 3470 C C . ALA B 1 194 ? 12.880 -20.955 14.663 1.00 8.30 194 ALA B C 1
ATOM 3471 O O . ALA B 1 194 ? 13.043 -20.627 15.851 1.00 10.76 194 ALA B O 1
ATOM 3473 N N . LYS B 1 195 ? 13.738 -20.639 13.711 1.00 8.87 195 LYS B N 1
ATOM 3474 C CA . LYS B 1 195 ? 15.008 -20.014 13.996 1.00 8.80 195 LYS B CA 1
ATOM 3475 C C . LYS B 1 195 ? 15.167 -18.794 13.129 1.00 8.65 195 LYS B C 1
ATOM 3476 O O . LYS B 1 195 ? 14.821 -18.833 11.951 1.00 9.77 195 LYS B O 1
ATOM 3482 N N . ALA B 1 196 ? 15.732 -17.738 13.692 1.00 7.36 196 ALA B N 1
ATOM 3483 C CA . ALA B 1 196 ? 15.919 -16.510 12.945 1.00 7.08 196 ALA B CA 1
ATOM 3484 C C . ALA B 1 196 ? 17.191 -15.770 13.315 1.00 6.42 196 ALA B C 1
ATOM 3485 O O . ALA B 1 196 ? 17.778 -15.933 14.390 1.00 6.95 196 ALA B O 1
ATOM 3487 N N . LEU B 1 197 ? 17.577 -14.904 12.393 1.00 6.77 197 LEU B N 1
ATOM 3488 C CA . LEU B 1 197 ? 18.730 -14.061 12.520 1.00 6.07 197 LEU B CA 1
ATOM 3489 C C . LEU B 1 197 ? 18.520 -12.795 11.717 1.00 6.22 197 LEU B C 1
ATOM 3490 O O . LEU B 1 197 ? 17.981 -12.863 10.631 1.00 7.50 197 LEU B O 1
ATOM 3495 N N . THR B 1 198 ? 18.981 -11.662 12.235 1.00 6.28 198 THR B N 1
ATOM 3496 C CA . THR B 1 198 ? 19.023 -10.408 11.509 1.00 6.43 198 THR B CA 1
ATOM 3497 C C . THR B 1 198 ? 20.466 -9.969 11.380 1.00 7.24 198 THR B C 1
ATOM 3498 O O . THR B 1 198 ? 21.198 -9.869 12.368 1.00 8.01 198 THR B O 1
ATOM 3502 N N . ILE B 1 199 ? 20.863 -9.732 10.131 1.00 7.53 199 ILE B N 1
ATOM 3503 C CA . ILE B 1 199 ? 22.149 -9.148 9.782 1.00 8.23 199 ILE B CA 1
ATOM 3504 C C . ILE B 1 199 ? 21.845 -7.795 9.154 1.00 8.47 199 ILE B C 1
ATOM 3505 O O . ILE B 1 199 ? 20.985 -7.686 8.292 1.00 9.34 199 ILE B O 1
ATOM 3510 N N . CYS B 1 200 ? 22.539 -6.762 9.616 1.00 8.11 200 CYS B N 1
ATOM 3511 C CA . CYS B 1 200 ? 22.404 -5.433 9.040 1.00 9.67 200 CYS B CA 1
ATOM 3512 C C . CYS B 1 200 ? 23.760 -4.836 8.723 1.00 9.93 200 CYS B C 1
ATOM 3513 O O . CYS B 1 200 ? 24.772 -5.178 9.328 1.00 14.06 200 CYS B O 1
ATOM 3516 N N . THR B 1 201 ? 23.774 -3.908 7.777 1.00 9.31 201 THR B N 1
ATOM 3517 C CA . THR B 1 201 ? 24.949 -3.097 7.575 1.00 9.85 201 THR B CA 1
ATOM 3518 C C . THR B 1 201 ? 24.600 -1.689 7.987 1.00 9.48 201 THR B C 1
ATOM 3519 O O . THR B 1 201 ? 23.459 -1.251 7.834 1.00 10.69 201 THR B O 1
ATOM 3523 N N . VAL B 1 202 ? 25.574 -0.999 8.557 1.00 10.00 202 VAL B N 1
ATOM 3524 C CA . VAL B 1 202 ? 25.348 0.320 9.090 1.00 9.83 202 VAL B CA 1
ATOM 3525 C C . VAL B 1 202 ? 25.271 1.297 7.923 1.00 10.59 202 VAL B C 1
ATOM 3526 O O . VAL B 1 202 ? 26.258 1.512 7.233 1.00 12.03 202 VAL B O 1
ATOM 3530 N N . SER B 1 203 ? 24.091 1.870 7.699 1.00 12.44 203 SER B N 1
ATOM 3531 C CA . SER B 1 203 ? 23.880 2.760 6.553 1.00 15.68 203 SER B CA 1
ATOM 3532 C C . SER B 1 203 ? 24.226 4.203 6.874 1.00 16.08 203 SER B C 1
ATOM 3533 O O . SER B 1 203 ? 24.520 4.984 5.975 1.00 20.68 203 SER B O 1
ATOM 3536 N N . ASP B 1 204 ? 24.177 4.547 8.158 1.00 15.53 204 ASP B N 1
ATOM 3537 C CA . ASP B 1 204 ? 24.393 5.905 8.596 1.00 14.97 204 ASP B CA 1
ATOM 3538 C C . ASP B 1 204 ? 24.470 5.962 10.101 1.00 13.84 204 ASP B C 1
ATOM 3539 O O . ASP B 1 204 ? 24.170 4.994 10.782 1.00 14.15 204 ASP B O 1
ATOM 3544 N N . HIS B 1 205 ? 24.876 7.125 10.602 1.00 13.85 205 HIS B N 1
ATOM 3545 C CA . HIS B 1 205 ? 24.702 7.458 12.002 1.00 16.54 205 HIS B CA 1
ATOM 3546 C C . HIS B 1 205 ? 23.504 8.371 12.142 1.00 17.27 205 HIS B C 1
ATOM 3547 O O . HIS B 1 205 ? 23.366 9.361 11.420 1.00 21.23 205 HIS B O 1
ATOM 3554 N N . ILE B 1 206 ? 22.649 8.032 13.096 1.00 18.44 206 ILE B N 1
ATOM 3555 C CA . ILE B 1 206 ? 21.383 8.716 13.291 1.00 20.03 206 ILE B CA 1
ATOM 3556 C C . ILE B 1 206 ? 21.585 10.208 13.588 1.00 19.62 206 ILE B C 1
ATOM 3557 O O . ILE B 1 206 ? 20.808 11.044 13.129 1.00 24.28 206 ILE B O 1
ATOM 3562 N N . ARG B 1 207 ? 22.636 10.530 14.339 1.00 19.66 207 ARG B N 1
ATOM 3563 C CA . ARG B 1 207 ? 22.885 11.903 14.770 1.00 21.44 207 ARG B CA 1
ATOM 3564 C C . ARG B 1 207 ? 23.759 12.708 13.796 1.00 26.32 207 ARG B C 1
ATOM 3565 O O . ARG B 1 207 ? 23.533 13.902 13.618 1.00 30.65 207 ARG B O 1
ATOM 3573 N N . THR B 1 208 ? 24.754 12.060 13.191 1.00 29.79 208 THR B N 1
ATOM 3574 C CA . THR B 1 208 ? 25.638 12.708 12.218 1.00 37.64 208 THR B CA 1
ATOM 3575 C C . THR B 1 208 ? 25.426 12.115 10.834 1.00 39.49 208 THR B C 1
ATOM 3576 O O . THR B 1 208 ? 25.375 10.899 10.671 1.00 43.63 208 THR B O 1
ATOM 3580 N N . HIS B 1 209 ? 25.346 12.984 9.836 1.00 47.80 209 HIS B N 1
ATOM 3581 C CA . HIS B 1 209 ? 24.995 12.573 8.484 1.00 55.03 209 HIS B CA 1
ATOM 3582 C C . HIS B 1 209 ? 26.297 12.350 7.722 1.00 47.68 209 HIS B C 1
ATOM 3583 O O . HIS B 1 209 ? 27.087 13.279 7.563 1.00 48.53 209 HIS B O 1
ATOM 3590 N N . GLU B 1 210 ? 26.529 11.113 7.281 1.00 42.16 210 GLU B N 1
ATOM 3591 C CA . GLU B 1 210 ? 27.729 10.775 6.511 1.00 45.77 210 GLU B CA 1
ATOM 3592 C C . GLU B 1 210 ? 27.377 10.268 5.112 1.00 46.34 210 GLU B C 1
ATOM 3593 O O . GLU B 1 210 ? 26.299 9.713 4.893 1.00 38.52 210 GLU B O 1
ATOM 3599 N N . GLN B 1 211 ? 28.300 10.456 4.172 1.00 39.14 211 GLN B N 1
ATOM 3600 C CA . GLN B 1 211 ? 28.082 10.066 2.779 1.00 40.27 211 GLN B CA 1
ATOM 3601 C C . GLN B 1 211 ? 28.759 8.741 2.419 1.00 37.22 211 GLN B C 1
ATOM 3602 O O . GLN B 1 211 ? 29.719 8.315 3.070 1.00 30.77 211 GLN B O 1
ATOM 3608 N N . THR B 1 212 ? 28.225 8.095 1.384 1.00 33.51 212 THR B N 1
ATOM 3609 C CA . THR B 1 212 ? 28.817 6.893 0.795 1.00 35.58 212 THR B CA 1
ATOM 3610 C C . THR B 1 212 ? 28.731 7.006 -0.724 1.00 24.01 212 THR B C 1
ATOM 3611 O O . THR B 1 212 ? 27.940 7.795 -1.241 1.00 28.47 212 THR B O 1
ATOM 3615 N N . THR B 1 213 ? 29.547 6.228 -1.431 1.00 18.52 213 THR B N 1
ATOM 3616 C CA . THR B 1 213 ? 29.473 6.163 -2.896 1.00 22.25 213 THR B CA 1
ATOM 3617 C C . THR B 1 213 ? 28.661 4.941 -3.319 1.00 19.05 213 THR B C 1
ATOM 3618 O O . THR B 1 213 ? 28.436 4.018 -2.526 1.00 17.29 213 THR B O 1
ATOM 3622 N N . ALA B 1 214 ? 28.239 4.931 -4.578 1.00 18.19 214 ALA B N 1
ATOM 3623 C CA . ALA B 1 214 ? 27.489 3.801 -5.122 1.00 17.75 214 ALA B CA 1
ATOM 3624 C C . ALA B 1 214 ? 28.291 2.503 -5.024 1.00 16.71 214 ALA B C 1
ATOM 3625 O O . ALA B 1 214 ? 27.755 1.473 -4.609 1.00 15.13 214 ALA B O 1
ATOM 3627 N N . ALA B 1 215 ? 29.576 2.551 -5.372 1.00 15.42 215 ALA B N 1
ATOM 3628 C CA . ALA B 1 215 ? 30.423 1.353 -5.328 1.00 17.66 215 ALA B CA 1
ATOM 3629 C C . ALA B 1 215 ? 30.539 0.808 -3.900 1.00 15.78 215 ALA B C 1
ATOM 3630 O O . ALA B 1 215 ? 30.530 -0.414 -3.686 1.00 13.33 215 ALA B O 1
ATOM 3632 N N . GLU B 1 216 ? 30.629 1.712 -2.926 1.00 12.99 216 GLU B N 1
ATOM 3633 C CA . GLU B 1 216 ? 30.700 1.328 -1.515 1.00 11.48 216 GLU B CA 1
ATOM 3634 C C . GLU B 1 216 ? 29.417 0.647 -1.054 1.00 11.64 216 GLU B C 1
ATOM 3635 O O . GLU B 1 216 ? 29.468 -0.363 -0.344 1.00 12.19 216 GLU B O 1
ATOM 3641 N N . ARG B 1 217 ? 28.268 1.203 -1.434 1.00 11.58 217 ARG B N 1
ATOM 3642 C CA . ARG B 1 217 ? 26.983 0.624 -1.032 1.00 11.84 217 ARG B CA 1
ATOM 3643 C C . ARG B 1 217 ? 26.752 -0.724 -1.685 1.00 10.79 217 ARG B C 1
ATOM 3644 O O . ARG B 1 217 ? 26.284 -1.660 -1.027 1.00 13.96 217 ARG B O 1
ATOM 3652 N N . GLN B 1 218 ? 27.100 -0.834 -2.965 1.00 12.81 218 GLN B N 1
ATOM 3653 C CA . GLN B 1 218 ? 26.968 -2.106 -3.667 1.00 13.76 218 GLN B CA 1
ATOM 3654 C C . GLN B 1 218 ? 27.861 -3.184 -3.063 1.00 12.21 218 GLN B C 1
ATOM 3655 O O . GLN B 1 218 ? 27.407 -4.305 -2.861 1.00 13.06 218 GLN B O 1
ATOM 3661 N N . THR B 1 219 ? 29.106 -2.830 -2.754 1.00 11.96 219 THR B N 1
ATOM 3662 C CA . THR B 1 219 ? 30.064 -3.746 -2.151 1.00 10.84 219 THR B CA 1
ATOM 3663 C C . THR B 1 219 ? 29.546 -4.256 -0.818 1.00 9.92 219 THR B C 1
ATOM 3664 O O . THR B 1 219 ? 29.542 -5.449 -0.564 1.00 10.59 219 THR B O 1
ATOM 3668 N N . THR B 1 220 ? 29.091 -3.333 0.011 1.00 10.37 220 THR B N 1
ATOM 3669 C CA . THR B 1 220 ? 28.637 -3.677 1.350 1.00 10.80 220 THR B CA 1
ATOM 3670 C C . THR B 1 220 ? 27.350 -4.515 1.353 1.00 10.27 220 THR B C 1
ATOM 3671 O O . THR B 1 220 ? 27.258 -5.498 2.102 1.00 10.20 220 THR B O 1
ATOM 3675 N N . PHE B 1 221 ? 26.381 -4.150 0.505 1.00 10.75 221 PHE B N 1
ATOM 3676 C CA . PHE B 1 221 ? 25.191 -4.982 0.339 1.00 10.11 221 PHE B CA 1
ATOM 3677 C C . PHE B 1 221 ? 25.555 -6.396 -0.115 1.00 9.80 221 PHE B C 1
ATOM 3678 O O . PHE B 1 221 ? 25.100 -7.395 0.465 1.00 9.80 221 PHE B O 1
ATOM 3686 N N . ASN B 1 222 ? 26.367 -6.487 -1.165 1.00 10.24 222 ASN B N 1
ATOM 3687 C CA . ASN B 1 222 ? 26.776 -7.783 -1.688 1.00 9.35 222 ASN B CA 1
ATOM 3688 C C . ASN B 1 222 ? 27.499 -8.588 -0.622 1.00 8.27 222 ASN B C 1
ATOM 3689 O O . ASN B 1 222 ? 27.296 -9.796 -0.522 1.00 8.54 222 ASN B O 1
ATOM 3694 N N . ASP B 1 223 ? 28.347 -7.926 0.159 1.00 9.71 223 ASP B N 1
ATOM 3695 C CA . ASP B 1 223 ? 29.068 -8.589 1.250 1.00 9.24 223 ASP B CA 1
ATOM 3696 C C . ASP B 1 223 ? 28.096 -9.190 2.264 1.00 9.01 223 ASP B C 1
ATOM 3697 O O . ASP B 1 223 ? 28.278 -10.329 2.706 1.00 8.87 223 ASP B O 1
ATOM 3702 N N A MET B 1 224 ? 27.062 -8.434 2.617 0.50 8.87 224 MET B N 1
ATOM 3703 N N B MET B 1 224 ? 27.058 -8.434 2.624 0.50 8.95 224 MET B N 1
ATOM 3704 C CA A MET B 1 224 ? 26.054 -8.923 3.550 0.50 8.46 224 MET B CA 1
ATOM 3705 C CA B MET B 1 224 ? 26.043 -8.934 3.559 0.50 8.61 224 MET B CA 1
ATOM 3706 C C A MET B 1 224 ? 25.337 -10.170 3.039 0.50 7.87 224 MET B C 1
ATOM 3707 C C B MET B 1 224 ? 25.342 -10.182 3.037 0.50 7.87 224 MET B C 1
ATOM 3708 O O A MET B 1 224 ? 25.126 -11.120 3.787 0.50 7.99 224 MET B O 1
ATOM 3709 O O B MET B 1 224 ? 25.140 -11.139 3.776 0.50 7.91 224 MET B O 1
ATOM 3718 N N . ILE B 1 225 ? 24.967 -10.158 1.761 1.00 7.42 225 ILE B N 1
ATOM 3719 C CA . ILE B 1 225 ? 24.269 -11.289 1.147 1.00 7.56 225 ILE B CA 1
ATOM 3720 C C . ILE B 1 225 ? 25.193 -12.515 1.115 1.00 7.53 225 ILE B C 1
ATOM 3721 O O . ILE B 1 225 ? 24.758 -13.631 1.429 1.00 8.55 225 ILE B O 1
ATOM 3726 N N A LYS B 1 226 ? 26.452 -12.316 0.731 0.50 8.26 226 LYS B N 1
ATOM 3727 N N B LYS B 1 226 ? 26.453 -12.314 0.734 0.50 8.31 226 LYS B N 1
ATOM 3728 C CA A LYS B 1 226 ? 27.422 -13.405 0.743 0.50 8.42 226 LYS B CA 1
ATOM 3729 C CA B LYS B 1 226 ? 27.431 -13.398 0.743 0.50 8.50 226 LYS B CA 1
ATOM 3730 C C A LYS B 1 226 ? 27.581 -14.006 2.144 0.50 8.11 226 LYS B C 1
ATOM 3731 C C B LYS B 1 226 ? 27.602 -14.003 2.140 0.50 8.18 226 LYS B C 1
ATOM 3732 O O A LYS B 1 226 ? 27.589 -15.227 2.307 0.50 8.41 226 LYS B O 1
ATOM 3733 O O B LYS B 1 226 ? 27.653 -15.223 2.297 0.50 8.89 226 LYS B O 1
ATOM 3744 N N . ILE B 1 227 ? 27.629 -13.150 3.162 1.00 8.44 227 ILE B N 1
ATOM 3745 C CA . ILE B 1 227 ? 27.684 -13.630 4.540 1.00 8.07 227 ILE B CA 1
ATOM 3746 C C . ILE B 1 227 ? 26.457 -14.490 4.865 1.00 7.69 227 ILE B C 1
ATOM 3747 O O . ILE B 1 227 ? 26.571 -15.604 5.391 1.00 7.92 227 ILE B O 1
ATOM 3752 N N . ALA B 1 228 ? 25.278 -13.951 4.548 1.00 7.64 228 ALA B N 1
ATOM 3753 C CA . ALA B 1 228 ? 24.044 -14.676 4.810 1.00 7.21 228 ALA B CA 1
ATOM 3754 C C . ALA B 1 228 ? 24.040 -16.044 4.119 1.00 7.36 228 ALA B C 1
ATOM 3755 O O . ALA B 1 228 ? 23.775 -17.055 4.753 1.00 7.22 228 ALA B O 1
ATOM 3757 N N . LEU B 1 229 ? 24.307 -16.069 2.813 1.00 7.63 229 LEU B N 1
ATOM 3758 C CA . LEU B 1 229 ? 24.233 -17.308 2.024 1.00 7.88 229 LEU B CA 1
ATOM 3759 C C . LEU B 1 229 ? 25.289 -18.325 2.467 1.00 7.61 229 LEU B C 1
ATOM 3760 O O . LEU B 1 229 ? 24.986 -19.504 2.668 1.00 8.43 229 LEU B O 1
ATOM 3765 N N . GLU B 1 230 ? 26.505 -17.858 2.683 1.00 8.26 230 GLU B N 1
ATOM 3766 C CA . GLU B 1 230 ? 27.565 -18.740 3.147 1.00 8.50 230 GLU B CA 1
ATOM 3767 C C . GLU B 1 230 ? 27.278 -19.248 4.554 1.00 8.36 230 GLU B C 1
ATOM 3768 O O . GLU B 1 230 ? 27.650 -20.387 4.886 1.00 9.33 230 GLU B O 1
ATOM 3774 N N . SER B 1 231 ? 26.602 -18.448 5.379 1.00 8.34 231 SER B N 1
ATOM 3775 C CA . SER B 1 231 ? 26.262 -18.924 6.719 1.00 7.62 231 SER B CA 1
ATOM 3776 C C . SER B 1 231 ? 25.301 -20.115 6.670 1.00 8.42 231 SER B C 1
ATOM 3777 O O . SER B 1 231 ? 25.377 -21.003 7.518 1.00 9.24 231 SER B O 1
ATOM 3780 N N . VAL B 1 232 ? 24.413 -20.132 5.673 1.00 8.14 232 VAL B N 1
ATOM 3781 C CA . VAL B 1 232 ? 23.480 -21.240 5.503 1.00 8.97 232 VAL B CA 1
ATOM 3782 C C . VAL B 1 232 ? 24.264 -22.519 5.223 1.00 9.61 232 VAL B C 1
ATOM 3783 O O . VAL B 1 232 ? 23.976 -23.573 5.795 1.00 10.80 232 VAL B O 1
ATOM 3787 N N . LEU B 1 233 ? 25.232 -22.436 4.313 1.00 10.33 233 LEU B N 1
ATOM 3788 C CA . LEU B 1 233 ? 26.018 -23.605 3.956 1.00 10.62 233 LEU B CA 1
ATOM 3789 C C . LEU B 1 233 ? 26.772 -24.146 5.164 1.00 10.95 233 LEU B C 1
ATOM 3790 O O . LEU B 1 233 ? 26.874 -25.353 5.327 1.00 13.59 233 LEU B O 1
ATOM 3795 N N . LEU B 1 234 ? 27.275 -23.261 6.027 1.00 10.97 234 LEU B N 1
ATOM 3796 C CA . LEU B 1 234 ? 27.914 -23.718 7.271 1.00 11.04 234 LEU B CA 1
ATOM 3797 C C . LEU B 1 234 ? 26.932 -24.423 8.191 1.00 11.16 234 LEU B C 1
ATOM 3798 O O . LEU B 1 234 ? 27.262 -25.449 8.774 1.00 13.04 234 LEU B O 1
ATOM 3803 N N . GLY B 1 235 ? 25.720 -23.889 8.303 1.00 11.12 235 GLY B N 1
ATOM 3804 C CA . GLY B 1 235 ? 24.698 -24.475 9.159 1.00 12.66 235 GLY B CA 1
ATOM 3805 C C . GLY B 1 235 ? 24.295 -25.866 8.711 1.00 14.12 235 GLY B C 1
ATOM 3806 O O . GLY B 1 235 ? 23.988 -26.723 9.529 1.00 16.98 235 GLY B O 1
ATOM 3807 N N . ASP B 1 236 ? 24.320 -26.092 7.400 1.00 12.42 236 ASP B N 1
ATOM 3808 C CA . ASP B 1 236 ? 23.931 -27.373 6.817 1.00 14.92 236 ASP B CA 1
ATOM 3809 C C . ASP B 1 236 ? 24.908 -28.500 7.173 1.00 16.78 236 ASP B C 1
ATOM 3810 O O . ASP B 1 236 ? 24.538 -29.673 7.136 1.00 21.29 236 ASP B O 1
ATOM 3815 N N . LYS B 1 237 ? 26.156 -28.137 7.469 1.00 19.73 237 LYS B N 1
ATOM 3816 C CA . LYS B 1 237 ? 27.191 -29.105 7.824 1.00 24.31 237 LYS B CA 1
ATOM 3817 C C . LYS B 1 237 ? 27.012 -29.578 9.261 1.00 24.95 237 LYS B C 1
ATOM 3818 O O . LYS B 1 237 ? 26.338 -28.928 10.062 1.00 29.16 237 LYS B O 1
ATOM 3820 N N . ALA C 1 1 ? -35.648 2.338 42.744 1.00 15.76 1 ALA C N 1
ATOM 3821 C CA . ALA C 1 1 ? -34.555 3.268 43.127 1.00 14.37 1 ALA C CA 1
ATOM 3822 C C . ALA C 1 1 ? -33.220 2.551 43.069 1.00 14.16 1 ALA C C 1
ATOM 3823 O O . ALA C 1 1 ? -33.162 1.323 43.061 1.00 15.99 1 ALA C O 1
ATOM 3825 N N . THR C 1 2 ? -32.156 3.340 42.995 1.00 14.14 2 THR C N 1
ATOM 3826 C CA . THR C 1 2 ? -30.794 2.856 43.215 1.00 15.43 2 THR C CA 1
ATOM 3827 C C . THR C 1 2 ? -30.250 3.607 44.433 1.00 15.71 2 THR C C 1
ATOM 3828 O O . THR C 1 2 ? -30.882 4.548 44.905 1.00 17.55 2 THR C O 1
ATOM 3832 N N . PRO C 1 3 ? -29.068 3.212 44.947 1.00 19.17 3 PRO C N 1
ATOM 3833 C CA . PRO C 1 3 ? -28.536 3.952 46.094 1.00 19.52 3 PRO C CA 1
ATOM 3834 C C . PRO C 1 3 ? -28.227 5.401 45.763 1.00 15.96 3 PRO C C 1
ATOM 3835 O O . PRO C 1 3 ? -28.175 6.248 46.668 1.00 18.23 3 PRO C O 1
ATOM 3839 N N . HIS C 1 4 ? -28.034 5.698 44.477 1.00 9.81 4 HIS C N 1
ATOM 3840 C CA . HIS C 1 4 ? -27.638 7.033 44.102 1.00 7.39 4 HIS C CA 1
ATOM 3841 C C . HIS C 1 4 ? -28.752 7.834 43.473 1.00 6.53 4 HIS C C 1
ATOM 3842 O O . HIS C 1 4 ? -28.602 9.035 43.324 1.00 7.80 4 HIS C O 1
ATOM 3849 N N . ILE C 1 5 ? -29.832 7.173 43.065 1.00 6.35 5 ILE C N 1
ATOM 3850 C CA . ILE C 1 5 ? -30.943 7.838 42.406 1.00 6.25 5 ILE C CA 1
ATOM 3851 C C . ILE C 1 5 ? -32.245 7.312 42.984 1.00 7.09 5 ILE C C 1
ATOM 3852 O O . ILE C 1 5 ? -32.591 6.140 42.795 1.00 8.63 5 ILE C O 1
ATOM 3857 N N . ASN C 1 6 ? -32.965 8.140 43.712 1.00 6.78 6 ASN C N 1
ATOM 3858 C CA . ASN C 1 6 ? -34.217 7.719 44.323 1.00 6.85 6 ASN C CA 1
ATOM 3859 C C . ASN C 1 6 ? -35.370 8.046 43.400 1.00 6.23 6 ASN C C 1
ATOM 3860 O O . ASN C 1 6 ? -36.088 9.032 43.581 1.00 9.30 6 ASN C O 1
ATOM 3865 N N . ALA C 1 7 ? -35.518 7.215 42.386 1.00 6.21 7 ALA C N 1
ATOM 3866 C CA . ALA C 1 7 ? -36.528 7.385 41.361 1.00 5.27 7 ALA C CA 1
ATOM 3867 C C . ALA C 1 7 ? -36.957 6.017 40.891 1.00 4.77 7 ALA C C 1
ATOM 3868 O O . ALA C 1 7 ? -36.344 5.005 41.209 1.00 5.81 7 ALA C O 1
ATOM 3870 N N . GLU C 1 8 ? -38.025 6.007 40.114 1.00 4.96 8 GLU C N 1
ATOM 3871 C CA . GLU C 1 8 ? -38.596 4.803 39.538 1.00 5.31 8 GLU C CA 1
ATOM 3872 C C . GLU C 1 8 ? -38.391 4.783 38.045 1.00 5.38 8 GLU C C 1
ATOM 3873 O O . GLU C 1 8 ? -38.288 5.828 37.406 1.00 5.75 8 GLU C O 1
ATOM 3879 N N . MET C 1 9 ? -38.358 3.580 37.482 1.00 6.08 9 MET C N 1
ATOM 3880 C CA . MET C 1 9 ? -38.323 3.433 36.032 1.00 6.75 9 MET C CA 1
ATOM 3881 C C . MET C 1 9 ? -39.529 4.155 35.441 1.00 7.45 9 MET C C 1
ATOM 3882 O O . MET C 1 9 ? -40.648 3.963 35.913 1.00 10.20 9 MET C O 1
ATOM 3887 N N . GLY C 1 10 ? -39.288 4.983 34.426 1.00 7.27 10 GLY C N 1
ATOM 3888 C CA . GLY C 1 10 ? -40.299 5.866 33.845 1.00 8.57 10 GLY C CA 1
ATOM 3889 C C . GLY C 1 10 ? -40.120 7.317 34.244 1.00 7.70 10 GLY C C 1
ATOM 3890 O O . GLY C 1 10 ? -40.604 8.209 33.564 1.00 9.86 10 GLY C O 1
ATOM 3891 N N . ASP C 1 11 ? -39.417 7.565 35.348 1.00 6.45 11 ASP C N 1
ATOM 3892 C CA . ASP C 1 11 ? -39.283 8.925 35.847 1.00 6.22 11 ASP C CA 1
ATOM 3893 C C . ASP C 1 11 ? -38.347 9.771 34.992 1.00 5.71 11 ASP C C 1
ATOM 3894 O O . ASP C 1 11 ? -38.498 10.977 34.951 1.00 6.88 11 ASP C O 1
ATOM 3899 N N . PHE C 1 12 ? -37.396 9.130 34.312 1.00 5.54 12 PHE C N 1
ATOM 3900 C CA . PHE C 1 12 ? -36.508 9.795 33.362 1.00 5.03 12 PHE C CA 1
ATOM 3901 C C . PHE C 1 12 ? -36.971 9.598 31.941 1.00 5.07 12 PHE C C 1
ATOM 3902 O O . PHE C 1 12 ? -37.454 8.535 31.566 1.00 6.46 12 PHE C O 1
ATOM 3910 N N . ALA C 1 13 ? -36.779 10.641 31.144 1.00 5.26 13 ALA C N 1
ATOM 3911 C CA . ALA C 1 13 ? -36.837 10.523 29.699 1.00 5.73 13 ALA C CA 1
ATOM 3912 C C . ALA C 1 13 ? -35.733 9.588 29.186 1.00 5.60 13 ALA C C 1
ATOM 3913 O O . ALA C 1 13 ? -34.793 9.266 29.926 1.00 6.54 13 ALA C O 1
ATOM 3915 N N . ASP C 1 14 ? -35.805 9.222 27.912 1.00 5.75 14 ASP C N 1
ATOM 3916 C CA . ASP C 1 14 ? -34.777 8.390 27.323 1.00 6.07 14 ASP C CA 1
ATOM 3917 C C . ASP C 1 14 ? -33.527 9.167 26.914 1.00 5.07 14 ASP C C 1
ATOM 3918 O O . ASP C 1 14 ? -32.565 8.559 26.449 1.00 5.46 14 ASP C O 1
ATOM 3923 N N A VAL C 1 15 ? -33.522 10.476 27.149 0.50 5.49 15 VAL C N 1
ATOM 3924 N N B VAL C 1 15 ? -33.537 10.489 27.107 0.50 5.52 15 VAL C N 1
ATOM 3925 C CA A VAL C 1 15 ? -32.367 11.319 26.923 0.50 5.89 15 VAL C CA 1
ATOM 3926 C CA B VAL C 1 15 ? -32.381 11.357 26.916 0.50 5.79 15 VAL C CA 1
ATOM 3927 C C A VAL C 1 15 ? -32.202 12.213 28.156 0.50 5.09 15 VAL C C 1
ATOM 3928 C C B VAL C 1 15 ? -32.211 12.189 28.179 0.50 5.07 15 VAL C C 1
ATOM 3929 O O A VAL C 1 15 ? -33.172 12.797 28.652 0.50 5.48 15 VAL C O 1
ATOM 3930 O O B VAL C 1 15 ? -33.185 12.739 28.697 0.50 5.32 15 VAL C O 1
ATOM 3937 N N . VAL C 1 16 ? -30.979 12.256 28.684 1.00 4.99 16 VAL C N 1
ATOM 3938 C CA . VAL C 1 16 ? -30.655 13.044 29.863 1.00 4.68 16 VAL C CA 1
ATOM 3939 C C . VAL C 1 16 ? -29.482 13.978 29.542 1.00 4.57 16 VAL C C 1
ATOM 3940 O O . VAL C 1 16 ? -28.401 13.513 29.144 1.00 5.57 16 VAL C O 1
ATOM 3944 N N . LEU C 1 17 ? -29.699 15.278 29.735 1.00 4.00 17 LEU C N 1
ATOM 3945 C CA . LEU C 1 17 ? -28.630 16.274 29.739 1.00 3.84 17 LEU C CA 1
ATOM 3946 C C . LEU C 1 17 ? -27.991 16.265 31.112 1.00 3.65 17 LEU C C 1
ATOM 3947 O O . LEU C 1 17 ? -28.694 16.201 32.122 1.00 4.52 17 LEU C O 1
ATOM 3952 N N . MET C 1 18 ? -26.660 16.389 31.177 1.00 3.51 18 MET C N 1
ATOM 3953 C CA . MET C 1 18 ? -25.965 16.328 32.456 1.00 3.71 18 MET C CA 1
ATOM 3954 C C . MET C 1 18 ? -24.847 17.344 32.536 1.00 3.74 18 MET C C 1
ATOM 3955 O O . MET C 1 18 ? -23.799 17.176 31.929 1.00 4.11 18 MET C O 1
ATOM 3960 N N . PRO C 1 19 ? -25.054 18.417 33.313 1.00 4.15 19 PRO C N 1
ATOM 3961 C CA . PRO C 1 19 ? -23.959 19.269 33.733 1.00 4.14 19 PRO C CA 1
ATOM 3962 C C . PRO C 1 19 ? -23.281 18.635 34.940 1.00 4.20 19 PRO C C 1
ATOM 3963 O O . PRO C 1 19 ? -23.864 17.793 35.608 1.00 4.72 19 PRO C O 1
ATOM 3967 N N . GLY C 1 20 ? -22.080 19.089 35.294 1.00 4.48 20 GLY C N 1
ATOM 3968 C CA . GLY C 1 20 ? -21.469 18.601 36.522 1.00 4.65 20 GLY C CA 1
ATOM 3969 C C . GLY C 1 20 ? -22.184 19.042 37.791 1.00 4.63 20 GLY C C 1
ATOM 3970 O O . GLY C 1 20 ? -22.324 18.282 38.743 1.00 5.23 20 GLY C O 1
ATOM 3971 N N . ASP C 1 21 ? -22.614 20.301 37.788 1.00 4.58 21 ASP C N 1
ATOM 3972 C CA . ASP C 1 21 ? -23.167 20.969 38.972 1.00 4.76 21 ASP C CA 1
ATOM 3973 C C . ASP C 1 21 ? -24.680 20.711 39.030 1.00 4.26 21 ASP C C 1
ATOM 3974 O O . ASP C 1 21 ? -25.401 21.127 38.141 1.00 4.73 21 ASP C O 1
ATOM 3979 N N . PRO C 1 22 ? -25.182 20.066 40.099 1.00 4.56 22 PRO C N 1
ATOM 3980 C CA . PRO C 1 22 ? -26.634 19.866 40.179 1.00 5.13 22 PRO C CA 1
ATOM 3981 C C . PRO C 1 22 ? -27.425 21.175 40.197 1.00 4.68 22 PRO C C 1
ATOM 3982 O O . PRO C 1 22 ? -28.582 21.185 39.781 1.00 5.26 22 PRO C O 1
ATOM 3986 N N . LEU C 1 23 ? -26.830 22.270 40.674 1.00 5.20 23 LEU C N 1
ATOM 3987 C CA . LEU C 1 23 ? -27.523 23.542 40.628 1.00 5.66 23 LEU C CA 1
ATOM 3988 C C . LEU C 1 23 ? -27.715 24.040 39.200 1.00 5.47 23 LEU C C 1
ATOM 3989 O O . LEU C 1 23 ? -28.681 24.759 38.915 1.00 6.33 23 LEU C O 1
ATOM 3994 N N A ARG C 1 24 ? -26.830 23.662 38.294 0.50 4.67 24 ARG C N 1
ATOM 3995 N N B ARG C 1 24 ? -26.795 23.683 38.296 0.50 5.48 24 ARG C N 1
ATOM 3996 C CA A ARG C 1 24 ? -27.060 23.941 36.897 0.50 4.92 24 ARG C CA 1
ATOM 3997 C CA B ARG C 1 24 ? -26.982 23.932 36.864 0.50 6.37 24 ARG C CA 1
ATOM 3998 C C A ARG C 1 24 ? -28.128 23.071 36.280 0.50 4.65 24 ARG C C 1
ATOM 3999 C C B ARG C 1 24 ? -28.112 23.082 36.291 0.50 5.28 24 ARG C C 1
ATOM 4000 O O A ARG C 1 24 ? -28.820 23.508 35.369 0.50 5.31 24 ARG C O 1
ATOM 4001 O O B ARG C 1 24 ? -28.824 23.542 35.407 0.50 5.74 24 ARG C O 1
ATOM 4016 N N . ALA C 1 25 ? -28.288 21.854 36.790 1.00 4.81 25 ALA C N 1
ATOM 4017 C CA . ALA C 1 25 ? -29.405 21.030 36.351 1.00 5.00 25 ALA C CA 1
ATOM 4018 C C . ALA C 1 25 ? -30.721 21.716 36.737 1.00 4.82 25 ALA C C 1
ATOM 4019 O O . ALA C 1 25 ? -31.658 21.756 35.927 1.00 5.24 25 ALA C O 1
ATOM 4021 N N . LYS C 1 26 ? -30.805 22.226 37.966 1.00 4.73 26 LYS C N 1
ATOM 4022 C CA . LYS C 1 26 ? -31.985 22.953 38.407 1.00 5.42 26 LYS C CA 1
ATOM 4023 C C . LYS C 1 26 ? -32.240 24.176 37.517 1.00 5.20 26 LYS C C 1
ATOM 4024 O O . LYS C 1 26 ? -33.380 24.438 37.100 1.00 5.72 26 LYS C O 1
ATOM 4030 N N . TYR C 1 27 ? -31.190 24.925 37.204 1.00 5.36 27 TYR C N 1
ATOM 4031 C CA . TYR C 1 27 ? -31.305 26.069 36.298 1.00 5.83 27 TYR C CA 1
ATOM 4032 C C . TYR C 1 27 ? -31.862 25.657 34.939 1.00 5.37 27 TYR C C 1
ATOM 4033 O O . TYR C 1 27 ? -32.750 26.322 34.401 1.00 6.34 27 TYR C O 1
ATOM 4042 N N . ILE C 1 28 ? -31.345 24.583 34.377 1.00 5.28 28 ILE C N 1
ATOM 4043 C CA . ILE C 1 28 ? -31.829 24.112 33.095 1.00 5.60 28 ILE C CA 1
ATOM 4044 C C . ILE C 1 28 ? -33.308 23.751 33.157 1.00 5.32 28 ILE C C 1
ATOM 4045 O O . ILE C 1 28 ? -34.086 24.116 32.265 1.00 5.91 28 ILE C O 1
ATOM 4050 N N . ALA C 1 29 ? -33.702 23.020 34.196 1.00 5.26 29 ALA C N 1
ATOM 4051 C CA . ALA C 1 29 ? -35.098 22.642 34.327 1.00 6.26 29 ALA C CA 1
ATOM 4052 C C . ALA C 1 29 ? -35.998 23.864 34.396 1.00 6.70 29 ALA C C 1
ATOM 4053 O O . ALA C 1 29 ? -37.027 23.932 33.710 1.00 8.38 29 ALA C O 1
ATOM 4055 N N . GLU C 1 30 ? -35.609 24.831 35.215 1.00 6.42 30 GLU C N 1
ATOM 4056 C CA . GLU C 1 30 ? -36.416 26.032 35.422 1.00 7.57 30 GLU C CA 1
ATOM 4057 C C . GLU C 1 30 ? -36.469 26.920 34.185 1.00 7.36 30 GLU C C 1
ATOM 4058 O O . GLU C 1 30 ? -37.465 27.594 33.946 1.00 10.05 30 GLU C O 1
ATOM 4064 N N . THR C 1 31 ? -35.409 26.931 33.387 1.00 6.52 31 THR C N 1
ATOM 4065 C CA . THR C 1 31 ? -35.253 27.897 32.309 1.00 7.45 31 THR C CA 1
ATOM 4066 C C . THR C 1 31 ? -35.741 27.359 30.975 1.00 6.68 31 THR C C 1
ATOM 4067 O O . THR C 1 31 ? -36.249 28.111 30.155 1.00 9.00 31 THR C O 1
ATOM 4071 N N . PHE C 1 32 ? -35.553 26.076 30.726 1.00 5.99 32 PHE C N 1
ATOM 4072 C CA . PHE C 1 32 ? -35.794 25.490 29.414 1.00 6.56 32 PHE C CA 1
ATOM 4073 C C . PHE C 1 32 ? -36.905 24.459 29.356 1.00 6.48 32 PHE C C 1
ATOM 4074 O O . PHE C 1 32 ? -37.416 24.196 28.270 1.00 8.37 32 PHE C O 1
ATOM 4082 N N . LEU C 1 33 ? -37.268 23.853 30.481 1.00 6.20 33 LEU C N 1
ATOM 4083 C CA . LEU C 1 33 ? -38.235 22.782 30.425 1.00 6.97 33 LEU C CA 1
ATOM 4084 C C . LEU C 1 33 ? -39.578 23.233 30.945 1.00 7.40 33 LEU C C 1
ATOM 4085 O O . LEU C 1 33 ? -39.673 24.023 31.887 1.00 10.56 33 LEU C O 1
ATOM 4090 N N . GLU C 1 34 ? -40.635 22.779 30.296 1.00 5.95 34 GLU C N 1
ATOM 4091 C CA . GLU C 1 34 ? -41.982 23.003 30.784 1.00 6.25 34 GLU C CA 1
ATOM 4092 C C . GLU C 1 34 ? -42.365 21.980 31.835 1.00 6.33 34 GLU C C 1
ATOM 4093 O O . GLU C 1 34 ? -42.103 20.792 31.670 1.00 6.61 34 GLU C O 1
ATOM 4099 N N . ASP C 1 35 ? -42.949 22.459 32.933 1.00 7.25 35 ASP C N 1
ATOM 4100 C CA . ASP C 1 35 ? -43.579 21.617 33.953 1.00 7.62 35 ASP C CA 1
ATOM 4101 C C . ASP C 1 35 ? -42.634 20.534 34.452 1.00 7.71 35 ASP C C 1
ATOM 4102 O O . ASP C 1 35 ? -43.017 19.361 34.533 1.00 10.26 35 ASP C O 1
ATOM 4107 N N . ALA C 1 36 ? -41.408 20.919 34.790 1.00 7.07 36 ALA C N 1
ATOM 4108 C CA . ALA C 1 36 ? -40.414 19.936 35.169 1.00 7.31 36 ALA C CA 1
ATOM 4109 C C . ALA C 1 36 ? -40.663 19.417 36.574 1.00 8.24 36 ALA C C 1
ATOM 4110 O O . ALA C 1 36 ? -40.885 20.191 37.495 1.00 11.35 36 ALA C O 1
ATOM 4112 N N . ARG C 1 37 ? -40.609 18.095 36.715 1.00 9.09 37 ARG C N 1
ATOM 4113 C CA . ARG C 1 37 ? -40.707 17.394 37.987 1.00 9.91 37 ARG C CA 1
ATOM 4114 C C . ARG C 1 37 ? -39.299 17.105 38.508 1.00 8.24 37 ARG C C 1
ATOM 4115 O O . ARG C 1 37 ? -38.452 16.652 37.760 1.00 8.12 37 ARG C O 1
ATOM 4123 N N . GLU C 1 38 ? -39.046 17.336 39.791 1.00 7.65 38 GLU C N 1
ATOM 4124 C CA . GLU C 1 38 ? -37.802 16.853 40.415 1.00 6.64 38 GLU C CA 1
ATOM 4125 C C . GLU C 1 38 ? -37.919 15.364 40.664 1.00 6.05 38 GLU C C 1
ATOM 4126 O O . GLU C 1 38 ? -38.828 14.922 41.347 1.00 8.32 38 GLU C O 1
ATOM 4132 N N . VAL C 1 39 ? -37.013 14.605 40.071 1.00 5.74 39 VAL C N 1
ATOM 4133 C CA . VAL C 1 39 ? -37.048 13.152 40.134 1.00 5.92 39 VAL C CA 1
ATOM 4134 C C . VAL C 1 39 ? -35.905 12.563 40.962 1.00 5.90 39 VAL C C 1
ATOM 4135 O O . VAL C 1 39 ? -35.946 11.374 41.279 1.00 6.76 39 VAL C O 1
ATOM 4139 N N . ASN C 1 40 ? -34.899 13.351 41.344 1.00 5.47 40 ASN C N 1
ATOM 4140 C CA . ASN C 1 40 ? -33.858 12.874 42.251 1.00 5.48 40 ASN C CA 1
ATOM 4141 C C . ASN C 1 40 ? -33.340 14.014 43.073 1.00 4.92 40 ASN C C 1
ATOM 4142 O O . ASN C 1 40 ? -33.135 15.123 42.574 1.00 5.33 40 ASN C O 1
ATOM 4147 N N . ASN C 1 41 ? -33.070 13.734 44.339 1.00 5.44 41 ASN C N 1
ATOM 4148 C CA . ASN C 1 41 ? -32.320 14.651 45.171 1.00 6.31 41 ASN C CA 1
ATOM 4149 C C . ASN C 1 41 ? -31.319 13.972 46.106 1.00 5.79 41 ASN C C 1
ATOM 4150 O O . ASN C 1 41 ? -30.748 14.621 46.968 1.00 6.75 41 ASN C O 1
ATOM 4155 N N . VAL C 1 42 ? -31.066 12.679 45.918 1.00 5.91 42 VAL C N 1
ATOM 4156 C CA . VAL C 1 42 ? -30.092 11.944 46.721 1.00 6.41 42 VAL C CA 1
ATOM 4157 C C . VAL C 1 42 ? -28.714 12.583 46.547 1.00 5.67 42 VAL C C 1
ATOM 4158 O O . VAL C 1 42 ? -28.320 12.890 45.423 1.00 5.63 42 VAL C O 1
ATOM 4162 N N . ARG C 1 43 ? -28.008 12.776 47.668 1.00 5.50 43 ARG C N 1
ATOM 4163 C CA . ARG C 1 43 ? -26.691 13.415 47.726 1.00 5.72 43 ARG C CA 1
ATOM 4164 C C . ARG C 1 43 ? -26.720 14.833 47.147 1.00 5.45 43 ARG C C 1
ATOM 4165 O O . ARG C 1 43 ? -25.683 15.379 46.789 1.00 6.86 43 ARG C O 1
ATOM 4173 N N . GLY C 1 44 ? -27.906 15.440 47.067 1.00 5.35 44 GLY C N 1
ATOM 4174 C CA . GLY C 1 44 ? -28.044 16.731 46.451 1.00 5.32 44 GLY C CA 1
ATOM 4175 C C . GLY C 1 44 ? -27.875 16.723 44.944 1.00 5.08 44 GLY C C 1
ATOM 4176 O O . GLY C 1 44 ? -27.770 17.787 44.341 1.00 5.67 44 GLY C O 1
ATOM 4177 N N . MET C 1 45 ? -27.856 15.544 44.322 1.00 4.88 45 MET C N 1
ATOM 4178 C CA . MET C 1 45 ? -27.569 15.459 42.896 1.00 5.25 45 MET C CA 1
ATOM 4179 C C . MET C 1 45 ? -28.881 15.572 42.114 1.00 4.96 45 MET C C 1
ATOM 4180 O O . MET C 1 45 ? -29.441 14.599 41.595 1.00 5.77 45 MET C O 1
ATOM 4185 N N . LEU C 1 46 ? -29.355 16.805 42.037 1.00 4.81 46 LEU C N 1
ATOM 4186 C CA . LEU C 1 46 ? -30.681 17.116 41.545 1.00 5.33 46 LEU C CA 1
ATOM 4187 C C . LEU C 1 46 ? -30.861 16.654 40.122 1.00 4.82 46 LEU C C 1
ATOM 4188 O O . LEU C 1 46 ? -30.024 16.894 39.248 1.00 5.08 46 LEU C O 1
ATOM 4193 N N . GLY C 1 47 ? -31.999 16.009 39.892 1.00 4.66 47 GLY C N 1
ATOM 4194 C CA . GLY C 1 47 ? -32.444 15.596 38.578 1.00 4.68 47 GLY C CA 1
ATOM 4195 C C . GLY C 1 47 ? -33.906 15.915 38.355 1.00 4.72 47 GLY C C 1
ATOM 4196 O O . GLY C 1 47 ? -34.696 15.907 39.299 1.00 5.39 47 GLY C O 1
ATOM 4197 N N . PHE C 1 48 ? -34.248 16.206 37.106 1.00 4.34 48 PHE C N 1
ATOM 4198 C CA . PHE C 1 48 ? -35.575 16.699 36.728 1.00 4.93 48 PHE C CA 1
ATOM 4199 C C . PHE C 1 48 ? -36.003 16.087 35.410 1.00 4.67 48 PHE C C 1
ATOM 4200 O O . PHE C 1 48 ? -35.171 15.774 34.563 1.00 4.81 48 PHE C O 1
ATOM 4208 N N . THR C 1 49 ? -37.323 16.033 35.202 1.00 4.94 49 THR C N 1
ATOM 4209 C CA . THR C 1 49 ? -37.895 15.616 33.928 1.00 5.12 49 THR C CA 1
ATOM 4210 C C . THR C 1 49 ? -39.024 16.561 33.549 1.00 5.43 49 THR C C 1
ATOM 4211 O O . THR C 1 49 ? -39.928 16.779 34.342 1.00 7.17 49 THR C O 1
ATOM 4215 N N . GLY C 1 50 ? -38.974 17.102 32.343 1.00 5.52 50 GLY C N 1
ATOM 4216 C CA . GLY C 1 50 ? -40.016 18.003 31.849 1.00 5.67 50 GLY C CA 1
ATOM 4217 C C . GLY C 1 50 ? -40.104 17.890 30.348 1.00 6.19 50 GLY C C 1
ATOM 4218 O O . GLY C 1 50 ? -39.666 16.896 29.782 1.00 7.89 50 GLY C O 1
ATOM 4219 N N A THR C 1 51 ? -40.733 18.854 29.683 0.50 6.31 51 THR C N 1
ATOM 4220 N N B THR C 1 51 ? -40.771 18.845 29.689 0.50 6.57 51 THR C N 1
ATOM 4221 C CA A THR C 1 51 ? -40.919 18.793 28.239 0.50 6.87 51 THR C CA 1
ATOM 4222 C CA B THR C 1 51 ? -40.840 18.784 28.220 0.50 7.56 51 THR C CA 1
ATOM 4223 C C A THR C 1 51 ? -40.297 20.003 27.551 0.50 7.24 51 THR C C 1
ATOM 4224 C C B THR C 1 51 ? -40.250 20.014 27.562 0.50 7.28 51 THR C C 1
ATOM 4225 O O A THR C 1 51 ? -40.341 21.117 28.074 0.50 8.44 51 THR C O 1
ATOM 4226 O O B THR C 1 51 ? -40.272 21.129 28.094 0.50 8.67 51 THR C O 1
ATOM 4233 N N . TYR C 1 52 ? -39.665 19.767 26.406 1.00 6.81 52 TYR C N 1
ATOM 4234 C CA . TYR C 1 52 ? -39.104 20.798 25.558 1.00 6.77 52 TYR C CA 1
ATOM 4235 C C . TYR C 1 52 ? -39.674 20.615 24.176 1.00 6.85 52 TYR C C 1
ATOM 4236 O O . TYR C 1 52 ? -39.435 19.595 23.539 1.00 7.44 52 TYR C O 1
ATOM 4245 N N . LYS C 1 53 ? -40.453 21.581 23.704 1.00 7.47 53 LYS C N 1
ATOM 4246 C CA . LYS C 1 53 ? -41.043 21.517 22.358 1.00 7.90 53 LYS C CA 1
ATOM 4247 C C . LYS C 1 53 ? -41.723 20.188 22.104 1.00 8.86 53 LYS C C 1
ATOM 4248 O O . LYS C 1 53 ? -41.574 19.577 21.053 1.00 11.63 53 LYS C O 1
ATOM 4254 N N . GLY C 1 54 ? -42.478 19.750 23.104 1.00 9.33 54 GLY C N 1
ATOM 4255 C CA . GLY C 1 54 ? -43.281 18.536 23.004 1.00 10.14 54 GLY C CA 1
ATOM 4256 C C . GLY C 1 54 ? -42.559 17.242 23.355 1.00 10.66 54 GLY C C 1
ATOM 4257 O O . GLY C 1 54 ? -43.189 16.191 23.449 1.00 14.70 54 GLY C O 1
ATOM 4258 N N . ARG C 1 55 ? -41.246 17.324 23.588 1.00 8.80 55 ARG C N 1
ATOM 4259 C CA . ARG C 1 55 ? -40.373 16.165 23.813 1.00 9.00 55 ARG C CA 1
ATOM 4260 C C . ARG C 1 55 ? -40.049 16.025 25.298 1.00 7.56 55 ARG C C 1
ATOM 4261 O O . ARG C 1 55 ? -39.602 16.975 25.909 1.00 7.42 55 ARG C O 1
ATOM 4269 N N . LYS C 1 56 ? -40.252 14.843 25.872 1.00 7.58 56 LYS C N 1
ATOM 4270 C CA . LYS C 1 56 ? -39.811 14.580 27.246 1.00 7.38 56 LYS C CA 1
ATOM 4271 C C . LYS C 1 56 ? -38.282 14.569 27.295 1.00 6.31 56 LYS C C 1
ATOM 4272 O O . LYS C 1 56 ? -37.628 13.907 26.501 1.00 7.21 56 LYS C O 1
ATOM 4278 N N . ILE C 1 57 ? -37.730 15.327 28.234 1.00 6.18 57 ILE C N 1
ATOM 4279 C CA . ILE C 1 57 ? -36.281 15.511 28.422 1.00 6.23 57 ILE C CA 1
ATOM 4280 C C . ILE C 1 57 ? -36.003 15.503 29.907 1.00 5.39 57 ILE C C 1
ATOM 4281 O O . ILE C 1 57 ? -36.748 16.103 30.676 1.00 6.04 57 ILE C O 1
ATOM 4286 N N . SER C 1 58 ? -34.894 14.874 30.297 1.00 4.62 58 SER C N 1
ATOM 4287 C CA . SER C 1 58 ? -34.427 14.953 31.665 1.00 4.35 58 SER C CA 1
ATOM 4288 C C . SER C 1 58 ? -33.099 15.687 31.735 1.00 3.75 58 SER C C 1
ATOM 4289 O O . SER C 1 58 ? -32.367 15.778 30.748 1.00 3.98 58 SER C O 1
ATOM 4292 N N . VAL C 1 59 ? -32.806 16.191 32.926 1.00 3.76 59 VAL C N 1
ATOM 4293 C CA . VAL C 1 59 ? -31.543 16.857 33.204 1.00 4.07 59 VAL C CA 1
ATOM 4294 C C . VAL C 1 59 ? -31.140 16.539 34.632 1.00 3.87 59 VAL C C 1
ATOM 4295 O O . VAL C 1 59 ? -31.965 16.627 35.541 1.00 4.78 59 VAL C O 1
ATOM 4299 N N A MET C 1 60 ? -29.878 16.168 34.836 0.50 3.97 60 MET C N 1
ATOM 4300 N N B MET C 1 60 ? -29.878 16.171 34.835 0.50 3.97 60 MET C N 1
ATOM 4301 C CA A MET C 1 60 ? -29.406 15.789 36.161 0.50 4.01 60 MET C CA 1
ATOM 4302 C CA B MET C 1 60 ? -29.411 15.794 36.159 0.50 3.99 60 MET C CA 1
ATOM 4303 C C A MET C 1 60 ? -27.916 16.039 36.260 0.50 3.72 60 MET C C 1
ATOM 4304 C C B MET C 1 60 ? -27.918 16.033 36.262 0.50 3.72 60 MET C C 1
ATOM 4305 O O A MET C 1 60 ? -27.185 15.797 35.302 0.50 4.27 60 MET C O 1
ATOM 4306 O O B MET C 1 60 ? -27.186 15.780 35.309 0.50 4.27 60 MET C O 1
ATOM 4315 N N . GLY C 1 61 ? -27.466 16.510 37.414 1.00 3.42 61 GLY C N 1
ATOM 4316 C CA . GLY C 1 61 ? -26.037 16.666 37.631 1.00 3.79 61 GLY C CA 1
ATOM 4317 C C . GLY C 1 61 ? -25.315 15.320 37.629 1.00 3.60 61 GLY C C 1
ATOM 4318 O O . GLY C 1 61 ? -25.895 14.296 37.975 1.00 4.13 61 GLY C O 1
ATOM 4319 N N . HIS C 1 62 ? -24.026 15.350 37.263 1.00 3.96 62 HIS C N 1
ATOM 4320 C CA . HIS C 1 62 ? -23.199 14.142 37.308 1.00 3.98 62 HIS C CA 1
ATOM 4321 C C . HIS C 1 62 ? -22.068 14.178 38.320 1.00 3.95 62 HIS C C 1
ATOM 4322 O O . HIS C 1 62 ? -21.405 13.161 38.493 1.00 4.81 62 HIS C O 1
ATOM 4329 N N . GLY C 1 63 ? -21.828 15.311 38.969 1.00 4.20 63 GLY C N 1
ATOM 4330 C CA . GLY C 1 63 ? -20.708 15.452 39.903 1.00 4.20 63 GLY C CA 1
ATOM 4331 C C . GLY C 1 63 ? -19.372 15.534 39.197 1.00 4.33 63 GLY C C 1
ATOM 4332 O O . GLY C 1 63 ? -19.291 15.622 37.984 1.00 8.32 63 GLY C O 1
ATOM 4333 N N . MET C 1 64 ? -18.301 15.584 39.978 1.00 3.92 64 MET C N 1
ATOM 4334 C CA . MET C 1 64 ? -16.983 15.871 39.399 1.00 3.90 64 MET C CA 1
ATOM 4335 C C . MET C 1 64 ? -16.177 14.596 39.258 1.00 3.48 64 MET C C 1
ATOM 4336 O O . MET C 1 64 ? -15.931 13.882 40.227 1.00 4.38 64 MET C O 1
ATOM 4341 N N . GLY C 1 65 ? -15.713 14.380 38.029 1.00 3.42 65 GLY C N 1
ATOM 4342 C CA . GLY C 1 65 ? -14.787 13.321 37.708 1.00 3.27 65 GLY C CA 1
ATOM 4343 C C . GLY C 1 65 ? -15.408 12.046 37.181 1.00 3.35 65 GLY C C 1
ATOM 4344 O O . GLY C 1 65 ? -16.604 11.766 37.318 1.00 3.86 65 GLY C O 1
ATOM 4345 N N . ILE C 1 66 ? -14.541 11.252 36.565 1.00 3.04 66 ILE C N 1
ATOM 4346 C CA . ILE C 1 66 ? -14.943 10.002 35.934 1.00 3.15 66 ILE C CA 1
ATOM 4347 C C . ILE C 1 66 ? -15.661 9.066 36.908 1.00 3.12 66 ILE C C 1
ATOM 4348 O O . ILE C 1 66 ? -16.719 8.536 36.547 1.00 3.35 66 ILE C O 1
ATOM 4353 N N . PRO C 1 67 ? -15.150 8.816 38.115 1.00 3.07 67 PRO C N 1
ATOM 4354 C CA . PRO C 1 67 ? -15.865 7.869 38.988 1.00 3.33 67 PRO C CA 1
ATOM 4355 C C . PRO C 1 67 ? -17.292 8.317 39.323 1.00 3.43 67 PRO C C 1
ATOM 4356 O O . PRO C 1 67 ? -18.218 7.501 39.366 1.00 4.31 67 PRO C O 1
ATOM 4360 N N . SER C 1 68 ? -17.481 9.612 39.558 1.00 3.55 68 SER C N 1
ATOM 4361 C CA . SER C 1 68 ? -18.808 10.124 39.877 1.00 3.59 68 SER C CA 1
ATOM 4362 C C . SER C 1 68 ? -19.778 9.953 38.708 1.00 3.64 68 SER C C 1
ATOM 4363 O O . SER C 1 68 ? -20.857 9.377 38.830 1.00 4.25 68 SER C O 1
ATOM 4366 N N . CYS C 1 69 ? -19.384 10.475 37.547 1.00 3.66 69 CYS C N 1
ATOM 4367 C CA . CYS C 1 69 ? -20.298 10.423 36.411 1.00 3.78 69 CYS C CA 1
ATOM 4368 C C . CYS C 1 69 ? -20.506 8.995 35.917 1.00 3.60 69 CYS C C 1
ATOM 4369 O O . CYS C 1 69 ? -21.552 8.700 35.326 1.00 4.54 69 CYS C O 1
ATOM 4372 N N . SER C 1 70 ? -19.545 8.101 36.157 1.00 3.43 70 SER C N 1
ATOM 4373 C CA . SER C 1 70 ? -19.692 6.713 35.747 1.00 3.67 70 SER C CA 1
ATOM 4374 C C . SER C 1 70 ? -20.819 6.020 36.520 1.00 3.27 70 SER C C 1
ATOM 4375 O O . SER C 1 70 ? -21.525 5.164 35.958 1.00 4.11 70 SER C O 1
ATOM 4378 N N . ILE C 1 71 ? -20.957 6.350 37.799 1.00 3.35 71 ILE C N 1
ATOM 4379 C CA . ILE C 1 71 ? -22.037 5.821 38.608 1.00 3.74 71 ILE C CA 1
ATOM 4380 C C . ILE C 1 71 ? -23.384 6.255 38.021 1.00 3.53 71 ILE C C 1
ATOM 4381 O O . ILE C 1 71 ? -24.269 5.438 37.768 1.00 3.99 71 ILE C O 1
ATOM 4386 N N . TYR C 1 72 ? -23.556 7.565 37.833 1.00 3.68 72 TYR C N 1
ATOM 4387 C CA . TYR C 1 72 ? -24.868 8.054 37.416 1.00 4.13 72 TYR C CA 1
ATOM 4388 C C . TYR C 1 72 ? -25.230 7.585 36.021 1.00 3.98 72 TYR C C 1
ATOM 4389 O O . TYR C 1 72 ? -26.375 7.192 35.777 1.00 4.66 72 TYR C O 1
ATOM 4398 N N . THR C 1 73 ? -24.286 7.651 35.096 1.00 3.97 73 THR C N 1
ATOM 4399 C CA . THR C 1 73 ? -24.592 7.248 33.745 1.00 4.32 73 THR C CA 1
ATOM 4400 C C . THR C 1 73 ? -24.894 5.760 33.641 1.00 3.92 73 THR C C 1
ATOM 4401 O O . THR C 1 73 ? -25.826 5.374 32.924 1.00 4.40 73 THR C O 1
ATOM 4405 N N . LYS C 1 74 ? -24.135 4.914 34.345 1.00 3.88 74 LYS C N 1
ATOM 4406 C CA . LYS C 1 74 ? -24.440 3.483 34.338 1.00 3.71 74 LYS C CA 1
ATOM 4407 C C . LYS C 1 74 ? -25.863 3.251 34.850 1.00 3.83 74 LYS C C 1
ATOM 4408 O O . LYS C 1 74 ? -26.644 2.548 34.224 1.00 4.25 74 LYS C O 1
ATOM 4414 N N . GLU C 1 75 ? -26.203 3.846 35.998 1.00 3.78 75 GLU C N 1
ATOM 4415 C CA . GLU C 1 75 ? -27.524 3.628 36.571 1.00 4.33 75 GLU C CA 1
ATOM 4416 C C . GLU C 1 75 ? -28.631 4.130 35.651 1.00 4.13 75 GLU C C 1
ATOM 4417 O O . GLU C 1 75 ? -29.651 3.471 35.482 1.00 4.76 75 GLU C O 1
ATOM 4423 N N . LEU C 1 76 ? -28.434 5.294 35.039 1.00 4.06 76 LEU C N 1
ATOM 4424 C CA . LEU C 1 76 ? -29.445 5.821 34.110 1.00 4.35 76 LEU C CA 1
ATOM 4425 C C . LEU C 1 76 ? -29.692 4.834 32.963 1.00 4.38 76 LEU C C 1
ATOM 4426 O O . LEU C 1 76 ? -30.847 4.564 32.589 1.00 4.85 76 LEU C O 1
ATOM 4431 N N . ILE C 1 77 ? -28.627 4.290 32.387 1.00 4.19 77 ILE C N 1
ATOM 4432 C CA . ILE C 1 77 ? -28.756 3.361 31.277 1.00 4.41 77 ILE C CA 1
ATOM 4433 C C . ILE C 1 77 ? -29.356 2.031 31.698 1.00 4.69 77 ILE C C 1
ATOM 4434 O O . ILE C 1 77 ? -30.309 1.566 31.080 1.00 6.20 77 ILE C O 1
ATOM 4439 N N . THR C 1 78 ? -28.804 1.416 32.740 1.00 4.66 78 THR C N 1
ATOM 4440 C CA . THR C 1 78 ? -29.187 0.055 33.121 1.00 5.44 78 THR C CA 1
ATOM 4441 C C . THR C 1 78 ? -30.406 -0.062 34.041 1.00 5.12 78 THR C C 1
ATOM 4442 O O . THR C 1 78 ? -30.971 -1.146 34.190 1.00 7.58 78 THR C O 1
ATOM 4446 N N . ASP C 1 79 ? -30.807 1.043 34.660 1.00 5.14 79 ASP C N 1
ATOM 4447 C CA . ASP C 1 79 ? -31.914 1.027 35.619 1.00 5.88 79 ASP C CA 1
ATOM 4448 C C . ASP C 1 79 ? -33.067 1.948 35.251 1.00 5.75 79 ASP C C 1
ATOM 4449 O O . ASP C 1 79 ? -34.157 1.789 35.794 1.00 7.02 79 ASP C O 1
ATOM 4454 N N . PHE C 1 80 ? -32.827 2.921 34.374 1.00 5.18 80 PHE C N 1
ATOM 4455 C CA . PHE C 1 80 ? -33.848 3.907 34.017 1.00 5.10 80 PHE C CA 1
ATOM 4456 C C . PHE C 1 80 ? -34.126 3.981 32.529 1.00 5.51 80 PHE C C 1
ATOM 4457 O O . PHE C 1 80 ? -34.858 4.860 32.092 1.00 6.56 80 PHE C O 1
ATOM 4465 N N . GLY C 1 81 ? -33.588 3.056 31.752 1.00 6.03 81 GLY C N 1
ATOM 4466 C CA . GLY C 1 81 ? -33.905 2.967 30.340 1.00 6.38 81 GLY C CA 1
ATOM 4467 C C . GLY C 1 81 ? -33.330 4.041 29.455 1.00 5.78 81 GLY C C 1
ATOM 4468 O O . GLY C 1 81 ? -33.737 4.166 28.313 1.00 7.56 81 GLY C O 1
ATOM 4469 N N . VAL C 1 82 ? -32.366 4.803 29.955 1.00 4.59 82 VAL C N 1
ATOM 4470 C CA . VAL C 1 82 ? -31.855 5.927 29.212 1.00 4.78 82 VAL C CA 1
ATOM 4471 C C . VAL C 1 82 ? -31.038 5.446 28.011 1.00 4.92 82 VAL C C 1
ATOM 4472 O O . VAL C 1 82 ? -30.206 4.540 28.120 1.00 5.61 82 VAL C O 1
ATOM 4476 N N . LYS C 1 83 ? -31.295 6.070 26.866 1.00 4.90 83 LYS C N 1
ATOM 4477 C CA . LYS C 1 83 ? -30.644 5.715 25.603 1.00 5.52 83 LYS C CA 1
ATOM 4478 C C . LYS C 1 83 ? -29.511 6.667 25.208 1.00 5.42 83 LYS C C 1
ATOM 4479 O O . LYS C 1 83 ? -28.572 6.257 24.527 1.00 5.85 83 LYS C O 1
ATOM 4485 N N . LYS C 1 84 ? -29.649 7.946 25.569 1.00 5.48 84 LYS C N 1
ATOM 4486 C CA . LYS C 1 84 ? -28.701 8.978 25.181 1.00 5.61 84 LYS C CA 1
ATOM 4487 C C . LYS C 1 84 ? -28.370 9.850 26.374 1.00 5.44 84 LYS C C 1
ATOM 4488 O O . LYS C 1 84 ? -29.271 10.288 27.101 1.00 6.34 84 LYS C O 1
ATOM 4494 N N . ILE C 1 85 ? -27.080 10.127 26.542 1.00 5.27 85 ILE C N 1
ATOM 4495 C CA . ILE C 1 85 ? -26.592 11.058 27.552 1.00 5.34 85 ILE C CA 1
ATOM 4496 C C . ILE C 1 85 ? -25.876 12.196 26.826 1.00 4.08 85 ILE C C 1
ATOM 4497 O O . ILE C 1 85 ? -25.015 11.954 25.995 1.00 4.38 85 ILE C O 1
ATOM 4502 N N . ILE C 1 86 ? -26.223 13.442 27.157 1.00 3.96 86 ILE C N 1
ATOM 4503 C CA . ILE C 1 86 ? -25.492 14.595 26.633 1.00 3.85 86 ILE C CA 1
ATOM 4504 C C . ILE C 1 86 ? -24.903 15.343 27.823 1.00 4.11 86 ILE C C 1
ATOM 4505 O O . ILE C 1 86 ? -25.623 16.005 28.585 1.00 4.36 86 ILE C O 1
ATOM 4510 N N . ARG C 1 87 ? -23.594 15.212 28.035 1.00 3.86 87 ARG C N 1
ATOM 4511 C CA . ARG C 1 87 ? -22.909 16.032 29.011 1.00 3.77 87 ARG C CA 1
ATOM 4512 C C . ARG C 1 87 ? -22.787 17.444 28.456 1.00 3.79 87 ARG C C 1
ATOM 4513 O O . ARG C 1 87 ? -22.430 17.619 27.304 1.00 4.09 87 ARG C O 1
ATOM 4521 N N . VAL C 1 88 ? -23.062 18.430 29.296 1.00 4.11 88 VAL C N 1
ATOM 4522 C CA . VAL C 1 88 ? -22.989 19.853 28.968 1.00 4.85 88 VAL C CA 1
ATOM 4523 C C . VAL C 1 88 ? -22.118 20.514 30.015 1.00 4.93 88 VAL C C 1
ATOM 4524 O O . VAL C 1 88 ? -22.513 20.680 31.159 1.00 6.77 88 VAL C O 1
ATOM 4528 N N . GLY C 1 89 ? -20.904 20.863 29.625 1.00 6.44 89 GLY C N 1
ATOM 4529 C CA . GLY C 1 89 ? -19.895 21.308 30.538 1.00 7.92 89 GLY C CA 1
ATOM 4530 C C . GLY C 1 89 ? -19.127 22.525 30.046 1.00 6.68 89 GLY C C 1
ATOM 4531 O O . GLY C 1 89 ? -19.410 23.099 29.016 1.00 8.43 89 GLY C O 1
ATOM 4532 N N . SER C 1 90 ? -18.142 22.903 30.831 1.00 8.19 90 SER C N 1
ATOM 4533 C CA . SER C 1 90 ? -17.130 23.853 30.417 1.00 9.32 90 SER C CA 1
ATOM 4534 C C . SER C 1 90 ? -15.779 23.170 30.324 1.00 8.08 90 SER C C 1
ATOM 4535 O O . SER C 1 90 ? -15.558 22.096 30.889 1.00 10.59 90 SER C O 1
ATOM 4538 N N . CYS C 1 91 ? -14.894 23.778 29.548 1.00 7.11 91 CYS C N 1
ATOM 4539 C CA . CYS C 1 91 ? -13.558 23.235 29.401 1.00 6.70 91 CYS C CA 1
ATOM 4540 C C . CYS C 1 91 ? -12.543 24.360 29.299 1.00 5.88 91 CYS C C 1
ATOM 4541 O O . CYS C 1 91 ? -12.869 25.532 29.077 1.00 7.43 91 CYS C O 1
ATOM 4544 N N . GLY C 1 92 ? -11.292 23.949 29.506 1.00 5.70 92 GLY C N 1
ATOM 4545 C CA . GLY C 1 92 ? -10.158 24.829 29.318 1.00 5.57 92 GLY C CA 1
ATOM 4546 C C . GLY C 1 92 ? -9.447 24.546 28.014 1.00 5.78 92 GLY C C 1
ATOM 4547 O O . GLY C 1 92 ? -9.280 23.402 27.633 1.00 8.30 92 GLY C O 1
ATOM 4548 N N . ALA C 1 93 ? -8.997 25.589 27.328 1.00 5.59 93 ALA C N 1
ATOM 4549 C CA . ALA C 1 93 ? -8.320 25.422 26.040 1.00 5.94 93 ALA C CA 1
ATOM 4550 C C . ALA C 1 93 ? -6.814 25.515 26.180 1.00 5.92 93 ALA C C 1
ATOM 4551 O O . ALA C 1 93 ? -6.314 26.315 26.972 1.00 6.90 93 ALA C O 1
ATOM 4553 N N . VAL C 1 94 ? -6.103 24.752 25.349 1.00 6.08 94 VAL C N 1
ATOM 4554 C CA . VAL C 1 94 ? -4.651 24.842 25.246 1.00 6.70 94 VAL C CA 1
ATOM 4555 C C . VAL C 1 94 ? -4.163 25.391 23.901 1.00 6.63 94 VAL C C 1
ATOM 4556 O O . VAL C 1 94 ? -3.051 25.909 23.838 1.00 10.23 94 VAL C O 1
ATOM 4560 N N . LEU C 1 95 ? -4.961 25.285 22.842 1.00 6.71 95 LEU C N 1
ATOM 4561 C CA . LEU C 1 95 ? -4.530 25.685 21.500 1.00 7.28 95 LEU C CA 1
ATOM 4562 C C . LEU C 1 95 ? -4.649 27.184 21.318 1.00 8.95 95 LEU C C 1
ATOM 4563 O O . LEU C 1 95 ? -5.606 27.796 21.795 1.00 9.21 95 LEU C O 1
ATOM 4568 N N . PRO C 1 96 ? -3.694 27.787 20.583 1.00 10.56 96 PRO C N 1
ATOM 4569 C CA . PRO C 1 96 ? -3.703 29.240 20.479 1.00 12.37 96 PRO C CA 1
ATOM 4570 C C . PRO C 1 96 ? -4.911 29.821 19.733 1.00 13.71 96 PRO C C 1
ATOM 4571 O O . PRO C 1 96 ? -5.273 30.975 19.985 1.00 17.29 96 PRO C O 1
ATOM 4575 N N . HIS C 1 97 ? -5.519 29.055 18.831 1.00 12.74 97 HIS C N 1
ATOM 4576 C CA . HIS C 1 97 ? -6.665 29.536 18.060 1.00 14.30 97 HIS C CA 1
ATOM 4577 C C . HIS C 1 97 ? -8.026 29.043 18.557 1.00 14.51 97 HIS C C 1
ATOM 4578 O O . HIS C 1 97 ? -9.049 29.332 17.930 1.00 18.98 97 HIS C O 1
ATOM 4585 N N . VAL C 1 98 ? -8.049 28.310 19.669 1.00 10.13 98 VAL C N 1
ATOM 4586 C CA . VAL C 1 98 ? -9.291 28.034 20.366 1.00 9.21 98 VAL C CA 1
ATOM 4587 C C . VAL C 1 98 ? -9.489 29.184 21.348 1.00 9.80 98 VAL C C 1
ATOM 4588 O O . VAL C 1 98 ? -8.582 29.530 22.109 1.00 11.52 98 VAL C O 1
ATOM 4592 N N . LYS C 1 99 ? -10.674 29.784 21.290 1.00 9.36 99 LYS C N 1
ATOM 4593 C CA . LYS C 1 99 ? -10.963 31.038 21.974 1.00 10.37 99 LYS C CA 1
ATOM 4594 C C . LYS C 1 99 ? -12.000 30.867 23.071 1.00 8.06 99 LYS C C 1
ATOM 4595 O O . LYS C 1 99 ? -12.854 29.973 22.988 1.00 7.82 99 LYS C O 1
ATOM 4601 N N . LEU C 1 100 ? -11.943 31.746 24.074 1.00 8.38 100 LEU C N 1
ATOM 4602 C CA . LEU C 1 100 ? -13.009 31.833 25.053 1.00 7.78 100 LEU C CA 1
ATOM 4603 C C . LEU C 1 100 ? -14.352 31.908 24.346 1.00 7.72 100 LEU C C 1
ATOM 4604 O O . LEU C 1 100 ? -14.512 32.627 23.355 1.00 9.10 100 LEU C O 1
ATOM 4609 N N . ARG C 1 101 ? -15.313 31.177 24.905 1.00 8.45 101 ARG C N 1
ATOM 4610 C CA . ARG C 1 101 ? -16.700 31.079 24.434 1.00 8.71 101 ARG C CA 1
ATOM 4611 C C . ARG C 1 101 ? -16.891 30.144 23.249 1.00 9.27 101 ARG C C 1
ATOM 4612 O O . ARG C 1 101 ? -18.037 29.935 22.836 1.00 10.87 101 ARG C O 1
ATOM 4620 N N . ASP C 1 102 ? -15.823 29.558 22.705 1.00 8.17 102 ASP C N 1
ATOM 4621 C CA . ASP C 1 102 ? -15.987 28.590 21.635 1.00 8.07 102 ASP C CA 1
ATOM 4622 C C . ASP C 1 102 ? -16.743 27.366 22.152 1.00 7.51 102 ASP C C 1
ATOM 4623 O O . ASP C 1 102 ? -16.587 26.972 23.306 1.00 8.13 102 ASP C O 1
ATOM 4628 N N . VAL C 1 103 ? -17.588 26.819 21.297 1.00 7.39 103 VAL C N 1
ATOM 4629 C CA . VAL C 1 103 ? -18.250 25.564 21.570 1.00 7.26 103 VAL C CA 1
ATOM 4630 C C . VAL C 1 103 ? -17.400 24.430 21.000 1.00 6.90 103 VAL C C 1
ATOM 4631 O O . VAL C 1 103 ? -17.022 24.443 19.823 1.00 8.92 103 VAL C O 1
ATOM 4635 N N . VAL C 1 104 ? -17.092 23.459 21.854 1.00 6.19 104 VAL C N 1
ATOM 4636 C CA . VAL C 1 104 ? -16.293 22.293 21.499 1.00 6.69 104 VAL C CA 1
ATOM 4637 C C . VAL C 1 104 ? -17.159 21.050 21.687 1.00 6.05 104 VAL C C 1
ATOM 4638 O O . VAL C 1 104 ? -17.781 20.857 22.730 1.00 8.25 104 VAL C O 1
ATOM 4642 N N . ILE C 1 105 ? -17.162 20.199 20.680 1.00 5.59 105 ILE C N 1
ATOM 4643 C CA . ILE C 1 105 ? -17.900 18.949 20.721 1.00 5.50 105 ILE C CA 1
ATOM 4644 C C . ILE C 1 105 ? -16.892 17.819 20.720 1.00 4.90 105 ILE C C 1
ATOM 4645 O O . ILE C 1 105 ? -16.060 17.735 19.803 1.00 5.58 105 ILE C O 1
ATOM 4650 N N . GLY C 1 106 ? -16.952 16.961 21.736 1.00 4.91 106 GLY C N 1
ATOM 4651 C CA . GLY C 1 106 ? -15.972 15.908 21.888 1.00 5.04 106 GLY C CA 1
ATOM 4652 C C . GLY C 1 106 ? -16.330 14.669 21.114 1.00 4.30 106 GLY C C 1
ATOM 4653 O O . GLY C 1 106 ? -16.956 13.756 21.633 1.00 5.22 106 GLY C O 1
ATOM 4654 N N A MET C 1 107 ? -15.911 14.589 19.856 0.50 3.74 107 MET C N 1
ATOM 4655 N N B MET C 1 107 ? -15.916 14.589 19.859 0.50 3.89 107 MET C N 1
ATOM 4656 C CA A MET C 1 107 ? -16.097 13.342 19.120 0.50 3.65 107 MET C CA 1
ATOM 4657 C CA B MET C 1 107 ? -16.112 13.347 19.128 0.50 4.03 107 MET C CA 1
ATOM 4658 C C A MET C 1 107 ? -15.290 12.215 19.770 0.50 3.67 107 MET C C 1
ATOM 4659 C C B MET C 1 107 ? -15.293 12.217 19.771 0.50 3.80 107 MET C C 1
ATOM 4660 O O A MET C 1 107 ? -15.711 11.060 19.728 0.50 3.85 107 MET C O 1
ATOM 4661 O O B MET C 1 107 ? -15.715 11.062 19.733 0.50 3.93 107 MET C O 1
ATOM 4670 N N . GLY C 1 108 ? -14.138 12.566 20.348 1.00 3.91 108 GLY C N 1
ATOM 4671 C CA . GLY C 1 108 ? -13.352 11.662 21.153 1.00 3.97 108 GLY C CA 1
ATOM 4672 C C . GLY C 1 108 ? -12.999 12.321 22.472 1.00 3.78 108 GLY C C 1
ATOM 4673 O O . GLY C 1 108 ? -13.096 13.548 22.623 1.00 3.95 108 GLY C O 1
ATOM 4674 N N . ALA C 1 109 ? -12.545 11.497 23.403 1.00 3.62 109 ALA C N 1
ATOM 4675 C CA . ALA C 1 109 ? -12.032 12.009 24.667 1.00 3.59 109 ALA C CA 1
ATOM 4676 C C . ALA C 1 109 ? -10.835 11.179 25.085 1.00 3.52 109 ALA C C 1
ATOM 4677 O O . ALA C 1 109 ? -10.945 9.985 25.374 1.00 4.06 109 ALA C O 1
ATOM 4679 N N . CYS C 1 110 ? -9.683 11.830 25.119 1.00 3.48 110 CYS C N 1
ATOM 4680 C CA . CYS C 1 110 ? -8.454 11.282 25.708 1.00 3.47 110 CYS C CA 1
ATOM 4681 C C . CYS C 1 110 ? -8.605 11.285 27.223 1.00 3.40 110 CYS C C 1
ATOM 4682 O O . CYS C 1 110 ? -9.466 11.978 27.755 1.00 3.49 110 CYS C O 1
ATOM 4685 N N . THR C 1 111 ? -7.743 10.555 27.928 1.00 3.15 111 THR C N 1
ATOM 4686 C CA . THR C 1 111 ? -7.803 10.590 29.399 1.00 3.32 111 THR C CA 1
ATOM 4687 C C . THR C 1 111 ? -6.511 10.081 30.003 1.00 3.12 111 THR C C 1
ATOM 4688 O O . THR C 1 111 ? -5.777 9.323 29.389 1.00 3.95 111 THR C O 1
ATOM 4692 N N . ASP C 1 112 ? -6.285 10.481 31.255 1.00 3.03 112 ASP C N 1
ATOM 4693 C CA . ASP C 1 112 ? -5.258 9.904 32.109 1.00 3.45 112 ASP C CA 1
ATOM 4694 C C . ASP C 1 112 ? -5.831 8.996 33.193 1.00 3.65 112 ASP C C 1
ATOM 4695 O O . ASP C 1 112 ? -5.085 8.510 34.036 1.00 3.91 112 ASP C O 1
ATOM 4700 N N . SER C 1 113 ? -7.123 8.689 33.123 1.00 3.61 113 SER C N 1
ATOM 4701 C CA . SER C 1 113 ? -7.731 7.666 33.974 1.00 3.46 113 SER C CA 1
ATOM 4702 C C . SER C 1 113 ? -7.319 6.274 33.518 1.00 3.36 113 SER C C 1
ATOM 4703 O O . SER C 1 113 ? -7.006 6.056 32.338 1.00 4.13 113 SER C O 1
ATOM 4706 N N . LYS C 1 114 ? -7.401 5.316 34.435 1.00 3.55 114 LYS C N 1
ATOM 4707 C CA . LYS C 1 114 ? -7.201 3.910 34.111 1.00 3.92 114 LYS C CA 1
ATOM 4708 C C . LYS C 1 114 ? -8.486 3.160 33.777 1.00 3.54 114 LYS C C 1
ATOM 4709 O O . LYS C 1 114 ? -8.406 1.982 33.459 1.00 4.04 114 LYS C O 1
ATOM 4715 N N . VAL C 1 115 ? -9.657 3.803 33.815 1.00 3.47 115 VAL C N 1
ATOM 4716 C CA . VAL C 1 115 ? -10.886 3.011 33.751 1.00 3.40 115 VAL C CA 1
ATOM 4717 C C . VAL C 1 115 ? -11.040 2.270 32.427 1.00 3.39 115 VAL C C 1
ATOM 4718 O O . VAL C 1 115 ? -11.534 1.152 32.398 1.00 4.05 115 VAL C O 1
ATOM 4722 N N . ASN C 1 116 ? -10.684 2.903 31.303 1.00 3.51 116 ASN C N 1
ATOM 4723 C CA . ASN C 1 116 ? -10.868 2.238 30.024 1.00 3.82 116 ASN C CA 1
ATOM 4724 C C . ASN C 1 116 ? -9.802 1.178 29.772 1.00 4.37 116 ASN C C 1
ATOM 4725 O O . ASN C 1 116 ? -10.090 0.146 29.151 1.00 4.82 116 ASN C O 1
ATOM 4730 N N . ARG C 1 117 ? -8.603 1.379 30.313 1.00 5.15 117 ARG C N 1
ATOM 4731 C CA . ARG C 1 117 ? -7.619 0.275 30.319 1.00 6.73 117 ARG C CA 1
ATOM 4732 C C . ARG C 1 117 ? -8.102 -0.936 31.072 1.00 6.50 117 ARG C C 1
ATOM 4733 O O . ARG C 1 117 ? -7.877 -2.079 30.665 1.00 8.88 117 ARG C O 1
ATOM 4741 N N . ILE C 1 118 ? -8.740 -0.713 32.206 1.00 6.56 118 ILE C N 1
ATOM 4742 C CA . ILE C 1 118 ? -9.326 -1.815 32.969 1.00 7.50 118 ILE C CA 1
ATOM 4743 C C . ILE C 1 118 ? -10.362 -2.554 32.139 1.00 7.09 118 ILE C C 1
ATOM 4744 O O . ILE C 1 118 ? -10.471 -3.773 32.164 1.00 9.94 118 ILE C O 1
ATOM 4749 N N . ARG C 1 119 ? -11.162 -1.809 31.411 1.00 5.78 119 ARG C N 1
ATOM 4750 C CA . ARG C 1 119 ? -12.189 -2.420 30.565 1.00 5.56 119 ARG C CA 1
ATOM 4751 C C . ARG C 1 119 ? -11.593 -3.167 29.382 1.00 5.57 119 ARG C C 1
ATOM 4752 O O . ARG C 1 119 ? -12.140 -4.175 28.950 1.00 7.32 119 ARG C O 1
ATOM 4760 N N . PHE C 1 120 ? -10.505 -2.651 28.829 1.00 5.58 120 PHE C N 1
ATOM 4761 C CA . PHE C 1 120 ? -10.067 -3.008 27.483 1.00 5.86 120 PHE C CA 1
ATOM 4762 C C . PHE C 1 120 ? -8.727 -3.748 27.490 1.00 6.00 120 PHE C C 1
ATOM 4763 O O . PHE C 1 120 ? -7.922 -3.610 26.552 1.00 6.55 120 PHE C O 1
ATOM 4771 N N . LYS C 1 121 ? -8.494 -4.545 28.528 1.00 7.51 121 LYS C N 1
ATOM 4772 C CA . LYS C 1 121 ? -7.332 -5.444 28.603 1.00 8.99 121 LYS C CA 1
ATOM 4773 C C . LYS C 1 121 ? -6.014 -4.701 28.441 1.00 7.97 121 LYS C C 1
ATOM 4774 O O . LYS C 1 121 ? -5.065 -5.189 27.856 1.00 8.95 121 LYS C O 1
ATOM 4780 N N . ASP C 1 122 ? -5.970 -3.496 28.984 1.00 7.09 122 ASP C N 1
ATOM 4781 C CA . ASP C 1 122 ? -4.786 -2.648 28.975 1.00 7.47 122 ASP C CA 1
ATOM 4782 C C . ASP C 1 122 ? -4.343 -2.189 27.591 1.00 6.66 122 ASP C C 1
ATOM 4783 O O . ASP C 1 122 ? -3.226 -1.704 27.431 1.00 9.76 122 ASP C O 1
ATOM 4788 N N . HIS C 1 123 ? -5.245 -2.259 26.625 1.00 5.51 123 HIS C N 1
ATOM 4789 C CA . HIS C 1 123 ? -5.002 -1.679 25.314 1.00 5.00 123 HIS C CA 1
ATOM 4790 C C . HIS C 1 123 ? -5.630 -0.286 25.257 1.00 4.69 123 HIS C C 1
ATOM 4791 O O . HIS C 1 123 ? -6.106 0.235 26.267 1.00 6.24 123 HIS C O 1
ATOM 4798 N N . ASP C 1 124 ? -5.534 0.356 24.099 1.00 4.11 124 ASP C N 1
ATOM 4799 C CA . ASP C 1 124 ? -6.059 1.713 23.898 1.00 4.10 124 ASP C CA 1
ATOM 4800 C C . ASP C 1 124 ? -7.483 1.627 23.369 1.00 3.70 124 ASP C C 1
ATOM 4801 O O . ASP C 1 124 ? -7.685 1.262 22.201 1.00 4.30 124 ASP C O 1
ATOM 4806 N N . PHE C 1 125 ? -8.444 1.955 24.223 1.00 3.81 125 PHE C N 1
ATOM 4807 C CA . PHE C 1 125 ? -9.826 2.153 23.807 1.00 3.56 125 PHE C CA 1
ATOM 4808 C C . PHE C 1 125 ? -9.995 3.597 23.384 1.00 3.71 125 PHE C C 1
ATOM 4809 O O . PHE C 1 125 ? -9.733 4.496 24.174 1.00 4.49 125 PHE C O 1
ATOM 4817 N N . ALA C 1 126 ? -10.425 3.826 22.141 1.00 3.67 126 ALA C N 1
ATOM 4818 C CA . ALA C 1 126 ? -10.728 5.177 21.693 1.00 3.82 126 ALA C CA 1
ATOM 4819 C C . ALA C 1 126 ? -12.114 5.544 22.224 1.00 3.46 126 ALA C C 1
ATOM 4820 O O . ALA C 1 126 ? -13.138 5.065 21.724 1.00 4.02 126 ALA C O 1
ATOM 4822 N N . ALA C 1 127 ? -12.154 6.377 23.252 1.00 3.52 127 ALA C N 1
ATOM 4823 C CA . ALA C 1 127 ? -13.410 6.756 23.871 1.00 3.68 127 ALA C CA 1
ATOM 4824 C C . ALA C 1 127 ? -14.099 7.778 22.975 1.00 3.64 127 ALA C C 1
ATOM 4825 O O . ALA C 1 127 ? -13.644 8.907 22.870 1.00 4.28 127 ALA C O 1
ATOM 4827 N N . ILE C 1 128 ? -15.185 7.349 22.312 1.00 3.83 128 ILE C N 1
ATOM 4828 C CA . ILE C 1 128 ? -15.857 8.140 21.298 1.00 4.09 128 ILE C CA 1
ATOM 4829 C C . ILE C 1 128 ? -17.323 8.364 21.610 1.00 3.79 128 ILE C C 1
ATOM 4830 O O . ILE C 1 128 ? -17.998 7.569 22.262 1.00 4.24 128 ILE C O 1
ATOM 4835 N N . ALA C 1 129 ? -17.803 9.490 21.111 1.00 3.92 129 ALA C N 1
ATOM 4836 C CA . ALA C 1 129 ? -19.213 9.818 21.095 1.00 3.95 129 ALA C CA 1
ATOM 4837 C C . ALA C 1 129 ? -19.931 8.991 20.052 1.00 4.29 129 ALA C C 1
ATOM 4838 O O . ALA C 1 129 ? -19.322 8.343 19.199 1.00 5.39 129 ALA C O 1
ATOM 4840 N N . ASP C 1 130 ? -21.260 9.060 20.078 1.00 4.15 130 ASP C N 1
ATOM 4841 C CA . ASP C 1 130 ? -22.096 8.550 18.989 1.00 4.39 130 ASP C CA 1
ATOM 4842 C C . ASP C 1 130 ? -22.062 9.552 17.824 1.00 4.12 130 ASP C C 1
ATOM 4843 O O . ASP C 1 130 ? -22.330 10.738 18.010 1.00 4.41 130 ASP C O 1
ATOM 4848 N N . PHE C 1 131 ? -21.772 9.069 16.616 1.00 4.56 131 PHE C N 1
ATOM 4849 C CA . PHE C 1 131 ? -21.634 9.948 15.469 1.00 4.95 131 PHE C CA 1
ATOM 4850 C C . PHE C 1 131 ? -22.903 10.764 15.195 1.00 4.53 131 PHE C C 1
ATOM 4851 O O . PHE C 1 131 ? -22.830 11.961 14.928 1.00 4.83 131 PHE C O 1
ATOM 4859 N N . ASP C 1 132 ? -24.049 10.092 15.176 1.00 5.20 132 ASP C N 1
ATOM 4860 C CA . ASP C 1 132 ? -25.275 10.806 14.878 1.00 5.41 132 ASP C CA 1
ATOM 4861 C C . ASP C 1 132 ? -25.506 11.936 15.892 1.00 4.93 132 ASP C C 1
ATOM 4862 O O . ASP C 1 132 ? -25.933 13.021 15.515 1.00 5.52 132 ASP C O 1
ATOM 4867 N N . MET C 1 133 ? -25.246 11.688 17.163 1.00 4.57 133 MET C N 1
ATOM 4868 C CA . MET C 1 133 ? -25.355 12.746 18.164 1.00 4.43 133 MET C CA 1
ATOM 4869 C C . MET C 1 133 ? -24.408 13.913 17.900 1.00 4.44 133 MET C C 1
ATOM 4870 O O . MET C 1 133 ? -24.796 15.068 18.079 1.00 4.94 133 MET C O 1
ATOM 4875 N N . VAL C 1 134 ? -23.174 13.618 17.493 1.00 4.54 134 VAL C N 1
ATOM 4876 C CA . VAL C 1 134 ? -22.225 14.676 17.138 1.00 4.71 134 VAL C CA 1
ATOM 4877 C C . VAL C 1 134 ? -22.774 15.511 15.985 1.00 5.32 134 VAL C C 1
ATOM 4878 O O . VAL C 1 134 ? -22.797 16.741 16.071 1.00 5.72 134 VAL C O 1
ATOM 4882 N N A ARG C 1 135 ? -23.199 14.847 14.914 0.50 5.66 135 ARG C N 1
ATOM 4883 N N B ARG C 1 135 ? -23.202 14.849 14.908 0.50 5.68 135 ARG C N 1
ATOM 4884 C CA A ARG C 1 135 ? -23.742 15.542 13.760 0.50 6.75 135 ARG C CA 1
ATOM 4885 C CA B ARG C 1 135 ? -23.742 15.555 13.750 0.50 6.83 135 ARG C CA 1
ATOM 4886 C C A ARG C 1 135 ? -24.980 16.371 14.118 0.50 6.64 135 ARG C C 1
ATOM 4887 C C B ARG C 1 135 ? -24.977 16.380 14.125 0.50 6.61 135 ARG C C 1
ATOM 4888 O O A ARG C 1 135 ? -25.141 17.497 13.638 0.50 7.70 135 ARG C O 1
ATOM 4889 O O B ARG C 1 135 ? -25.138 17.512 13.658 0.50 7.69 135 ARG C O 1
ATOM 4904 N N . ASN C 1 136 ? -25.853 15.818 14.955 1.00 6.53 136 ASN C N 1
ATOM 4905 C CA . ASN C 1 136 ? -27.047 16.551 15.387 1.00 7.09 136 ASN C CA 1
ATOM 4906 C C . ASN C 1 136 ? -26.646 17.832 16.131 1.00 6.35 136 ASN C C 1
ATOM 4907 O O . ASN C 1 136 ? -27.289 18.868 15.964 1.00 7.21 136 ASN C O 1
ATOM 4912 N N . ALA C 1 137 ? -25.617 17.761 16.986 1.00 6.03 137 ALA C N 1
ATOM 4913 C CA . ALA C 1 137 ? -25.147 18.943 17.712 1.00 5.85 137 ALA C CA 1
ATOM 4914 C C . ALA C 1 137 ? -24.526 19.977 16.780 1.00 5.90 137 ALA C C 1
ATOM 4915 O O . ALA C 1 137 ? -24.782 21.167 16.936 1.00 6.44 137 ALA C O 1
ATOM 4917 N N . VAL C 1 138 ? -23.702 19.538 15.832 1.00 5.88 138 VAL C N 1
ATOM 4918 C CA . VAL C 1 138 ? -23.116 20.471 14.869 1.00 6.41 138 VAL C CA 1
ATOM 4919 C C . VAL C 1 138 ? -24.228 21.187 14.112 1.00 6.70 138 VAL C C 1
ATOM 4920 O O . VAL C 1 138 ? -24.183 22.401 13.926 1.00 8.08 138 VAL C O 1
ATOM 4924 N N . ASP C 1 139 ? -25.216 20.426 13.658 1.00 7.23 139 ASP C N 1
ATOM 4925 C CA . ASP C 1 139 ? -26.301 20.976 12.858 1.00 8.31 139 ASP C CA 1
ATOM 4926 C C . ASP C 1 139 ? -27.163 21.930 13.665 1.00 7.82 139 ASP C C 1
ATOM 4927 O O . ASP C 1 139 ? -27.565 22.990 13.165 1.00 9.21 139 ASP C O 1
ATOM 4932 N N . ALA C 1 140 ? -27.464 21.576 14.903 1.00 7.64 140 ALA C N 1
ATOM 4933 C CA . ALA C 1 140 ? -28.243 22.453 15.770 1.00 7.43 140 ALA C CA 1
ATOM 4934 C C . ALA C 1 140 ? -27.506 23.759 16.036 1.00 7.66 140 ALA C C 1
ATOM 4935 O O . ALA C 1 140 ? -28.092 24.832 16.022 1.00 9.07 140 ALA C O 1
ATOM 4937 N N . ALA C 1 141 ? -26.209 23.667 16.262 1.00 7.36 141 ALA C N 1
ATOM 4938 C CA . ALA C 1 141 ? -25.402 24.844 16.473 1.00 7.72 141 ALA C CA 1
ATOM 4939 C C . ALA C 1 141 ? -25.424 25.737 15.234 1.00 8.60 141 ALA C C 1
ATOM 4940 O O . ALA C 1 141 ? -25.594 26.946 15.337 1.00 10.07 141 ALA C O 1
ATOM 4942 N N . LYS C 1 142 ? -25.265 25.137 14.063 1.00 9.55 142 LYS C N 1
ATOM 4943 C CA . LYS C 1 142 ? -25.281 25.920 12.842 1.00 10.40 142 LYS C CA 1
ATOM 4944 C C . LYS C 1 142 ? -26.598 26.676 12.687 1.00 10.92 142 LYS C C 1
ATOM 4945 O O . LYS C 1 142 ? -26.603 27.859 12.298 1.00 12.44 142 LYS C O 1
ATOM 4951 N N . ALA C 1 143 ? -27.712 26.016 12.999 1.00 10.45 143 ALA C N 1
ATOM 4952 C CA . ALA C 1 143 ? -29.028 26.652 12.864 1.00 12.03 143 ALA C CA 1
ATOM 4953 C C . ALA C 1 143 ? -29.185 27.810 13.837 1.00 11.93 143 ALA C C 1
ATOM 4954 O O . ALA C 1 143 ? -29.944 28.724 13.582 1.00 14.75 143 ALA C O 1
ATOM 4956 N N . LEU C 1 144 ? -28.455 27.765 14.943 1.00 11.82 144 LEU C N 1
ATOM 4957 C CA . LEU C 1 144 ? -28.412 28.840 15.931 1.00 12.13 144 LEU C CA 1
ATOM 4958 C C . LEU C 1 144 ? -27.342 29.899 15.621 1.00 13.62 144 LEU C C 1
ATOM 4959 O O . LEU C 1 144 ? -27.150 30.822 16.404 1.00 16.91 144 LEU C O 1
ATOM 4964 N N . GLY C 1 145 ? -26.655 29.769 14.486 1.00 12.31 145 GLY C N 1
ATOM 4965 C CA . GLY C 1 145 ? -25.599 30.698 14.102 1.00 15.11 145 GLY C CA 1
ATOM 4966 C C . GLY C 1 145 ? -24.287 30.513 14.842 1.00 14.85 145 GLY C C 1
ATOM 4967 O O . GLY C 1 145 ? -23.521 31.462 15.003 1.00 18.29 145 GLY C O 1
ATOM 4968 N N . ILE C 1 146 ? -24.018 29.282 15.283 1.00 14.97 146 ILE C N 1
ATOM 4969 C CA . ILE C 1 146 ? -22.795 28.951 16.019 1.00 14.30 146 ILE C CA 1
ATOM 4970 C C . ILE C 1 146 ? -21.982 27.878 15.287 1.00 13.88 146 ILE C C 1
ATOM 4971 O O . ILE C 1 146 ? -22.517 26.825 14.942 1.00 13.61 146 ILE C O 1
ATOM 4976 N N . ASP C 1 147 ? -20.690 28.152 15.071 1.00 15.53 147 ASP C N 1
ATOM 4977 C CA . ASP C 1 147 ? -19.767 27.203 14.432 1.00 15.31 147 ASP C CA 1
ATOM 4978 C C . ASP C 1 147 ? -18.980 26.425 15.482 1.00 15.66 147 ASP C C 1
ATOM 4979 O O . ASP C 1 147 ? -17.994 26.909 16.039 1.00 19.12 147 ASP C O 1
ATOM 4984 N N . ALA C 1 148 ? -19.412 25.204 15.733 1.00 12.99 148 ALA C N 1
ATOM 4985 C CA . ALA C 1 148 ? -18.800 24.387 16.764 1.00 12.04 148 ALA C CA 1
ATOM 4986 C C . ALA C 1 148 ? -17.534 23.690 16.232 1.00 11.99 148 ALA C C 1
ATOM 4987 O O . ALA C 1 148 ? -17.444 23.340 15.054 1.00 16.22 148 ALA C O 1
ATOM 4989 N N . ARG C 1 149 ? -16.534 23.556 17.092 1.00 9.46 149 ARG C N 1
ATOM 4990 C CA . ARG C 1 149 ? -15.316 22.813 16.783 1.00 9.62 149 ARG C CA 1
ATOM 4991 C C . ARG C 1 149 ? -15.536 21.371 17.231 1.00 7.50 149 ARG C C 1
ATOM 4992 O O . ARG C 1 149 ? -15.964 21.159 18.347 1.00 10.54 149 ARG C O 1
ATOM 5000 N N . VAL C 1 150 ? -15.212 20.398 16.394 1.00 6.38 150 VAL C N 1
ATOM 5001 C CA . VAL C 1 150 ? -15.374 18.987 16.723 1.00 5.05 150 VAL C CA 1
ATOM 5002 C C . VAL C 1 150 ? -14.007 18.333 16.781 1.00 4.80 150 VAL C C 1
ATOM 5003 O O . VAL C 1 150 ? -13.236 18.460 15.841 1.00 5.67 150 VAL C O 1
ATOM 5007 N N . GLY C 1 151 ? -13.706 17.623 17.853 1.00 4.61 151 GLY C N 1
ATOM 5008 C CA . GLY C 1 151 ? -12.412 16.983 17.980 1.00 4.87 151 GLY C CA 1
ATOM 5009 C C . GLY C 1 151 ? -12.300 16.275 19.307 1.00 4.59 151 GLY C C 1
ATOM 5010 O O . GLY C 1 151 ? -13.287 15.757 19.828 1.00 5.71 151 GLY C O 1
ATOM 5011 N N . ASN C 1 152 ? -11.079 16.242 19.841 1.00 4.13 152 ASN C N 1
ATOM 5012 C CA . ASN C 1 152 ? -10.814 15.564 21.110 1.00 4.18 152 ASN C CA 1
ATOM 5013 C C . ASN C 1 152 ? -10.916 16.491 22.295 1.00 3.71 152 ASN C C 1
ATOM 5014 O O . ASN C 1 152 ? -10.363 17.602 22.314 1.00 4.65 152 ASN C O 1
ATOM 5019 N N . LEU C 1 153 ? -11.557 15.985 23.336 1.00 3.85 153 LEU C N 1
ATOM 5020 C CA . LEU C 1 153 ? -11.399 16.481 24.677 1.00 3.95 153 LEU C CA 1
ATOM 5021 C C . LEU C 1 153 ? -10.291 15.686 25.382 1.00 3.63 153 LEU C C 1
ATOM 5022 O O . LEU C 1 153 ? -9.870 14.624 24.910 1.00 4.37 153 LEU C O 1
ATOM 5027 N N . PHE C 1 154 ? -9.834 16.195 26.520 1.00 3.58 154 PHE C N 1
ATOM 5028 C CA . PHE C 1 154 ? -8.986 15.457 27.453 1.00 3.71 154 PHE C CA 1
ATOM 5029 C C . PHE C 1 154 ? -9.691 15.454 28.806 1.00 3.56 154 PHE C C 1
ATOM 5030 O O . PHE C 1 154 ? -9.945 16.524 29.356 1.00 4.12 154 PHE C O 1
ATOM 5038 N N . SER C 1 155 ? -10.000 14.259 29.307 1.00 3.24 155 SER C N 1
ATOM 5039 C CA . SER C 1 155 ? -10.677 14.071 30.585 1.00 3.51 155 SER C CA 1
ATOM 5040 C C . SER C 1 155 ? -9.635 13.745 31.648 1.00 3.63 155 SER C C 1
ATOM 5041 O O . SER C 1 155 ? -9.072 12.635 31.689 1.00 4.08 155 SER C O 1
ATOM 5044 N N . ALA C 1 156 ? -9.372 14.704 32.524 1.00 3.58 156 ALA C N 1
ATOM 5045 C CA . ALA C 1 156 ? -8.378 14.586 33.570 1.00 4.08 156 ALA C CA 1
ATOM 5046 C C . ALA C 1 156 ? -8.985 14.002 34.849 1.00 3.84 156 ALA C C 1
ATOM 5047 O O . ALA C 1 156 ? -10.091 14.338 35.235 1.00 4.74 156 ALA C O 1
ATOM 5049 N N . ASP C 1 157 ? -8.179 13.206 35.555 1.00 3.27 157 ASP C N 1
ATOM 5050 C CA . ASP C 1 157 ? -8.523 12.811 36.920 1.00 3.55 157 ASP C CA 1
ATOM 5051 C C . ASP C 1 157 ? -8.178 13.887 37.936 1.00 3.75 157 ASP C C 1
ATOM 5052 O O . ASP C 1 157 ? -8.816 13.933 38.983 1.00 4.94 157 ASP C O 1
ATOM 5057 N N . LEU C 1 158 ? -7.147 14.696 37.674 1.00 4.41 158 LEU C N 1
ATOM 5058 C CA . LEU C 1 158 ? -6.704 15.706 38.636 1.00 5.07 158 LEU C CA 1
ATOM 5059 C C . LEU C 1 158 ? -6.915 17.088 38.046 1.00 5.52 158 LEU C C 1
ATOM 5060 O O . LEU C 1 158 ? -6.213 17.499 37.133 1.00 7.02 158 LEU C O 1
ATOM 5065 N N . PHE C 1 159 ? -7.898 17.801 38.573 1.00 5.53 159 PHE C N 1
ATOM 5066 C CA . PHE C 1 159 ? -8.098 19.217 38.299 1.00 5.93 159 PHE C CA 1
ATOM 5067 C C . PHE C 1 159 ? -6.809 19.989 38.633 1.00 5.65 159 PHE C C 1
ATOM 5068 O O . PHE C 1 159 ? -6.440 20.912 37.911 1.00 7.83 159 PHE C O 1
ATOM 5076 N N . TYR C 1 160 ? -6.132 19.565 39.704 1.00 6.22 160 TYR C N 1
ATOM 5077 C CA . TYR C 1 160 ? -4.834 20.114 40.131 1.00 7.07 160 TYR C CA 1
ATOM 5078 C C . TYR C 1 160 ? -3.740 19.082 39.823 1.00 7.81 160 TYR C C 1
ATOM 5079 O O . TYR C 1 160 ? -3.336 18.270 40.644 1.00 9.60 160 TYR C O 1
ATOM 5088 N N . SER C 1 161 ? -3.328 19.075 38.579 1.00 10.45 161 SER C N 1
ATOM 5089 C CA . SER C 1 161 ? -2.354 18.107 38.134 1.00 11.35 161 SER C CA 1
ATOM 5090 C C . SER C 1 161 ? -0.929 18.480 38.517 1.00 10.72 161 SER C C 1
ATOM 5091 O O . SER C 1 161 ? -0.508 19.612 38.271 1.00 12.32 161 SER C O 1
ATOM 5094 N N . PRO C 1 162 ? -0.146 17.522 39.044 1.00 10.69 162 PRO C N 1
ATOM 5095 C CA . PRO C 1 162 ? 1.275 17.817 39.279 1.00 12.74 162 PRO C CA 1
ATOM 5096 C C . PRO C 1 162 ? 2.122 17.836 38.006 1.00 12.18 162 PRO C C 1
ATOM 5097 O O . PRO C 1 162 ? 3.297 18.216 38.053 1.00 16.82 162 PRO C O 1
ATOM 5101 N N . ASP C 1 163 ? 1.544 17.422 36.884 1.00 12.07 163 ASP C N 1
ATOM 5102 C CA . ASP C 1 163 ? 2.275 17.355 35.626 1.00 13.85 163 ASP C CA 1
ATOM 5103 C C . ASP C 1 163 ? 1.847 18.446 34.635 1.00 13.97 163 ASP C C 1
ATOM 5104 O O . ASP C 1 163 ? 1.097 18.183 33.686 1.00 18.92 163 ASP C O 1
ATOM 5109 N N . GLY C 1 164 ? 2.361 19.656 34.826 1.00 17.23 164 GLY C N 1
ATOM 5110 C CA . GLY C 1 164 ? 2.055 20.755 33.926 1.00 15.67 164 GLY C CA 1
ATOM 5111 C C . GLY C 1 164 ? 2.486 20.541 32.470 1.00 15.05 164 GLY C C 1
ATOM 5112 O O . GLY C 1 164 ? 1.845 21.062 31.547 1.00 17.17 164 GLY C O 1
ATOM 5113 N N . GLU C 1 165 ? 3.578 19.796 32.261 1.00 13.61 165 GLU C N 1
ATOM 5114 C CA . GLU C 1 165 ? 4.088 19.436 30.912 1.00 13.22 165 GLU C CA 1
ATOM 5115 C C . GLU C 1 165 ? 3.061 18.697 30.031 1.00 10.93 165 GLU C C 1
ATOM 5116 O O . GLU C 1 165 ? 3.155 18.696 28.810 1.00 11.08 165 GLU C O 1
ATOM 5122 N N . MET C 1 166 ? 2.094 18.046 30.649 1.00 9.59 166 MET C N 1
ATOM 5123 C CA . MET C 1 166 ? 1.076 17.354 29.876 1.00 8.67 166 MET C CA 1
ATOM 5124 C C . MET C 1 166 ? 0.240 18.320 29.031 1.00 8.06 166 MET C C 1
ATOM 5125 O O . MET C 1 166 ? -0.231 17.943 27.971 1.00 8.51 166 MET C O 1
ATOM 5130 N N . PHE C 1 167 ? 0.046 19.560 29.465 1.00 8.22 167 PHE C N 1
ATOM 5131 C CA . PHE C 1 167 ? -0.682 20.516 28.623 1.00 8.30 167 PHE C CA 1
ATOM 5132 C C . PHE C 1 167 ? 0.026 20.742 27.288 1.00 7.20 167 PHE C C 1
ATOM 5133 O O . PHE C 1 167 ? -0.628 20.890 26.263 1.00 7.90 167 PHE C O 1
ATOM 5141 N N . ASP C 1 168 ? 1.360 20.755 27.303 1.00 7.58 168 ASP C N 1
ATOM 5142 C CA . ASP C 1 168 ? 2.133 20.843 26.063 1.00 7.39 168 ASP C CA 1
ATOM 5143 C C . ASP C 1 168 ? 1.864 19.666 25.127 1.00 6.96 168 ASP C C 1
ATOM 5144 O O . ASP C 1 168 ? 1.768 19.829 23.912 1.00 7.05 168 ASP C O 1
ATOM 5149 N N . VAL C 1 169 ? 1.758 18.477 25.710 1.00 6.69 169 VAL C N 1
ATOM 5150 C CA . VAL C 1 169 ? 1.460 17.270 24.962 1.00 6.96 169 VAL C CA 1
ATOM 5151 C C . VAL C 1 169 ? 0.041 17.345 24.383 1.00 6.70 169 VAL C C 1
ATOM 5152 O O . VAL C 1 169 ? -0.182 17.058 23.208 1.00 7.45 169 VAL C O 1
ATOM 5156 N N . MET C 1 170 ? -0.914 17.778 25.198 1.00 6.26 170 MET C N 1
ATOM 5157 C CA . MET C 1 170 ? -2.291 17.963 24.712 1.00 6.55 170 MET C CA 1
ATOM 5158 C C . MET C 1 170 ? -2.308 18.907 23.513 1.00 5.92 170 MET C C 1
ATOM 5159 O O . MET C 1 170 ? -2.975 18.651 22.502 1.00 6.93 170 MET C O 1
ATOM 5164 N N . GLU C 1 171 ? -1.592 20.017 23.646 1.00 6.64 171 GLU C N 1
ATOM 5165 C CA . GLU C 1 171 ? -1.562 21.020 22.601 1.00 6.94 171 GLU C CA 1
ATOM 5166 C C . GLU C 1 171 ? -0.950 20.461 21.323 1.00 6.96 171 GLU C C 1
ATOM 5167 O O . GLU C 1 171 ? -1.499 20.659 20.237 1.00 7.92 171 GLU C O 1
ATOM 5173 N N A LYS C 1 172 ? 0.163 19.741 21.469 0.50 7.08 172 LYS C N 1
ATOM 5174 N N B LYS C 1 172 ? 0.162 19.740 21.461 0.50 7.07 172 LYS C N 1
ATOM 5175 C CA A LYS C 1 172 ? 0.872 19.151 20.339 0.50 7.85 172 LYS C CA 1
ATOM 5176 C CA B LYS C 1 172 ? 0.854 19.175 20.309 0.50 7.76 172 LYS C CA 1
ATOM 5177 C C A LYS C 1 172 ? -0.035 18.236 19.528 0.50 7.19 172 LYS C C 1
ATOM 5178 C C B LYS C 1 172 ? -0.046 18.240 19.518 0.50 7.17 172 LYS C C 1
ATOM 5179 O O A LYS C 1 172 ? 0.027 18.224 18.305 0.50 9.16 172 LYS C O 1
ATOM 5180 O O B LYS C 1 172 ? 0.013 18.213 18.296 0.50 9.16 172 LYS C O 1
ATOM 5191 N N . TYR C 1 173 ? -0.883 17.476 20.215 1.00 6.83 173 TYR C N 1
ATOM 5192 C CA . TYR C 1 173 ? -1.756 16.506 19.558 1.00 7.32 173 TYR C CA 1
ATOM 5193 C C . TYR C 1 173 ? -3.185 17.005 19.324 1.00 6.70 173 TYR C C 1
ATOM 5194 O O . TYR C 1 173 ? -4.061 16.231 18.956 1.00 7.94 173 TYR C O 1
ATOM 5203 N N . GLY C 1 174 ? -3.393 18.316 19.456 1.00 6.43 174 GLY C N 1
ATOM 5204 C CA . GLY C 1 174 ? -4.597 18.952 18.969 1.00 6.65 174 GLY C CA 1
ATOM 5205 C C . GLY C 1 174 ? -5.823 18.911 19.867 1.00 5.69 174 GLY C C 1
ATOM 5206 O O . GLY C 1 174 ? -6.934 19.156 19.396 1.00 6.66 174 GLY C O 1
ATOM 5207 N N . ILE C 1 175 ? -5.653 18.646 21.154 1.00 5.17 175 ILE C N 1
ATOM 5208 C CA . ILE C 1 175 ? -6.771 18.578 22.085 1.00 5.38 175 ILE C CA 1
ATOM 5209 C C . ILE C 1 175 ? -7.464 19.950 22.123 1.00 4.66 175 ILE C C 1
ATOM 5210 O O . ILE C 1 175 ? -6.806 20.983 22.269 1.00 5.10 175 ILE C O 1
ATOM 5215 N N . LEU C 1 176 ? -8.787 19.932 21.996 1.00 4.72 176 LEU C N 1
ATOM 5216 C CA . LEU C 1 176 ? -9.586 21.157 21.941 1.00 5.09 176 LEU C CA 1
ATOM 5217 C C . LEU C 1 176 ? -9.951 21.709 23.305 1.00 4.76 176 LEU C C 1
ATOM 5218 O O . LEU C 1 176 ? -10.035 22.927 23.490 1.00 5.55 176 LEU C O 1
ATOM 5223 N N . GLY C 1 177 ? -10.227 20.824 24.256 1.00 5.52 177 GLY C N 1
ATOM 5224 C CA . GLY C 1 177 ? -10.651 21.242 25.575 1.00 5.44 177 GLY C CA 1
ATOM 5225 C C . GLY C 1 177 ? -10.298 20.223 26.643 1.00 4.99 177 GLY C C 1
ATOM 5226 O O . GLY C 1 177 ? -10.276 19.028 26.368 1.00 5.22 177 GLY C O 1
ATOM 5227 N N . VAL C 1 178 ? -10.050 20.719 27.846 1.00 5.28 178 VAL C N 1
ATOM 5228 C CA . VAL C 1 178 ? -9.705 19.914 28.989 1.00 4.97 178 VAL C CA 1
ATOM 5229 C C . VAL C 1 178 ? -10.858 19.983 29.981 1.00 4.45 178 VAL C C 1
ATOM 5230 O O . VAL C 1 178 ? -11.296 21.070 30.371 1.00 5.17 178 VAL C O 1
ATOM 5234 N N . GLU C 1 179 ? -11.348 18.801 30.379 1.00 4.36 179 GLU C N 1
ATOM 5235 C CA . GLU C 1 179 ? -12.432 18.691 31.340 1.00 4.54 179 GLU C CA 1
ATOM 5236 C C . GLU C 1 179 ? -12.184 17.412 32.152 1.00 4.26 179 GLU C C 1
ATOM 5237 O O . GLU C 1 179 ? -11.036 16.996 32.244 1.00 5.17 179 GLU C O 1
ATOM 5243 N N . MET C 1 180 ? -13.206 16.828 32.774 1.00 4.51 180 MET C N 1
ATOM 5244 C CA . MET C 1 180 ? -12.959 15.735 33.731 1.00 4.10 180 MET C CA 1
ATOM 5245 C C . MET C 1 180 ? -13.841 14.511 33.590 1.00 4.23 180 MET C C 1
ATOM 5246 O O . MET C 1 180 ? -13.757 13.627 34.435 1.00 5.87 180 MET C O 1
ATOM 5251 N N . GLU C 1 181 ? -14.681 14.419 32.565 1.00 4.06 181 GLU C N 1
ATOM 5252 C CA . GLU C 1 181 ? -15.704 13.374 32.546 1.00 4.01 181 GLU C CA 1
ATOM 5253 C C . GLU C 1 181 ? -15.936 12.650 31.238 1.00 3.79 181 GLU C C 1
ATOM 5254 O O . GLU C 1 181 ? -16.319 11.478 31.269 1.00 4.28 181 GLU C O 1
ATOM 5260 N N . ALA C 1 182 ? -15.749 13.290 30.090 1.00 3.69 182 ALA C N 1
ATOM 5261 C CA . ALA C 1 182 ? -16.196 12.735 28.814 1.00 3.66 182 ALA C CA 1
ATOM 5262 C C . ALA C 1 182 ? -15.721 11.312 28.579 1.00 3.56 182 ALA C C 1
ATOM 5263 O O . ALA C 1 182 ? -16.500 10.442 28.192 1.00 3.95 182 ALA C O 1
ATOM 5265 N N . ALA C 1 183 ? -14.437 11.024 28.815 1.00 3.48 183 ALA C N 1
ATOM 5266 C CA . ALA C 1 183 ? -13.917 9.696 28.483 1.00 3.77 183 ALA C CA 1
ATOM 5267 C C . ALA C 1 183 ? -14.583 8.610 29.337 1.00 3.79 183 ALA C C 1
ATOM 5268 O O . ALA C 1 183 ? -14.728 7.472 28.901 1.00 4.16 183 ALA C O 1
ATOM 5270 N N . GLY C 1 184 ? -14.953 8.959 30.556 1.00 3.91 184 GLY C N 1
ATOM 5271 C CA . GLY C 1 184 ? -15.667 8.030 31.429 1.00 4.33 184 GLY C CA 1
ATOM 5272 C C . GLY C 1 184 ? -17.086 7.764 30.960 1.00 3.92 184 GLY C C 1
ATOM 5273 O O . GLY C 1 184 ? -17.543 6.619 30.964 1.00 4.19 184 GLY C O 1
ATOM 5274 N N . ILE C 1 185 ? -17.798 8.811 30.572 1.00 3.85 185 ILE C N 1
ATOM 5275 C CA . ILE C 1 185 ? -19.145 8.654 30.060 1.00 3.99 185 ILE C CA 1
ATOM 5276 C C . ILE C 1 185 ? -19.106 7.802 28.785 1.00 3.65 185 ILE C C 1
ATOM 5277 O O . ILE C 1 185 ? -19.945 6.921 28.598 1.00 3.84 185 ILE C O 1
ATOM 5282 N N . TYR C 1 186 ? -18.160 8.076 27.897 1.00 3.82 186 TYR C N 1
ATOM 5283 C CA . TYR C 1 186 ? -18.061 7.336 26.650 1.00 3.58 186 TYR C CA 1
ATOM 5284 C C . TYR C 1 186 ? -17.717 5.867 26.902 1.00 3.46 186 TYR C C 1
ATOM 5285 O O . TYR C 1 186 ? -18.191 4.990 26.195 1.00 4.09 186 TYR C O 1
ATOM 5294 N N . GLY C 1 187 ? -16.901 5.589 27.917 1.00 3.57 187 GLY C N 1
ATOM 5295 C CA . GLY C 1 187 ? -16.619 4.209 28.294 1.00 3.78 187 GLY C CA 1
ATOM 5296 C C . GLY C 1 187 ? -17.842 3.483 28.816 1.00 3.66 187 GLY C C 1
ATOM 5297 O O . GLY C 1 187 ? -18.083 2.334 28.446 1.00 4.13 187 GLY C O 1
ATOM 5298 N N . VAL C 1 188 ? -18.631 4.132 29.674 1.00 3.90 188 VAL C N 1
ATOM 5299 C CA . VAL C 1 188 ? -19.895 3.558 30.142 1.00 4.16 188 VAL C CA 1
ATOM 5300 C C . VAL C 1 188 ? -20.854 3.311 28.983 1.00 3.76 188 VAL C C 1
ATOM 5301 O O . VAL C 1 188 ? -21.496 2.264 28.915 1.00 4.40 188 VAL C O 1
ATOM 5305 N N . ALA C 1 189 ? -20.987 4.285 28.090 1.00 4.14 189 ALA C N 1
ATOM 5306 C CA . ALA C 1 189 ? -21.894 4.132 26.967 1.00 4.38 189 ALA C CA 1
ATOM 5307 C C . ALA C 1 189 ? -21.516 2.901 26.138 1.00 4.38 189 ALA C C 1
ATOM 5308 O O . ALA C 1 189 ? -22.394 2.135 25.719 1.00 5.34 189 ALA C O 1
ATOM 5310 N N . ALA C 1 190 ? -20.222 2.707 25.893 1.00 4.70 190 ALA C N 1
ATOM 5311 C CA . ALA C 1 190 ? -19.785 1.532 25.136 1.00 5.42 190 ALA C CA 1
ATOM 5312 C C . ALA C 1 190 ? -20.023 0.249 25.952 1.00 4.99 190 ALA C C 1
ATOM 5313 O O . ALA C 1 190 ? -20.482 -0.765 25.411 1.00 6.88 190 ALA C O 1
ATOM 5315 N N . GLU C 1 191 ? -19.701 0.263 27.242 1.00 4.57 191 GLU C N 1
ATOM 5316 C CA . GLU C 1 191 ? -19.839 -0.934 28.062 1.00 5.01 191 GLU C CA 1
ATOM 5317 C C . GLU C 1 191 ? -21.288 -1.418 28.118 1.00 5.53 191 GLU C C 1
ATOM 5318 O O . GLU C 1 191 ? -21.544 -2.618 28.088 1.00 6.46 191 GLU C O 1
ATOM 5324 N N . PHE C 1 192 ? -22.224 -0.477 28.202 1.00 6.03 192 PHE C N 1
ATOM 5325 C CA . PHE C 1 192 ? -23.614 -0.799 28.467 1.00 7.35 192 PHE C CA 1
ATOM 5326 C C . PHE C 1 192 ? -24.528 -0.598 27.255 1.00 8.01 192 PHE C C 1
ATOM 5327 O O . PHE C 1 192 ? -25.750 -0.687 27.378 1.00 11.23 192 PHE C O 1
ATOM 5335 N N . GLY C 1 193 ? -23.939 -0.345 26.085 1.00 7.79 193 GLY C N 1
ATOM 5336 C CA . GLY C 1 193 ? -24.688 -0.310 24.835 1.00 8.64 193 GLY C CA 1
ATOM 5337 C C . GLY C 1 193 ? -25.605 0.875 24.618 1.00 8.07 193 GLY C C 1
ATOM 5338 O O . GLY C 1 193 ? -26.673 0.713 24.029 1.00 11.85 193 GLY C O 1
ATOM 5339 N N . ALA C 1 194 ? -25.196 2.049 25.075 1.00 6.57 194 ALA C N 1
ATOM 5340 C CA . ALA C 1 194 ? -25.947 3.274 24.869 1.00 5.92 194 ALA C CA 1
ATOM 5341 C C . ALA C 1 194 ? -25.123 4.286 24.078 1.00 5.67 194 ALA C C 1
ATOM 5342 O O . ALA C 1 194 ? -24.094 3.943 23.498 1.00 7.08 194 ALA C O 1
ATOM 5344 N N . LYS C 1 195 ? -25.601 5.520 24.018 1.00 5.50 195 LYS C N 1
ATOM 5345 C CA . LYS C 1 195 ? -25.017 6.557 23.174 1.00 5.63 195 LYS C CA 1
ATOM 5346 C C . LYS C 1 195 ? -24.766 7.780 24.017 1.00 5.59 195 LYS C C 1
ATOM 5347 O O . LYS C 1 195 ? -25.593 8.136 24.879 1.00 6.87 195 LYS C O 1
ATOM 5353 N N . ALA C 1 196 ? -23.643 8.450 23.777 1.00 4.18 196 ALA C N 1
ATOM 5354 C CA . ALA C 1 196 ? -23.329 9.640 24.535 1.00 4.02 196 ALA C CA 1
ATOM 5355 C C . ALA C 1 196 ? -22.611 10.688 23.709 1.00 3.54 196 ALA C C 1
ATOM 5356 O O . ALA C 1 196 ? -22.024 10.414 22.659 1.00 4.34 196 ALA C O 1
ATOM 5358 N N . LEU C 1 197 ? -22.643 11.909 24.245 1.00 3.60 197 LEU C N 1
ATOM 5359 C CA . LEU C 1 197 ? -21.992 13.061 23.645 1.00 3.68 197 LEU C CA 1
ATOM 5360 C C . LEU C 1 197 ? -21.640 14.021 24.748 1.00 3.67 197 LEU C C 1
ATOM 5361 O O . LEU C 1 197 ? -22.427 14.210 25.663 1.00 4.31 197 LEU C O 1
ATOM 5366 N N . THR C 1 198 ? -20.471 14.657 24.653 1.00 3.74 198 THR C N 1
ATOM 5367 C CA . THR C 1 198 ? -20.087 15.780 25.502 1.00 3.99 198 THR C CA 1
ATOM 5368 C C . THR C 1 198 ? -19.914 17.015 24.652 1.00 4.36 198 THR C C 1
ATOM 5369 O O . THR C 1 198 ? -19.170 17.024 23.660 1.00 5.13 198 THR C O 1
ATOM 5373 N N . ILE C 1 199 ? -20.615 18.064 25.064 1.00 4.51 199 ILE C N 1
ATOM 5374 C CA . ILE C 1 199 ? -20.495 19.412 24.516 1.00 4.98 199 ILE C CA 1
ATOM 5375 C C . ILE C 1 199 ? -19.939 20.286 25.623 1.00 5.11 199 ILE C C 1
ATOM 5376 O O . ILE C 1 199 ? -20.424 20.217 26.758 1.00 6.33 199 ILE C O 1
ATOM 5381 N N . CYS C 1 200 ? -18.934 21.098 25.318 1.00 6.04 200 CYS C N 1
ATOM 5382 C CA . CYS C 1 200 ? -18.383 22.032 26.284 1.00 6.65 200 CYS C CA 1
ATOM 5383 C C . CYS C 1 200 ? -18.254 23.406 25.661 1.00 6.94 200 CYS C C 1
ATOM 5384 O O . CYS C 1 200 ? -18.143 23.578 24.450 1.00 9.53 200 CYS C O 1
ATOM 5387 N N A THR C 1 201 ? -18.258 24.402 26.527 0.50 6.85 201 THR C N 1
ATOM 5388 N N B THR C 1 201 ? -18.242 24.399 26.525 0.50 6.82 201 THR C N 1
ATOM 5389 C CA A THR C 1 201 ? -17.927 25.763 26.153 0.50 7.42 201 THR C CA 1
ATOM 5390 C CA B THR C 1 201 ? -17.874 25.736 26.127 0.50 7.13 201 THR C CA 1
ATOM 5391 C C A THR C 1 201 ? -16.585 26.119 26.791 0.50 6.35 201 THR C C 1
ATOM 5392 C C B THR C 1 201 ? -16.556 26.089 26.781 0.50 6.32 201 THR C C 1
ATOM 5393 O O A THR C 1 201 ? -16.339 25.766 27.936 0.50 7.41 201 THR C O 1
ATOM 5394 O O B THR C 1 201 ? -16.296 25.714 27.917 0.50 7.52 201 THR C O 1
ATOM 5401 N N . VAL C 1 202 ? -15.728 26.826 26.053 1.00 6.33 202 VAL C N 1
ATOM 5402 C CA . VAL C 1 202 ? -14.416 27.189 26.558 1.00 6.58 202 VAL C CA 1
ATOM 5403 C C . VAL C 1 202 ? -14.577 28.366 27.539 1.00 6.36 202 VAL C C 1
ATOM 5404 O O . VAL C 1 202 ? -14.924 29.491 27.158 1.00 7.84 202 VAL C O 1
ATOM 5408 N N . SER C 1 203 ? -14.339 28.081 28.812 1.00 6.74 203 SER C N 1
ATOM 5409 C CA . SER C 1 203 ? -14.485 29.068 29.876 1.00 8.17 203 SER C CA 1
ATOM 5410 C C . SER C 1 203 ? -13.168 29.686 30.330 1.00 8.17 203 SER C C 1
ATOM 5411 O O . SER C 1 203 ? -13.168 30.716 30.988 1.00 8.97 203 SER C O 1
ATOM 5414 N N . ASP C 1 204 ? -12.055 29.044 29.993 1.00 7.70 204 ASP C N 1
ATOM 5415 C CA . ASP C 1 204 ? -10.737 29.514 30.375 1.00 9.36 204 ASP C CA 1
ATOM 5416 C C . ASP C 1 204 ? -9.718 29.072 29.354 1.00 7.56 204 ASP C C 1
ATOM 5417 O O . ASP C 1 204 ? -9.876 28.033 28.700 1.00 7.11 204 ASP C O 1
ATOM 5422 N N . HIS C 1 205 ? -8.691 29.888 29.195 1.00 7.91 205 HIS C N 1
ATOM 5423 C CA . HIS C 1 205 ? -7.574 29.545 28.345 1.00 8.18 205 HIS C CA 1
ATOM 5424 C C . HIS C 1 205 ? -6.369 29.308 29.231 1.00 8.62 205 HIS C C 1
ATOM 5425 O O . HIS C 1 205 ? -5.937 30.194 29.977 1.00 10.00 205 HIS C O 1
ATOM 5432 N N . ILE C 1 206 ? -5.851 28.089 29.153 1.00 8.47 206 ILE C N 1
ATOM 5433 C CA . ILE C 1 206 ? -4.776 27.626 30.007 1.00 9.40 206 ILE C CA 1
ATOM 5434 C C . ILE C 1 206 ? -3.460 28.360 29.746 1.00 10.09 206 ILE C C 1
ATOM 5435 O O . ILE C 1 206 ? -2.644 28.482 30.653 1.00 12.50 206 ILE C O 1
ATOM 5440 N N . ARG C 1 207 ? -3.249 28.842 28.519 1.00 10.22 207 ARG C N 1
ATOM 5441 C CA . ARG C 1 207 ? -2.046 29.626 28.197 1.00 11.09 207 ARG C CA 1
ATOM 5442 C C . ARG C 1 207 ? -2.171 31.131 28.449 1.00 11.75 207 ARG C C 1
ATOM 5443 O O . ARG C 1 207 ? -1.250 31.730 28.988 1.00 16.05 207 ARG C O 1
ATOM 5451 N N . THR C 1 208 ? -3.278 31.750 28.039 1.00 12.11 208 THR C N 1
ATOM 5452 C CA . THR C 1 208 ? -3.421 33.194 28.223 1.00 13.83 208 THR C CA 1
ATOM 5453 C C . THR C 1 208 ? -3.865 33.552 29.643 1.00 13.61 208 THR C C 1
ATOM 5454 O O . THR C 1 208 ? -3.740 34.700 30.059 1.00 16.66 208 THR C O 1
ATOM 5458 N N . HIS C 1 209 ? -4.409 32.563 30.355 1.00 11.58 209 HIS C N 1
ATOM 5459 C CA . HIS C 1 209 ? -4.895 32.732 31.732 1.00 14.33 209 HIS C CA 1
ATOM 5460 C C . HIS C 1 209 ? -6.137 33.609 31.839 1.00 16.61 209 HIS C C 1
ATOM 5461 O O . HIS C 1 209 ? -6.462 34.090 32.920 1.00 22.68 209 HIS C O 1
ATOM 5468 N N . GLU C 1 210 ? -6.839 33.796 30.726 1.00 14.79 210 GLU C N 1
ATOM 5469 C CA . GLU C 1 210 ? -8.105 34.514 30.727 1.00 15.38 210 GLU C CA 1
ATOM 5470 C C . GLU C 1 210 ? -9.309 33.588 30.925 1.00 12.39 210 GLU C C 1
ATOM 5471 O O . GLU C 1 210 ? -9.270 32.404 30.602 1.00 11.83 210 GLU C O 1
ATOM 5477 N N . GLN C 1 211 ? -10.376 34.150 31.491 1.00 12.33 211 GLN C N 1
ATOM 5478 C CA . GLN C 1 211 ? -11.618 33.413 31.728 1.00 12.20 211 GLN C CA 1
ATOM 5479 C C . GLN C 1 211 ? -12.797 34.264 31.313 1.00 10.75 211 GLN C C 1
ATOM 5480 O O . GLN C 1 211 ? -12.715 35.493 31.270 1.00 12.55 211 GLN C O 1
ATOM 5486 N N . THR C 1 212 ? -13.901 33.603 31.015 1.00 10.45 212 THR C N 1
ATOM 5487 C CA . THR C 1 212 ? -15.143 34.316 30.761 1.00 9.41 212 THR C CA 1
ATOM 5488 C C . THR C 1 212 ? -15.663 35.035 32.007 1.00 8.95 212 THR C C 1
ATOM 5489 O O . THR C 1 212 ? -15.439 34.592 33.146 1.00 10.78 212 THR C O 1
ATOM 5493 N N . THR C 1 213 ? -16.361 36.144 31.770 1.00 8.04 213 THR C N 1
ATOM 5494 C CA . THR C 1 213 ? -16.997 36.886 32.850 1.00 7.65 213 THR C CA 1
ATOM 5495 C C . THR C 1 213 ? -18.278 36.171 33.240 1.00 7.53 213 THR C C 1
ATOM 5496 O O . THR C 1 213 ? -18.743 35.255 32.549 1.00 8.62 213 THR C O 1
ATOM 5500 N N . ALA C 1 214 ? -18.855 36.586 34.358 1.00 8.31 214 ALA C N 1
ATOM 5501 C CA . ALA C 1 214 ? -20.126 36.017 34.795 1.00 9.71 214 ALA C CA 1
ATOM 5502 C C . ALA C 1 214 ? -21.199 36.146 33.720 1.00 8.84 214 ALA C C 1
ATOM 5503 O O . ALA C 1 214 ? -21.957 35.215 33.482 1.00 10.18 214 ALA C O 1
ATOM 5505 N N . ALA C 1 215 ? -21.268 37.308 33.075 1.00 8.39 215 ALA C N 1
ATOM 5506 C CA . ALA C 1 215 ? -22.274 37.518 32.044 1.00 7.96 215 ALA C CA 1
ATOM 5507 C C . ALA C 1 215 ? -22.008 36.602 30.857 1.00 8.54 215 ALA C C 1
ATOM 5508 O O . ALA C 1 215 ? -22.926 36.002 30.305 1.00 9.70 215 ALA C O 1
ATOM 5510 N N . GLU C 1 216 ? -20.747 36.504 30.448 1.00 7.36 216 GLU C N 1
ATOM 5511 C CA . GLU C 1 216 ? -20.393 35.620 29.341 1.00 7.97 216 GLU C CA 1
ATOM 5512 C C . GLU C 1 216 ? -20.707 34.162 29.670 1.00 8.63 216 GLU C C 1
ATOM 5513 O O . GLU C 1 216 ? -21.154 33.395 28.806 1.00 10.05 216 GLU C O 1
ATOM 5519 N N . ARG C 1 217 ? -20.463 33.778 30.922 1.00 9.07 217 ARG C N 1
ATOM 5520 C CA . ARG C 1 217 ? -20.722 32.400 31.370 1.00 10.02 217 ARG C CA 1
ATOM 5521 C C . ARG C 1 217 ? -22.191 32.051 31.204 1.00 10.48 217 ARG C C 1
ATOM 5522 O O . ARG C 1 217 ? -22.537 30.975 30.731 1.00 12.06 217 ARG C O 1
ATOM 5530 N N . GLN C 1 218 ? -23.069 32.971 31.586 1.00 10.74 218 GLN C N 1
ATOM 5531 C CA . GLN C 1 218 ? -24.497 32.686 31.495 1.00 11.97 218 GLN C CA 1
ATOM 5532 C C . GLN C 1 218 ? -24.937 32.587 30.037 1.00 9.67 218 GLN C C 1
ATOM 5533 O O . GLN C 1 218 ? -25.662 31.668 29.668 1.00 10.56 218 GLN C O 1
ATOM 5539 N N . THR C 1 219 ? -24.499 33.515 29.205 1.00 9.33 219 THR C N 1
ATOM 5540 C CA . THR C 1 219 ? -24.914 33.511 27.827 1.00 9.39 219 THR C CA 1
ATOM 5541 C C . THR C 1 219 ? -24.411 32.269 27.096 1.00 7.73 219 THR C C 1
ATOM 5542 O O . THR C 1 219 ? -25.148 31.605 26.360 1.00 8.95 219 THR C O 1
ATOM 5546 N N . THR C 1 220 ? -23.151 31.923 27.314 1.00 7.62 220 THR C N 1
ATOM 5547 C CA . THR C 1 220 ? -22.573 30.765 26.640 1.00 7.52 220 THR C CA 1
ATOM 5548 C C . THR C 1 220 ? -23.211 29.475 27.131 1.00 6.91 220 THR C C 1
ATOM 5549 O O . THR C 1 220 ? -23.456 28.561 26.347 1.00 7.06 220 THR C O 1
ATOM 5553 N N . PHE C 1 221 ? -23.519 29.409 28.420 1.00 7.00 221 PHE C N 1
ATOM 5554 C CA . PHE C 1 221 ? -24.181 28.230 28.964 1.00 7.30 221 PHE C CA 1
ATOM 5555 C C . PHE C 1 221 ? -25.546 28.051 28.298 1.00 6.72 221 PHE C C 1
ATOM 5556 O O . PHE C 1 221 ? -25.894 26.960 27.850 1.00 7.39 221 PHE C O 1
ATOM 5564 N N . ASN C 1 222 ? -26.311 29.130 28.192 1.00 7.16 222 ASN C N 1
ATOM 5565 C CA . ASN C 1 222 ? -27.623 29.065 27.564 1.00 7.21 222 ASN C CA 1
ATOM 5566 C C . ASN C 1 222 ? -27.525 28.583 26.124 1.00 6.79 222 ASN C C 1
ATOM 5567 O O . ASN C 1 222 ? -28.320 27.758 25.690 1.00 7.16 222 ASN C O 1
ATOM 5572 N N . ASP C 1 223 ? -26.551 29.103 25.386 1.00 6.98 223 ASP C N 1
ATOM 5573 C CA . ASP C 1 223 ? -26.362 28.669 24.006 1.00 7.33 223 ASP C CA 1
ATOM 5574 C C . ASP C 1 223 ? -26.042 27.177 23.921 1.00 6.82 223 ASP C C 1
ATOM 5575 O O . ASP C 1 223 ? -26.557 26.473 23.060 1.00 7.17 223 ASP C O 1
ATOM 5580 N N . MET C 1 224 ? -25.178 26.700 24.806 1.00 6.84 224 MET C N 1
ATOM 5581 C CA . MET C 1 224 ? -24.836 25.272 24.846 1.00 6.87 224 MET C CA 1
ATOM 5582 C C . MET C 1 224 ? -26.068 24.422 25.104 1.00 6.11 224 MET C C 1
ATOM 5583 O O . MET C 1 224 ? -26.247 23.382 24.476 1.00 6.06 224 MET C O 1
ATOM 5588 N N . ILE C 1 225 ? -26.911 24.839 26.042 1.00 5.75 225 ILE C N 1
ATOM 5589 C CA . ILE C 1 225 ? -28.107 24.069 26.355 1.00 5.89 225 ILE C CA 1
ATOM 5590 C C . ILE C 1 225 ? -29.065 24.066 25.175 1.00 6.02 225 ILE C C 1
ATOM 5591 O O . ILE C 1 225 ? -29.649 23.034 24.851 1.00 6.28 225 ILE C O 1
ATOM 5596 N N . LYS C 1 226 ? -29.211 25.205 24.494 1.00 6.27 226 LYS C N 1
ATOM 5597 C CA . LYS C 1 226 ? -30.042 25.237 23.304 1.00 6.78 226 LYS C CA 1
ATOM 5598 C C . LYS C 1 226 ? -29.525 24.280 22.235 1.00 6.47 226 LYS C C 1
ATOM 5599 O O . LYS C 1 226 ? -30.302 23.555 21.621 1.00 7.12 226 LYS C O 1
ATOM 5605 N N . ILE C 1 227 ? -28.215 24.273 22.013 1.00 6.44 227 ILE C N 1
ATOM 5606 C CA . ILE C 1 227 ? -27.627 23.319 21.066 1.00 6.74 227 ILE C CA 1
ATOM 5607 C C . ILE C 1 227 ? -27.978 21.900 21.469 1.00 5.85 227 ILE C C 1
ATOM 5608 O O . ILE C 1 227 ? -28.426 21.095 20.649 1.00 6.67 227 ILE C O 1
ATOM 5613 N N . ALA C 1 228 ? -27.767 21.578 22.743 1.00 5.67 228 ALA C N 1
ATOM 5614 C CA . ALA C 1 228 ? -28.036 20.219 23.210 1.00 5.58 228 ALA C CA 1
ATOM 5615 C C . ALA C 1 228 ? -29.505 19.813 22.982 1.00 5.33 228 ALA C C 1
ATOM 5616 O O . ALA C 1 228 ? -29.799 18.740 22.449 1.00 5.68 228 ALA C O 1
ATOM 5618 N N . LEU C 1 229 ? -30.415 20.657 23.442 1.00 5.59 229 LEU C N 1
ATOM 5619 C CA . LEU C 1 229 ? -31.843 20.367 23.318 1.00 6.29 229 LEU C CA 1
ATOM 5620 C C . LEU C 1 229 ? -32.295 20.262 21.869 1.00 6.03 229 LEU C C 1
ATOM 5621 O O . LEU C 1 229 ? -33.007 19.325 21.487 1.00 6.69 229 LEU C O 1
ATOM 5626 N N . GLU C 1 230 ? -31.871 21.212 21.042 1.00 6.51 230 GLU C N 1
ATOM 5627 C CA . GLU C 1 230 ? -32.234 21.180 19.632 1.00 7.06 230 GLU C CA 1
ATOM 5628 C C . GLU C 1 230 ? -31.615 19.958 18.938 1.00 6.36 230 GLU C C 1
ATOM 5629 O O . GLU C 1 230 ? -32.206 19.403 18.012 1.00 7.73 230 GLU C O 1
ATOM 5635 N N . SER C 1 231 ? -30.442 19.519 19.415 1.00 6.36 231 SER C N 1
ATOM 5636 C CA . SER C 1 231 ? -29.809 18.357 18.799 1.00 6.64 231 SER C CA 1
ATOM 5637 C C . SER C 1 231 ? -30.655 17.111 19.022 1.00 6.39 231 SER C C 1
ATOM 5638 O O . SER C 1 231 ? -30.729 16.231 18.159 1.00 7.42 231 SER C O 1
ATOM 5641 N N . VAL C 1 232 ? -31.304 17.012 20.184 1.00 6.28 232 VAL C N 1
ATOM 5642 C CA . VAL C 1 232 ? -32.188 15.885 20.489 1.00 7.07 232 VAL C CA 1
ATOM 5643 C C . VAL C 1 232 ? -33.348 15.840 19.496 1.00 7.17 232 VAL C C 1
ATOM 5644 O O . VAL C 1 232 ? -33.676 14.781 18.944 1.00 8.07 232 VAL C O 1
ATOM 5648 N N . LEU C 1 233 ? -33.953 16.996 19.239 1.00 7.07 233 LEU C N 1
ATOM 5649 C CA . LEU C 1 233 ? -35.067 17.062 18.300 1.00 7.98 233 LEU C CA 1
ATOM 5650 C C . LEU C 1 233 ? -34.661 16.629 16.890 1.00 8.48 233 LEU C C 1
ATOM 5651 O O . LEU C 1 233 ? -35.436 15.964 16.196 1.00 10.27 233 LEU C O 1
ATOM 5656 N N . LEU C 1 234 ? -33.458 16.999 16.454 1.00 7.60 234 LEU C N 1
ATOM 5657 C CA . LEU C 1 234 ? -32.951 16.508 15.171 1.00 8.64 234 LEU C CA 1
ATOM 5658 C C . LEU C 1 234 ? -32.800 14.996 15.177 1.00 10.12 234 LEU C C 1
ATOM 5659 O O . LEU C 1 234 ? -33.174 14.326 14.208 1.00 11.26 234 LEU C O 1
ATOM 5664 N N . GLY C 1 235 ? -32.254 14.444 16.253 1.00 9.85 235 GLY C N 1
ATOM 5665 C CA . GLY C 1 235 ? -32.076 13.003 16.367 1.00 10.09 235 GLY C CA 1
ATOM 5666 C C . GLY C 1 235 ? -33.390 12.238 16.309 1.00 10.86 235 GLY C C 1
ATOM 5667 O O . GLY C 1 235 ? -33.448 11.127 15.785 1.00 13.99 235 GLY C O 1
ATOM 5668 N N . ASP C 1 236 ? -34.457 12.830 16.838 1.00 10.17 236 ASP C N 1
ATOM 5669 C CA . ASP C 1 236 ? -35.763 12.175 16.858 1.00 12.08 236 ASP C CA 1
ATOM 5670 C C . ASP C 1 236 ? -36.380 12.010 15.463 1.00 14.05 236 ASP C C 1
ATOM 5671 O O . ASP C 1 236 ? -37.272 11.193 15.293 1.00 17.29 236 ASP C O 1
ATOM 5676 N N . LYS C 1 237 ? -35.928 12.811 14.494 1.00 16.38 237 LYS C N 1
ATOM 5677 C CA . LYS C 1 237 ? -36.486 12.816 13.133 1.00 20.96 237 LYS C CA 1
ATOM 5678 C C . LYS C 1 237 ? -35.722 11.839 12.251 1.00 25.77 237 LYS C C 1
ATOM 5679 O O . LYS C 1 237 ? -34.843 11.115 12.729 1.00 27.54 237 LYS C O 1
ATOM 5681 N N . ALA D 1 1 ? 37.982 0.105 49.231 1.00 19.88 1 ALA D N 1
ATOM 5682 C CA . ALA D 1 1 ? 36.768 -0.678 49.583 1.00 16.11 1 ALA D CA 1
ATOM 5683 C C . ALA D 1 1 ? 35.518 0.021 49.075 1.00 16.23 1 ALA D C 1
ATOM 5684 O O . ALA D 1 1 ? 35.446 1.241 49.024 1.00 20.06 1 ALA D O 1
ATOM 5686 N N . THR D 1 2 ? 34.533 -0.774 48.686 1.00 15.25 2 THR D N 1
ATOM 5687 C CA . THR D 1 2 ? 33.239 -0.264 48.268 1.00 13.97 2 THR D CA 1
ATOM 5688 C C . THR D 1 2 ? 32.239 -0.575 49.373 1.00 13.64 2 THR D C 1
ATOM 5689 O O . THR D 1 2 ? 32.560 -1.264 50.341 1.00 15.76 2 THR D O 1
ATOM 5693 N N . PRO D 1 3 ? 30.998 -0.108 49.234 1.00 12.46 3 PRO D N 1
ATOM 5694 C CA . PRO D 1 3 ? 30.065 -0.344 50.332 1.00 15.98 3 PRO D CA 1
ATOM 5695 C C . PRO D 1 3 ? 29.812 -1.822 50.699 1.00 14.14 3 PRO D C 1
ATOM 5696 O O . PRO D 1 3 ? 29.468 -2.106 51.849 1.00 19.86 3 PRO D O 1
ATOM 5700 N N . HIS D 1 4 ? 30.010 -2.755 49.769 1.00 10.78 4 HIS D N 1
ATOM 5701 C CA . HIS D 1 4 ? 29.728 -4.176 50.049 1.00 9.43 4 HIS D CA 1
ATOM 5702 C C . HIS D 1 4 ? 30.909 -5.109 49.872 1.00 9.20 4 HIS D C 1
ATOM 5703 O O . HIS D 1 4 ? 30.761 -6.321 49.990 1.00 9.48 4 HIS D O 1
ATOM 5710 N N . ILE D 1 5 ? 32.076 -4.538 49.587 1.00 8.74 5 ILE D N 1
ATOM 5711 C CA . ILE D 1 5 ? 33.273 -5.320 49.294 1.00 7.88 5 ILE D CA 1
ATOM 5712 C C . ILE D 1 5 ? 34.472 -4.653 49.978 1.00 8.79 5 ILE D C 1
ATOM 5713 O O . ILE D 1 5 ? 34.871 -3.559 49.592 1.00 10.22 5 ILE D O 1
ATOM 5718 N N . ASN D 1 6 ? 35.019 -5.307 50.999 1.00 9.37 6 ASN D N 1
ATOM 5719 C CA . ASN D 1 6 ? 36.212 -4.824 51.679 1.00 10.59 6 ASN D CA 1
ATOM 5720 C C . ASN D 1 6 ? 37.474 -5.391 51.055 1.00 10.00 6 A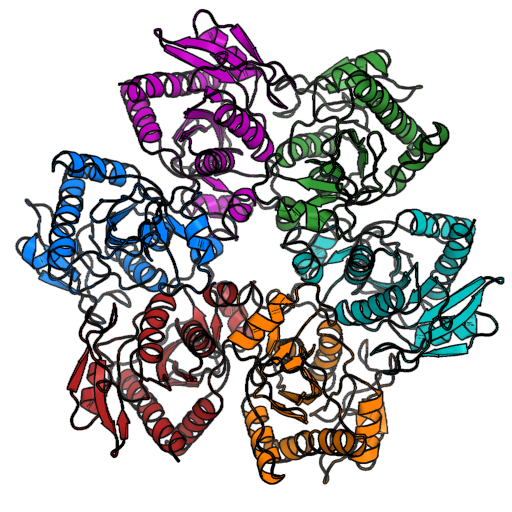SN D C 1
ATOM 5721 O O . ASN D 1 6 ? 38.050 -6.375 51.527 1.00 12.58 6 ASN D O 1
ATOM 5726 N N . ALA D 1 7 ? 37.886 -4.734 49.979 1.00 10.01 7 ALA D N 1
ATOM 5727 C CA . ALA D 1 7 ? 39.051 -5.118 49.203 1.00 10.30 7 ALA D CA 1
ATOM 5728 C C . ALA D 1 7 ? 39.543 -3.879 48.476 1.00 10.39 7 ALA D C 1
ATOM 5729 O O . ALA D 1 7 ? 38.899 -2.831 48.513 1.00 11.29 7 ALA D O 1
ATOM 5731 N N . GLU D 1 8 ? 40.678 -4.005 47.795 1.00 11.06 8 GLU D N 1
ATOM 5732 C CA . GLU D 1 8 ? 41.228 -2.910 47.017 1.00 12.53 8 GLU D CA 1
ATOM 5733 C C . GLU D 1 8 ? 41.570 -3.388 45.614 1.00 11.31 8 GLU D C 1
ATOM 5734 O O . GLU D 1 8 ? 41.655 -4.593 45.353 1.00 10.61 8 GLU D O 1
ATOM 5740 N N . MET D 1 9 ? 41.745 -2.426 44.715 1.00 11.81 9 MET D N 1
ATOM 5741 C CA . MET D 1 9 ? 42.126 -2.697 43.337 1.00 11.09 9 MET D CA 1
ATOM 5742 C C . MET D 1 9 ? 43.317 -3.641 43.289 1.00 10.37 9 MET D C 1
ATOM 5743 O O . MET D 1 9 ? 44.311 -3.473 44.005 1.00 12.64 9 MET D O 1
ATOM 5748 N N . GLY D 1 10 ? 43.206 -4.638 42.425 1.00 9.46 10 GLY D N 1
ATOM 5749 C CA . GLY D 1 10 ? 44.201 -5.686 42.292 1.00 10.17 10 GLY D CA 1
ATOM 5750 C C . GLY D 1 10 ? 43.833 -6.961 43.017 1.00 8.89 10 GLY D C 1
ATOM 5751 O O . GLY D 1 10 ? 44.309 -8.038 42.655 1.00 10.63 10 GLY D O 1
ATOM 5752 N N . ASP D 1 11 ? 42.970 -6.855 44.032 1.00 8.59 11 ASP D N 1
ATOM 5753 C CA . ASP D 1 11 ? 42.579 -8.031 44.802 1.00 8.70 11 ASP D CA 1
ATOM 5754 C C . ASP D 1 11 ? 41.746 -8.992 43.974 1.00 7.64 11 ASP D C 1
ATOM 5755 O O . ASP D 1 11 ? 41.810 -10.194 44.215 1.00 9.33 11 ASP D O 1
ATOM 5760 N N . PHE D 1 12 ? 40.979 -8.474 43.017 1.00 6.72 12 PHE D N 1
ATOM 5761 C CA . PHE D 1 12 ? 40.212 -9.303 42.105 1.00 6.67 12 PHE D CA 1
ATOM 5762 C C . PHE D 1 12 ? 40.907 -9.418 40.763 1.00 6.24 12 PHE D C 1
ATOM 5763 O O . PHE D 1 12 ? 41.519 -8.472 40.268 1.00 7.22 12 PHE D O 1
ATOM 5771 N N . ALA D 1 13 ? 40.786 -10.591 40.158 1.00 5.76 13 ALA D N 1
ATOM 5772 C CA . ALA D 1 13 ? 41.097 -10.779 38.748 1.00 6.33 13 ALA D CA 1
ATOM 5773 C C . ALA D 1 13 ? 40.132 -9.951 37.898 1.00 6.07 13 ALA D C 1
ATOM 5774 O O . ALA D 1 13 ? 39.106 -9.461 38.378 1.00 7.00 13 ALA D O 1
ATOM 5776 N N . ASP D 1 14 ? 40.461 -9.827 36.618 1.00 5.91 14 ASP D N 1
ATOM 5777 C CA . ASP D 1 14 ? 39.570 -9.153 35.665 1.00 6.11 14 ASP D CA 1
ATOM 5778 C C . ASP D 1 14 ? 38.362 -9.987 35.205 1.00 5.60 14 ASP D C 1
ATOM 5779 O O . ASP D 1 14 ? 37.516 -9.495 34.483 1.00 6.05 14 ASP D O 1
ATOM 5784 N N A VAL D 1 15 ? 38.287 -11.235 35.647 0.50 5.91 15 VAL D N 1
ATOM 5785 N N B VAL D 1 15 ? 38.301 -11.234 35.666 0.50 6.02 15 VAL D N 1
ATOM 5786 C CA A VAL D 1 15 ? 37.112 -12.060 35.469 0.50 5.97 15 VAL D CA 1
ATOM 5787 C CA B VAL D 1 15 ? 37.190 -12.143 35.458 0.50 6.01 15 VAL D CA 1
ATOM 5788 C C A VAL D 1 15 ? 36.757 -12.685 36.812 0.50 5.53 15 VAL D C 1
ATOM 5789 C C B VAL D 1 15 ? 36.768 -12.691 36.827 0.50 5.58 15 VAL D C 1
ATOM 5790 O O A VAL D 1 15 ? 37.630 -13.166 37.555 0.50 6.22 15 VAL D O 1
ATOM 5791 O O B VAL D 1 15 ? 37.622 -13.137 37.613 0.50 6.15 15 VAL D O 1
ATOM 5798 N N . VAL D 1 16 ? 35.465 -12.653 37.117 1.00 5.31 16 VAL D N 1
ATOM 5799 C CA . VAL D 1 16 ? 34.938 -13.176 38.373 1.00 5.06 16 VAL D CA 1
ATOM 5800 C C . VAL D 1 16 ? 33.832 -14.167 38.058 1.00 4.70 16 VAL D C 1
ATOM 5801 O O . VAL D 1 16 ? 32.839 -13.805 37.405 1.00 5.59 16 VAL D O 1
ATOM 5805 N N . LEU D 1 17 ? 33.979 -15.396 38.546 1.00 4.42 17 LEU D N 1
ATOM 5806 C CA . LEU D 1 17 ? 32.899 -16.383 38.550 1.00 4.23 17 LEU D CA 1
ATOM 5807 C C . LEU D 1 17 ? 32.045 -16.105 39.783 1.00 4.02 17 LEU D C 1
ATOM 5808 O O . LEU D 1 17 ? 32.568 -15.837 40.860 1.00 4.89 17 LEU D O 1
ATOM 5813 N N . MET D 1 18 ? 30.716 -16.194 39.623 1.00 4.25 18 MET D N 1
ATOM 5814 C CA . MET D 1 18 ? 29.820 -15.907 40.732 1.00 4.31 18 MET D CA 1
ATOM 5815 C C . MET D 1 18 ? 28.690 -16.917 40.808 1.00 4.17 18 MET D C 1
ATOM 5816 O O . MET D 1 18 ? 27.756 -16.864 40.018 1.00 4.43 18 MET D O 1
ATOM 5821 N N . PRO D 1 19 ? 28.738 -17.825 41.808 1.00 4.66 19 PRO D N 1
ATOM 5822 C CA . PRO D 1 19 ? 27.564 -18.576 42.193 1.00 4.89 19 PRO D CA 1
ATOM 5823 C C . PRO D 1 19 ? 26.695 -17.745 43.125 1.00 4.82 19 PRO D C 1
ATOM 5824 O O . PRO D 1 19 ? 27.164 -16.754 43.669 1.00 5.17 19 PRO D O 1
ATOM 5828 N N . GLY D 1 20 ? 25.447 -18.134 43.338 1.00 5.25 20 GLY D N 1
ATOM 5829 C CA . GLY D 1 20 ? 24.636 -17.388 44.293 1.00 5.26 20 GLY D CA 1
ATOM 5830 C C . GLY D 1 20 ? 25.111 -17.553 45.717 1.00 5.55 20 GLY D C 1
ATOM 5831 O O . GLY D 1 20 ? 25.102 -16.592 46.492 1.00 6.26 20 GLY D O 1
ATOM 5832 N N . ASP D 1 21 ? 25.495 -18.772 46.077 1.00 5.60 21 ASP D N 1
ATOM 5833 C CA . ASP D 1 21 ? 25.815 -19.130 47.460 1.00 5.49 21 ASP D CA 1
ATOM 5834 C C . ASP D 1 21 ? 27.295 -18.835 47.734 1.00 5.83 21 ASP D C 1
ATOM 5835 O O . ASP D 1 21 ? 28.167 -19.413 47.084 1.00 6.02 21 ASP D O 1
ATOM 5840 N N . PRO D 1 22 ? 27.620 -17.963 48.698 1.00 5.96 22 PRO D N 1
ATOM 5841 C CA . PRO D 1 22 ? 29.035 -17.726 48.995 1.00 6.16 22 PRO D CA 1
ATOM 5842 C C . PRO D 1 22 ? 29.791 -18.976 49.433 1.00 6.61 22 PRO D C 1
ATOM 5843 O O . PRO D 1 22 ? 31.010 -19.048 49.254 1.00 6.36 22 PRO D O 1
ATOM 5847 N N . LEU D 1 23 ? 29.104 -19.952 50.028 1.00 6.08 23 LEU D N 1
ATOM 5848 C CA . LEU D 1 23 ? 29.771 -21.175 50.407 1.00 6.76 23 LEU D CA 1
ATOM 5849 C C . LEU D 1 23 ? 30.178 -21.988 49.174 1.00 6.46 23 LEU D C 1
ATOM 5850 O O . LEU D 1 23 ? 31.153 -22.730 49.229 1.00 7.04 23 LEU D O 1
ATOM 5855 N N A ARG D 1 24 ? 29.457 -21.848 48.066 0.50 6.06 24 ARG D N 1
ATOM 5856 N N B ARG D 1 24 ? 29.431 -21.862 48.072 0.50 5.97 24 ARG D N 1
ATOM 5857 C CA A ARG D 1 24 ? 29.923 -22.433 46.817 0.50 6.23 24 ARG D CA 1
ATOM 5858 C CA B ARG D 1 24 ? 29.872 -22.418 46.791 0.50 6.05 24 ARG D CA 1
ATOM 5859 C C A ARG D 1 24 ? 31.113 -21.691 46.235 0.50 6.09 24 ARG D C 1
ATOM 5860 C C B ARG D 1 24 ? 31.105 -21.696 46.253 0.50 6.03 24 ARG D C 1
ATOM 5861 O O A ARG D 1 24 ? 31.940 -22.299 45.570 0.50 6.41 24 ARG D O 1
ATOM 5862 O O B ARG D 1 24 ? 31.942 -22.320 45.615 0.50 6.38 24 ARG D O 1
ATOM 5877 N N . ALA D 1 25 ? 31.218 -20.387 46.484 1.00 5.96 25 ALA D N 1
ATOM 5878 C CA . ALA D 1 25 ? 32.424 -19.657 46.082 1.00 6.26 25 ALA D CA 1
ATOM 5879 C C . ALA D 1 25 ? 33.636 -20.213 46.816 1.00 5.82 25 ALA D C 1
ATOM 5880 O O . ALA D 1 25 ? 34.681 -20.434 46.214 1.00 6.50 25 ALA D O 1
ATOM 5882 N N . LYS D 1 26 ? 33.488 -20.444 48.116 1.00 6.21 26 LYS D N 1
ATOM 5883 C CA . LYS D 1 26 ? 34.570 -21.030 48.903 1.00 6.70 26 LYS D CA 1
ATOM 5884 C C . LYS D 1 26 ? 34.947 -22.410 48.367 1.00 6.59 26 LYS D C 1
ATOM 5885 O O . LYS D 1 26 ? 36.130 -22.738 48.230 1.00 7.39 26 LYS D O 1
ATOM 5891 N N . TYR D 1 27 ? 33.945 -23.224 48.056 1.00 6.49 27 TYR D N 1
ATOM 5892 C CA . TYR D 1 27 ? 34.196 -24.547 47.477 1.00 6.93 27 TYR D CA 1
ATOM 5893 C C . TYR D 1 27 ? 34.949 -24.442 46.145 1.00 6.70 27 TYR D C 1
ATOM 5894 O O . TYR D 1 27 ? 35.898 -25.191 45.890 1.00 7.46 27 TYR D O 1
ATOM 5903 N N . ILE D 1 28 ? 34.557 -23.500 45.294 1.00 6.49 28 ILE D N 1
ATOM 5904 C CA . ILE D 1 28 ? 35.252 -23.331 44.012 1.00 6.62 28 ILE D CA 1
ATOM 5905 C C . ILE D 1 28 ? 36.717 -22.975 44.252 1.00 6.42 28 ILE D C 1
ATOM 5906 O O . ILE D 1 28 ? 37.613 -23.539 43.613 1.00 7.44 28 ILE D O 1
ATOM 5911 N N . ALA D 1 29 ? 36.965 -22.033 45.157 1.00 6.46 29 ALA D N 1
ATOM 5912 C CA . ALA D 1 29 ? 38.330 -21.633 45.442 1.00 7.55 29 ALA D CA 1
ATOM 5913 C C . ALA D 1 29 ? 39.168 -22.803 45.921 1.00 8.60 29 ALA D C 1
ATOM 5914 O O . ALA D 1 29 ? 40.299 -22.998 45.480 1.00 10.12 29 ALA D O 1
ATOM 5916 N N . GLU D 1 30 ? 38.605 -23.571 46.850 1.00 8.60 30 GLU D N 1
ATOM 5917 C CA . GLU D 1 30 ? 39.288 -24.736 47.423 1.00 10.27 30 GLU D CA 1
ATOM 5918 C C . GLU D 1 30 ? 39.565 -25.843 46.415 1.00 9.68 30 GLU D C 1
ATOM 5919 O O . GLU D 1 30 ? 40.583 -26.518 46.482 1.00 13.04 30 GLU D O 1
ATOM 5925 N N . THR D 1 31 ? 38.643 -26.026 45.492 1.00 9.25 31 THR D N 1
ATOM 5926 C CA . THR D 1 31 ? 38.671 -27.151 44.573 1.00 9.65 31 THR D CA 1
ATOM 5927 C C . THR D 1 31 ? 39.422 -26.870 43.279 1.00 9.25 31 THR D C 1
ATOM 5928 O O . THR D 1 31 ? 40.061 -27.775 42.747 1.00 11.35 31 THR D O 1
ATOM 5932 N N . PHE D 1 32 ? 39.351 -25.642 42.783 1.00 8.38 32 PHE D N 1
ATOM 5933 C CA . PHE D 1 32 ? 39.839 -25.318 41.443 1.00 9.22 32 PHE D CA 1
ATOM 5934 C C . PHE D 1 32 ? 40.979 -24.323 41.379 1.00 9.61 32 PHE D C 1
ATOM 5935 O O . PHE D 1 32 ? 41.648 -24.252 40.349 1.00 12.40 32 PHE D O 1
ATOM 5943 N N . LEU D 1 33 ? 41.167 -23.501 42.409 1.00 9.69 33 LEU D N 1
ATOM 5944 C CA . LEU D 1 33 ? 42.138 -22.419 42.320 1.00 10.46 33 LEU D CA 1
ATOM 5945 C C . LEU D 1 33 ? 43.399 -22.750 43.109 1.00 11.62 33 LEU D C 1
ATOM 5946 O O . LEU D 1 33 ? 43.347 -23.334 44.189 1.00 15.56 33 LEU D O 1
ATOM 5951 N N . GLU D 1 34 ? 44.530 -22.420 42.523 1.00 9.51 34 GLU D N 1
ATOM 5952 C CA . GLU D 1 34 ? 45.812 -22.529 43.189 1.00 10.84 34 GLU D CA 1
ATOM 5953 C C . GLU D 1 34 ? 46.102 -21.220 43.914 1.00 11.31 34 GLU D C 1
ATOM 5954 O O . GLU D 1 34 ? 45.711 -20.140 43.459 1.00 10.19 34 GLU D O 1
ATOM 5960 N N . ASP D 1 35 ? 46.765 -21.324 45.063 1.00 12.24 35 ASP D N 1
ATOM 5961 C CA . ASP D 1 35 ? 47.209 -20.173 45.822 1.00 14.31 35 ASP D CA 1
ATOM 5962 C C . ASP D 1 35 ? 46.042 -19.252 46.148 1.00 12.17 35 ASP D C 1
ATOM 5963 O O . ASP D 1 35 ? 46.189 -18.031 46.165 1.00 14.97 35 ASP D O 1
ATOM 5968 N N . ALA D 1 36 ? 44.889 -19.844 46.438 1.00 12.02 36 ALA D N 1
ATOM 5969 C CA . ALA D 1 36 ? 43.686 -19.066 46.686 1.00 12.14 36 ALA D CA 1
ATOM 5970 C C . ALA D 1 36 ? 43.789 -18.285 47.994 1.00 10.71 36 ALA D C 1
ATOM 5971 O O . ALA D 1 36 ? 44.306 -18.778 49.000 1.00 13.56 36 ALA D O 1
ATOM 5973 N N . ARG D 1 37 ? 43.270 -17.062 47.958 1.00 9.66 37 ARG D N 1
ATOM 5974 C CA . ARG D 1 37 ? 43.232 -16.166 49.115 1.00 11.09 37 ARG D CA 1
ATOM 5975 C C . ARG D 1 37 ? 41.830 -15.568 49.192 1.00 8.61 37 ARG D C 1
ATOM 5976 O O . ARG D 1 37 ? 41.245 -15.214 48.167 1.00 9.11 37 ARG D O 1
ATOM 5984 N N . GLU D 1 38 ? 41.295 -15.449 50.404 1.00 8.38 38 GLU D N 1
ATOM 5985 C CA . GLU D 1 38 ? 40.046 -14.745 50.620 1.00 7.39 38 GLU D CA 1
ATOM 5986 C C . GLU D 1 38 ? 40.294 -13.265 50.461 1.00 7.33 38 GLU D C 1
ATOM 5987 O O . GLU D 1 38 ? 41.219 -12.704 51.049 1.00 10.06 38 GLU D O 1
ATOM 5993 N N . VAL D 1 39 ? 39.465 -12.629 49.640 1.00 6.87 39 VAL D N 1
ATOM 5994 C CA . VAL D 1 39 ? 39.568 -11.198 49.404 1.00 7.82 39 VAL D CA 1
ATOM 5995 C C . VAL D 1 39 ? 38.332 -10.391 49.813 1.00 7.97 39 VAL D C 1
ATOM 5996 O O . VAL D 1 39 ? 38.401 -9.158 49.857 1.00 10.01 39 VAL D O 1
ATOM 6000 N N . ASN D 1 40 ? 37.224 -11.063 50.120 1.00 7.59 40 ASN D N 1
ATOM 6001 C CA . ASN D 1 40 ? 36.084 -10.399 50.728 1.00 7.58 40 ASN D CA 1
ATOM 6002 C C . ASN D 1 40 ? 35.376 -11.300 51.700 1.00 7.28 40 ASN D C 1
ATOM 6003 O O . ASN D 1 40 ? 35.193 -12.481 51.414 1.00 7.53 40 ASN D O 1
ATOM 6008 N N . ASN D 1 41 ? 34.923 -10.733 52.813 1.00 7.72 41 ASN D N 1
ATOM 6009 C CA . ASN D 1 41 ? 34.006 -11.438 53.710 1.00 9.06 41 ASN D CA 1
ATOM 6010 C C . ASN D 1 41 ? 32.878 -10.570 54.258 1.00 7.94 41 ASN D C 1
ATOM 6011 O O . ASN D 1 41 ? 32.140 -10.998 55.141 1.00 9.42 41 ASN D O 1
ATOM 6016 N N . VAL D 1 42 ? 32.720 -9.365 53.714 1.00 8.55 42 VAL D N 1
ATOM 6017 C CA . VAL D 1 42 ? 31.670 -8.464 54.159 1.00 9.27 42 VAL D CA 1
ATOM 6018 C C . VAL D 1 42 ? 30.321 -9.128 53.929 1.00 8.13 42 VAL D C 1
ATOM 6019 O O . VAL D 1 42 ? 30.082 -9.665 52.851 1.00 8.71 42 VAL D O 1
ATOM 6023 N N . ARG D 1 43 ? 29.469 -9.097 54.946 1.00 8.85 43 ARG D N 1
ATOM 6024 C CA . ARG D 1 43 ? 28.134 -9.718 54.920 1.00 9.14 43 ARG D CA 1
ATOM 6025 C C . ARG D 1 43 ? 28.186 -11.224 54.703 1.00 8.61 43 ARG D C 1
ATOM 6026 O O . ARG D 1 43 ? 27.191 -11.830 54.343 1.00 10.15 43 ARG D O 1
ATOM 6034 N N . GLY D 1 44 ? 29.340 -11.835 54.940 1.00 7.97 44 GLY D N 1
ATOM 6035 C CA . GLY D 1 44 ? 29.509 -13.241 54.636 1.00 6.82 44 GLY D CA 1
ATOM 6036 C C . GLY D 1 44 ? 29.542 -13.563 53.158 1.00 6.97 44 GLY D C 1
ATOM 6037 O O . GLY D 1 44 ? 29.506 -14.725 52.793 1.00 7.73 44 GLY D O 1
ATOM 6038 N N . MET D 1 45 ? 29.635 -12.561 52.287 1.00 5.97 45 MET D N 1
ATOM 6039 C CA . MET D 1 45 ? 29.605 -12.787 50.847 1.00 6.20 45 MET D CA 1
ATOM 6040 C C . MET D 1 45 ? 31.022 -13.057 50.346 1.00 6.15 45 MET D C 1
ATOM 6041 O O . MET D 1 45 ? 31.696 -12.223 49.723 1.00 7.10 45 MET D O 1
ATOM 6046 N N . LEU D 1 46 ? 31.466 -14.263 50.656 1.00 6.26 46 LEU D N 1
ATOM 6047 C CA . LEU D 1 46 ? 32.856 -14.653 50.486 1.00 6.43 46 LEU D CA 1
ATOM 6048 C C . LEU D 1 46 ? 33.302 -14.552 49.032 1.00 5.78 46 LEU D C 1
ATOM 6049 O O . LEU D 1 46 ? 32.603 -15.004 48.118 1.00 6.14 46 LEU D O 1
ATOM 6054 N N . GLY D 1 47 ? 34.490 -13.973 48.869 1.00 5.85 47 GLY D N 1
ATOM 6055 C CA . GLY D 1 47 ? 35.155 -13.850 47.582 1.00 5.69 47 GLY D CA 1
ATOM 6056 C C . GLY D 1 47 ? 36.620 -14.248 47.731 1.00 6.00 47 GLY D C 1
ATOM 6057 O O . GLY D 1 47 ? 37.229 -14.000 48.768 1.00 6.77 47 GLY D O 1
ATOM 6058 N N . PHE D 1 48 ? 37.172 -14.812 46.660 1.00 5.89 48 PHE D N 1
ATOM 6059 C CA . PHE D 1 48 ? 38.515 -15.380 46.634 1.00 5.77 48 PHE D CA 1
ATOM 6060 C C . PHE D 1 48 ? 39.178 -15.077 45.309 1.00 5.75 48 PHE D C 1
ATOM 6061 O O . PHE D 1 48 ? 38.513 -14.950 44.276 1.00 6.25 48 PHE D O 1
ATOM 6069 N N . THR D 1 49 ? 40.509 -15.030 45.333 1.00 5.91 49 THR D N 1
ATOM 6070 C CA . THR D 1 49 ? 41.310 -14.924 44.123 1.00 5.93 49 THR D CA 1
ATOM 6071 C C . THR D 1 49 ? 42.446 -15.927 44.171 1.00 6.45 49 THR D C 1
ATOM 6072 O O . THR D 1 49 ? 43.058 -16.131 45.211 1.00 8.21 49 THR D O 1
ATOM 6076 N N . GLY D 1 50 ? 42.713 -16.547 43.033 1.00 6.68 50 GLY D N 1
ATOM 6077 C CA . GLY D 1 50 ? 43.838 -17.470 42.908 1.00 6.80 50 GLY D CA 1
ATOM 6078 C C . GLY D 1 50 ? 44.158 -17.632 41.445 1.00 6.81 50 GLY D C 1
ATOM 6079 O O . GLY D 1 50 ? 43.830 -16.766 40.643 1.00 7.86 50 GLY D O 1
ATOM 6080 N N . THR D 1 51 ? 44.765 -18.752 41.075 1.00 7.17 51 THR D N 1
ATOM 6081 C CA . THR D 1 51 ? 45.038 -19.005 39.670 1.00 7.62 51 THR D CA 1
ATOM 6082 C C . THR D 1 51 ? 44.466 -20.344 39.206 1.00 7.04 51 THR D C 1
ATOM 6083 O O . THR D 1 51 ? 44.350 -21.303 39.968 1.00 8.64 51 THR D O 1
ATOM 6087 N N . TYR D 1 52 ? 44.119 -20.377 37.932 1.00 7.39 52 TYR D N 1
ATOM 6088 C CA . TYR D 1 52 ? 43.685 -21.598 37.263 1.00 7.27 52 TYR D CA 1
ATOM 6089 C C . TYR D 1 52 ? 44.558 -21.756 36.040 1.00 7.22 52 TYR D C 1
ATOM 6090 O O . TYR D 1 52 ? 44.493 -20.927 35.133 1.00 7.61 52 TYR D O 1
ATOM 6099 N N . LYS D 1 53 ? 45.409 -22.778 36.027 1.00 7.35 53 LYS D N 1
ATOM 6100 C CA . LYS D 1 53 ? 46.315 -23.022 34.903 1.00 7.59 53 LYS D CA 1
ATOM 6101 C C . LYS D 1 53 ? 47.103 -21.756 34.567 1.00 8.50 53 LYS D C 1
ATOM 6102 O O . LYS D 1 53 ? 47.295 -21.395 33.400 1.00 10.43 53 LYS D O 1
ATOM 6108 N N . GLY D 1 54 ? 47.552 -21.088 35.622 1.00 8.87 54 GLY D N 1
ATOM 6109 C CA . GLY D 1 54 ? 48.362 -19.887 35.502 1.00 10.06 54 GLY D CA 1
ATOM 6110 C C . GLY D 1 54 ? 47.605 -18.570 35.385 1.00 9.64 54 GLY D C 1
ATOM 6111 O O . GLY D 1 54 ? 48.205 -17.515 35.528 1.00 12.17 54 GLY D O 1
ATOM 6112 N N . ARG D 1 55 ? 46.294 -18.628 35.153 1.00 8.49 55 ARG D N 1
ATOM 6113 C CA . ARG D 1 55 ? 45.460 -17.461 34.876 1.00 8.21 55 ARG D CA 1
ATOM 6114 C C . ARG D 1 55 ? 44.857 -16.968 36.184 1.00 7.18 55 ARG D C 1
ATOM 6115 O O . ARG D 1 55 ? 44.217 -17.740 36.893 1.00 7.74 55 ARG D O 1
ATOM 6123 N N . LYS D 1 56 ? 45.022 -15.688 36.492 1.00 6.73 56 LYS D N 1
ATOM 6124 C CA . LYS D 1 56 ? 44.402 -15.100 37.671 1.00 6.77 56 LYS D CA 1
ATOM 6125 C C . LYS D 1 56 ? 42.871 -15.129 37.495 1.00 6.46 56 LYS D C 1
ATOM 6126 O O . LYS D 1 56 ? 42.352 -14.678 36.478 1.00 7.82 56 LYS D O 1
ATOM 6132 N N . ILE D 1 57 ? 42.173 -15.629 38.507 1.00 6.30 57 ILE D N 1
ATOM 6133 C CA . ILE D 1 57 ? 40.716 -15.809 38.491 1.00 6.55 57 ILE D CA 1
ATOM 6134 C C . ILE D 1 57 ? 40.180 -15.488 39.880 1.00 5.96 57 ILE D C 1
ATOM 6135 O O . ILE D 1 57 ? 40.788 -15.866 40.892 1.00 6.66 57 ILE D O 1
ATOM 6140 N N . SER D 1 58 ? 39.008 -14.862 39.936 1.00 5.11 58 SER D N 1
ATOM 6141 C CA . SER D 1 58 ? 38.317 -14.696 41.203 1.00 5.33 58 SER D CA 1
ATOM 6142 C C . SER D 1 58 ? 36.973 -15.386 41.168 1.00 4.76 58 SER D C 1
ATOM 6143 O O . SER D 1 58 ? 36.415 -15.674 40.104 1.00 4.91 58 SER D O 1
ATOM 6146 N N A VAL D 1 59 ? 36.452 -15.633 42.366 0.50 5.02 59 VAL D N 1
ATOM 6147 N N B VAL D 1 59 ? 36.460 -15.643 42.367 0.50 4.61 59 VAL D N 1
ATOM 6148 C CA A VAL D 1 59 ? 35.133 -16.228 42.532 0.50 5.43 59 VAL D CA 1
ATOM 6149 C CA B VAL D 1 59 ? 35.151 -16.261 42.533 0.50 4.54 59 VAL D CA 1
ATOM 6150 C C A VAL D 1 59 ? 34.509 -15.613 43.778 0.50 5.50 59 VAL D C 1
ATOM 6151 C C B VAL D 1 59 ? 34.511 -15.661 43.785 0.50 5.07 59 VAL D C 1
ATOM 6152 O O A VAL D 1 59 ? 35.170 -15.472 44.805 0.50 5.65 59 VAL D O 1
ATOM 6153 O O B VAL D 1 59 ? 35.163 -15.525 44.818 0.50 5.37 59 VAL D O 1
ATOM 6160 N N A MET D 1 60 ? 33.241 -15.231 43.686 0.50 4.84 60 MET D N 1
ATOM 6161 N N B MET D 1 60 ? 33.248 -15.260 43.683 0.50 4.73 60 MET D N 1
ATOM 6162 C CA A MET D 1 60 ? 32.577 -14.589 44.809 0.50 4.91 60 MET D CA 1
ATOM 6163 C CA B MET D 1 60 ? 32.584 -14.611 44.804 0.50 4.87 60 MET D CA 1
ATOM 6164 C C A MET D 1 60 ? 31.084 -14.818 44.681 0.50 4.44 60 MET D C 1
ATOM 6165 C C B MET D 1 60 ? 31.085 -14.820 44.680 0.50 4.43 60 MET D C 1
ATOM 6166 O O A MET D 1 60 ? 30.531 -14.784 43.574 0.50 5.00 60 MET D O 1
ATOM 6167 O O B MET D 1 60 ? 30.529 -14.775 43.575 0.50 5.02 60 MET D O 1
ATOM 6176 N N . GLY D 1 61 ? 30.431 -15.059 45.810 1.00 4.53 61 GLY D N 1
ATOM 6177 C CA . GLY D 1 61 ? 28.974 -15.187 45.798 1.00 4.65 61 GLY D CA 1
ATOM 6178 C C . GLY D 1 61 ? 28.296 -13.894 45.398 1.00 4.52 61 GLY D C 1
ATOM 6179 O O . GLY D 1 61 ? 28.825 -12.803 45.638 1.00 4.83 61 GLY D O 1
ATOM 6180 N N . HIS D 1 62 ? 27.097 -14.009 44.805 1.00 4.29 62 HIS D N 1
ATOM 6181 C CA . HIS D 1 62 ? 26.306 -12.813 44.468 1.00 4.70 62 HIS D CA 1
ATOM 6182 C C . HIS D 1 62 ? 25.004 -12.644 45.251 1.00 4.92 62 HIS D C 1
ATOM 6183 O O . HIS D 1 62 ? 24.389 -11.587 45.132 1.00 5.76 62 HIS D O 1
ATOM 6190 N N . GLY D 1 63 ? 24.595 -13.630 46.049 1.00 4.87 63 GLY D N 1
ATOM 6191 C CA . GLY D 1 63 ? 23.351 -13.562 46.778 1.00 4.95 63 GLY D CA 1
ATOM 6192 C C . GLY D 1 63 ? 22.136 -13.801 45.891 1.00 5.15 63 GLY D C 1
ATOM 6193 O O . GLY D 1 63 ? 22.231 -13.834 44.680 1.00 9.90 63 GLY D O 1
ATOM 6194 N N . MET D 1 64 ? 20.965 -13.887 46.479 1.00 4.31 64 MET D N 1
ATOM 6195 C CA . MET D 1 64 ? 19.778 -14.256 45.719 1.00 4.34 64 MET D CA 1
ATOM 6196 C C . MET D 1 64 ? 19.044 -13.040 45.198 1.00 3.96 64 MET D C 1
ATOM 6197 O O . MET D 1 64 ? 18.675 -12.155 45.973 1.00 5.01 64 MET D O 1
ATOM 6202 N N . GLY D 1 65 ? 18.807 -13.036 43.894 1.00 3.56 65 GLY D N 1
ATOM 6203 C CA . GLY D 1 65 ? 17.957 -12.070 43.258 1.00 3.41 65 GLY D CA 1
ATOM 6204 C C . GLY D 1 65 ? 18.681 -10.926 42.549 1.00 3.24 65 GLY D C 1
ATOM 6205 O O . GLY D 1 65 ? 19.855 -10.612 42.832 1.00 4.03 65 GLY D O 1
ATOM 6206 N N . ILE D 1 66 ? 17.962 -10.302 41.640 1.00 3.28 66 ILE D N 1
ATOM 6207 C CA . ILE D 1 66 ? 18.484 -9.219 40.847 1.00 3.20 66 ILE D CA 1
ATOM 6208 C C . ILE D 1 66 ? 19.046 -8.078 41.709 1.00 3.40 66 ILE D C 1
ATOM 6209 O O . ILE D 1 66 ? 20.167 -7.632 41.456 1.00 3.50 66 ILE D O 1
ATOM 6214 N N . PRO D 1 67 ? 18.347 -7.604 42.748 1.00 3.28 67 PRO D N 1
ATOM 6215 C CA . PRO D 1 67 ? 18.917 -6.478 43.514 1.00 3.52 67 PRO D CA 1
ATOM 6216 C C . PRO D 1 67 ? 20.266 -6.828 44.165 1.00 3.71 67 PRO D C 1
ATOM 6217 O O . PRO D 1 67 ? 21.166 -5.992 44.207 1.00 4.96 67 PRO D O 1
ATOM 6221 N N . SER D 1 68 ? 20.409 -8.040 44.691 1.00 3.71 68 SER D N 1
ATOM 6222 C CA . SER D 1 68 ? 21.659 -8.433 45.346 1.00 4.30 68 SER D CA 1
ATOM 6223 C C . SER D 1 68 ? 22.789 -8.513 44.327 1.00 3.90 68 SER D C 1
ATOM 6224 O O . SER D 1 68 ? 23.854 -7.892 44.507 1.00 4.34 68 SER D O 1
ATOM 6227 N N . CYS D 1 69 ? 22.607 -9.271 43.254 1.00 3.88 69 CYS D N 1
ATOM 6228 C CA . CYS D 1 69 ? 23.684 -9.421 42.311 1.00 4.04 69 CYS D CA 1
ATOM 6229 C C . CYS D 1 69 ? 24.016 -8.138 41.582 1.00 3.86 69 CYS D C 1
ATOM 6230 O O . CYS D 1 69 ? 25.164 -7.960 41.146 1.00 4.50 69 CYS D O 1
ATOM 6233 N N . SER D 1 70 ? 23.041 -7.240 41.442 1.00 3.54 70 SER D N 1
ATOM 6234 C CA . SER D 1 70 ? 23.287 -5.969 40.785 1.00 3.73 70 SER D CA 1
ATOM 6235 C C . SER D 1 70 ? 24.284 -5.100 41.568 1.00 3.71 70 SER D C 1
ATOM 6236 O O . SER D 1 70 ? 25.087 -4.389 40.979 1.00 4.17 70 SER D O 1
ATOM 6239 N N . ILE D 1 71 ? 24.203 -5.160 42.886 1.00 3.76 71 ILE D N 1
ATOM 6240 C CA . ILE D 1 71 ? 25.152 -4.443 43.740 1.00 3.84 71 ILE D CA 1
ATOM 6241 C C . ILE D 1 71 ? 26.568 -4.950 43.507 1.00 4.23 71 ILE D C 1
ATOM 6242 O O . ILE D 1 71 ? 27.488 -4.186 43.283 1.00 4.11 71 ILE D O 1
ATOM 6247 N N . TYR D 1 72 ? 26.752 -6.255 43.632 1.00 4.03 72 TYR D N 1
ATOM 6248 C CA . TYR D 1 72 ? 28.103 -6.795 43.589 1.00 4.33 72 TYR D CA 1
ATOM 6249 C C . TYR D 1 72 ? 28.711 -6.628 42.204 1.00 4.21 72 TYR D C 1
ATOM 6250 O O . TYR D 1 72 ? 29.886 -6.269 42.089 1.00 4.79 72 TYR D O 1
ATOM 6259 N N A THR D 1 73 ? 27.933 -6.908 41.160 0.50 4.35 73 THR D N 1
ATOM 6260 N N B THR D 1 73 ? 27.950 -6.904 41.151 0.50 3.92 73 THR D N 1
ATOM 6261 C CA A THR D 1 73 ? 28.434 -6.809 39.794 0.50 5.27 73 THR D CA 1
ATOM 6262 C CA B THR D 1 73 ? 28.519 -6.801 39.817 0.50 4.05 73 THR D CA 1
ATOM 6263 C C A THR D 1 73 ? 28.824 -5.357 39.473 0.50 4.63 73 THR D C 1
ATOM 6264 C C B THR D 1 73 ? 28.849 -5.342 39.482 0.50 4.27 73 THR D C 1
ATOM 6265 O O A THR D 1 73 ? 29.873 -5.120 38.894 0.50 4.70 73 THR D O 1
ATOM 6266 O O B THR D 1 73 ? 29.886 -5.084 38.893 0.50 4.43 73 THR D O 1
ATOM 6273 N N . LYS D 1 74 ? 28.004 -4.391 39.876 1.00 3.66 74 LYS D N 1
ATOM 6274 C CA . LYS D 1 74 ? 28.318 -2.991 39.648 1.00 3.92 74 LYS D CA 1
ATOM 6275 C C . LYS D 1 74 ? 29.644 -2.626 40.324 1.00 4.03 74 LYS D C 1
ATOM 6276 O O . LYS D 1 74 ? 30.540 -2.055 39.708 1.00 4.41 74 LYS D O 1
ATOM 6282 N N . GLU D 1 75 ? 29.766 -2.955 41.604 1.00 3.72 75 GLU D N 1
ATOM 6283 C CA . GLU D 1 75 ? 30.967 -2.579 42.352 1.00 4.35 75 GLU D CA 1
ATOM 6284 C C . GLU D 1 75 ? 32.215 -3.226 41.762 1.00 4.20 75 GLU D C 1
ATOM 6285 O O . GLU D 1 75 ? 33.265 -2.591 41.681 1.00 4.50 75 GLU D O 1
ATOM 6291 N N . LEU D 1 76 ? 32.117 -4.488 41.362 1.00 4.20 76 LEU D N 1
ATOM 6292 C CA . LEU D 1 76 ? 33.255 -5.157 40.744 1.00 4.51 76 LEU D CA 1
ATOM 6293 C C . LEU D 1 76 ? 33.722 -4.438 39.476 1.00 4.35 76 LEU D C 1
ATOM 6294 O O . LEU D 1 76 ? 34.912 -4.216 39.272 1.00 4.88 76 LEU D O 1
ATOM 6299 N N . ILE D 1 77 ? 32.771 -4.072 38.631 1.00 4.23 77 ILE D N 1
ATOM 6300 C CA . ILE D 1 77 ? 33.087 -3.392 37.382 1.00 4.33 77 ILE D CA 1
ATOM 6301 C C . ILE D 1 77 ? 33.621 -1.977 37.595 1.00 4.62 77 ILE D C 1
ATOM 6302 O O . ILE D 1 77 ? 34.618 -1.589 36.987 1.00 5.92 77 ILE D O 1
ATOM 6307 N N . THR D 1 78 ? 32.969 -1.203 38.456 1.00 4.27 78 THR D N 1
ATOM 6308 C CA . THR D 1 78 ? 33.347 0.212 38.586 1.00 4.72 78 THR D CA 1
ATOM 6309 C C . THR D 1 78 ? 34.519 0.467 39.514 1.00 4.97 78 THR D C 1
ATOM 6310 O O . THR D 1 78 ? 35.189 1.482 39.361 1.00 6.32 78 THR D O 1
ATOM 6314 N N . ASP D 1 79 ? 34.767 -0.429 40.454 1.00 5.55 79 ASP D N 1
ATOM 6315 C CA . ASP D 1 79 ? 35.769 -0.176 41.479 1.00 7.08 79 ASP D CA 1
ATOM 6316 C C . ASP D 1 79 ? 36.889 -1.180 41.551 1.00 6.77 79 ASP D C 1
ATOM 6317 O O . ASP D 1 79 ? 37.897 -0.889 42.200 1.00 7.56 79 ASP D O 1
ATOM 6322 N N . PHE D 1 80 ? 36.756 -2.344 40.907 1.00 6.35 80 PHE D N 1
ATOM 6323 C CA . PHE D 1 80 ? 37.777 -3.392 41.000 1.00 6.92 80 PHE D CA 1
ATOM 6324 C C . PHE D 1 80 ? 38.309 -3.854 39.642 1.00 7.22 80 PHE D C 1
ATOM 6325 O O . PHE D 1 80 ? 39.000 -4.865 39.573 1.00 8.58 80 PHE D O 1
ATOM 6333 N N . GLY D 1 81 ? 38.040 -3.119 38.580 1.00 7.82 81 GLY D N 1
ATOM 6334 C CA . GLY D 1 81 ? 38.645 -3.409 37.286 1.00 8.42 81 GLY D CA 1
ATOM 6335 C C . GLY D 1 81 ? 38.098 -4.625 36.563 1.00 7.80 81 GLY D C 1
ATOM 6336 O O . GLY D 1 81 ? 38.669 -5.048 35.567 1.00 9.88 81 GLY D O 1
ATOM 6337 N N . VAL D 1 82 ? 36.980 -5.184 37.030 1.00 5.87 82 VAL D N 1
ATOM 6338 C CA . VAL D 1 82 ? 36.474 -6.419 36.468 1.00 5.14 82 VAL D CA 1
ATOM 6339 C C . VAL D 1 82 ? 35.861 -6.182 35.097 1.00 5.23 82 VAL D C 1
ATOM 6340 O O . VAL D 1 82 ? 35.031 -5.288 34.923 1.00 6.20 82 VAL D O 1
ATOM 6344 N N . LYS D 1 83 ? 36.286 -6.983 34.126 1.00 5.74 83 LYS D N 1
ATOM 6345 C CA . LYS D 1 83 ? 35.842 -6.882 32.745 1.00 5.76 83 LYS D CA 1
ATOM 6346 C C . LYS D 1 83 ? 34.789 -7.906 32.345 1.00 5.40 83 LYS D C 1
ATOM 6347 O O . LYS D 1 83 ? 33.979 -7.640 31.459 1.00 5.83 83 LYS D O 1
ATOM 6353 N N . LYS D 1 84 ? 34.795 -9.056 33.016 1.00 5.49 84 LYS D N 1
ATOM 6354 C CA . LYS D 1 84 ? 33.916 -10.161 32.699 1.00 5.51 84 LYS D CA 1
ATOM 6355 C C . LYS D 1 84 ? 33.356 -10.766 33.976 1.00 5.36 84 LYS D C 1
ATOM 6356 O O . LYS D 1 84 ? 34.101 -11.052 34.907 1.00 6.28 84 LYS D O 1
ATOM 6362 N N A ILE D 1 85 ? 32.066 -11.049 33.960 0.50 5.63 85 ILE D N 1
ATOM 6363 N N B ILE D 1 85 ? 32.032 -10.952 34.016 0.50 5.60 85 ILE D N 1
ATOM 6364 C CA A ILE D 1 85 ? 31.415 -11.750 35.034 0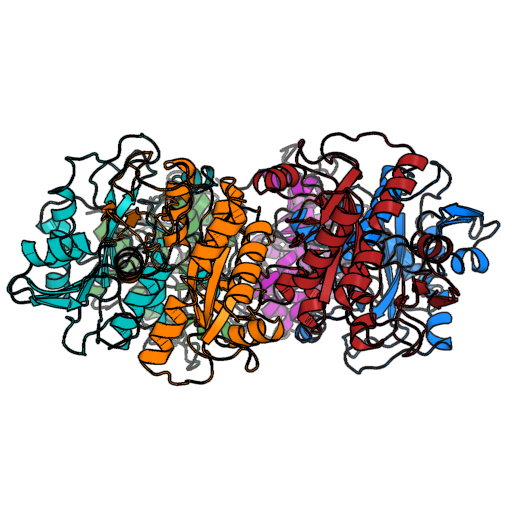.50 5.25 85 ILE D CA 1
ATOM 6365 C CA B ILE D 1 85 ? 31.328 -11.695 35.070 0.50 4.80 85 ILE D CA 1
ATOM 6366 C C A ILE D 1 85 ? 30.778 -12.999 34.462 0.50 4.42 85 ILE D C 1
ATOM 6367 C C B ILE D 1 85 ? 30.785 -12.993 34.459 0.50 4.37 85 ILE D C 1
ATOM 6368 O O A ILE D 1 85 ? 30.054 -12.933 33.458 0.50 4.82 85 ILE D O 1
ATOM 6369 O O B ILE D 1 85 ? 30.100 -12.944 33.428 0.50 4.76 85 ILE D O 1
ATOM 6378 N N . ILE D 1 86 ? 31.058 -14.139 35.094 1.00 4.37 86 ILE D N 1
ATOM 6379 C CA . ILE D 1 86 ? 30.410 -15.403 34.720 1.00 4.25 86 ILE D CA 1
ATOM 6380 C C . ILE D 1 86 ? 29.599 -15.871 35.895 1.00 4.07 86 ILE D C 1
ATOM 6381 O O . ILE D 1 86 ? 30.163 -16.372 36.870 1.00 4.61 86 ILE D O 1
ATOM 6386 N N . ARG D 1 87 ? 28.277 -15.723 35.826 1.00 3.99 87 ARG D N 1
ATOM 6387 C CA . ARG D 1 87 ? 27.430 -16.332 36.825 1.00 4.21 87 ARG D CA 1
ATOM 6388 C C . ARG D 1 87 ? 27.379 -17.832 36.544 1.00 4.03 87 ARG D C 1
ATOM 6389 O O . ARG D 1 87 ? 27.231 -18.243 35.399 1.00 4.67 87 ARG D O 1
ATOM 6397 N N . VAL D 1 88 ? 27.507 -18.633 37.602 1.00 4.23 88 VAL D N 1
ATOM 6398 C CA . VAL D 1 88 ? 27.491 -20.095 37.542 1.00 4.60 88 VAL D CA 1
ATOM 6399 C C . VAL D 1 88 ? 26.424 -20.542 38.515 1.00 4.68 88 VAL D C 1
ATOM 6400 O O . VAL D 1 88 ? 26.623 -20.545 39.720 1.00 5.96 88 VAL D O 1
ATOM 6404 N N . GLY D 1 89 ? 25.269 -20.903 37.958 1.00 5.01 89 GLY D N 1
ATOM 6405 C CA . GLY D 1 89 ? 24.067 -21.110 38.733 1.00 6.11 89 GLY D CA 1
ATOM 6406 C C . GLY D 1 89 ? 23.354 -22.413 38.463 1.00 5.28 89 GLY D C 1
ATOM 6407 O O . GLY D 1 89 ? 23.808 -23.248 37.698 1.00 5.91 89 GLY D O 1
ATOM 6408 N N . SER D 1 90 ? 22.206 -22.565 39.112 1.00 6.56 90 SER D N 1
ATOM 6409 C CA . SER D 1 90 ? 21.212 -23.567 38.829 1.00 7.19 90 SER D CA 1
ATOM 6410 C C . SER D 1 90 ? 19.989 -22.938 38.191 1.00 6.10 90 SER D C 1
ATOM 6411 O O . SER D 1 90 ? 19.685 -21.769 38.456 1.00 8.15 90 SER D O 1
ATOM 6414 N N . CYS D 1 91 ? 19.243 -23.722 37.434 1.00 5.33 91 CYS D N 1
ATOM 6415 C CA . CYS D 1 91 ? 17.970 -23.268 36.901 1.00 5.34 91 CYS D CA 1
ATOM 6416 C C . CYS D 1 91 ? 16.955 -24.400 36.895 1.00 5.25 91 CYS D C 1
ATOM 6417 O O . CYS D 1 91 ? 17.304 -25.583 36.869 1.00 6.56 91 CYS D O 1
ATOM 6420 N N . GLY D 1 92 ? 15.688 -24.014 36.887 1.00 4.75 92 GLY D N 1
ATOM 6421 C CA . GLY D 1 92 ? 14.591 -24.964 36.776 1.00 4.88 92 GLY D CA 1
ATOM 6422 C C . GLY D 1 92 ? 14.032 -24.958 35.361 1.00 4.95 92 GLY D C 1
ATOM 6423 O O . GLY D 1 92 ? 13.764 -23.898 34.797 1.00 6.38 92 GLY D O 1
ATOM 6424 N N . ALA D 1 93 ? 13.841 -26.135 34.781 1.00 5.13 93 ALA D N 1
ATOM 6425 C CA . ALA D 1 93 ? 13.371 -26.250 33.418 1.00 5.17 93 ALA D CA 1
ATOM 6426 C C . ALA D 1 93 ? 11.845 -26.210 33.356 1.00 5.47 93 ALA D C 1
ATOM 6427 O O . ALA D 1 93 ? 11.160 -26.728 34.239 1.00 6.29 93 ALA D O 1
ATOM 6429 N N . VAL D 1 94 ? 11.326 -25.620 32.288 1.00 6.07 94 VAL D N 1
ATOM 6430 C CA . VAL D 1 94 ? 9.905 -25.626 31.976 1.00 6.36 94 VAL D CA 1
ATOM 6431 C C . VAL D 1 94 ? 9.597 -26.518 30.755 1.00 7.40 94 VAL D C 1
ATOM 6432 O O . VAL D 1 94 ? 8.436 -26.807 30.496 1.00 9.74 94 VAL D O 1
ATOM 6436 N N . LEU D 1 95 ? 10.629 -26.948 30.027 1.00 7.06 95 LEU D N 1
ATOM 6437 C CA . LEU D 1 95 ? 10.500 -27.825 28.864 1.00 8.04 95 LEU D CA 1
ATOM 6438 C C . LEU D 1 95 ? 10.846 -29.255 29.261 1.00 8.91 95 LEU D C 1
ATOM 6439 O O . LEU D 1 95 ? 11.933 -29.502 29.767 1.00 8.97 95 LEU D O 1
ATOM 6444 N N . PRO D 1 96 ? 9.929 -30.201 29.032 1.00 11.59 96 PRO D N 1
ATOM 6445 C CA . PRO D 1 96 ? 10.273 -31.587 29.316 1.00 12.69 96 PRO D CA 1
ATOM 6446 C C . PRO D 1 96 ? 11.536 -32.062 28.591 1.00 12.26 96 PRO D C 1
ATOM 6447 O O . PRO D 1 96 ? 12.274 -32.872 29.156 1.00 16.49 96 PRO D O 1
ATOM 6451 N N . HIS D 1 97 ? 11.809 -31.577 27.378 1.00 11.44 97 HIS D N 1
ATOM 6452 C CA . HIS D 1 97 ? 12.997 -32.074 26.654 1.00 12.46 97 HIS D CA 1
ATOM 6453 C C . HIS D 1 97 ? 14.327 -31.530 27.173 1.00 10.76 97 HIS D C 1
ATOM 6454 O O . HIS D 1 97 ? 15.372 -32.079 26.817 1.00 13.08 97 HIS D O 1
ATOM 6461 N N . VAL D 1 98 ? 14.300 -30.482 27.987 1.00 8.57 98 VAL D N 1
ATOM 6462 C CA . VAL D 1 98 ? 15.507 -30.025 28.659 1.00 8.23 98 VAL D CA 1
ATOM 6463 C C . VAL D 1 98 ? 15.660 -30.900 29.892 1.00 8.14 98 VAL D C 1
ATOM 6464 O O . VAL D 1 98 ? 14.786 -30.918 30.747 1.00 12.01 98 VAL D O 1
ATOM 6468 N N . LYS D 1 99 ? 16.752 -31.650 29.978 1.00 6.94 99 LYS D N 1
ATOM 6469 C CA . LYS D 1 99 ? 16.878 -32.687 30.975 1.00 6.50 99 LYS D CA 1
ATOM 6470 C C . LYS D 1 99 ? 17.577 -32.204 32.226 1.00 5.51 99 LYS D C 1
ATOM 6471 O O . LYS D 1 99 ? 18.460 -31.363 32.169 1.00 5.70 99 LYS D O 1
ATOM 6477 N N . LEU D 1 100 ? 17.216 -32.807 33.353 1.00 5.85 100 LEU D N 1
ATOM 6478 C CA . LEU D 1 100 ? 17.970 -32.669 34.578 1.00 6.32 100 LEU D CA 1
ATOM 6479 C C . LEU D 1 100 ? 19.453 -32.901 34.289 1.00 6.21 100 LEU D C 1
ATOM 6480 O O . LEU D 1 100 ? 19.821 -33.861 33.610 1.00 6.71 100 LEU D O 1
ATOM 6485 N N . ARG D 1 101 ? 20.287 -32.006 34.807 1.00 6.20 101 ARG D N 1
ATOM 6486 C CA . ARG D 1 101 ? 21.758 -32.036 34.686 1.00 6.84 101 ARG D CA 1
ATOM 6487 C C . ARG D 1 101 ? 22.279 -31.493 33.355 1.00 6.43 101 ARG D C 1
ATOM 6488 O O . ARG D 1 101 ? 23.473 -31.451 33.157 1.00 8.23 101 ARG D O 1
ATOM 6496 N N . ASP D 1 102 ? 21.399 -31.035 32.468 1.00 6.53 102 ASP D N 1
ATOM 6497 C CA . ASP D 1 102 ? 21.865 -30.350 31.266 1.00 6.48 102 ASP D CA 1
ATOM 6498 C C . ASP D 1 102 ? 22.543 -29.032 31.642 1.00 6.08 102 ASP D C 1
ATOM 6499 O O . ASP D 1 102 ? 22.253 -28.442 32.690 1.00 7.35 102 ASP D O 1
ATOM 6504 N N . VAL D 1 103 ? 23.419 -28.568 30.757 1.00 6.17 103 VAL D N 1
ATOM 6505 C CA . VAL D 1 103 ? 24.039 -27.258 30.892 1.00 5.68 103 VAL D CA 1
ATOM 6506 C C . VAL D 1 103 ? 23.331 -26.295 29.935 1.00 5.52 103 VAL D C 1
ATOM 6507 O O . VAL D 1 103 ? 23.178 -26.584 28.752 1.00 6.95 103 VAL D O 1
ATOM 6511 N N . VAL D 1 104 ? 22.889 -25.174 30.472 1.00 5.24 104 VAL D N 1
ATOM 6512 C CA . VAL D 1 104 ? 22.189 -24.116 29.751 1.00 5.96 104 VAL D CA 1
ATOM 6513 C C . VAL D 1 104 ? 23.044 -22.855 29.789 1.00 5.36 104 VAL D C 1
ATOM 6514 O O . VAL D 1 104 ? 23.584 -22.493 30.838 1.00 6.77 104 VAL D O 1
ATOM 6518 N N . ILE D 1 105 ? 23.133 -22.181 28.646 1.00 5.03 105 ILE D N 1
ATOM 6519 C CA . ILE D 1 105 ? 23.825 -20.909 28.570 1.00 5.48 105 ILE D CA 1
ATOM 6520 C C . ILE D 1 105 ? 22.801 -19.856 28.151 1.00 5.08 105 ILE D C 1
ATOM 6521 O O . ILE D 1 105 ? 22.136 -19.998 27.133 1.00 5.53 105 ILE D O 1
ATOM 6526 N N . GLY D 1 106 ? 22.674 -18.815 28.968 1.00 5.11 106 GLY D N 1
ATOM 6527 C CA . GLY D 1 106 ? 21.719 -17.772 28.710 1.00 5.01 106 GLY D CA 1
ATOM 6528 C C . GLY D 1 106 ? 22.269 -16.715 27.769 1.00 4.37 106 GLY D C 1
ATOM 6529 O O . GLY D 1 106 ? 22.822 -15.705 28.203 1.00 5.20 106 GLY D O 1
ATOM 6530 N N A MET D 1 107 ? 22.125 -16.916 26.467 0.50 4.36 107 MET D N 1
ATOM 6531 N N B MET D 1 107 ? 22.125 -16.918 26.466 0.50 4.59 107 MET D N 1
ATOM 6532 C CA A MET D 1 107 ? 22.468 -15.852 25.533 0.50 4.21 107 MET D CA 1
ATOM 6533 C CA B MET D 1 107 ? 22.465 -15.857 25.522 0.50 4.72 107 MET D CA 1
ATOM 6534 C C A MET D 1 107 ? 21.582 -14.625 25.765 0.50 4.07 107 MET D C 1
ATOM 6535 C C B MET D 1 107 ? 21.580 -14.628 25.756 0.50 4.25 107 MET D C 1
ATOM 6536 O O A MET D 1 107 ? 22.031 -13.495 25.579 0.50 4.26 107 MET D O 1
ATOM 6537 O O B MET D 1 107 ? 22.031 -13.499 25.569 0.50 4.38 107 MET D O 1
ATOM 6546 N N . GLY D 1 108 ? 20.333 -14.874 26.154 1.00 4.22 108 GLY D N 1
ATOM 6547 C CA . GLY D 1 108 ? 19.441 -13.819 26.630 1.00 4.10 108 GLY D CA 1
ATOM 6548 C C . GLY D 1 108 ? 18.844 -14.216 27.965 1.00 3.81 108 GLY D C 1
ATOM 6549 O O . GLY D 1 108 ? 18.900 -15.380 28.395 1.00 4.50 108 GLY D O 1
ATOM 6550 N N . ALA D 1 109 ? 18.257 -13.230 28.637 1.00 3.37 109 ALA D N 1
ATOM 6551 C CA . ALA D 1 109 ? 17.521 -13.482 29.868 1.00 3.66 109 ALA D CA 1
ATOM 6552 C C . ALA D 1 109 ? 16.272 -12.603 29.881 1.00 3.48 109 ALA D C 1
ATOM 6553 O O . ALA D 1 109 ? 16.356 -11.381 29.930 1.00 4.27 109 ALA D O 1
ATOM 6555 N N . CYS D 1 110 ? 15.135 -13.271 29.835 1.00 3.43 110 CYS D N 1
ATOM 6556 C CA . CYS D 1 110 ? 13.827 -12.667 30.090 1.00 3.26 110 CYS D CA 1
ATOM 6557 C C . CYS D 1 110 ? 13.698 -12.347 31.569 1.00 3.21 110 CYS D C 1
ATOM 6558 O O . CYS D 1 110 ? 14.472 -12.872 32.369 1.00 3.70 110 CYS D O 1
ATOM 6561 N N . THR D 1 111 ? 12.733 -11.511 31.952 1.00 3.21 111 THR D N 1
ATOM 6562 C CA . THR D 1 111 ? 12.535 -11.245 33.375 1.00 3.15 111 THR D CA 1
ATOM 6563 C C . THR D 1 111 ? 11.167 -10.664 33.658 1.00 3.24 111 THR D C 1
ATOM 6564 O O . THR D 1 111 ? 10.537 -10.062 32.788 1.00 4.06 111 THR D O 1
ATOM 6568 N N . ASP D 1 112 ? 10.734 -10.809 34.911 1.00 3.26 112 ASP D N 1
ATOM 6569 C CA . ASP D 1 112 ? 9.584 -10.076 35.447 1.00 3.58 112 ASP D CA 1
ATOM 6570 C C . ASP D 1 112 ? 9.991 -8.951 36.397 1.00 3.60 112 ASP D C 1
ATOM 6571 O O . ASP D 1 112 ? 9.119 -8.323 36.996 1.00 4.40 112 ASP D O 1
ATOM 6576 N N . SER D 1 113 ? 11.287 -8.658 36.501 1.00 3.69 113 SER D N 1
ATOM 6577 C CA . SER D 1 113 ? 11.744 -7.490 37.197 1.00 3.56 113 SER D CA 1
ATOM 6578 C C . SER D 1 113 ? 11.446 -6.222 36.403 1.00 3.50 113 SER D C 1
ATOM 6579 O O . SER D 1 113 ? 11.359 -6.258 35.183 1.00 4.11 113 SER D O 1
ATOM 6582 N N . LYS D 1 114 ? 11.368 -5.091 37.102 1.00 3.46 114 LYS D N 1
ATOM 6583 C CA . LYS D 1 114 ? 11.268 -3.779 36.476 1.00 4.08 114 LYS D CA 1
ATOM 6584 C C . LYS D 1 114 ? 12.619 -3.121 36.219 1.00 3.75 114 LYS D C 1
ATOM 6585 O O . LYS D 1 114 ? 12.635 -2.023 35.663 1.00 4.35 114 LYS D O 1
ATOM 6591 N N . VAL D 1 115 ? 13.757 -3.734 36.576 1.00 3.28 115 VAL D N 1
ATOM 6592 C CA . VAL D 1 115 ? 14.999 -2.950 36.567 1.00 3.54 115 VAL D CA 1
ATOM 6593 C C . VAL D 1 115 ? 15.407 -2.469 35.184 1.00 3.51 115 VAL D C 1
ATOM 6594 O O . VAL D 1 115 ? 15.934 -1.368 35.038 1.00 4.13 115 VAL D O 1
ATOM 6598 N N . ASN D 1 116 ? 15.217 -3.304 34.172 1.00 3.58 116 ASN D N 1
ATOM 6599 C CA . ASN D 1 116 ? 15.616 -2.893 32.831 1.00 3.78 116 ASN D CA 1
ATOM 6600 C C . ASN D 1 116 ? 14.624 -1.923 32.193 1.00 4.15 116 ASN D C 1
ATOM 6601 O O . ASN D 1 116 ? 15.033 -1.050 31.432 1.00 4.80 116 ASN D O 1
ATOM 6606 N N . ARG D 1 117 ? 13.352 -2.013 32.553 1.00 4.75 117 ARG D N 1
ATOM 6607 C CA . ARG D 1 117 ? 12.396 -0.969 32.174 1.00 5.61 117 ARG D CA 1
ATOM 6608 C C . ARG D 1 117 ? 12.768 0.369 32.788 1.00 5.52 117 ARG D C 1
ATOM 6609 O O . ARG D 1 117 ? 12.618 1.417 32.155 1.00 7.02 117 ARG D O 1
ATOM 6617 N N . ILE D 1 118 ? 13.240 0.370 34.018 1.00 5.25 118 ILE D N 1
ATOM 6618 C CA . ILE D 1 118 ? 13.709 1.612 34.667 1.00 6.30 118 ILE D CA 1
ATOM 6619 C C . ILE D 1 118 ? 14.896 2.191 33.896 1.00 6.22 118 ILE D C 1
ATOM 6620 O O . ILE D 1 118 ? 14.994 3.397 33.692 1.00 8.14 118 ILE D O 1
ATOM 6625 N N . ARG D 1 119 ? 15.799 1.342 33.449 1.00 5.17 119 ARG D N 1
ATOM 6626 C CA . ARG D 1 119 ? 16.951 1.783 32.657 1.00 5.24 119 ARG D CA 1
ATOM 6627 C C . ARG D 1 119 ? 16.552 2.298 31.283 1.00 5.29 119 ARG D C 1
ATOM 6628 O O . ARG D 1 119 ? 17.150 3.238 30.765 1.00 6.48 119 ARG D O 1
ATOM 6636 N N . PHE D 1 120 ? 15.562 1.653 30.667 1.00 5.07 120 PHE D N 1
ATOM 6637 C CA . PHE D 1 120 ? 15.369 1.732 29.209 1.00 5.30 120 PHE D CA 1
ATOM 6638 C C . PHE D 1 120 ? 14.045 2.404 28.827 1.00 5.90 120 PHE D C 1
ATOM 6639 O O . PHE D 1 120 ? 13.406 2.052 27.838 1.00 6.64 120 PHE D O 1
ATOM 6647 N N . LYS D 1 121 ? 13.658 3.418 29.601 1.00 7.64 121 LYS D N 1
ATOM 6648 C CA . LYS D 1 121 ? 12.473 4.236 29.297 1.00 8.67 121 LYS D CA 1
ATOM 6649 C C . LYS D 1 121 ? 11.206 3.425 29.106 1.00 7.64 121 LYS D C 1
ATOM 6650 O O . LYS D 1 121 ? 10.358 3.756 28.281 1.00 9.09 121 LYS D O 1
ATOM 6656 N N . ASP D 1 122 ? 11.069 2.375 29.895 1.00 7.02 122 ASP D N 1
ATOM 6657 C CA . ASP D 1 122 ? 9.903 1.503 29.868 1.00 8.10 122 ASP D CA 1
ATOM 6658 C C . ASP D 1 122 ? 9.713 0.765 28.540 1.00 7.03 122 ASP D C 1
ATOM 6659 O O . ASP D 1 122 ? 8.617 0.243 28.280 1.00 9.50 122 ASP D O 1
ATOM 6664 N N . HIS D 1 123 ? 10.763 0.678 27.733 1.00 5.62 123 HIS D N 1
ATOM 6665 C CA . HIS D 1 123 ? 10.728 -0.146 26.528 1.00 5.06 123 HIS D CA 1
ATOM 6666 C C . HIS D 1 123 ? 11.331 -1.512 26.860 1.00 4.63 123 HIS D C 1
ATOM 6667 O O . HIS D 1 123 ? 11.621 -1.811 28.023 1.00 6.15 123 HIS D O 1
ATOM 6674 N N . ASP D 1 124 ? 11.428 -2.366 25.849 1.00 4.22 124 ASP D N 1
ATOM 6675 C CA . ASP D 1 124 ? 11.965 -3.706 26.014 1.00 4.49 124 ASP D CA 1
ATOM 6676 C C . ASP D 1 124 ? 13.455 -3.697 25.714 1.00 4.26 124 ASP D C 1
ATOM 6677 O O . ASP D 1 124 ? 13.868 -3.564 24.565 1.00 4.72 124 ASP D O 1
ATOM 6682 N N . PHE D 1 125 ? 14.245 -3.834 26.766 1.00 3.99 125 PHE D N 1
ATOM 6683 C CA . PHE D 1 125 ? 15.690 -4.053 26.654 1.00 4.50 125 PHE D CA 1
ATOM 6684 C C . PHE D 1 125 ? 15.931 -5.558 26.580 1.00 4.07 125 PHE D C 1
ATOM 6685 O O . PHE D 1 125 ? 15.511 -6.284 27.473 1.00 4.68 125 PHE D O 1
ATOM 6693 N N . ALA D 1 126 ? 16.563 -6.035 25.517 1.00 3.98 126 ALA D N 1
ATOM 6694 C CA . ALA D 1 126 ? 16.919 -7.443 25.401 1.00 4.41 126 ALA D CA 1
ATOM 6695 C C . ALA D 1 126 ? 18.167 -7.665 26.225 1.00 4.05 126 ALA D C 1
ATOM 6696 O O . ALA D 1 126 ? 19.262 -7.272 25.831 1.00 4.56 126 ALA D O 1
ATOM 6698 N N . ALA D 1 127 ? 17.997 -8.278 27.389 1.00 3.73 127 ALA D N 1
ATOM 6699 C CA . ALA D 1 127 ? 1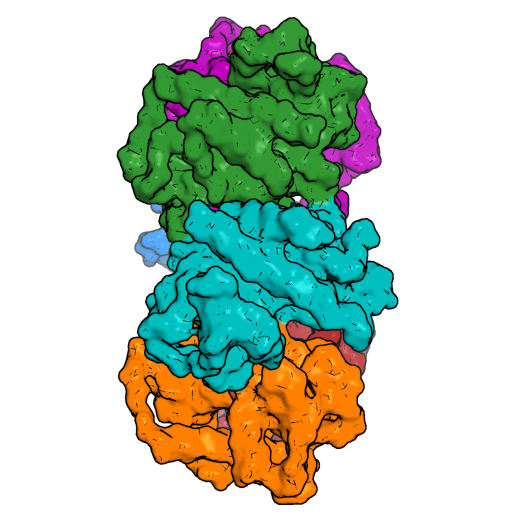9.129 -8.476 28.287 1.00 3.83 127 ALA D CA 1
ATOM 6700 C C . ALA D 1 127 ? 19.955 -9.643 27.757 1.00 3.81 127 ALA D C 1
ATOM 6701 O O . ALA D 1 127 ? 19.510 -10.792 27.789 1.00 4.50 127 ALA D O 1
ATOM 6703 N N . ILE D 1 128 ? 21.158 -9.339 27.253 1.00 4.08 128 ILE D N 1
ATOM 6704 C CA . ILE D 1 128 ? 21.964 -10.330 26.535 1.00 4.56 128 ILE D CA 1
ATOM 6705 C C . ILE D 1 128 ? 23.353 -10.458 27.137 1.00 4.33 128 ILE D C 1
ATOM 6706 O O . ILE D 1 128 ? 23.935 -9.526 27.718 1.00 4.79 128 ILE D O 1
ATOM 6711 N N . ALA D 1 129 ? 23.883 -11.660 26.957 1.00 4.15 129 ALA D N 1
ATOM 6712 C CA . ALA D 1 129 ? 25.282 -11.966 27.272 1.00 4.38 129 ALA D CA 1
ATOM 6713 C C . ALA D 1 129 ? 26.209 -11.374 26.211 1.00 4.27 129 ALA D C 1
ATOM 6714 O O . ALA D 1 129 ? 25.779 -10.940 25.142 1.00 5.77 129 ALA D O 1
ATOM 6716 N N . ASP D 1 130 ? 27.505 -11.416 26.510 1.00 4.55 130 ASP D N 1
ATOM 6717 C CA . ASP D 1 130 ? 28.531 -11.140 25.519 1.00 4.56 130 ASP D CA 1
ATOM 6718 C C . ASP D 1 130 ? 28.683 -12.346 24.578 1.00 4.45 130 ASP D C 1
ATOM 6719 O O . ASP D 1 130 ? 28.889 -13.461 25.050 1.00 4.75 130 ASP D O 1
ATOM 6724 N N . PHE D 1 131 ? 28.602 -12.130 23.265 1.00 4.86 131 PHE D N 1
ATOM 6725 C CA . PHE D 1 131 ? 28.646 -13.242 22.324 1.00 5.25 131 PHE D CA 1
ATOM 6726 C C . PHE D 1 131 ? 29.933 -14.066 22.430 1.00 5.06 131 PHE D C 1
ATOM 6727 O O . PHE D 1 131 ? 29.878 -15.303 22.402 1.00 5.38 131 PHE D O 1
ATOM 6735 N N . ASP D 1 132 ? 31.082 -13.378 22.497 1.00 5.37 132 ASP D N 1
ATOM 6736 C CA . ASP D 1 132 ? 32.342 -14.136 22.558 1.00 5.73 132 ASP D CA 1
ATOM 6737 C C . ASP D 1 132 ? 32.383 -15.027 23.809 1.00 5.13 132 ASP D C 1
ATOM 6738 O O . ASP D 1 132 ? 32.836 -16.172 23.744 1.00 5.85 132 ASP D O 1
ATOM 6743 N N . MET D 1 133 ? 31.892 -14.531 24.938 1.00 4.75 133 MET D N 1
ATOM 6744 C CA . MET D 1 133 ? 31.820 -15.347 26.137 1.00 4.46 133 MET D CA 1
ATOM 6745 C C . MET D 1 133 ? 30.901 -16.551 25.946 1.00 4.63 133 MET D C 1
ATOM 6746 O O . MET D 1 133 ? 31.216 -17.634 26.432 1.00 4.95 133 MET D O 1
ATOM 6751 N N . VAL D 1 134 ? 29.752 -16.363 25.305 1.00 4.90 134 VAL D N 1
ATOM 6752 C CA . VAL D 1 134 ? 28.857 -17.469 24.982 1.00 4.90 134 VAL D CA 1
ATOM 6753 C C . VAL D 1 134 ? 29.591 -18.537 24.180 1.00 5.17 134 VAL D C 1
ATOM 6754 O O . VAL D 1 134 ? 29.562 -19.714 24.528 1.00 5.72 134 VAL D O 1
ATOM 6758 N N . ARG D 1 135 ? 30.237 -18.108 23.107 1.00 5.81 135 ARG D N 1
ATOM 6759 C CA . ARG D 1 135 ? 30.907 -19.056 22.227 1.00 6.50 135 ARG D CA 1
ATOM 6760 C C . ARG D 1 135 ? 32.051 -19.776 22.962 1.00 5.86 135 ARG D C 1
ATOM 6761 O O . ARG D 1 135 ? 32.252 -20.986 22.784 1.00 6.69 135 ARG D O 1
ATOM 6769 N N . ASN D 1 136 ? 32.798 -19.046 23.781 1.00 5.66 136 ASN D N 1
ATOM 6770 C CA . ASN D 1 136 ? 33.867 -19.653 24.556 1.00 5.73 136 ASN D CA 1
ATOM 6771 C C . ASN D 1 136 ? 33.302 -20.749 25.472 1.00 5.78 136 ASN D C 1
ATOM 6772 O O . ASN D 1 136 ? 33.923 -21.803 25.636 1.00 5.78 136 ASN D O 1
ATOM 6777 N N . ALA D 1 137 ? 32.163 -20.497 26.111 1.00 5.13 137 ALA D N 1
ATOM 6778 C CA . ALA D 1 137 ? 31.545 -21.506 26.971 1.00 5.42 137 ALA D CA 1
ATOM 6779 C C . ALA D 1 137 ? 31.022 -22.697 26.182 1.00 5.44 137 ALA D C 1
ATOM 6780 O O . ALA D 1 137 ? 31.180 -23.842 26.630 1.00 5.62 137 ALA D O 1
ATOM 6782 N N . VAL D 1 138 ? 30.396 -22.463 25.032 1.00 5.55 138 VAL D N 1
ATOM 6783 C CA . VAL D 1 138 ? 29.943 -23.570 24.198 1.00 5.87 138 VAL D CA 1
ATOM 6784 C C . VAL D 1 138 ? 31.136 -24.437 23.811 1.00 5.95 138 VAL D C 1
ATOM 6785 O O . VAL D 1 138 ? 31.063 -25.670 23.874 1.00 6.11 138 VAL D O 1
ATOM 6789 N N . ASP D 1 139 ? 32.236 -23.800 23.412 1.00 5.87 139 ASP D N 1
ATOM 6790 C CA . ASP D 1 139 ? 33.412 -24.543 22.941 1.00 6.80 139 ASP D CA 1
ATOM 6791 C C . ASP D 1 139 ? 34.076 -25.290 24.098 1.00 6.30 139 ASP D C 1
ATOM 6792 O O . ASP D 1 139 ? 34.504 -26.435 23.942 1.00 6.62 139 ASP D O 1
ATOM 6797 N N . ALA D 1 140 ? 34.156 -24.677 25.268 1.00 5.94 140 ALA D N 1
ATOM 6798 C CA . ALA D 1 140 ? 34.743 -25.348 26.424 1.00 5.85 140 ALA D CA 1
ATOM 6799 C C . ALA D 1 140 ? 33.899 -26.549 26.815 1.00 5.96 140 ALA D C 1
ATOM 6800 O O . ALA D 1 140 ? 34.433 -27.618 27.138 1.00 6.81 140 ALA D O 1
ATOM 6802 N N . ALA D 1 141 ? 32.581 -26.390 26.792 1.00 5.69 141 ALA D N 1
ATOM 6803 C CA . ALA D 1 141 ? 31.694 -27.513 27.070 1.00 5.79 141 ALA D CA 1
ATOM 6804 C C . ALA D 1 141 ? 31.890 -28.634 26.050 1.00 6.04 141 ALA D C 1
ATOM 6805 O O . ALA D 1 141 ? 31.965 -29.817 26.433 1.00 6.56 141 ALA D O 1
ATOM 6807 N N . LYS D 1 142 ? 31.984 -28.297 24.767 1.00 6.29 142 LYS D N 1
ATOM 6808 C CA . LYS D 1 142 ? 32.160 -29.325 23.745 1.00 7.41 142 LYS D CA 1
ATOM 6809 C C . LYS D 1 142 ? 33.443 -30.112 23.967 1.00 7.47 142 LYS D C 1
ATOM 6810 O O . LYS D 1 142 ? 33.455 -31.335 23.809 1.00 8.10 142 LYS D O 1
ATOM 6816 N N . ALA D 1 143 ? 34.504 -29.433 24.380 1.00 7.61 143 ALA D N 1
ATOM 6817 C CA . ALA D 1 143 ? 35.768 -30.100 24.654 1.00 8.32 143 ALA D CA 1
ATOM 6818 C C . ALA D 1 143 ? 35.676 -31.036 25.860 1.00 8.41 143 ALA D C 1
ATOM 6819 O O . ALA D 1 143 ? 36.479 -31.939 25.978 1.00 10.79 143 ALA D O 1
ATOM 6821 N N . LEU D 1 144 ? 34.698 -30.833 26.733 1.00 7.72 144 LEU D N 1
ATOM 6822 C CA . LEU D 1 144 ? 34.395 -31.698 27.875 1.00 8.55 144 LEU D CA 1
ATOM 6823 C C . LEU D 1 144 ? 33.275 -32.702 27.582 1.00 8.76 144 LEU D C 1
ATOM 6824 O O . LEU D 1 144 ? 32.774 -33.378 28.484 1.00 10.49 144 LEU D O 1
ATOM 6829 N N . GLY D 1 145 ? 32.901 -32.834 26.316 1.00 7.87 145 GLY D N 1
ATOM 6830 C CA . GLY D 1 145 ? 31.877 -33.788 25.917 1.00 7.33 145 GLY D CA 1
ATOM 6831 C C . GLY D 1 145 ? 30.438 -33.389 26.174 1.00 7.27 145 GLY D C 1
ATOM 6832 O O . GLY D 1 145 ? 29.548 -34.243 26.183 1.00 7.75 145 GLY D O 1
ATOM 6833 N N . ILE D 1 146 ? 30.199 -32.089 26.350 1.00 6.80 146 ILE D N 1
ATOM 6834 C CA . ILE D 1 146 ? 28.892 -31.548 26.702 1.00 7.12 146 ILE D CA 1
ATOM 6835 C C . ILE D 1 146 ? 28.386 -30.629 25.611 1.00 7.03 146 ILE D C 1
ATOM 6836 O O . ILE D 1 146 ? 29.120 -29.759 25.148 1.00 7.47 146 ILE D O 1
ATOM 6841 N N . ASP D 1 147 ? 27.130 -30.835 25.219 1.00 7.69 147 ASP D N 1
ATOM 6842 C CA . ASP D 1 147 ? 26.447 -29.948 24.273 1.00 8.49 147 ASP D CA 1
ATOM 6843 C C . ASP D 1 147 ? 25.584 -28.990 25.069 1.00 7.78 147 ASP D C 1
ATOM 6844 O O . ASP D 1 147 ? 24.483 -29.335 25.522 1.00 9.42 147 ASP D O 1
ATOM 6849 N N . ALA D 1 148 ? 26.100 -27.789 25.270 1.00 7.09 148 ALA D N 1
ATOM 6850 C CA . ALA D 1 148 ? 25.360 -26.796 26.015 1.00 7.65 148 ALA D CA 1
ATOM 6851 C C . ALA D 1 148 ? 24.160 -26.302 25.186 1.00 7.84 148 ALA D C 1
ATOM 6852 O O . ALA D 1 148 ? 24.241 -26.133 23.982 1.00 11.36 148 ALA D O 1
ATOM 6854 N N . ARG D 1 149 ? 23.033 -26.141 25.851 1.00 6.93 149 ARG D N 1
ATOM 6855 C CA . ARG D 1 149 ? 21.858 -25.541 25.241 1.00 6.90 149 ARG D CA 1
ATOM 6856 C C . ARG D 1 149 ? 21.968 -24.022 25.346 1.00 6.62 149 ARG D C 1
ATOM 6857 O O . ARG D 1 149 ? 22.140 -23.531 26.441 1.00 9.23 149 ARG D O 1
ATOM 6865 N N . VAL D 1 150 ? 21.866 -23.304 24.234 1.00 5.98 150 VAL D N 1
ATOM 6866 C CA . VAL D 1 150 ? 22.029 -21.838 24.244 1.00 5.30 150 VAL D CA 1
ATOM 6867 C C . VAL D 1 150 ? 20.701 -21.190 23.883 1.00 4.61 150 VAL D C 1
ATOM 6868 O O . VAL D 1 150 ? 20.116 -21.504 22.856 1.00 5.24 150 VAL D O 1
ATOM 6872 N N . GLY D 1 151 ? 20.231 -20.279 24.730 1.00 4.16 151 GLY D N 1
ATOM 6873 C CA . GLY D 1 151 ? 18.944 -19.639 24.486 1.00 4.40 151 GLY D CA 1
ATOM 6874 C C . GLY D 1 151 ? 18.616 -18.699 25.622 1.00 4.54 151 GLY D C 1
ATOM 6875 O O . GLY D 1 151 ? 19.509 -18.095 26.192 1.00 5.63 151 GLY D O 1
ATOM 6876 N N . ASN D 1 152 ? 17.329 -18.600 25.933 1.00 4.11 152 ASN D N 1
ATOM 6877 C CA . ASN D 1 152 ? 16.856 -17.680 26.961 1.00 4.15 152 ASN D CA 1
ATOM 6878 C C . ASN D 1 152 ? 16.718 -18.352 28.313 1.00 3.79 152 ASN D C 1
ATOM 6879 O O . ASN D 1 152 ? 16.126 -19.435 28.455 1.00 4.87 152 ASN D O 1
ATOM 6884 N N . LEU D 1 153 ? 17.219 -17.665 29.331 1.00 3.87 153 LEU D N 1
ATOM 6885 C CA . LEU D 1 153 ? 16.827 -17.891 30.715 1.00 3.85 153 LEU D CA 1
ATOM 6886 C C . LEU D 1 153 ? 15.629 -16.964 31.018 1.00 3.70 153 LEU D C 1
ATOM 6887 O O . LEU D 1 153 ? 15.304 -16.059 30.242 1.00 4.38 153 LEU D O 1
ATOM 6892 N N . PHE D 1 154 ? 14.973 -17.220 32.140 1.00 3.81 154 PHE D N 1
ATOM 6893 C CA . PHE D 1 154 ? 14.000 -16.287 32.721 1.00 3.59 154 PHE D CA 1
ATOM 6894 C C . PHE D 1 154 ? 14.436 -16.009 34.151 1.00 3.41 154 PHE D C 1
ATOM 6895 O O . PHE D 1 154 ? 14.544 -16.943 34.950 1.00 3.74 154 PHE D O 1
ATOM 6903 N N . SER D 1 155 ? 14.666 -14.734 34.452 1.00 3.32 155 SER D N 1
ATOM 6904 C CA . SER D 1 155 ? 15.102 -14.290 35.763 1.00 3.58 155 SER D CA 1
ATOM 6905 C C . SER D 1 155 ? 13.895 -13.766 36.547 1.00 3.50 155 SER D C 1
ATOM 6906 O O . SER D 1 155 ? 13.342 -12.715 36.232 1.00 4.03 155 SER D O 1
ATOM 6909 N N . ALA D 1 156 ? 13.484 -14.539 37.534 1.00 3.72 156 ALA D N 1
ATOM 6910 C CA . ALA D 1 156 ? 12.328 -14.250 38.361 1.00 3.81 156 ALA D CA 1
ATOM 6911 C C . ALA D 1 156 ? 12.698 -13.455 39.588 1.00 3.77 156 ALA D C 1
ATOM 6912 O O . ALA D 1 156 ? 13.744 -13.691 40.203 1.00 4.94 156 ALA D O 1
ATOM 6914 N N . ASP D 1 157 ? 11.800 -12.556 39.988 1.00 3.41 157 ASP D N 1
ATOM 6915 C CA . ASP D 1 157 ? 11.903 -11.903 41.288 1.00 3.64 157 ASP D CA 1
ATOM 6916 C C . ASP D 1 157 ? 11.349 -12.754 42.439 1.00 3.65 157 ASP D C 1
ATOM 6917 O O . ASP D 1 157 ? 11.807 -12.576 43.563 1.00 4.67 157 ASP D O 1
ATOM 6922 N N . LEU D 1 158 ? 10.375 -13.633 42.179 1.00 4.23 158 LEU D N 1
ATOM 6923 C CA . LEU D 1 158 ? 9.765 -14.433 43.245 1.00 4.73 158 LEU D CA 1
ATOM 6924 C C . LEU D 1 158 ? 10.048 -15.898 43.022 1.00 5.06 158 LEU D C 1
ATOM 6925 O O . LEU D 1 158 ? 9.491 -16.515 42.120 1.00 6.77 158 LEU D O 1
ATOM 6930 N N . PHE D 1 159 ? 10.892 -16.461 43.872 1.00 5.11 159 PHE D N 1
ATOM 6931 C CA . PHE D 1 159 ? 11.076 -17.902 43.971 1.00 5.60 159 PHE D CA 1
ATOM 6932 C C . PHE D 1 159 ? 9.722 -18.584 44.223 1.00 5.72 159 PHE D C 1
ATOM 6933 O O . PHE D 1 159 ? 9.475 -19.676 43.698 1.00 7.92 159 PHE D O 1
ATOM 6941 N N . TYR D 1 160 ? 8.894 -17.969 45.058 1.00 6.12 160 TYR D N 1
ATOM 6942 C CA . TYR D 1 160 ? 7.531 -18.407 45.373 1.00 7.10 160 TYR D CA 1
ATOM 6943 C C . TYR D 1 160 ? 6.546 -17.470 44.655 1.00 7.66 160 TYR D C 1
ATOM 6944 O O . TYR D 1 160 ? 5.968 -16.551 45.226 1.00 10.00 160 TYR D O 1
ATOM 6953 N N . SER D 1 161 ? 6.389 -17.731 43.381 1.00 9.39 161 SER D N 1
ATOM 6954 C CA . SER D 1 161 ? 5.543 -16.924 42.534 1.00 9.67 161 SER D CA 1
ATOM 6955 C C . SER D 1 161 ? 4.068 -17.263 42.700 1.00 9.77 161 SER D C 1
ATOM 6956 O O . SER D 1 161 ? 3.680 -18.434 42.652 1.00 10.70 161 SER D O 1
ATOM 6959 N N . PRO D 1 162 ? 3.210 -16.249 42.838 1.00 11.17 162 PRO D N 1
ATOM 6960 C CA . PRO D 1 162 ? 1.774 -16.515 42.872 1.00 12.04 162 PRO D CA 1
ATOM 6961 C C . PRO D 1 162 ? 1.186 -16.771 41.486 1.00 12.30 162 PRO D C 1
ATOM 6962 O O . PRO D 1 162 ? -0.011 -17.041 41.380 1.00 16.09 162 PRO D O 1
ATOM 6966 N N . ASP D 1 163 ? 2.002 -16.681 40.437 1.00 11.29 163 ASP D N 1
ATOM 6967 C CA . ASP D 1 163 ? 1.521 -16.842 39.070 1.00 11.51 163 ASP D CA 1
ATOM 6968 C C . ASP D 1 163 ? 2.098 -18.086 38.387 1.00 11.83 163 ASP D C 1
ATOM 6969 O O . ASP D 1 163 ? 3.015 -18.014 37.542 1.00 13.96 163 ASP D O 1
ATOM 6974 N N . GLY D 1 164 ? 1.537 -19.232 38.734 1.00 12.40 164 GLY D N 1
ATOM 6975 C CA . GLY D 1 164 ? 1.983 -20.481 38.162 1.00 13.70 164 GLY D CA 1
ATOM 6976 C C . GLY D 1 164 ? 1.768 -20.558 36.654 1.00 12.59 164 GLY D C 1
ATOM 6977 O O . GLY D 1 164 ? 2.507 -21.234 35.962 1.00 14.22 164 GLY D O 1
ATOM 6978 N N . GLU D 1 165 ? 0.743 -19.889 36.132 1.00 12.34 165 GLU D N 1
ATOM 6979 C CA . GLU D 1 165 ? 0.459 -19.894 34.684 1.00 12.32 165 GLU D CA 1
ATOM 6980 C C . GLU D 1 165 ? 1.606 -19.337 33.817 1.00 9.12 165 GLU D C 1
ATOM 6981 O O . GLU D 1 165 ? 1.766 -19.694 32.651 1.00 9.96 165 GLU D O 1
ATOM 6987 N N . MET D 1 166 ? 2.418 -18.464 34.391 1.00 7.90 166 MET D N 1
ATOM 6988 C CA . MET D 1 166 ? 3.532 -17.882 33.640 1.00 8.08 166 MET D CA 1
ATOM 6989 C C . MET D 1 166 ? 4.529 -18.953 33.168 1.00 7.33 166 MET D C 1
ATOM 6990 O O . MET D 1 166 ? 5.160 -18.816 32.123 1.00 7.67 166 MET D O 1
ATOM 6995 N N . PHE D 1 167 ? 4.664 -20.040 33.923 1.00 7.67 167 PHE D N 1
ATOM 6996 C CA . PHE D 1 167 ? 5.567 -21.106 33.492 1.00 7.42 167 PHE D CA 1
ATOM 6997 C C . PHE D 1 167 ? 5.111 -21.718 32.167 1.00 7.11 167 PHE D C 1
ATOM 6998 O O . PHE D 1 167 ? 5.931 -22.134 31.356 1.00 8.20 167 PHE D O 1
ATOM 7006 N N . ASP D 1 168 ? 3.802 -21.766 31.921 1.00 7.50 168 ASP D N 1
ATOM 7007 C CA . ASP D 1 168 ? 3.293 -22.242 30.635 1.00 8.69 168 ASP D CA 1
ATOM 7008 C C . ASP D 1 168 ? 3.668 -21.297 29.496 1.00 7.83 168 ASP D C 1
ATOM 7009 O O . ASP D 1 168 ? 3.989 -21.734 28.394 1.00 7.84 168 ASP D O 1
ATOM 7014 N N . VAL D 1 169 ? 3.648 -20.000 29.769 1.00 7.47 169 VAL D N 1
ATOM 7015 C CA . VAL D 1 169 ? 4.052 -18.987 28.801 1.00 8.04 169 VAL D CA 1
ATOM 7016 C C . VAL D 1 169 ? 5.547 -19.129 28.501 1.00 6.73 169 VAL D C 1
ATOM 7017 O O . VAL D 1 169 ? 5.977 -19.110 27.345 1.00 6.84 169 VAL D O 1
ATOM 7021 N N . MET D 1 170 ? 6.353 -19.282 29.540 1.00 6.33 170 MET D N 1
ATOM 7022 C CA . MET D 1 170 ? 7.794 -19.521 29.359 1.00 6.38 170 MET D CA 1
ATOM 7023 C C . MET D 1 170 ? 8.043 -20.731 28.454 1.00 6.37 170 MET D C 1
ATOM 7024 O O . MET D 1 170 ? 8.889 -20.690 27.554 1.00 6.88 170 MET D O 1
ATOM 7029 N N . GLU D 1 171 ? 7.320 -21.823 28.701 1.00 6.70 171 GLU D N 1
ATOM 7030 C CA . GLU D 1 171 ? 7.496 -23.027 27.912 1.00 7.09 171 GLU D CA 1
ATOM 7031 C C . GLU D 1 171 ? 7.139 -22.767 26.445 1.00 7.17 171 GLU D C 1
ATOM 7032 O O . GLU D 1 171 ? 7.864 -23.174 25.543 1.00 7.66 171 GLU D O 1
ATOM 7038 N N . LYS D 1 172 ? 6.019 -22.079 26.213 1.00 7.83 172 LYS D N 1
ATOM 7039 C CA . LYS D 1 172 ? 5.564 -21.773 24.863 1.00 8.97 172 LYS D CA 1
ATOM 7040 C C . LYS D 1 172 ? 6.638 -21.033 24.066 1.00 8.43 172 LYS D C 1
ATOM 7041 O O . LYS D 1 172 ? 6.838 -21.270 22.879 1.00 9.76 172 LYS D O 1
ATOM 7047 N N . TYR D 1 173 ? 7.340 -20.119 24.720 1.00 6.50 173 TYR D N 1
ATOM 7048 C CA . TYR D 1 173 ? 8.349 -19.281 24.054 1.00 6.58 173 TYR D CA 1
ATOM 7049 C C . TYR D 1 173 ? 9.783 -19.822 24.188 1.00 6.75 173 TYR D C 1
ATOM 7050 O O . TYR D 1 173 ? 10.731 -19.136 23.829 1.00 7.37 173 TYR D O 1
ATOM 7059 N N . GLY D 1 174 ? 9.924 -21.060 24.650 1.00 6.53 174 GLY D N 1
ATOM 7060 C CA . GLY D 1 174 ? 11.198 -21.766 24.558 1.00 6.54 174 GLY D CA 1
ATOM 7061 C C . GLY D 1 174 ? 12.228 -21.469 25.632 1.00 5.59 174 GLY D C 1
ATOM 7062 O O . GLY D 1 174 ? 13.405 -21.805 25.455 1.00 5.77 174 GLY D O 1
ATOM 7063 N N A ILE D 1 175 ? 11.804 -20.896 26.750 0.50 4.67 175 ILE D N 1
ATOM 7064 N N B ILE D 1 175 ? 11.796 -20.890 26.753 0.50 4.96 175 ILE D N 1
ATOM 7065 C CA A ILE D 1 175 ? 12.734 -20.579 27.817 0.50 4.42 175 ILE D CA 1
ATOM 7066 C CA B ILE D 1 175 ? 12.698 -20.593 27.863 0.50 5.08 175 ILE D CA 1
ATOM 7067 C C A ILE D 1 175 ? 13.377 -21.886 28.306 0.50 4.58 175 ILE D C 1
ATOM 7068 C C B ILE D 1 175 ? 13.376 -21.900 28.299 0.50 4.75 175 ILE D C 1
ATOM 7069 O O A ILE D 1 175 ? 12.696 -22.878 28.567 0.50 5.03 175 ILE D O 1
ATOM 7070 O O B ILE D 1 175 ? 12.713 -22.910 28.534 0.50 5.18 175 ILE D O 1
ATOM 7079 N N . LEU D 1 176 ? 14.699 -21.852 28.440 1.00 4.65 176 LEU D N 1
ATOM 7080 C CA . LEU D 1 176 ? 15.494 -23.026 28.804 1.00 4.71 176 LEU D CA 1
ATOM 7081 C C . LEU D 1 176 ? 15.575 -23.271 30.293 1.00 4.73 176 LEU D C 1
ATOM 7082 O O . LEU D 1 176 ? 15.682 -24.424 30.732 1.00 5.48 176 LEU D O 1
ATOM 7087 N N . GLY D 1 177 ? 15.578 -22.215 31.087 1.00 4.87 177 GLY D N 1
ATOM 7088 C CA . GLY D 1 177 ? 15.610 -22.360 32.520 1.00 5.21 177 GLY D CA 1
ATOM 7089 C C . GLY D 1 177 ? 15.189 -21.102 33.229 1.00 4.46 177 GLY D C 1
ATOM 7090 O O . GLY D 1 177 ? 15.342 -20.006 32.703 1.00 4.92 177 GLY D O 1
ATOM 7091 N N . VAL D 1 178 ? 14.697 -21.290 34.452 1.00 4.28 178 VAL D N 1
ATOM 7092 C CA . VAL D 1 178 ? 14.288 -20.222 35.345 1.00 4.88 178 VAL D CA 1
ATOM 7093 C C . VAL D 1 178 ? 15.301 -20.114 36.466 1.00 4.20 178 VAL D C 1
ATOM 7094 O O . VAL D 1 178 ? 15.631 -21.094 37.145 1.00 4.65 178 VAL D O 1
ATOM 7098 N N . GLU D 1 179 ? 15.805 -18.900 36.662 1.00 4.14 179 GLU D N 1
ATOM 7099 C CA . GLU D 1 179 ? 16.714 -18.578 37.751 1.00 4.26 179 GLU D CA 1
ATOM 7100 C C . GLU D 1 179 ? 16.337 -17.170 38.237 1.00 3.91 179 GLU D C 1
ATOM 7101 O O . GLU D 1 179 ? 15.213 -16.744 37.986 1.00 4.55 179 GLU D O 1
ATOM 7107 N N . MET D 1 180 ? 17.220 -16.457 38.921 1.00 4.15 180 MET D N 1
ATOM 7108 C CA . MET D 1 180 ? 16.809 -15.227 39.593 1.00 4.36 180 MET D CA 1
ATOM 7109 C C . MET D 1 180 ? 17.761 -14.060 39.400 1.00 4.43 180 MET D C 1
ATOM 7110 O O . MET D 1 180 ? 17.614 -13.049 40.090 1.00 6.52 180 MET D O 1
ATOM 7115 N N . GLU D 1 181 ? 18.700 -14.133 38.458 1.00 4.35 181 GLU D N 1
ATOM 7116 C CA . GLU D 1 181 ? 19.766 -13.112 38.383 1.00 4.22 181 GLU D CA 1
ATOM 7117 C C . GLU D 1 181 ? 20.191 -12.648 37.003 1.00 3.92 181 GLU D C 1
ATOM 7118 O O . GLU D 1 181 ? 20.586 -11.488 36.870 1.00 4.19 181 GLU D O 1
ATOM 7124 N N . ALA D 1 182 ? 20.213 -13.533 36.020 1.00 4.07 182 ALA D N 1
ATOM 7125 C CA . ALA D 1 182 ? 20.871 -13.239 34.750 1.00 3.93 182 ALA D CA 1
ATOM 7126 C C . ALA D 1 182 ? 20.466 -11.900 34.157 1.00 3.61 182 ALA D C 1
ATOM 7127 O O . ALA D 1 182 ? 21.330 -11.127 33.725 1.00 4.13 182 ALA D O 1
ATOM 7129 N N . ALA D 1 183 ? 19.162 -11.606 34.082 1.00 3.74 183 ALA D N 1
ATOM 7130 C CA . ALA D 1 183 ? 18.736 -10.384 33.422 1.00 3.83 183 ALA D CA 1
ATOM 7131 C C . ALA D 1 183 ? 19.276 -9.156 34.126 1.00 4.07 183 ALA D C 1
ATOM 7132 O O . ALA D 1 183 ? 19.519 -8.116 33.491 1.00 4.43 183 ALA D O 1
ATOM 7134 N N . GLY D 1 184 ? 19.413 -9.237 35.445 1.00 4.23 184 GLY D N 1
ATOM 7135 C CA . GLY D 1 184 ? 19.969 -8.131 36.203 1.00 4.56 184 GLY D CA 1
ATOM 7136 C C . GLY D 1 184 ? 21.459 -7.946 35.966 1.00 3.91 184 GLY D C 1
ATOM 7137 O O . GLY D 1 184 ? 21.926 -6.815 35.812 1.00 4.54 184 GLY D O 1
ATOM 7138 N N . ILE D 1 185 ? 22.205 -9.050 35.920 1.00 3.98 185 ILE D N 1
ATOM 7139 C CA . ILE D 1 185 ? 23.635 -8.970 35.631 1.00 4.22 185 ILE D CA 1
ATOM 7140 C C . ILE D 1 185 ? 23.857 -8.411 34.221 1.00 3.72 185 ILE D C 1
ATOM 7141 O O . ILE D 1 185 ? 24.721 -7.566 34.014 1.00 4.38 185 ILE D O 1
ATOM 7146 N N . TYR D 1 186 ? 23.054 -8.878 33.267 1.00 3.67 186 TYR D N 1
ATOM 7147 C CA . TYR D 1 186 ? 23.187 -8.407 31.884 1.00 3.78 186 TYR D CA 1
ATOM 7148 C C . TYR D 1 186 ? 22.842 -6.916 31.793 1.00 4.06 186 TYR D C 1
ATOM 7149 O O . TYR D 1 186 ? 23.456 -6.187 31.007 1.00 4.35 186 TYR D O 1
ATOM 7158 N N . GLY D 1 187 ? 21.877 -6.453 32.571 1.00 4.16 187 GLY D N 1
ATOM 7159 C CA . GLY D 1 187 ? 21.548 -5.013 32.597 1.00 4.47 187 GLY D CA 1
ATOM 7160 C C . GLY D 1 187 ? 22.693 -4.197 33.162 1.00 3.93 187 GLY D C 1
ATOM 7161 O O . GLY D 1 187 ? 23.009 -3.124 32.626 1.00 4.57 187 GLY D O 1
ATOM 7162 N N . VAL D 1 188 ? 23.316 -4.659 34.245 1.00 3.88 188 VAL D N 1
ATOM 7163 C CA . VAL D 1 188 ? 24.497 -3.986 34.801 1.00 4.25 188 VAL D CA 1
ATOM 7164 C C . VAL D 1 188 ? 25.650 -3.964 33.791 1.00 4.01 188 VAL D C 1
ATOM 7165 O O . VAL D 1 188 ? 26.297 -2.943 33.605 1.00 4.77 188 VAL D O 1
ATOM 7169 N N . ALA D 1 189 ? 25.893 -5.083 33.123 1.00 4.38 189 ALA D N 1
ATOM 7170 C CA . ALA D 1 189 ? 26.965 -5.146 32.146 1.00 4.90 189 ALA D CA 1
ATOM 7171 C C . ALA D 1 189 ? 26.752 -4.115 31.042 1.00 5.15 189 ALA D C 1
ATOM 7172 O O . ALA D 1 189 ? 27.690 -3.417 30.645 1.00 5.48 189 ALA D O 1
ATOM 7174 N N . ALA D 1 190 ? 25.521 -3.969 30.566 1.00 4.82 190 ALA D N 1
ATOM 7175 C CA . ALA D 1 190 ? 25.229 -2.968 29.543 1.00 5.33 190 ALA D CA 1
ATOM 7176 C C . ALA D 1 190 ? 25.361 -1.545 30.098 1.00 5.38 190 ALA D C 1
ATOM 7177 O O . ALA D 1 190 ? 25.926 -0.663 29.459 1.00 7.10 190 ALA D O 1
ATOM 7179 N N . GLU D 1 191 ? 24.850 -1.321 31.302 1.00 4.76 191 GLU D N 1
ATOM 7180 C CA . GLU D 1 191 ? 24.894 0.013 31.908 1.00 4.84 191 GLU D CA 1
ATOM 7181 C C . GLU D 1 191 ? 26.325 0.513 32.128 1.00 4.96 191 GLU D C 1
ATOM 7182 O O . GLU D 1 191 ? 26.601 1.704 31.950 1.00 6.05 191 GLU D O 1
ATOM 7188 N N . PHE D 1 192 ? 27.220 -0.386 32.515 1.00 5.57 192 PHE D N 1
ATOM 7189 C CA . PHE D 1 192 ? 28.576 -0.018 32.905 1.00 6.79 192 PHE D CA 1
ATOM 7190 C C . PHE D 1 192 ? 29.634 -0.497 31.919 1.00 7.79 192 PHE D C 1
ATOM 7191 O O . PHE D 1 192 ? 30.823 -0.431 32.210 1.00 10.77 192 PHE D O 1
ATOM 7199 N N . GLY D 1 193 ? 29.215 -0.902 30.728 1.00 7.83 193 GLY D N 1
ATOM 7200 C CA . GLY D 1 193 ? 30.143 -1.185 29.640 1.00 9.54 193 GLY D CA 1
ATOM 7201 C C . GLY D 1 193 ? 31.073 -2.366 29.862 1.00 8.56 193 GLY D C 1
ATOM 7202 O O . GLY D 1 193 ? 32.212 -2.303 29.432 1.00 10.73 193 GLY D O 1
ATOM 7203 N N . ALA D 1 194 ? 30.583 -3.438 30.486 1.00 7.21 194 ALA D N 1
ATOM 7204 C CA . ALA D 1 194 ? 31.362 -4.653 30.694 1.00 6.31 194 ALA D CA 1
ATOM 7205 C C . ALA D 1 194 ? 30.679 -5.836 30.003 1.00 5.82 194 ALA D C 1
ATOM 7206 O O . ALA D 1 194 ? 29.775 -5.651 29.187 1.00 7.60 194 ALA D O 1
ATOM 7208 N N . LYS D 1 195 ? 31.138 -7.044 30.301 1.00 5.84 195 LYS D N 1
ATOM 7209 C CA . LYS D 1 195 ? 30.706 -8.251 29.628 1.00 5.74 195 LYS D CA 1
ATOM 7210 C C . LYS D 1 195 ? 30.271 -9.266 30.666 1.00 5.56 195 LYS D C 1
ATOM 7211 O O . LYS D 1 195 ? 30.929 -9.446 31.688 1.00 6.50 195 LYS D O 1
ATOM 7217 N N . ALA D 1 196 ? 29.196 -9.976 30.371 1.00 4.85 196 ALA D N 1
ATOM 7218 C CA . ALA D 1 196 ? 28.716 -10.989 31.273 1.00 4.37 196 ALA D CA 1
ATOM 7219 C C . ALA D 1 196 ? 28.147 -12.188 30.543 1.00 4.13 196 ALA D C 1
ATOM 7220 O O . ALA D 1 196 ? 27.758 -12.150 29.384 1.00 4.57 196 ALA D O 1
ATOM 7222 N N . LEU D 1 197 ? 28.059 -13.263 31.312 1.00 4.06 197 LEU D N 1
ATOM 7223 C CA . LEU D 1 197 ? 27.526 -14.539 30.874 1.00 4.19 197 LEU D CA 1
ATOM 7224 C C . LEU D 1 197 ? 26.942 -15.253 32.080 1.00 4.17 197 LEU D C 1
ATOM 7225 O O . LEU D 1 197 ? 27.555 -15.267 33.148 1.00 4.90 197 LEU D O 1
ATOM 7230 N N . THR D 1 198 ? 25.793 -15.901 31.891 1.00 4.20 198 THR D N 1
ATOM 7231 C CA . THR D 1 198 ? 25.228 -16.819 32.881 1.00 3.93 198 THR D CA 1
ATOM 7232 C C . THR D 1 198 ? 25.199 -18.230 32.288 1.00 4.12 198 THR D C 1
ATOM 7233 O O . THR D 1 198 ? 24.633 -18.448 31.213 1.00 4.92 198 THR D O 1
ATOM 7237 N N . ILE D 1 199 ? 25.837 -19.148 33.004 1.00 4.49 199 ILE D N 1
ATOM 7238 C CA . ILE D 1 199 ? 25.775 -20.585 32.755 1.00 4.80 199 ILE D CA 1
ATOM 7239 C C . ILE D 1 199 ? 25.016 -21.205 33.916 1.00 4.82 199 ILE D C 1
ATOM 7240 O O . ILE D 1 199 ? 25.260 -20.849 35.068 1.00 5.91 199 ILE D O 1
ATOM 7245 N N . CYS D 1 200 ? 24.084 -22.111 33.613 1.00 5.57 200 CYS D N 1
ATOM 7246 C CA . CYS D 1 200 ? 23.371 -22.812 34.671 1.00 5.51 200 CYS D CA 1
ATOM 7247 C C . CYS D 1 200 ? 23.323 -24.289 34.360 1.00 5.29 200 CYS D C 1
ATOM 7248 O O . CYS D 1 200 ? 23.359 -24.702 33.201 1.00 7.91 200 CYS D O 1
ATOM 7251 N N . THR D 1 201 ? 23.226 -25.090 35.401 1.00 4.62 201 THR D N 1
ATOM 7252 C CA . THR D 1 201 ? 22.859 -26.475 35.253 1.00 4.92 201 THR D CA 1
ATOM 7253 C C . THR D 1 201 ? 21.384 -26.640 35.624 1.00 5.02 201 THR D C 1
ATOM 7254 O O . THR D 1 201 ? 20.858 -25.955 36.506 1.00 5.86 201 THR D O 1
ATOM 7258 N N . VAL D 1 202 ? 20.722 -27.561 34.943 1.00 5.16 202 VAL D N 1
ATOM 7259 C CA . VAL D 1 202 ? 19.296 -27.777 35.189 1.00 5.33 202 VAL D CA 1
ATOM 7260 C C . VAL D 1 202 ? 19.160 -28.641 36.443 1.00 5.50 202 VAL D C 1
ATOM 7261 O O . VAL D 1 202 ? 19.542 -29.820 36.450 1.00 6.35 202 VAL D O 1
ATOM 7265 N N . SER D 1 203 ? 18.675 -28.018 37.514 1.00 5.99 203 SER D N 1
ATOM 7266 C CA . SER D 1 203 ? 18.612 -28.650 38.822 1.00 6.78 203 SER D CA 1
ATOM 7267 C C . SER D 1 203 ? 17.278 -29.310 39.107 1.00 6.15 203 SER D C 1
ATOM 7268 O O . SER D 1 203 ? 17.192 -30.093 40.050 1.00 7.29 203 SER D O 1
ATOM 7271 N N . ASP D 1 204 ? 16.248 -28.990 38.330 1.00 6.06 204 ASP D N 1
ATOM 7272 C CA . ASP D 1 204 ? 14.923 -29.505 38.577 1.00 6.69 204 ASP D CA 1
ATOM 7273 C C . ASP D 1 204 ? 14.058 -29.159 37.379 1.00 5.98 204 ASP D C 1
ATOM 7274 O O . ASP D 1 204 ? 14.447 -28.337 36.538 1.00 5.99 204 ASP D O 1
ATOM 7279 N N . HIS D 1 205 ? 12.873 -29.754 37.330 1.00 6.56 205 HIS D N 1
ATOM 7280 C CA . HIS D 1 205 ? 11.779 -29.209 36.528 1.00 7.11 205 HIS D CA 1
ATOM 7281 C C . HIS D 1 205 ? 10.802 -28.490 37.448 1.00 7.64 205 HIS D C 1
ATOM 7282 O O . HIS D 1 205 ? 10.429 -29.001 38.496 1.00 9.39 205 HIS D O 1
ATOM 7289 N N . ILE D 1 206 ? 10.394 -27.297 37.051 1.00 8.37 206 ILE D N 1
ATOM 7290 C CA . ILE D 1 206 ? 9.470 -26.490 37.834 1.00 9.16 206 ILE D CA 1
ATOM 7291 C C . ILE D 1 206 ? 8.150 -27.227 38.109 1.00 10.17 206 ILE D C 1
ATOM 7292 O O . ILE D 1 206 ? 7.612 -27.184 39.220 1.00 12.10 206 ILE D O 1
ATOM 7297 N N . ARG D 1 207 ? 7.612 -27.884 37.091 1.00 8.92 207 ARG D N 1
ATOM 7298 C CA . ARG D 1 207 ? 6.257 -28.443 37.168 1.00 11.53 207 ARG D CA 1
ATOM 7299 C C . ARG D 1 207 ? 6.172 -29.612 38.117 1.00 11.79 207 ARG D C 1
ATOM 7300 O O . ARG D 1 207 ? 5.220 -29.730 38.896 1.00 15.11 207 ARG D O 1
ATOM 7308 N N . THR D 1 208 ? 7.166 -30.482 38.049 1.00 11.27 208 THR D N 1
ATOM 7309 C CA . THR D 1 208 ? 7.184 -31.673 38.874 1.00 11.17 208 THR D CA 1
ATOM 7310 C C . THR D 1 208 ? 8.588 -31.897 39.378 1.00 11.20 208 THR D C 1
ATOM 7311 O O . THR D 1 208 ? 9.492 -32.178 38.606 1.00 10.56 208 THR D O 1
ATOM 7315 N N . HIS D 1 209 ? 8.768 -31.769 40.675 1.00 10.89 209 HIS D N 1
ATOM 7316 C CA . HIS D 1 209 ? 10.079 -31.949 41.276 1.00 10.97 209 HIS D CA 1
ATOM 7317 C C . HIS D 1 209 ? 10.675 -33.330 40.989 1.00 10.35 209 HIS D C 1
ATOM 7318 O O . HIS D 1 209 ? 9.957 -34.328 41.049 1.00 11.18 209 HIS D O 1
ATOM 7325 N N . GLU D 1 210 ? 11.986 -33.360 40.719 1.00 10.14 210 GLU D N 1
ATOM 7326 C CA . GLU D 1 210 ? 12.790 -34.563 40.508 1.00 11.47 210 GLU D CA 1
ATOM 7327 C C . GLU D 1 210 ? 13.856 -34.619 41.598 1.00 10.64 210 GLU D C 1
ATOM 7328 O O . GLU D 1 210 ? 14.522 -33.625 41.887 1.00 11.54 210 GLU D O 1
ATOM 7334 N N . GLN D 1 211 ? 14.026 -35.782 42.206 1.00 11.86 211 GLN D N 1
ATOM 7335 C CA . GLN D 1 211 ? 15.061 -35.967 43.224 1.00 11.00 211 GLN D CA 1
ATOM 7336 C C . GLN D 1 211 ? 16.457 -36.104 42.620 1.00 11.26 211 GLN D C 1
ATOM 7337 O O . GLN D 1 211 ? 16.631 -36.648 41.523 1.00 14.21 211 GLN D O 1
ATOM 7343 N N . THR D 1 212 ? 17.439 -35.578 43.344 1.00 10.44 212 THR D N 1
ATOM 7344 C CA . THR D 1 212 ? 18.849 -35.732 43.010 1.00 10.41 212 THR D CA 1
ATOM 7345 C C . THR D 1 212 ? 19.592 -36.034 44.306 1.00 9.89 212 THR D C 1
ATOM 7346 O O . THR D 1 212 ? 19.098 -35.757 45.405 1.00 11.39 212 THR D O 1
ATOM 7350 N N . THR D 1 213 ? 20.785 -36.589 44.184 1.00 9.95 213 THR D N 1
ATOM 7351 C CA . THR D 1 213 ? 21.636 -36.776 45.345 1.00 9.53 213 THR D CA 1
ATOM 7352 C C . THR D 1 213 ? 22.648 -35.650 45.462 1.00 9.51 213 THR D C 1
ATOM 7353 O O . THR D 1 213 ? 22.953 -34.960 44.485 1.00 8.95 213 THR D O 1
ATOM 7357 N N . ALA D 1 214 ? 23.194 -35.502 46.665 1.00 10.67 214 ALA D N 1
ATOM 7358 C CA . ALA D 1 214 ? 24.240 -34.516 46.905 1.00 10.43 214 ALA D CA 1
ATOM 7359 C C . ALA D 1 214 ? 25.437 -34.760 45.998 1.00 9.21 214 ALA D C 1
ATOM 7360 O O . ALA D 1 214 ? 26.029 -33.817 45.488 1.00 10.07 214 ALA D O 1
ATOM 7362 N N . ALA D 1 215 ? 25.802 -36.016 45.802 1.00 8.75 215 ALA D N 1
ATOM 7363 C CA . ALA D 1 215 ? 26.938 -36.340 44.962 1.00 9.20 215 ALA D CA 1
ATOM 7364 C C . ALA D 1 215 ? 26.672 -35.974 43.504 1.00 8.09 215 ALA D C 1
ATOM 7365 O O . ALA D 1 215 ? 27.555 -35.447 42.842 1.00 9.09 215 ALA D O 1
ATOM 7367 N N . GLU D 1 216 ? 25.468 -36.245 43.007 1.00 7.62 216 GLU D N 1
ATOM 7368 C CA . GLU D 1 216 ? 25.121 -35.890 41.630 1.00 7.13 216 GLU D CA 1
ATOM 7369 C C . GLU D 1 216 ? 25.162 -34.376 41.443 1.00 7.29 216 GLU D C 1
ATOM 7370 O O . GLU D 1 216 ? 25.651 -33.856 40.429 1.00 7.24 216 GLU D O 1
ATOM 7376 N N . ARG D 1 217 ? 24.635 -33.660 42.431 1.00 7.34 217 ARG D N 1
ATOM 7377 C CA . ARG D 1 217 ? 24.628 -32.213 42.358 1.00 7.47 217 ARG D CA 1
ATOM 7378 C C . ARG D 1 217 ? 26.056 -31.662 42.334 1.00 7.61 217 ARG D C 1
ATOM 7379 O O . ARG D 1 217 ? 26.346 -30.728 41.582 1.00 7.89 217 ARG D O 1
ATOM 7387 N N . GLN D 1 218 ? 26.942 -32.233 43.145 1.00 7.59 218 GLN D N 1
ATOM 7388 C CA . GLN D 1 218 ? 28.321 -31.796 43.220 1.00 7.90 218 GLN D CA 1
ATOM 7389 C C . GLN D 1 218 ? 29.028 -32.014 41.897 1.00 6.85 218 GLN D C 1
ATOM 7390 O O . GLN D 1 218 ? 29.755 -31.150 41.427 1.00 6.69 218 GLN D O 1
ATOM 7396 N N . THR D 1 219 ? 28.868 -33.185 41.302 1.00 6.59 219 THR D N 1
ATOM 7397 C CA . THR D 1 219 ? 29.589 -33.461 40.075 1.00 7.32 219 THR D CA 1
ATOM 7398 C C . THR D 1 219 ? 29.104 -32.568 38.941 1.00 6.22 219 THR D C 1
ATOM 7399 O O . THR D 1 219 ? 29.884 -32.135 38.112 1.00 6.93 219 THR D O 1
ATOM 7403 N N . THR D 1 220 ? 27.798 -32.330 38.872 1.00 5.98 220 THR D N 1
ATOM 7404 C CA . THR D 1 220 ? 27.268 -31.457 37.829 1.00 6.36 220 THR D CA 1
ATOM 7405 C C . THR D 1 220 ? 27.715 -30.017 38.045 1.00 5.31 220 THR D C 1
ATOM 7406 O O . THR D 1 220 ? 28.063 -29.324 37.087 1.00 6.12 220 THR D O 1
ATOM 7410 N N . PHE D 1 221 ? 27.720 -29.564 39.288 1.00 5.63 221 PHE D N 1
ATOM 7411 C CA . PHE D 1 221 ? 28.279 -28.248 39.604 1.00 5.71 221 PHE D CA 1
ATOM 7412 C C . PHE D 1 221 ? 29.728 -28.173 39.119 1.00 5.88 221 PHE D C 1
ATOM 7413 O O . PHE D 1 221 ? 30.127 -27.203 38.457 1.00 6.00 221 PHE D O 1
ATOM 7421 N N . ASN D 1 222 ? 30.522 -29.191 39.434 1.00 6.07 222 ASN D N 1
ATOM 7422 C CA . ASN D 1 222 ? 31.927 -29.194 39.025 1.00 6.79 222 ASN D CA 1
ATOM 7423 C C . ASN D 1 222 ? 32.104 -29.116 37.519 1.00 6.07 222 ASN D C 1
ATOM 7424 O O . ASN D 1 222 ? 32.995 -28.428 37.037 1.00 6.20 222 ASN D O 1
ATOM 7429 N N . ASP D 1 223 ? 31.262 -29.821 36.771 1.00 5.51 223 ASP D N 1
ATOM 7430 C CA . ASP D 1 223 ? 31.303 -29.745 35.324 1.00 5.87 223 ASP D CA 1
ATOM 7431 C C . ASP D 1 223 ? 31.065 -28.312 34.843 1.00 5.80 223 ASP D C 1
ATOM 7432 O O . ASP D 1 223 ? 31.771 -27.830 33.959 1.00 6.46 223 ASP D O 1
ATOM 7437 N N . MET D 1 224 ? 30.067 -27.649 35.415 1.00 5.47 224 MET D N 1
ATOM 7438 C CA . MET D 1 224 ? 29.803 -26.254 35.068 1.00 5.50 224 MET D CA 1
ATOM 7439 C C . MET D 1 224 ? 31.003 -25.357 35.374 1.00 4.80 224 MET D C 1
ATOM 7440 O O . MET D 1 224 ? 31.337 -24.466 34.575 1.00 5.28 224 MET D O 1
ATOM 7445 N N . ILE D 1 225 ? 31.632 -25.540 36.526 1.00 4.72 225 ILE D N 1
ATOM 7446 C CA . ILE D 1 225 ? 32.766 -24.707 36.901 1.00 4.92 225 ILE D CA 1
ATOM 7447 C C . ILE D 1 225 ? 33.932 -24.925 35.928 1.00 5.14 225 ILE D C 1
ATOM 7448 O O . ILE D 1 225 ? 34.583 -23.962 35.515 1.00 5.81 225 ILE D O 1
ATOM 7453 N N A LYS D 1 226 ? 34.201 -26.177 35.565 0.50 5.45 226 LYS D N 1
ATOM 7454 N N B LYS D 1 226 ? 34.194 -26.173 35.559 0.50 5.47 226 LYS D N 1
ATOM 7455 C CA A LYS D 1 226 ? 35.225 -26.460 34.572 0.50 5.96 226 LYS D CA 1
ATOM 7456 C CA B LYS D 1 226 ? 35.223 -26.447 34.576 0.50 6.19 226 LYS D CA 1
ATOM 7457 C C A LYS D 1 226 ? 34.920 -25.767 33.244 0.50 5.70 226 LYS D C 1
ATOM 7458 C C B LYS D 1 226 ? 34.919 -25.760 33.246 0.50 5.75 226 LYS D C 1
ATOM 7459 O O A LYS D 1 226 ? 35.812 -25.198 32.629 0.50 6.10 226 LYS D O 1
ATOM 7460 O O B LYS D 1 226 ? 35.811 -25.190 32.631 0.50 6.10 226 LYS D O 1
ATOM 7471 N N . ILE D 1 227 ? 33.667 -25.817 32.796 1.00 5.63 227 ILE D N 1
ATOM 7472 C CA . ILE D 1 227 ? 33.284 -25.119 31.580 1.00 5.53 227 ILE D CA 1
ATOM 7473 C C . ILE D 1 227 ? 33.603 -23.635 31.713 1.00 4.94 227 ILE D C 1
ATOM 7474 O O . ILE D 1 227 ? 34.184 -23.038 30.826 1.00 5.65 227 ILE D O 1
ATOM 7479 N N . ALA D 1 228 ? 33.169 -23.035 32.808 1.00 5.03 228 ALA D N 1
ATOM 7480 C CA . ALA D 1 228 ? 33.374 -21.610 32.996 1.00 5.25 228 ALA D CA 1
ATOM 7481 C C . ALA D 1 228 ? 34.867 -21.243 32.988 1.00 5.08 228 ALA D C 1
ATOM 7482 O O . ALA D 1 228 ? 35.290 -20.316 32.300 1.00 5.55 228 ALA D O 1
ATOM 7484 N N . LEU D 1 229 ? 35.661 -21.967 33.765 1.00 5.22 229 LEU D N 1
ATOM 7485 C CA . LEU D 1 229 ? 37.094 -21.680 33.853 1.00 5.36 229 LEU D CA 1
ATOM 7486 C C . LEU D 1 229 ? 37.792 -21.894 32.510 1.00 5.43 229 LEU D C 1
ATOM 7487 O O . LEU D 1 229 ? 38.588 -21.070 32.067 1.00 5.74 229 LEU D O 1
ATOM 7492 N N . GLU D 1 230 ? 37.500 -23.011 31.857 1.00 5.32 230 GLU D N 1
ATOM 7493 C CA . GLU D 1 230 ? 38.105 -23.275 30.564 1.00 5.41 230 GLU D CA 1
ATOM 7494 C C . GLU D 1 230 ? 37.661 -22.234 29.530 1.00 5.29 230 GLU D C 1
ATOM 7495 O O . GLU D 1 230 ? 38.421 -21.872 28.621 1.00 6.20 230 GLU D O 1
ATOM 7501 N N . SER D 1 231 ? 36.430 -21.729 29.640 1.00 5.38 231 SER D N 1
ATOM 7502 C CA . SER D 1 231 ? 35.962 -20.704 28.700 1.00 5.27 231 SER D CA 1
ATOM 7503 C C . SER D 1 231 ? 36.792 -19.437 28.806 1.00 5.29 231 SER D C 1
ATOM 7504 O O . SER D 1 231 ? 37.033 -18.764 27.809 1.00 5.95 231 SER D O 1
ATOM 7507 N N . VAL D 1 232 ? 37.238 -19.105 30.005 1.00 5.79 232 VAL D N 1
ATOM 7508 C CA . VAL D 1 232 ? 38.069 -17.933 30.202 1.00 5.95 232 VAL D CA 1
ATOM 7509 C C . VAL D 1 232 ? 39.372 -18.103 29.432 1.00 6.24 232 VAL D C 1
ATOM 7510 O O . VAL D 1 232 ? 39.830 -17.179 28.754 1.00 7.05 232 VAL D O 1
ATOM 7514 N N . LEU D 1 233 ? 39.985 -19.289 29.545 1.00 6.46 233 LEU D N 1
ATOM 7515 C CA . LEU D 1 233 ? 41.235 -19.527 28.838 1.00 7.05 233 LEU D CA 1
ATOM 7516 C C . LEU D 1 233 ? 41.068 -19.408 27.319 1.00 7.02 233 LEU D C 1
ATOM 7517 O O . LEU D 1 233 ? 41.956 -18.910 26.635 1.00 9.01 233 LEU D O 1
ATOM 7522 N N . LEU D 1 234 ? 39.938 -19.864 26.788 1.00 6.22 234 LEU D N 1
ATOM 7523 C CA . LEU D 1 234 ? 39.672 -19.681 25.360 1.00 6.86 234 LEU D CA 1
ATOM 7524 C C . LEU D 1 234 ? 39.557 -18.206 25.009 1.00 7.31 234 LEU D C 1
ATOM 7525 O O . LEU D 1 234 ? 40.075 -17.756 23.987 1.00 9.45 234 LEU D O 1
ATOM 7530 N N . GLY D 1 235 ? 38.880 -17.441 25.851 1.00 7.41 235 GLY D N 1
ATOM 7531 C CA . GLY D 1 235 ? 38.684 -16.012 25.602 1.00 8.06 235 GLY D CA 1
ATOM 7532 C C . GLY D 1 235 ? 39.974 -15.230 25.627 1.00 9.62 235 GLY D C 1
ATOM 7533 O O . GLY D 1 235 ? 40.098 -14.202 24.967 1.00 14.45 235 GLY D O 1
ATOM 7534 N N . ASP D 1 236 ? 40.955 -15.714 26.379 1.00 9.20 236 ASP D N 1
ATOM 7535 C CA . ASP D 1 236 ? 42.240 -15.030 26.497 1.00 10.87 236 ASP D CA 1
ATOM 7536 C C . ASP D 1 236 ? 43.078 -15.118 25.222 1.00 12.06 236 ASP D C 1
ATOM 7537 O O . ASP D 1 236 ? 43.977 -14.307 25.031 1.00 16.52 236 ASP D O 1
ATOM 7542 N N . LYS D 1 237 ? 42.805 -16.114 24.384 1.00 14.19 237 LYS D N 1
ATOM 7543 C CA . LYS D 1 237 ? 43.606 -16.411 23.199 1.00 19.41 237 LYS D CA 1
ATOM 7544 C C . LYS D 1 237 ? 43.025 -15.716 21.977 1.00 26.01 237 LYS D C 1
ATOM 7545 O O . LYS D 1 237 ? 41.906 -15.201 22.012 1.00 31.82 237 LYS D O 1
ATOM 7547 N N . ALA E 1 1 ? -12.151 32.732 48.429 1.00 11.04 1 ALA E N 1
ATOM 7548 C CA . ALA E 1 1 ? -12.854 31.597 47.777 1.00 10.07 1 ALA E CA 1
ATOM 7549 C C . ALA E 1 1 ? -11.905 30.880 46.832 1.00 9.15 1 ALA E C 1
ATOM 7550 O O . ALA E 1 1 ? -10.949 31.473 46.336 1.00 11.12 1 ALA E O 1
ATOM 7552 N N . THR E 1 2 ? -12.167 29.597 46.628 1.00 7.39 2 THR E N 1
ATOM 7553 C CA . THR E 1 2 ? -11.424 28.769 45.685 1.00 6.99 2 THR E CA 1
ATOM 7554 C C . THR E 1 2 ? -12.408 28.303 44.623 1.00 7.81 2 THR E C 1
ATOM 7555 O O . THR E 1 2 ? -13.610 28.550 44.760 1.00 8.78 2 THR E O 1
ATOM 7559 N N . PRO E 1 3 ? -11.928 27.621 43.558 1.00 8.02 3 PRO E N 1
ATOM 7560 C CA . PRO E 1 3 ? -12.838 27.329 42.454 1.00 9.06 3 PRO E CA 1
ATOM 7561 C C . PRO E 1 3 ? -14.085 26.502 42.838 1.00 8.76 3 PRO E C 1
ATOM 7562 O O . PRO E 1 3 ? -15.108 26.634 42.162 1.00 11.76 3 PRO E O 1
ATOM 7566 N N . HIS E 1 4 ? -14.024 25.689 43.899 1.00 6.43 4 HIS E N 1
ATOM 7567 C CA . HIS E 1 4 ? -15.161 24.867 44.293 1.00 6.61 4 HIS E CA 1
ATOM 7568 C C . HIS E 1 4 ? -15.683 25.142 45.694 1.00 6.35 4 HIS E C 1
ATOM 7569 O O . HIS E 1 4 ? -16.558 24.403 46.163 1.00 7.56 4 HIS E O 1
ATOM 7576 N N . ILE E 1 5 ? -15.163 26.188 46.348 1.00 6.06 5 ILE E N 1
ATOM 7577 C CA . ILE E 1 5 ? -15.561 26.482 47.730 1.00 6.53 5 ILE E CA 1
ATOM 7578 C C . ILE E 1 5 ? -15.728 27.989 47.886 1.00 6.75 5 ILE E C 1
ATOM 7579 O O . ILE E 1 5 ? -14.749 28.727 47.823 1.00 7.55 5 ILE E O 1
ATOM 7584 N N . ASN E 1 6 ? -16.963 28.443 48.069 1.00 6.91 6 ASN E N 1
ATOM 7585 C CA . ASN E 1 6 ? -17.220 29.864 48.224 1.00 7.56 6 ASN E CA 1
ATOM 7586 C C . ASN E 1 6 ? -17.224 30.217 49.706 1.00 7.48 6 ASN E C 1
ATOM 7587 O O . ASN E 1 6 ? -18.270 30.323 50.350 1.00 10.35 6 ASN E O 1
ATOM 7592 N N . ALA E 1 7 ? -16.023 30.377 50.239 1.00 7.15 7 ALA E N 1
ATOM 7593 C CA . ALA E 1 7 ? -15.783 30.703 51.631 1.00 7.55 7 ALA E CA 1
ATOM 7594 C C . ALA E 1 7 ? -14.498 31.507 51.702 1.00 7.91 7 ALA E C 1
ATOM 7595 O O . ALA E 1 7 ? -13.776 31.609 50.721 1.00 8.76 7 ALA E O 1
ATOM 7597 N N . GLU E 1 8 ? -14.187 32.035 52.881 1.00 8.66 8 GLU E N 1
ATOM 7598 C CA . GLU E 1 8 ? -12.950 32.773 53.087 1.00 9.67 8 GLU E CA 1
ATOM 7599 C C . GLU E 1 8 ? -12.128 32.135 54.188 1.00 8.48 8 GLU E C 1
ATOM 7600 O O . GLU E 1 8 ? -12.644 31.373 55.011 1.00 7.79 8 GLU E O 1
ATOM 7606 N N . MET E 1 9 ? -10.839 32.463 54.206 1.00 9.81 9 MET E N 1
ATOM 7607 C CA . MET E 1 9 ? -9.942 31.959 55.223 1.00 10.30 9 MET E CA 1
ATOM 7608 C C . MET E 1 9 ? -10.544 32.261 56.589 1.00 9.23 9 MET E C 1
ATOM 7609 O O . MET E 1 9 ? -11.018 33.375 56.854 1.00 11.38 9 MET E O 1
ATOM 7614 N N . GLY E 1 10 ? -10.489 31.258 57.449 1.00 8.74 10 GLY E N 1
ATOM 7615 C CA . GLY E 1 10 ? -11.042 31.313 58.783 1.00 9.61 10 GLY E CA 1
ATOM 7616 C C . GLY E 1 10 ? -12.403 30.660 58.885 1.00 8.43 10 GLY E C 1
ATOM 7617 O O . GLY E 1 10 ? -12.815 30.274 59.979 1.00 10.45 10 GLY E O 1
ATOM 7618 N N . ASP E 1 11 ? -13.087 30.476 57.753 1.00 7.59 11 ASP E N 1
ATOM 7619 C CA . ASP E 1 11 ? -14.418 29.901 57.791 1.00 7.01 11 ASP E CA 1
ATOM 7620 C C . ASP E 1 11 ? -14.395 28.426 58.140 1.00 7.01 11 ASP E C 1
ATOM 7621 O O . ASP E 1 11 ? -15.380 27.919 58.672 1.00 8.52 11 ASP E O 1
ATOM 7626 N N . PHE E 1 12 ? -13.294 27.740 57.815 1.00 6.45 12 PHE E N 1
ATOM 7627 C CA . PHE E 1 12 ? -13.088 26.344 58.182 1.00 6.09 12 PHE E CA 1
ATOM 7628 C C . PHE E 1 12 ? -12.174 26.230 59.382 1.00 5.81 12 PHE E C 1
ATOM 7629 O O . PHE E 1 12 ? -11.210 26.983 59.537 1.00 7.17 12 PHE E O 1
ATOM 7637 N N . ALA E 1 13 ? -12.480 25.252 60.223 1.00 5.76 13 ALA E N 1
ATOM 7638 C CA . ALA E 1 13 ? -11.553 24.788 61.242 1.00 5.97 13 ALA E CA 1
ATOM 7639 C C . ALA E 1 13 ? -10.319 24.181 60.585 1.00 5.97 13 ALA E C 1
ATOM 7640 O O . ALA E 1 13 ? -10.304 23.908 59.383 1.00 6.59 13 ALA E O 1
ATOM 7642 N N . ASP E 1 14 ? -9.292 23.929 61.396 1.00 5.99 14 ASP E N 1
ATOM 7643 C CA . ASP E 1 14 ? -8.093 23.282 60.880 1.00 5.92 14 ASP E CA 1
ATOM 7644 C C . ASP E 1 14 ? -8.216 21.765 60.722 1.00 5.31 14 ASP E C 1
ATOM 7645 O O . ASP E 1 14 ? -7.282 21.118 60.237 1.00 6.10 14 ASP E O 1
ATOM 7650 N N A VAL E 1 15 ? -9.348 21.198 61.128 0.50 6.04 15 VAL E N 1
ATOM 7651 N N B VAL E 1 15 ? -9.372 21.226 61.105 0.50 5.96 15 VAL E N 1
ATOM 7652 C CA A VAL E 1 15 ? -9.684 19.818 60.802 0.50 6.34 15 VAL E CA 1
ATOM 7653 C CA B VAL E 1 15 ? -9.733 19.830 60.904 0.50 5.88 15 VAL E CA 1
ATOM 7654 C C A VAL E 1 15 ? -11.082 19.798 60.215 0.50 5.71 15 VAL E C 1
ATOM 7655 C C B VAL E 1 15 ? -11.101 19.804 60.222 0.50 5.50 15 VAL E C 1
ATOM 7656 O O A VAL E 1 15 ? -11.992 20.473 60.699 0.50 6.11 15 VAL E O 1
ATOM 7657 O O B VAL E 1 15 ? -12.023 20.495 60.659 0.50 5.91 15 VAL E O 1
ATOM 7664 N N . VAL E 1 16 ? -11.220 19.018 59.146 1.00 5.02 16 VAL E N 1
ATOM 7665 C CA . VAL E 1 16 ? -12.490 18.852 58.449 1.00 4.81 16 VAL E CA 1
ATOM 7666 C C . VAL E 1 16 ? -12.835 17.374 58.358 1.00 4.88 16 VAL E C 1
ATOM 7667 O O . VAL E 1 16 ? -12.073 16.574 57.811 1.00 5.68 16 VAL E O 1
ATOM 7671 N N . LEU E 1 17 ? -13.990 17.022 58.922 1.00 4.41 17 LEU E N 1
ATOM 7672 C CA . LEU E 1 17 ? -14.591 15.692 58.711 1.00 4.22 17 LEU E CA 1
ATOM 7673 C C . LEU E 1 17 ? -15.309 15.713 57.376 1.00 4.07 17 LEU E C 1
ATOM 7674 O O . LEU E 1 17 ? -15.988 16.693 57.059 1.00 4.60 17 LEU E O 1
ATOM 7679 N N . MET E 1 18 ? -15.184 14.637 56.599 1.00 3.87 18 MET E N 1
ATOM 7680 C CA . MET E 1 18 ? -15.782 14.623 55.270 1.00 4.07 18 MET E CA 1
ATOM 7681 C C . MET E 1 18 ? -16.450 13.279 54.986 1.00 4.08 18 MET E C 1
ATOM 7682 O O . MET E 1 18 ? -15.762 12.296 54.707 1.00 4.22 18 MET E O 1
ATOM 7687 N N . PRO E 1 19 ? -17.787 13.228 55.015 1.00 4.21 19 PRO E N 1
ATOM 7688 C CA . PRO E 1 19 ? -18.511 12.121 54.398 1.00 4.41 19 PRO E CA 1
ATOM 7689 C C . PRO E 1 19 ? -18.604 12.372 52.897 1.00 4.49 19 PRO E C 1
ATOM 7690 O O . PRO E 1 19 ? -18.383 13.480 52.434 1.00 4.84 19 PRO E O 1
ATOM 7694 N N . GLY E 1 20 ? -18.991 11.369 52.127 1.00 4.96 20 GLY E N 1
ATOM 7695 C CA . GLY E 1 20 ? -19.194 11.616 50.724 1.00 4.74 20 GLY E CA 1
ATOM 7696 C C . GLY E 1 20 ? -20.405 12.483 50.430 1.00 4.78 20 GLY E C 1
ATOM 7697 O O . GLY E 1 20 ? -20.379 13.328 49.537 1.00 5.24 20 GLY E O 1
ATOM 7698 N N . ASP E 1 21 ? -21.489 12.231 51.150 1.00 4.77 21 ASP E N 1
ATOM 7699 C CA . ASP E 1 21 ? -22.790 12.837 50.887 1.00 4.77 21 ASP E CA 1
ATOM 7700 C C . ASP E 1 21 ? -22.881 14.180 51.633 1.00 4.82 21 ASP E C 1
ATOM 7701 O O . ASP E 1 21 ? -22.810 14.207 52.858 1.00 5.16 21 ASP E O 1
ATOM 7706 N N . PRO E 1 22 ? -23.092 15.308 50.925 1.00 4.90 22 PRO E N 1
ATOM 7707 C CA . PRO E 1 22 ? -23.255 16.570 51.648 1.00 5.38 22 PRO E CA 1
ATOM 7708 C C . PRO E 1 22 ? -24.427 16.578 52.632 1.00 5.30 22 PRO E C 1
ATOM 7709 O O . PRO E 1 22 ? -24.407 17.337 53.600 1.00 6.07 22 PRO E O 1
ATOM 7713 N N . LEU E 1 23 ? -25.459 15.782 52.377 1.00 5.43 23 LEU E N 1
ATOM 7714 C CA . LEU E 1 23 ? -26.570 15.723 53.313 1.00 6.32 23 LEU E CA 1
ATOM 7715 C C . LEU E 1 23 ? -26.161 15.063 54.624 1.00 6.39 23 LEU E C 1
ATOM 7716 O O . LEU E 1 23 ? -26.716 15.380 55.671 1.00 6.61 23 LEU E O 1
ATOM 7721 N N . ARG E 1 24 ? -25.175 14.169 54.586 1.00 5.51 24 ARG E N 1
ATOM 7722 C CA . ARG E 1 24 ? -24.618 13.614 55.807 1.00 6.22 24 ARG E CA 1
ATOM 7723 C C . ARG E 1 24 ? -23.779 14.660 56.531 1.00 5.58 24 ARG E C 1
ATOM 7724 O O . ARG E 1 24 ? -23.766 14.681 57.750 1.00 6.17 24 ARG E O 1
ATOM 7732 N N . ALA E 1 25 ? -23.119 15.555 55.804 1.00 5.58 25 ALA E N 1
ATOM 7733 C CA . ALA E 1 25 ? -22.401 16.658 56.461 1.00 6.03 25 ALA E CA 1
ATOM 7734 C C . ALA E 1 25 ? -23.386 17.547 57.223 1.00 6.05 25 ALA E C 1
ATOM 7735 O O . ALA E 1 25 ? -23.113 17.954 58.349 1.00 6.70 25 ALA E O 1
ATOM 7737 N N . LYS E 1 26 ? -24.532 17.834 56.600 1.00 5.98 26 LYS E N 1
ATOM 7738 C CA . LYS E 1 26 ? -25.574 18.616 57.266 1.00 6.91 26 LYS E CA 1
ATOM 7739 C C . LYS E 1 26 ? -26.065 17.920 58.540 1.00 6.80 26 LYS E C 1
ATOM 7740 O O . LYS E 1 26 ? -26.221 18.558 59.585 1.00 7.60 26 LYS E O 1
ATOM 7746 N N . TYR E 1 27 ? -26.307 16.615 58.443 1.00 6.55 27 TYR E N 1
ATOM 7747 C CA . TYR E 1 27 ? -26.719 15.841 59.600 1.00 6.90 27 TYR E CA 1
ATOM 7748 C C . TYR E 1 27 ? -25.668 15.903 60.721 1.00 6.67 27 TYR E C 1
ATOM 7749 O O . TYR E 1 27 ? -25.999 16.072 61.885 1.00 7.80 27 TYR E O 1
ATOM 7758 N N . ILE E 1 28 ? -24.400 15.766 60.378 1.00 6.40 28 ILE E N 1
ATOM 7759 C CA . ILE E 1 28 ? -23.346 15.804 61.387 1.00 7.20 28 ILE E CA 1
ATOM 7760 C C . ILE E 1 28 ? -23.337 17.162 62.078 1.00 7.17 28 ILE E C 1
ATOM 7761 O O . ILE E 1 28 ? -23.244 17.245 63.302 1.00 8.04 28 ILE E O 1
ATOM 7766 N N . ALA E 1 29 ? -23.430 18.221 61.293 1.00 7.37 29 ALA E N 1
ATOM 7767 C CA . ALA E 1 29 ? -23.429 19.558 61.845 1.00 8.61 29 ALA E CA 1
ATOM 7768 C C . ALA E 1 29 ? -24.592 19.768 62.813 1.00 9.03 29 ALA E C 1
ATOM 7769 O O . ALA E 1 29 ? -24.418 20.320 63.903 1.00 11.44 29 ALA E O 1
ATOM 7771 N N . GLU E 1 30 ? -25.777 19.330 62.405 1.00 8.81 30 GLU E N 1
ATOM 7772 C CA . GLU E 1 30 ? -26.979 19.515 63.215 1.00 10.99 30 GLU E CA 1
ATOM 7773 C C . GLU E 1 30 ? -26.939 18.670 64.487 1.00 10.90 30 GLU E C 1
ATOM 7774 O O . GLU E 1 30 ? -27.463 19.075 65.514 1.00 14.84 30 GLU E O 1
ATOM 7780 N N . THR E 1 31 ? -26.318 17.499 64.420 1.00 9.36 31 THR E N 1
ATOM 7781 C CA . THR E 1 31 ? -26.388 16.515 65.502 1.00 9.97 31 THR E CA 1
ATOM 7782 C C . THR E 1 31 ? -25.281 16.698 66.523 1.00 9.13 31 THR E C 1
ATOM 7783 O O . THR E 1 31 ? -25.517 16.577 67.715 1.00 11.23 31 THR E O 1
ATOM 7787 N N . PHE E 1 32 ? -24.077 16.978 66.051 1.00 8.64 32 PHE E N 1
ATOM 7788 C CA . PHE E 1 32 ? -22.883 16.940 66.883 1.00 9.44 32 PHE E CA 1
ATOM 7789 C C . PHE E 1 32 ? -22.252 18.289 67.177 1.00 9.13 32 PHE E C 1
ATOM 7790 O O . PHE E 1 32 ? -21.491 18.390 68.135 1.00 11.75 32 PHE E O 1
ATOM 7798 N N . LEU E 1 33 ? -22.524 19.309 66.359 1.00 8.76 33 LEU E N 1
ATOM 7799 C CA . LEU E 1 33 ? -21.830 20.591 66.502 1.00 9.66 33 LEU E CA 1
ATOM 7800 C C . LEU E 1 33 ? -22.731 21.643 67.112 1.00 10.94 33 LEU E C 1
ATOM 7801 O O . LEU E 1 33 ? -23.918 21.701 66.828 1.00 13.88 33 LEU E O 1
ATOM 7806 N N . GLU E 1 34 ? -22.143 22.460 67.969 1.00 10.11 34 GLU E N 1
ATOM 7807 C CA . GLU E 1 34 ? -22.831 23.598 68.528 1.00 10.69 34 GLU E CA 1
ATOM 7808 C C . GLU E 1 34 ? -22.545 24.832 67.665 1.00 10.45 34 GLU E C 1
ATOM 7809 O O . GLU E 1 34 ? -21.447 24.991 67.100 1.00 11.31 34 GLU E O 1
ATOM 7815 N N . ASP E 1 35 ? -23.548 25.702 67.555 1.00 13.16 35 ASP E N 1
ATOM 7816 C CA . ASP E 1 35 ? -23.424 26.966 66.846 1.00 14.37 35 ASP E CA 1
ATOM 7817 C C . ASP E 1 35 ? -22.958 26.766 65.412 1.00 13.26 35 ASP E C 1
ATOM 7818 O O . ASP E 1 35 ? -22.148 27.536 64.887 1.00 16.05 35 ASP E O 1
ATOM 7823 N N . ALA E 1 36 ? -23.466 25.718 64.775 1.00 12.76 36 ALA E N 1
ATOM 7824 C CA . ALA E 1 36 ? -23.039 25.402 63.428 1.00 12.02 36 ALA E CA 1
ATOM 7825 C C . ALA E 1 36 ? -23.550 26.449 62.451 1.00 11.59 36 ALA E C 1
ATOM 7826 O O . ALA E 1 36 ? -24.667 26.941 62.580 1.00 15.57 36 ALA E O 1
ATOM 7828 N N . ARG E 1 37 ? -22.710 26.796 61.480 1.00 9.38 37 ARG E N 1
ATOM 7829 C CA . ARG E 1 37 ? -23.129 27.620 60.369 1.00 10.17 37 ARG E CA 1
ATOM 7830 C C . ARG E 1 37 ? -22.646 27.015 59.064 1.00 8.30 37 ARG E C 1
ATOM 7831 O O . ARG E 1 37 ? -21.592 26.374 58.995 1.00 8.79 37 ARG E O 1
ATOM 7839 N N . GLU E 1 38 ? -23.448 27.197 58.027 1.00 8.38 38 GLU E N 1
ATOM 7840 C CA . GLU E 1 38 ? -23.083 26.750 56.699 1.00 7.44 38 GLU E CA 1
ATOM 7841 C C . GLU E 1 38 ? -22.010 27.674 56.163 1.00 7.52 38 GLU E C 1
ATOM 7842 O O . GLU E 1 38 ? -22.166 28.894 56.206 1.00 9.61 38 GLU E O 1
ATOM 7848 N N . VAL E 1 39 ? -20.932 27.093 55.653 1.00 6.77 39 VAL E N 1
ATOM 7849 C CA . VAL E 1 39 ? -19.816 27.866 55.106 1.00 6.90 39 VAL E CA 1
ATOM 7850 C C . VAL E 1 39 ? -19.563 27.619 53.624 1.00 6.80 39 VAL E C 1
ATOM 7851 O O . VAL E 1 39 ? -18.822 28.374 53.014 1.00 8.69 39 VAL E O 1
ATOM 7855 N N . ASN E 1 40 ? -20.163 26.571 53.045 1.00 6.59 40 ASN E N 1
ATOM 7856 C CA . ASN E 1 40 ? -20.096 26.364 51.601 1.00 6.50 40 ASN E CA 1
ATOM 7857 C C . ASN E 1 40 ? -21.375 25.743 51.105 1.00 5.80 40 ASN E C 1
ATOM 7858 O O . ASN E 1 40 ? -21.937 24.868 51.747 1.00 6.15 40 ASN E O 1
ATOM 7863 N N . ASN E 1 41 ? -21.809 26.170 49.927 1.00 6.37 41 ASN E N 1
ATOM 7864 C CA . ASN E 1 41 ? -22.894 25.500 49.221 1.00 7.22 41 ASN E CA 1
ATOM 7865 C C . ASN E 1 41 ? -22.685 25.379 47.707 1.00 6.51 41 ASN E C 1
ATOM 7866 O O . ASN E 1 41 ? -23.598 24.990 46.996 1.00 7.14 41 ASN E O 1
ATOM 7871 N N . VAL E 1 42 ? -21.497 25.715 47.210 1.00 6.56 42 VAL E N 1
ATOM 7872 C CA . VAL E 1 42 ? -21.181 25.566 45.788 1.00 6.75 42 VAL E CA 1
ATOM 7873 C C . VAL E 1 42 ? -21.386 24.115 45.370 1.00 5.93 42 VAL E C 1
ATOM 7874 O O . VAL E 1 42 ? -20.931 23.200 46.066 1.00 5.56 42 VAL E O 1
ATOM 7878 N N . ARG E 1 43 ? -22.067 23.921 44.232 1.00 6.01 43 ARG E N 1
ATOM 7879 C CA . ARG E 1 43 ? -22.377 22.599 43.689 1.00 6.33 43 ARG E CA 1
ATOM 7880 C C . ARG E 1 43 ? -23.196 21.743 44.635 1.00 6.23 43 ARG E C 1
ATOM 7881 O O . ARG E 1 43 ? -23.255 20.537 44.508 1.00 7.16 43 ARG E O 1
ATOM 7889 N N . GLY E 1 44 ? -23.858 22.375 45.596 1.00 5.81 44 GLY E N 1
ATOM 7890 C CA . GLY E 1 44 ? -24.577 21.653 46.613 1.00 5.91 44 GLY E CA 1
ATOM 7891 C C . GLY E 1 44 ? -23.684 20.904 47.593 1.00 5.51 44 GLY E C 1
ATOM 7892 O O . GLY E 1 44 ? -24.182 20.094 48.384 1.00 5.74 44 GLY E O 1
ATOM 7893 N N . MET E 1 45 ? -22.381 21.183 47.590 1.00 5.42 45 MET E N 1
ATOM 7894 C CA . MET E 1 45 ? -21.441 20.414 48.405 1.00 5.28 45 MET E CA 1
ATOM 7895 C C . MET E 1 45 ? -21.328 21.091 49.766 1.00 5.01 45 MET E C 1
ATOM 7896 O O . MET E 1 45 ? -20.344 21.756 50.112 1.00 5.72 45 MET E O 1
ATOM 7901 N N . LEU E 1 46 ? -22.374 20.877 50.563 1.00 5.18 46 LEU E N 1
ATOM 7902 C CA . LEU E 1 46 ? -22.558 21.579 51.819 1.00 5.42 46 LEU E CA 1
ATOM 7903 C C . LEU E 1 46 ? -21.402 21.352 52.782 1.00 4.87 46 LEU E C 1
ATOM 7904 O O . LEU E 1 46 ? -20.963 20.232 52.986 1.00 5.28 46 LEU E O 1
ATOM 7909 N N . GLY E 1 47 ? -20.941 22.460 53.370 1.00 5.27 47 GLY E N 1
ATOM 7910 C CA . GLY E 1 47 ? -19.942 22.458 54.413 1.00 5.23 47 GLY E CA 1
ATOM 7911 C C . GLY E 1 47 ? -20.367 23.377 55.547 1.00 5.25 47 GLY E C 1
ATOM 7912 O O . GLY E 1 47 ? -21.050 24.391 55.315 1.00 6.00 47 GLY E O 1
ATOM 7913 N N . PHE E 1 48 ? -19.948 23.002 56.754 1.00 5.31 48 PHE E N 1
ATOM 7914 C CA . PHE E 1 48 ? -20.374 23.642 58.004 1.00 5.89 48 PHE E CA 1
ATOM 7915 C C . PHE E 1 48 ? -19.205 23.759 58.949 1.00 5.35 48 PHE E C 1
ATOM 7916 O O . PHE E 1 48 ? -18.298 22.931 58.932 1.00 5.73 48 PHE E O 1
ATOM 7924 N N . THR E 1 49 ? -19.281 24.744 59.836 1.00 5.60 49 THR E N 1
ATOM 7925 C CA . THR E 1 49 ? -18.333 24.899 60.923 1.00 6.02 49 THR E CA 1
ATOM 7926 C C . THR E 1 49 ? -19.083 25.190 62.219 1.00 6.66 49 THR E C 1
ATOM 7927 O O . THR E 1 49 ? -20.030 25.976 62.227 1.00 8.30 49 THR E O 1
ATOM 7931 N N . GLY E 1 50 ? -18.661 24.544 63.297 1.00 6.71 50 GLY E N 1
ATOM 7932 C CA . GLY E 1 50 ? -19.229 24.747 64.627 1.00 7.81 50 GLY E CA 1
ATOM 7933 C C . GLY E 1 50 ? -18.220 24.274 65.646 1.00 7.89 50 GLY E C 1
ATOM 7934 O O . GLY E 1 50 ? -17.024 24.200 65.346 1.00 8.67 50 GLY E O 1
ATOM 7935 N N . THR E 1 51 ? -18.680 23.968 66.858 1.00 8.42 51 THR E N 1
ATOM 7936 C CA . THR E 1 51 ? -17.792 23.446 67.875 1.00 8.45 51 THR E CA 1
ATOM 7937 C C . THR E 1 51 ? -18.289 22.118 68.423 1.00 8.32 51 THR E C 1
ATOM 7938 O O . THR E 1 51 ? -19.487 21.835 68.493 1.00 9.35 51 THR E O 1
ATOM 7942 N N . TYR E 1 52 ? -17.319 21.315 68.817 1.00 8.65 52 TYR E N 1
ATOM 7943 C CA . TYR E 1 52 ? -17.554 20.064 69.530 1.00 8.42 52 TYR E CA 1
ATOM 7944 C C . TYR E 1 52 ? -16.764 20.141 70.818 1.00 8.58 52 TYR E C 1
ATOM 7945 O O . TYR E 1 52 ? -15.540 20.216 70.774 1.00 8.67 52 TYR E O 1
ATOM 7954 N N . LYS E 1 53 ? -17.449 20.149 71.964 1.00 9.82 53 LYS E N 1
ATOM 7955 C CA . LYS E 1 53 ? -16.813 20.311 73.270 1.00 10.41 53 LYS E CA 1
ATOM 7956 C C . LYS E 1 53 ? -15.856 21.499 73.263 1.00 10.45 53 LYS E C 1
ATOM 7957 O O . LYS E 1 53 ? -14.747 21.441 73.806 1.00 12.53 53 LYS E O 1
ATOM 7963 N N . GLY E 1 54 ? -16.314 22.587 72.646 1.00 11.65 54 GLY E N 1
ATOM 7964 C CA . GLY E 1 54 ? -15.554 23.824 72.594 1.00 12.39 54 GLY E CA 1
ATOM 7965 C C . GLY E 1 54 ? -14.523 23.935 71.484 1.00 11.78 54 GLY E C 1
ATOM 7966 O O . GLY E 1 54 ? -13.965 25.012 71.268 1.00 13.60 54 GLY E O 1
ATOM 7967 N N . ARG E 1 55 ? -14.261 22.831 70.792 1.00 9.83 55 ARG E N 1
ATOM 7968 C CA . ARG E 1 55 ? -13.240 22.777 69.761 1.00 8.73 55 ARG E CA 1
ATOM 7969 C C . ARG E 1 55 ? -13.855 23.070 68.393 1.00 7.37 55 ARG E C 1
ATOM 7970 O O . ARG E 1 55 ? -14.835 22.448 68.011 1.00 7.87 55 ARG E O 1
ATOM 7978 N N . LYS E 1 56 ? -13.276 24.016 67.664 1.00 7.72 56 LYS E N 1
ATOM 7979 C CA . LYS E 1 56 ? -13.742 24.364 66.322 1.00 7.75 56 LYS E CA 1
ATOM 7980 C C . LYS E 1 56 ? -13.534 23.174 65.367 1.00 7.06 56 LYS E C 1
ATOM 7981 O O . LYS E 1 56 ? -12.437 22.630 65.290 1.00 7.34 56 LYS E O 1
ATOM 7987 N N . ILE E 1 57 ? -14.608 22.764 64.694 1.00 6.97 57 ILE E N 1
ATOM 7988 C CA . ILE E 1 57 ? -14.605 21.627 63.789 1.00 6.71 57 ILE E CA 1
ATOM 7989 C C . ILE E 1 57 ? -15.406 21.995 62.564 1.00 5.99 57 ILE E C 1
ATOM 7990 O O . ILE E 1 57 ? -16.439 22.647 62.679 1.00 6.77 57 ILE E O 1
ATOM 7995 N N . SER E 1 58 ? -14.974 21.526 61.386 1.00 5.11 58 SER E N 1
ATOM 7996 C CA . SER E 1 58 ? -15.790 21.651 60.204 1.00 4.74 58 SER E CA 1
ATOM 7997 C C . SER E 1 58 ? -16.158 20.276 59.670 1.00 4.54 58 SER E C 1
ATOM 7998 O O . SER E 1 58 ? -15.491 19.271 59.950 1.00 4.78 58 SER E O 1
ATOM 8001 N N . VAL E 1 59 ? -17.213 20.249 58.864 1.00 4.93 59 VAL E N 1
ATOM 8002 C CA . VAL E 1 59 ? -17.675 19.028 58.221 1.00 4.79 59 VAL E CA 1
ATOM 8003 C C . VAL E 1 59 ? -18.215 19.399 56.850 1.00 4.62 59 VAL E C 1
ATOM 8004 O O . VAL E 1 59 ? -18.968 20.376 56.721 1.00 5.40 59 VAL E O 1
ATOM 8008 N N . MET E 1 60 ? -17.805 18.671 55.810 1.00 4.57 60 MET E N 1
ATOM 8009 C CA . MET E 1 60 ? -18.189 19.021 54.455 1.00 4.25 60 MET E CA 1
ATOM 8010 C C . MET E 1 60 ? -18.165 17.760 53.602 1.00 3.95 60 MET E C 1
ATOM 8011 O O . MET E 1 60 ? -17.279 16.915 53.743 1.00 4.56 60 MET E O 1
ATOM 8016 N N . GLY E 1 61 ? -19.141 17.623 52.709 1.00 4.20 61 GLY E N 1
ATOM 8017 C CA . GLY E 1 61 ? -19.112 16.517 51.770 1.00 4.01 61 GLY E CA 1
ATOM 8018 C C . GLY E 1 61 ? -17.917 16.571 50.819 1.00 4.09 61 GLY E C 1
ATOM 8019 O O . GLY E 1 61 ? -17.415 17.647 50.514 1.00 4.43 61 GLY E O 1
ATOM 8020 N N . HIS E 1 62 ? -17.476 15.398 50.356 1.00 4.27 62 HIS E N 1
ATOM 8021 C CA . HIS E 1 62 ? -16.421 15.339 49.349 1.00 4.35 62 HIS E CA 1
ATOM 8022 C C . HIS E 1 62 ? -16.841 14.819 47.980 1.00 3.79 62 HIS E C 1
ATOM 8023 O O . HIS E 1 62 ? -16.026 14.850 47.050 1.00 4.73 62 HIS E O 1
ATOM 8030 N N . GLY E 1 63 ? -18.080 14.340 47.815 1.00 3.86 63 GLY E N 1
ATOM 8031 C CA . GLY E 1 63 ? -18.511 13.778 46.547 1.00 4.15 63 GLY E CA 1
ATOM 8032 C C . GLY E 1 63 ? -17.955 12.391 46.314 1.00 4.24 63 GLY E C 1
ATOM 8033 O O . GLY E 1 63 ? -17.260 11.816 47.126 1.00 7.68 63 GLY E O 1
ATOM 8034 N N . MET E 1 64 ? -18.309 11.807 45.187 1.00 4.06 64 MET E N 1
ATOM 8035 C CA . MET E 1 64 ? -17.951 10.415 44.923 1.00 4.11 64 MET E CA 1
ATOM 8036 C C . MET E 1 64 ? -16.713 10.313 44.051 1.00 3.65 64 MET E C 1
ATOM 8037 O O . MET E 1 64 ? -16.679 10.813 42.928 1.00 4.53 64 MET E O 1
ATOM 8042 N N . GLY E 1 65 ? -15.727 9.570 44.551 1.00 3.28 65 GLY E N 1
ATOM 8043 C CA . GLY E 1 65 ? -14.562 9.194 43.794 1.00 3.17 65 GLY E CA 1
ATOM 8044 C C . GLY E 1 65 ? -13.345 10.063 44.041 1.00 2.91 65 GLY E C 1
ATOM 8045 O O . GLY E 1 65 ? -13.407 11.191 44.557 1.00 3.67 65 GLY E O 1
ATOM 8046 N N . ILE E 1 66 ? -12.207 9.507 43.644 1.00 3.19 66 ILE E N 1
ATOM 8047 C CA . ILE E 1 66 ? -10.909 10.145 43.830 1.00 3.14 66 ILE E CA 1
ATOM 8048 C C . ILE E 1 66 ? -10.858 11.532 43.192 1.00 2.94 66 ILE E C 1
ATOM 8049 O O . ILE E 1 66 ? -10.427 12.482 43.859 1.00 3.36 66 ILE E O 1
ATOM 8054 N N . PRO E 1 67 ? -11.295 11.737 41.954 1.00 2.87 67 PRO E N 1
ATOM 8055 C CA . PRO E 1 67 ? -11.169 13.077 41.388 1.00 3.04 67 PRO E CA 1
ATOM 8056 C C . PRO E 1 67 ? -11.962 14.143 42.176 1.00 3.49 67 PRO E C 1
ATOM 8057 O O . PRO E 1 67 ? -11.499 15.270 42.338 1.00 4.40 67 PRO E O 1
ATOM 8061 N N . SER E 1 68 ? -13.152 13.789 42.650 1.00 3.63 68 SER E N 1
ATOM 8062 C CA . SER E 1 68 ? -13.982 14.726 43.398 1.00 3.86 68 SER E CA 1
ATOM 8063 C C . SER E 1 68 ? -13.339 15.099 44.724 1.00 3.57 68 SER E C 1
ATOM 8064 O O . SER E 1 68 ? -13.144 16.270 45.043 1.00 3.96 68 SER E O 1
ATOM 8067 N N . CYS E 1 69 ? -13.004 14.083 45.518 1.00 3.65 69 CYS E N 1
ATOM 8068 C CA . CYS E 1 69 ? -12.458 14.378 46.826 1.00 3.87 69 CYS E CA 1
ATOM 8069 C C . CYS E 1 69 ? -11.075 15.019 46.743 1.00 3.62 69 CYS E C 1
ATOM 8070 O O . CYS E 1 69 ? -10.696 15.774 47.633 1.00 4.42 69 CYS E O 1
ATOM 8073 N N . SER E 1 70 ? -10.344 14.768 45.659 1.00 3.57 70 SER E N 1
ATOM 8074 C CA . SER E 1 70 ? -9.017 15.361 45.485 1.00 3.79 70 SER E CA 1
ATOM 8075 C C . SER E 1 70 ? -9.126 16.876 45.321 1.00 3.63 70 SER E C 1
ATOM 8076 O O . SER E 1 70 ? -8.270 17.621 45.796 1.00 4.17 70 SER E O 1
ATOM 8079 N N . ILE E 1 71 ? -10.153 17.341 44.623 1.00 3.88 71 ILE E N 1
ATOM 8080 C CA . ILE E 1 71 ? -10.407 18.775 44.471 1.00 3.82 71 ILE E CA 1
ATOM 8081 C C . ILE E 1 71 ? -10.672 19.421 45.830 1.00 3.62 71 ILE E C 1
ATOM 8082 O O . ILE E 1 71 ? -10.030 20.413 46.187 1.00 4.19 71 ILE E O 1
ATOM 8087 N N . TYR E 1 72 ? -11.605 18.877 46.605 1.00 4.00 72 TYR E N 1
ATOM 8088 C CA . TYR E 1 72 ? -12.007 19.529 47.838 1.00 4.22 72 TYR E CA 1
ATOM 8089 C C . TYR E 1 72 ? -10.898 19.498 48.863 1.00 4.28 72 TYR E C 1
ATOM 8090 O O . TYR E 1 72 ? -10.632 20.507 49.526 1.00 4.80 72 TYR E O 1
ATOM 8099 N N . THR E 1 73 ? -10.258 18.342 49.027 1.00 4.19 73 THR E N 1
ATOM 8100 C CA . THR E 1 73 ? -9.196 18.243 50.008 1.00 4.50 73 THR E CA 1
ATOM 8101 C C . THR E 1 73 ? -8.005 19.139 49.662 1.00 4.04 73 THR E C 1
ATOM 8102 O O . THR E 1 73 ? -7.442 19.803 50.548 1.00 4.67 73 THR E O 1
ATOM 8106 N N . LYS E 1 74 ? -7.630 19.210 48.379 1.00 4.08 74 LYS E N 1
ATOM 8107 C CA . LYS E 1 74 ? -6.578 20.137 47.973 1.00 4.21 74 LYS E CA 1
ATOM 8108 C C . LYS E 1 74 ? -6.937 21.575 48.341 1.00 3.83 74 LYS E C 1
ATOM 8109 O O . LYS E 1 74 ? -6.138 22.257 48.978 1.00 4.41 74 LYS E O 1
ATOM 8115 N N . GLU E 1 75 ? -8.112 22.035 47.924 1.00 4.02 75 GLU E N 1
ATOM 8116 C CA . GLU E 1 75 ? -8.485 23.435 48.156 1.00 4.17 75 GLU E CA 1
ATOM 8117 C C . GLU E 1 75 ? -8.489 23.764 49.646 1.00 4.10 75 GLU E C 1
ATOM 8118 O O . GLU E 1 75 ? -8.032 24.837 50.069 1.00 4.61 75 GLU E O 1
ATOM 8124 N N . LEU E 1 76 ? -9.020 22.855 50.451 1.00 3.99 76 LEU E N 1
ATOM 8125 C CA . LEU E 1 76 ? -9.052 23.041 51.890 1.00 4.27 76 LEU E CA 1
ATOM 8126 C C . LEU E 1 76 ? -7.648 23.194 52.488 1.00 4.28 76 LEU E C 1
ATOM 8127 O O . LEU E 1 76 ? -7.381 24.104 53.273 1.00 4.99 76 LEU E O 1
ATOM 8132 N N . ILE E 1 77 ? -6.765 22.290 52.108 1.00 4.15 77 ILE E N 1
ATOM 8133 C CA . ILE E 1 77 ? -5.407 22.306 52.625 1.00 4.56 77 ILE E CA 1
ATOM 8134 C C . ILE E 1 77 ? -4.625 23.519 52.151 1.00 4.78 77 ILE E C 1
ATOM 8135 O O . ILE E 1 77 ? -3.954 24.184 52.953 1.00 5.79 77 ILE E O 1
ATOM 8140 N N . THR E 1 78 ? -4.664 23.803 50.858 1.00 4.76 78 THR E N 1
ATOM 8141 C CA . THR E 1 78 ? -3.782 24.847 50.349 1.00 4.83 78 THR E CA 1
ATOM 8142 C C . THR E 1 78 ? -4.281 26.235 50.660 1.00 5.16 78 THR E C 1
ATOM 8143 O O . THR E 1 78 ? -3.469 27.131 50.885 1.00 6.18 78 THR E O 1
ATOM 8147 N N . ASP E 1 79 ? -5.596 26.427 50.651 1.00 5.26 79 ASP E N 1
ATOM 8148 C CA . ASP E 1 79 ? -6.171 27.770 50.687 1.00 5.62 79 ASP E CA 1
ATOM 8149 C C . ASP E 1 79 ? -7.001 28.099 51.913 1.00 5.62 79 ASP E C 1
ATOM 8150 O O . ASP E 1 79 ? -7.290 29.280 52.138 1.00 7.31 79 ASP E O 1
ATOM 8155 N N . PHE E 1 80 ? -7.346 27.115 52.736 1.00 5.45 80 PHE E N 1
ATOM 8156 C CA . PHE E 1 80 ? -8.154 27.341 53.938 1.00 5.72 80 PHE E CA 1
ATOM 8157 C C . PHE E 1 80 ? -7.450 26.934 55.225 1.00 5.72 80 PHE E C 1
ATOM 8158 O O . PHE E 1 80 ? -8.067 26.918 56.287 1.00 6.49 80 PHE E O 1
ATOM 8166 N N . GLY E 1 81 ? -6.150 26.660 55.151 1.00 6.05 81 GLY E N 1
ATOM 8167 C CA . GLY E 1 81 ? -5.381 26.400 56.350 1.00 6.90 81 GLY E CA 1
ATOM 8168 C C . GLY E 1 81 ? -5.637 25.042 56.979 1.00 6.66 81 GLY E C 1
ATOM 8169 O O . GLY E 1 81 ? -5.212 24.806 58.102 1.00 7.87 81 GLY E O 1
ATOM 8170 N N . VAL E 1 82 ? -6.326 24.145 56.285 1.00 5.58 82 VAL E N 1
ATOM 8171 C CA . VAL E 1 82 ? -6.695 22.878 56.884 1.00 5.01 82 VAL E CA 1
ATOM 8172 C C . VAL E 1 82 ? -5.466 21.995 57.040 1.00 5.00 82 VAL E C 1
ATOM 8173 O O . VAL E 1 82 ? -4.709 21.781 56.108 1.00 6.29 82 VAL E O 1
ATOM 8177 N N . LYS E 1 83 ? -5.310 21.470 58.247 1.00 4.75 83 LYS E N 1
ATOM 8178 C CA . LYS E 1 83 ? -4.186 20.602 58.597 1.00 5.34 83 LYS E CA 1
ATOM 8179 C C . LYS E 1 83 ? -4.508 19.120 58.563 1.00 5.25 83 LYS E C 1
ATOM 8180 O O . LYS E 1 83 ? -3.615 18.306 58.293 1.00 6.29 83 LYS E O 1
ATOM 8186 N N . LYS E 1 84 ? -5.763 18.772 58.853 1.00 5.29 84 LYS E N 1
ATOM 8187 C CA . LYS E 1 84 ? -6.197 17.376 58.942 1.00 5.47 84 LYS E CA 1
ATOM 8188 C C . LYS E 1 84 ? -7.529 17.185 58.239 1.00 5.62 84 LYS E C 1
ATOM 8189 O O . LYS E 1 84 ? -8.452 17.967 58.421 1.00 6.40 84 LYS E O 1
ATOM 8195 N N . ILE E 1 85 ? -7.612 16.112 57.458 1.00 5.56 85 ILE E N 1
ATOM 8196 C CA . ILE E 1 85 ? -8.864 15.655 56.855 1.00 5.31 85 ILE E CA 1
ATOM 8197 C C . ILE E 1 85 ? -9.196 14.291 57.473 1.00 4.37 85 ILE E C 1
ATOM 8198 O O . ILE E 1 85 ? -8.346 13.407 57.467 1.00 4.30 85 ILE E O 1
ATOM 8203 N N . ILE E 1 86 ? -10.421 14.117 57.971 1.00 4.39 86 ILE E N 1
ATOM 8204 C CA . ILE E 1 86 ? -10.898 12.794 58.384 1.00 4.22 86 ILE E CA 1
ATOM 8205 C C . ILE E 1 86 ? -12.090 12.440 57.515 1.00 4.01 86 ILE E C 1
ATOM 8206 O O . ILE E 1 86 ? -13.168 12.995 57.674 1.00 4.42 86 ILE E O 1
ATOM 8211 N N . ARG E 1 87 ? -11.879 11.544 56.547 1.00 3.87 87 ARG E N 1
ATOM 8212 C CA . ARG E 1 87 ? -13.002 10.992 55.803 1.00 4.03 87 ARG E CA 1
ATOM 8213 C C . ARG E 1 87 ? -13.763 10.030 56.705 1.00 3.89 87 ARG E C 1
ATOM 8214 O O . ARG E 1 87 ? -13.157 9.217 57.395 1.00 4.47 87 ARG E O 1
ATOM 8222 N N . VAL E 1 88 ? -15.088 10.138 56.691 1.00 4.17 88 VAL E N 1
ATOM 8223 C CA . VAL E 1 88 ? -15.983 9.312 57.491 1.00 4.85 88 VAL E CA 1
ATOM 8224 C C . VAL E 1 88 ? -16.989 8.709 56.521 1.00 4.79 88 VAL E C 1
ATOM 8225 O O . VAL E 1 88 ? -17.904 9.379 56.039 1.00 6.17 88 VAL E O 1
ATOM 8229 N N . GLY E 1 89 ? -16.787 7.439 56.200 1.00 6.71 89 GLY E N 1
ATOM 8230 C CA . GLY E 1 89 ? -17.520 6.809 55.144 1.00 8.12 89 GLY E CA 1
ATOM 8231 C C . GLY E 1 89 ? -18.026 5.424 55.476 1.00 7.04 89 GLY E C 1
ATOM 8232 O O . GLY E 1 89 ? -18.004 4.968 56.621 1.00 7.65 89 GLY E O 1
ATOM 8233 N N . SER E 1 90 ? -18.521 4.776 54.434 1.00 8.37 90 SER E N 1
ATOM 8234 C CA . SER E 1 90 ? -18.886 3.370 54.469 1.00 9.51 90 SER E CA 1
ATOM 8235 C C . SER E 1 90 ? -17.998 2.596 53.528 1.00 8.09 90 SER E C 1
ATOM 8236 O O . SER E 1 90 ? -17.432 3.149 52.583 1.00 10.52 90 SER E O 1
ATOM 8239 N N . CYS E 1 91 ? -17.892 1.300 53.785 1.00 7.53 91 CYS E N 1
ATOM 8240 C CA . CYS E 1 91 ? -17.144 0.434 52.903 1.00 7.17 91 CYS E CA 1
ATOM 8241 C C . CYS E 1 91 ? -17.819 -0.927 52.801 1.00 6.92 91 CYS E C 1
ATOM 8242 O O . CYS E 1 91 ? -18.620 -1.316 53.653 1.00 8.92 91 CYS E O 1
ATOM 8245 N N . GLY E 1 92 ? -17.483 -1.644 51.735 1.00 6.02 92 GLY E N 1
ATOM 8246 C CA . GLY E 1 92 ? -17.925 -3.012 51.531 1.00 6.19 92 GLY E CA 1
ATOM 8247 C C . GLY E 1 92 ? -16.828 -3.994 51.861 1.00 5.81 92 GLY E C 1
ATOM 8248 O O . GLY E 1 92 ? -15.691 -3.821 51.442 1.00 7.59 92 GLY E O 1
ATOM 8249 N N . ALA E 1 93 ? -17.153 -5.038 52.616 1.00 5.89 93 ALA E N 1
ATOM 8250 C CA . ALA E 1 93 ? -16.152 -6.011 53.022 1.00 5.53 93 ALA E CA 1
ATOM 8251 C C . ALA E 1 93 ? -16.049 -7.155 52.015 1.00 5.82 93 ALA E C 1
ATOM 8252 O O . ALA E 1 93 ? -17.049 -7.600 51.460 1.00 8.12 93 ALA E O 1
ATOM 8254 N N . VAL E 1 94 ? -14.825 -7.647 51.847 1.00 5.76 94 VAL E N 1
ATOM 8255 C CA . VAL E 1 94 ? -14.537 -8.851 51.073 1.00 6.24 94 VAL E CA 1
ATOM 8256 C C . VAL E 1 94 ? -14.158 -10.052 51.947 1.00 6.08 94 VAL E C 1
ATOM 8257 O O . VAL E 1 94 ? -14.227 -11.181 51.490 1.00 8.18 94 VAL E O 1
ATOM 8261 N N . LEU E 1 95 ? -13.751 -9.809 53.184 1.00 5.74 95 LEU E N 1
ATOM 8262 C CA . LEU E 1 95 ? -13.418 -10.869 54.130 1.00 5.95 95 LEU E CA 1
ATOM 8263 C C . LEU E 1 95 ? -14.655 -11.276 54.933 1.00 6.53 95 LEU E C 1
ATOM 8264 O O . LEU E 1 95 ? -15.241 -10.432 55.604 1.00 7.19 95 LEU E O 1
ATOM 8269 N N . PRO E 1 96 ? -15.057 -12.563 54.883 1.00 6.92 96 PRO E N 1
ATOM 8270 C CA . PRO E 1 96 ? -16.198 -12.953 55.729 1.00 7.98 96 PRO E CA 1
ATOM 8271 C C . PRO E 1 96 ? -16.009 -12.649 57.216 1.00 8.56 96 PRO E C 1
ATOM 8272 O O . PRO E 1 96 ? -16.988 -12.368 57.896 1.00 11.66 96 PRO E O 1
ATOM 8276 N N . HIS E 1 97 ? -14.779 -12.670 57.718 1.00 8.60 97 HIS E N 1
ATOM 8277 C CA . HIS E 1 97 ? -14.575 -12.420 59.150 1.00 10.84 97 HIS E CA 1
ATOM 8278 C C . HIS E 1 97 ? -14.722 -10.960 59.544 1.00 10.59 97 HIS E C 1
ATOM 8279 O O . HIS E 1 97 ? -14.869 -10.661 60.729 1.00 13.90 97 HIS E O 1
ATOM 8286 N N . VAL E 1 98 ? -14.696 -10.057 58.565 1.00 9.17 98 VAL E N 1
ATOM 8287 C CA . VAL E 1 98 ? -15.012 -8.658 58.807 1.00 9.31 98 VAL E CA 1
ATOM 8288 C C . VAL E 1 98 ? -16.525 -8.537 58.749 1.00 10.67 98 VAL E C 1
ATOM 8289 O O . VAL E 1 98 ? -17.166 -8.906 57.751 1.00 13.26 98 VAL E O 1
ATOM 8293 N N . LYS E 1 99 ? -17.105 -8.057 59.845 1.00 11.34 99 LYS E N 1
ATOM 8294 C CA . LYS E 1 99 ? -18.541 -8.125 60.005 1.00 11.37 99 LYS E CA 1
ATOM 8295 C C . LYS E 1 99 ? -19.232 -6.821 59.674 1.00 10.88 99 LYS E C 1
ATOM 8296 O O . LYS E 1 99 ? -18.682 -5.731 59.826 1.00 9.97 99 LYS E O 1
ATOM 8302 N N . LEU E 1 100 ? -20.471 -6.957 59.233 1.00 12.95 100 LEU E N 1
ATOM 8303 C CA . LEU E 1 100 ? -21.349 -5.820 59.043 1.00 13.25 100 LEU E CA 1
ATOM 8304 C C . LEU E 1 100 ? -21.339 -4.938 60.291 1.00 12.49 100 LEU E C 1
ATOM 8305 O O . LEU E 1 100 ? -21.423 -5.433 61.403 1.00 11.97 100 LEU E O 1
ATOM 8310 N N . ARG E 1 101 ? -21.201 -3.628 60.079 1.00 12.25 101 ARG E N 1
ATOM 8311 C CA . ARG E 1 101 ? -21.173 -2.597 61.132 1.00 13.01 101 ARG E CA 1
ATOM 8312 C C . ARG E 1 101 ? -19.824 -2.472 61.846 1.00 11.42 101 ARG E C 1
ATOM 8313 O O . ARG E 1 101 ? -19.673 -1.605 62.701 1.00 13.23 101 ARG E O 1
ATOM 8321 N N . ASP E 1 102 ? -18.832 -3.287 61.491 1.00 10.41 102 ASP E N 1
ATOM 8322 C CA . ASP E 1 102 ? -17.491 -3.097 62.056 1.00 9.59 102 ASP E CA 1
ATOM 8323 C C . ASP E 1 102 ? -16.945 -1.721 61.629 1.00 8.46 102 ASP E C 1
ATOM 8324 O O . ASP E 1 102 ? -17.236 -1.237 60.535 1.00 9.25 102 ASP E O 1
ATOM 8329 N N . VAL E 1 103 ? -16.120 -1.132 62.487 1.00 8.17 103 VAL E N 1
ATOM 8330 C CA . VAL E 1 103 ? -15.374 0.079 62.177 1.00 7.25 103 VAL E CA 1
ATOM 8331 C C . VAL E 1 103 ? -13.998 -0.327 61.649 1.00 6.53 103 VAL E C 1
ATOM 8332 O O . VAL E 1 103 ? -13.281 -1.113 62.271 1.00 9.04 103 VAL E O 1
ATOM 8336 N N . VAL E 1 104 ? -13.655 0.222 60.485 1.00 6.03 104 VAL E N 1
ATOM 8337 C CA . VAL E 1 104 ? -12.380 0.022 59.815 1.00 6.54 104 VAL E CA 1
ATOM 8338 C C . VAL E 1 104 ? -11.646 1.347 59.729 1.00 5.85 104 VAL E C 1
ATOM 8339 O O . VAL E 1 104 ? -12.208 2.372 59.327 1.00 7.39 104 VAL E O 1
ATOM 8343 N N . ILE E 1 105 ? -10.374 1.320 60.099 1.00 5.66 105 ILE E N 1
ATOM 8344 C CA . ILE E 1 105 ? -9.509 2.480 60.016 1.00 6.13 105 ILE E CA 1
ATOM 8345 C C . ILE E 1 105 ? -8.457 2.183 58.947 1.00 5.50 105 ILE E C 1
ATOM 8346 O O . ILE E 1 105 ? -7.709 1.206 59.045 1.00 6.28 105 ILE E O 1
ATOM 8351 N N . GLY E 1 106 ? -8.414 3.015 57.910 1.00 5.36 106 GLY E N 1
ATOM 8352 C CA . GLY E 1 106 ? -7.539 2.775 56.771 1.00 5.34 106 GLY E CA 1
ATOM 8353 C C . GLY E 1 106 ? -6.138 3.319 56.990 1.00 4.39 106 GLY E C 1
ATOM 8354 O O . GLY E 1 106 ? -5.830 4.434 56.603 1.00 5.36 106 GLY E O 1
ATOM 8355 N N A MET E 1 107 ? -5.273 2.533 57.607 0.50 4.06 107 MET E N 1
ATOM 8356 N N B MET E 1 107 ? -5.273 2.532 57.606 0.50 4.34 107 MET E N 1
ATOM 8357 C CA A MET E 1 107 ? -3.886 2.959 57.729 0.50 4.01 107 MET E CA 1
ATOM 8358 C CA B MET E 1 107 ? -3.885 2.952 57.726 0.50 4.64 107 MET E CA 1
ATOM 8359 C C A MET E 1 107 ? -3.222 3.075 56.344 0.50 3.82 107 MET E C 1
ATOM 8360 C C B MET E 1 107 ? -3.227 3.079 56.340 0.50 3.96 107 MET E C 1
ATOM 8361 O O A MET E 1 107 ? -2.329 3.909 56.159 0.50 4.05 107 MET E O 1
ATOM 8362 O O B MET E 1 107 ? -2.342 3.922 56.151 0.50 4.24 107 MET E O 1
ATOM 8371 N N . GLY E 1 108 ? -3.666 2.235 55.404 1.00 3.76 108 GLY E N 1
ATOM 8372 C CA . GLY E 1 108 ? -3.282 2.312 54.014 1.00 3.72 108 GLY E CA 1
ATOM 8373 C C . GLY E 1 108 ? -4.522 2.258 53.145 1.00 3.37 108 GLY E C 1
ATOM 8374 O O . GLY E 1 108 ? -5.603 1.850 53.571 1.00 3.66 108 GLY E O 1
ATOM 8375 N N . ALA E 1 109 ? -4.327 2.615 51.876 1.00 3.35 109 ALA E N 1
ATOM 8376 C CA . ALA E 1 109 ? -5.384 2.453 50.881 1.00 3.47 109 ALA E CA 1
ATOM 8377 C C . ALA E 1 109 ? -4.767 2.050 49.559 1.00 3.20 109 ALA E C 1
ATOM 8378 O O . ALA E 1 109 ? -4.007 2.810 48.947 1.00 3.96 109 ALA E O 1
ATOM 8380 N N . CYS E 1 110 ? -5.116 0.841 49.131 1.00 3.12 110 CYS E N 1
ATOM 8381 C CA . CYS E 1 110 ? -4.828 0.347 47.794 1.00 3.02 110 CYS E CA 1
ATOM 8382 C C . CYS E 1 110 ? -5.740 1.066 46.804 1.00 3.03 110 CYS E C 1
ATOM 8383 O O . CYS E 1 110 ? -6.726 1.683 47.193 1.00 3.34 110 CYS E O 1
ATOM 8386 N N . THR E 1 111 ? -5.429 0.985 45.505 1.00 2.94 111 THR E N 1
ATOM 8387 C CA . THR E 1 111 ? -6.323 1.601 44.513 1.00 3.01 111 THR E CA 1
ATOM 8388 C C . THR E 1 111 ? -6.080 1.034 43.125 1.00 3.04 111 THR E C 1
ATOM 8389 O O . THR E 1 111 ? -4.995 0.539 42.823 1.00 3.63 111 THR E O 1
ATOM 8393 N N . ASP E 1 112 ? -7.092 1.187 42.263 1.00 3.16 112 ASP E N 1
ATOM 8394 C CA . ASP E 1 112 ? -6.953 0.977 40.825 1.00 3.05 112 ASP E CA 1
ATOM 8395 C C . ASP E 1 112 ? -6.959 2.283 40.029 1.00 3.15 112 ASP E C 1
ATOM 8396 O O . ASP E 1 112 ? -6.952 2.245 38.809 1.00 3.81 112 ASP E O 1
ATOM 8401 N N . SER E 1 113 ? -6.909 3.417 40.717 1.00 3.32 113 SER E N 1
ATOM 8402 C CA . SER E 1 113 ? -6.710 4.691 40.067 1.00 3.31 113 SER E CA 1
ATOM 8403 C C . SER E 1 113 ? -5.284 4.840 39.577 1.00 3.41 113 SER E C 1
ATOM 8404 O O . SER E 1 113 ? -4.361 4.220 40.144 1.00 4.00 113 SER E O 1
ATOM 8407 N N . LYS E 1 114 ? -5.085 5.695 38.584 1.00 3.40 114 LYS E N 1
ATOM 8408 C CA . LYS E 1 114 ? -3.746 6.068 38.142 1.00 3.94 114 LYS E CA 1
ATOM 8409 C C . LYS E 1 114 ? -3.175 7.300 38.834 1.00 3.59 114 LYS E C 1
ATOM 8410 O O . LYS E 1 114 ? -2.044 7.664 38.536 1.00 3.97 114 LYS E O 1
ATOM 8416 N N . VAL E 1 115 ? -3.895 7.930 39.764 1.00 3.34 115 VAL E N 1
ATOM 8417 C CA . VAL E 1 115 ? -3.442 9.259 40.202 1.00 3.55 115 VAL E CA 1
ATOM 8418 C C . VAL E 1 115 ? -2.108 9.213 40.927 1.00 3.29 115 VAL E C 1
ATOM 8419 O O . VAL E 1 115 ? -1.288 10.112 40.776 1.00 3.87 115 VAL E O 1
ATOM 8423 N N . ASN E 1 116 ? -1.891 8.187 41.747 1.00 3.27 116 ASN E N 1
ATOM 8424 C CA . ASN E 1 116 ? -0.631 8.129 42.502 1.00 3.61 116 ASN E CA 1
ATOM 8425 C C . ASN E 1 116 ? 0.515 7.663 41.612 1.00 3.73 116 ASN E C 1
ATOM 8426 O O . ASN E 1 116 ? 1.644 8.118 41.801 1.00 4.39 116 ASN E O 1
ATOM 8431 N N . ARG E 1 117 ? 0.253 6.823 40.616 1.00 4.67 117 ARG E N 1
ATOM 8432 C CA . ARG E 1 117 ? 1.274 6.528 39.597 1.00 6.43 117 ARG E CA 1
ATOM 8433 C C . ARG E 1 117 ? 1.704 7.770 38.835 1.00 6.81 117 ARG E C 1
ATOM 8434 O O . ARG E 1 117 ? 2.892 7.942 38.540 1.00 9.65 117 ARG E O 1
ATOM 8442 N N . ILE E 1 118 ? 0.766 8.633 38.513 1.00 6.81 118 ILE E N 1
ATOM 8443 C CA . ILE E 1 118 ? 1.097 9.916 37.870 1.00 8.77 118 ILE E CA 1
ATOM 8444 C C . ILE E 1 118 ? 2.009 10.741 38.762 1.00 8.08 118 ILE E C 1
ATOM 8445 O O . ILE E 1 118 ? 2.977 11.356 38.321 1.00 11.94 118 ILE E O 1
ATOM 8450 N N . ARG E 1 119 ? 1.695 10.778 40.029 1.00 5.57 119 ARG E N 1
ATOM 8451 C CA . ARG E 1 119 ? 2.520 11.529 40.946 1.00 5.27 119 ARG E CA 1
ATOM 8452 C C . ARG E 1 119 ? 3.917 10.942 41.129 1.00 5.08 119 ARG E C 1
ATOM 8453 O O . ARG E 1 119 ? 4.887 11.651 41.320 1.00 6.50 119 ARG E O 1
ATOM 8461 N N . PHE E 1 120 ? 3.988 9.616 41.123 1.00 4.93 120 PHE E N 1
ATOM 8462 C CA . PHE E 1 120 ? 5.151 8.877 41.625 1.00 5.45 120 PHE E CA 1
ATOM 8463 C C . PHE E 1 120 ? 5.932 8.149 40.520 1.00 5.56 120 PHE E C 1
ATOM 8464 O O . PHE E 1 120 ? 6.536 7.114 40.753 1.00 6.01 120 PHE E O 1
ATOM 8472 N N . LYS E 1 121 ? 5.955 8.742 39.325 1.00 6.71 121 LYS E N 1
ATOM 8473 C CA . LYS E 1 121 ? 6.781 8.262 38.211 1.00 7.83 121 LYS E CA 1
ATOM 8474 C C . LYS E 1 121 ? 6.525 6.816 37.871 1.00 6.66 121 LYS E C 1
ATOM 8475 O O . LYS E 1 121 ? 7.426 6.076 37.495 1.00 8.42 121 LYS E O 1
ATOM 8481 N N . ASP E 1 122 ? 5.263 6.423 37.985 1.00 6.60 122 ASP E N 1
ATOM 8482 C CA . ASP E 1 122 ? 4.805 5.088 37.659 1.00 7.42 122 ASP E CA 1
ATOM 8483 C C . ASP E 1 122 ? 5.362 4.001 38.558 1.00 6.15 122 ASP E C 1
ATOM 8484 O O . ASP E 1 122 ? 5.286 2.829 38.206 1.00 8.23 122 ASP E O 1
ATOM 8489 N N . HIS E 1 123 ? 5.865 4.360 39.726 1.00 4.81 123 HIS E N 1
ATOM 8490 C CA . HIS E 1 123 ? 6.212 3.398 40.759 1.00 4.18 123 HIS E CA 1
ATOM 8491 C C . HIS E 1 123 ? 5.045 3.258 41.742 1.00 3.75 123 HIS E C 1
ATOM 8492 O O . HIS E 1 123 ? 3.958 3.812 41.502 1.00 5.02 123 HIS E O 1
ATOM 8499 N N . ASP E 1 124 ? 5.249 2.441 42.771 1.00 3.58 124 ASP E N 1
ATOM 8500 C CA . ASP E 1 124 ? 4.214 2.150 43.753 1.00 3.43 124 ASP E CA 1
ATOM 8501 C C . ASP E 1 124 ? 4.361 3.110 44.934 1.00 3.24 124 ASP E C 1
ATOM 8502 O O . ASP E 1 124 ? 5.309 3.005 45.726 1.00 3.57 124 ASP E O 1
ATOM 8507 N N . PHE E 1 125 ? 3.436 4.060 45.036 1.00 3.29 125 PHE E N 1
ATOM 8508 C CA . PHE E 1 125 ? 3.303 4.914 46.201 1.00 3.11 125 PHE E CA 1
ATOM 8509 C C . PHE E 1 125 ? 2.363 4.228 47.181 1.00 3.29 125 PHE E C 1
ATOM 8510 O O . PHE E 1 125 ? 1.223 3.906 46.813 1.00 3.68 125 PHE E O 1
ATOM 8518 N N . ALA E 1 126 ? 2.825 3.981 48.391 1.00 3.21 126 ALA E N 1
ATOM 8519 C CA . ALA E 1 126 ? 1.971 3.426 49.448 1.00 3.53 126 ALA E CA 1
ATOM 8520 C C . ALA E 1 126 ? 1.138 4.563 50.018 1.00 3.21 126 ALA E C 1
ATOM 8521 O O . ALA E 1 126 ? 1.631 5.414 50.757 1.00 3.74 126 ALA E O 1
ATOM 8523 N N . ALA E 1 127 ? -0.140 4.610 49.643 1.00 3.17 127 ALA E N 1
ATOM 8524 C CA . ALA E 1 127 ? -1.010 5.703 50.103 1.00 3.12 127 ALA E CA 1
ATOM 8525 C C . ALA E 1 127 ? -1.408 5.423 51.552 1.00 3.13 127 ALA E C 1
ATOM 8526 O O . ALA E 1 127 ? -2.168 4.489 51.827 1.00 3.96 127 ALA E O 1
ATOM 8528 N N . ILE E 1 128 ? -0.839 6.211 52.465 1.00 3.39 128 ILE E N 1
ATOM 8529 C CA . ILE E 1 128 ? -1.010 5.961 53.899 1.00 3.87 128 ILE E CA 1
ATOM 8530 C C . ILE E 1 128 ? -1.598 7.160 54.620 1.00 3.53 128 ILE E C 1
ATOM 8531 O O . ILE E 1 128 ? -1.445 8.330 54.236 1.00 4.11 128 ILE E O 1
ATOM 8536 N N . ALA E 1 129 ? -2.280 6.842 55.706 1.00 3.62 129 ALA E N 1
ATOM 8537 C CA . ALA E 1 129 ? -2.772 7.827 56.667 1.00 3.97 129 ALA E CA 1
ATOM 8538 C C . ALA E 1 129 ? -1.619 8.359 57.495 1.00 4.19 129 ALA E C 1
ATOM 8539 O O . ALA E 1 129 ? -0.515 7.830 57.486 1.00 5.30 129 ALA E O 1
ATOM 8541 N N . ASP E 1 130 ? -1.897 9.422 58.240 1.00 4.33 130 ASP E N 1
ATOM 8542 C CA . ASP E 1 130 ? -0.988 9.919 59.254 1.00 4.66 130 ASP E CA 1
ATOM 8543 C C . ASP E 1 130 ? -1.051 8.994 60.480 1.00 4.65 130 ASP E C 1
ATOM 8544 O O . ASP E 1 130 ? -2.122 8.750 61.021 1.00 4.87 130 ASP E O 1
ATOM 8549 N N . PHE E 1 131 ? 0.110 8.541 60.951 1.00 5.13 131 PHE E N 1
ATOM 8550 C CA . PHE E 1 131 ? 0.153 7.592 62.058 1.00 5.35 131 PHE E CA 1
ATOM 8551 C C . PHE E 1 131 ? -0.516 8.139 63.312 1.00 5.32 131 PHE E C 1
ATOM 8552 O O . PHE E 1 131 ? -1.273 7.430 63.964 1.00 5.71 131 PHE E O 1
ATOM 8560 N N . ASP E 1 132 ? -0.215 9.373 63.687 1.00 5.59 132 ASP E N 1
ATOM 8561 C CA . ASP E 1 132 ? -0.790 9.927 64.907 1.00 6.43 132 ASP E CA 1
ATOM 8562 C C . ASP E 1 132 ? -2.316 9.973 64.818 1.00 5.78 132 ASP E C 1
ATOM 8563 O O . ASP E 1 132 ? -3.006 9.661 65.787 1.00 6.30 132 ASP E O 1
ATOM 8568 N N . MET E 1 133 ? -2.846 10.356 63.661 1.00 5.30 133 MET E N 1
ATOM 8569 C CA . MET E 1 133 ? -4.291 10.338 63.461 1.00 5.47 133 MET E CA 1
ATOM 8570 C C . MET E 1 133 ? -4.868 8.937 63.597 1.00 5.02 133 MET E C 1
ATOM 8571 O O . MET E 1 133 ? -5.945 8.762 64.174 1.00 5.81 133 MET E O 1
ATOM 8576 N N . VAL E 1 134 ? -4.181 7.935 63.043 1.00 4.95 134 VAL E N 1
ATOM 8577 C CA . VAL E 1 134 ? -4.630 6.561 63.198 1.00 5.15 134 VAL E CA 1
ATOM 8578 C C . VAL E 1 134 ? -4.690 6.200 64.679 1.00 5.64 134 VAL E C 1
ATOM 8579 O O . VAL E 1 134 ? -5.694 5.661 65.146 1.00 6.05 134 VAL E O 1
ATOM 8583 N N . ARG E 1 135 ? -3.611 6.479 65.406 1.00 5.71 135 ARG E N 1
ATOM 8584 C CA . ARG E 1 135 ? -3.564 6.138 66.817 1.00 7.07 135 ARG E CA 1
ATOM 8585 C C . ARG E 1 135 ? -4.652 6.860 67.600 1.00 6.72 135 ARG E C 1
ATOM 8586 O O . ARG E 1 135 ? -5.273 6.275 68.480 1.00 7.17 135 ARG E O 1
ATOM 8594 N N . ASN E 1 136 ? -4.876 8.130 67.277 1.00 6.35 136 ASN E N 1
ATOM 8595 C CA . ASN E 1 136 ? -5.932 8.913 67.940 1.00 6.44 136 ASN E CA 1
ATOM 8596 C C . ASN E 1 136 ? -7.307 8.256 67.719 1.00 6.08 136 ASN E C 1
ATOM 8597 O O . ASN E 1 136 ? -8.122 8.205 68.639 1.00 6.53 136 ASN E O 1
ATOM 8602 N N . ALA E 1 137 ? -7.571 7.777 66.505 1.00 6.11 137 ALA E N 1
ATOM 8603 C CA . ALA E 1 137 ? -8.850 7.141 66.217 1.00 6.45 137 ALA E CA 1
ATOM 8604 C C . ALA E 1 137 ? -8.982 5.783 66.913 1.00 6.41 137 ALA E C 1
ATOM 8605 O O . ALA E 1 137 ? -10.037 5.449 67.450 1.00 6.72 137 ALA E O 1
ATOM 8607 N N . VAL E 1 138 ? -7.913 4.997 66.905 1.00 5.90 138 VAL E N 1
ATOM 8608 C CA . VAL E 1 138 ? -7.925 3.733 67.635 1.00 6.80 138 VAL E CA 1
ATOM 8609 C C . VAL E 1 138 ? -8.221 3.973 69.118 1.00 7.12 138 VAL E C 1
ATOM 8610 O O . VAL E 1 138 ? -9.061 3.292 69.710 1.00 7.62 138 VAL E O 1
ATOM 8614 N N . ASP E 1 139 ? -7.526 4.936 69.713 1.00 7.06 139 ASP E N 1
ATOM 8615 C CA . ASP E 1 139 ? -7.705 5.224 71.133 1.00 8.08 139 ASP E CA 1
ATOM 8616 C C . ASP E 1 139 ? -9.099 5.763 71.441 1.00 7.98 139 ASP E C 1
ATOM 8617 O O . ASP E 1 139 ? -9.708 5.408 72.468 1.00 8.56 139 ASP E O 1
ATOM 8622 N N . ALA E 1 140 ? -9.612 6.631 70.577 1.00 7.70 140 ALA E N 1
ATOM 8623 C CA . ALA E 1 140 ? -10.946 7.168 70.772 1.00 7.96 140 ALA E CA 1
ATOM 8624 C C . ALA E 1 140 ? -11.986 6.061 70.700 1.00 8.01 140 ALA E C 1
ATOM 8625 O O . ALA E 1 140 ? -12.903 6.015 71.525 1.00 9.22 140 ALA E O 1
ATOM 8627 N N . ALA E 1 141 ? -11.833 5.169 69.717 1.00 8.02 141 ALA E N 1
ATOM 8628 C CA . ALA E 1 141 ? -12.735 4.040 69.582 1.00 8.68 141 ALA E CA 1
ATOM 8629 C C . ALA E 1 141 ? -12.671 3.160 70.832 1.00 8.60 141 ALA E C 1
ATOM 8630 O O . ALA E 1 141 ? -13.696 2.763 71.371 1.00 10.29 141 ALA E O 1
ATOM 8632 N N . LYS E 1 142 ? -11.464 2.889 71.311 1.00 8.78 142 LYS E N 1
ATOM 8633 C CA . LYS E 1 142 ? -11.303 2.072 72.517 1.00 10.30 142 LYS E CA 1
ATOM 8634 C C . LYS E 1 142 ? -12.031 2.691 73.711 1.00 10.55 142 LYS E C 1
ATOM 8635 O O . LYS E 1 142 ? -12.710 1.984 74.463 1.00 11.93 142 LYS E O 1
ATOM 8641 N N . ALA E 1 143 ? -11.888 4.001 73.885 1.00 9.98 143 ALA E N 1
ATOM 8642 C CA . ALA E 1 143 ? -12.552 4.694 74.992 1.00 11.79 143 ALA E CA 1
ATOM 8643 C C . ALA E 1 143 ? -14.078 4.677 74.837 1.00 13.27 143 ALA E C 1
ATOM 8644 O O . ALA E 1 143 ? -14.792 4.777 75.833 1.00 15.33 143 ALA E O 1
ATOM 8646 N N . LEU E 1 144 ? -14.566 4.550 73.604 1.00 13.13 144 LEU E N 1
ATOM 8647 C CA . LEU E 1 144 ? -15.996 4.422 73.305 1.00 13.22 144 LEU E CA 1
ATOM 8648 C C . LEU E 1 144 ? -16.488 2.964 73.276 1.00 15.32 144 LEU E C 1
ATOM 8649 O O . LEU E 1 144 ? -17.630 2.706 72.896 1.00 17.96 144 LEU E O 1
ATOM 8654 N N . GLY E 1 145 ? -15.617 2.021 73.639 1.00 13.92 145 GLY E N 1
ATOM 8655 C CA . GLY E 1 145 ? -15.967 0.597 73.673 1.00 14.79 145 GLY E CA 1
ATOM 8656 C C . GLY E 1 145 ? -15.984 -0.141 72.339 1.00 14.95 145 GLY E C 1
ATOM 8657 O O . GLY E 1 145 ? -16.630 -1.191 72.216 1.00 18.80 145 GLY E O 1
ATOM 8658 N N . ILE E 1 146 ? -15.266 0.391 71.355 1.00 16.87 146 ILE E N 1
ATOM 8659 C CA . ILE E 1 146 ? -15.210 -0.182 70.001 1.00 17.99 146 ILE E CA 1
ATOM 8660 C C . ILE E 1 146 ? -13.799 -0.627 69.639 1.00 18.31 146 ILE E C 1
ATOM 8661 O O . ILE E 1 146 ? -12.842 0.132 69.808 1.00 17.29 146 ILE E O 1
ATOM 8666 N N . ASP E 1 147 ? -13.697 -1.852 69.112 1.00 20.36 147 ASP E N 1
ATOM 8667 C CA . ASP E 1 147 ? -12.427 -2.419 68.661 1.00 21.43 147 ASP E CA 1
ATOM 8668 C C . ASP E 1 147 ? -12.330 -2.295 67.155 1.00 19.99 147 ASP E C 1
ATOM 8669 O O . ASP E 1 147 ? -12.787 -3.147 66.402 1.00 21.87 147 ASP E O 1
ATOM 8674 N N . ALA E 1 148 ? -11.738 -1.198 66.733 1.00 14.98 148 ALA E N 1
ATOM 8675 C CA . ALA E 1 148 ? -11.617 -0.888 65.336 1.00 11.29 148 ALA E CA 1
ATOM 8676 C C . ALA E 1 148 ? -10.586 -1.808 64.697 1.00 10.26 148 ALA E C 1
ATOM 8677 O O . ALA E 1 148 ? -9.595 -2.173 65.320 1.00 13.61 148 ALA E O 1
ATOM 8679 N N . ARG E 1 149 ? -10.822 -2.180 63.443 1.00 7.88 149 ARG E N 1
ATOM 8680 C CA . ARG E 1 149 ? -9.840 -2.921 62.662 1.00 7.41 149 ARG E CA 1
ATOM 8681 C C . ARG E 1 149 ? -8.989 -1.930 61.889 1.00 6.13 149 ARG E C 1
ATOM 8682 O O . ARG E 1 149 ? -9.526 -1.076 61.229 1.00 9.23 149 ARG E O 1
ATOM 8690 N N . VAL E 1 150 ? -7.674 -2.104 61.921 1.00 5.31 150 VAL E N 1
ATOM 8691 C CA . VAL E 1 150 ? -6.757 -1.168 61.275 1.00 4.57 150 VAL E CA 1
ATOM 8692 C C . VAL E 1 150 ? -6.010 -1.905 60.181 1.00 4.46 150 VAL E C 1
ATOM 8693 O O . VAL E 1 150 ? -5.368 -2.909 60.449 1.00 5.31 150 VAL E O 1
ATOM 8697 N N . GLY E 1 151 ? -6.066 -1.405 58.957 1.00 4.08 151 GLY E N 1
ATOM 8698 C CA . GLY E 1 151 ? -5.447 -2.089 57.832 1.00 4.22 151 GLY E CA 1
ATOM 8699 C C . GLY E 1 151 ? -5.673 -1.341 56.549 1.00 4.03 151 GLY E C 1
ATOM 8700 O O . GLY E 1 151 ? -5.787 -0.109 56.566 1.00 4.82 151 GLY E O 1
ATOM 8701 N N . ASN E 1 152 ? -5.729 -2.079 55.449 1.00 3.69 152 ASN E N 1
ATOM 8702 C CA . ASN E 1 152 ? -5.904 -1.484 54.134 1.00 3.79 152 ASN E CA 1
ATOM 8703 C C . ASN E 1 152 ? -7.355 -1.370 53.718 1.00 3.19 152 ASN E C 1
ATOM 8704 O O . ASN E 1 152 ? -8.126 -2.330 53.820 1.00 4.21 152 ASN E O 1
ATOM 8709 N N . LEU E 1 153 ? -7.673 -0.224 53.156 1.00 3.34 153 LEU E N 1
ATOM 8710 C CA . LEU E 1 153 ? -8.856 -0.063 52.319 1.00 3.41 153 LEU E CA 1
ATOM 8711 C C . LEU E 1 153 ? -8.429 -0.311 50.863 1.00 3.33 153 LEU E C 1
ATOM 8712 O O . LEU E 1 153 ? -7.237 -0.362 50.533 1.00 3.98 153 LEU E O 1
ATOM 8717 N N . PHE E 1 154 ? -9.425 -0.438 49.978 1.00 3.32 154 PHE E N 1
ATOM 8718 C CA . PHE E 1 154 ? -9.202 -0.394 48.520 1.00 3.30 154 PHE E CA 1
ATOM 8719 C C . PHE E 1 154 ? -10.120 0.687 47.978 1.00 3.05 154 PHE E C 1
ATOM 8720 O O . PHE E 1 154 ? -11.338 0.602 48.133 1.00 3.72 154 PHE E O 1
ATOM 8728 N N . SER E 1 155 ? -9.524 1.684 47.319 1.00 2.98 155 SER E N 1
ATOM 8729 C CA . SER E 1 155 ? -10.260 2.801 46.729 1.00 3.33 155 SER E CA 1
ATOM 8730 C C . SER E 1 155 ? -10.439 2.547 45.243 1.00 3.42 155 SER E C 1
ATOM 8731 O O . SER E 1 155 ? -9.494 2.594 44.451 1.00 4.08 155 SER E O 1
ATOM 8734 N N . ALA E 1 156 ? -11.675 2.223 44.863 1.00 3.39 156 ALA E N 1
ATOM 8735 C CA . ALA E 1 156 ? -12.046 1.908 43.490 1.00 3.57 156 ALA E CA 1
ATOM 8736 C C . ALA E 1 156 ? -12.431 3.133 42.699 1.00 3.56 156 ALA E C 1
ATOM 8737 O O . ALA E 1 156 ? -13.102 4.026 43.213 1.00 4.72 156 ALA E O 1
ATOM 8739 N N . ASP E 1 157 ? -12.058 3.134 41.420 1.00 3.50 157 ASP E N 1
ATOM 8740 C CA . ASP E 1 157 ? -12.598 4.118 40.477 1.00 4.01 157 ASP E CA 1
ATOM 8741 C C . ASP E 1 157 ? -13.985 3.747 39.952 1.00 3.98 157 ASP E C 1
ATOM 8742 O O . ASP E 1 157 ? -14.755 4.641 39.623 1.00 5.14 157 ASP E O 1
ATOM 8747 N N . LEU E 1 158 ? -14.305 2.458 39.848 1.00 4.47 158 LEU E N 1
ATOM 8748 C CA . LEU E 1 158 ? -15.583 2.001 39.303 1.00 4.91 158 LEU E CA 1
ATOM 8749 C C . LEU E 1 158 ? -16.360 1.303 40.385 1.00 5.48 158 LEU E C 1
ATOM 8750 O O . LEU E 1 158 ? -16.050 0.163 40.758 1.00 7.18 158 LEU E O 1
ATOM 8755 N N . PHE E 1 159 ? -17.406 1.952 40.873 1.00 5.15 159 PHE E N 1
ATOM 8756 C CA . PHE E 1 159 ? -18.422 1.340 41.730 1.00 5.81 159 PHE E CA 1
ATOM 8757 C C . PHE E 1 159 ? -19.021 0.116 41.046 1.00 5.90 159 PHE E C 1
ATOM 8758 O O . PHE E 1 159 ? -19.289 -0.891 41.698 1.00 8.14 159 PHE E O 1
ATOM 8766 N N . TYR E 1 160 ? -19.208 0.222 39.732 1.00 6.03 160 TYR E N 1
ATOM 8767 C CA . TYR E 1 160 ? -19.689 -0.866 38.872 1.00 6.40 160 TYR E CA 1
ATOM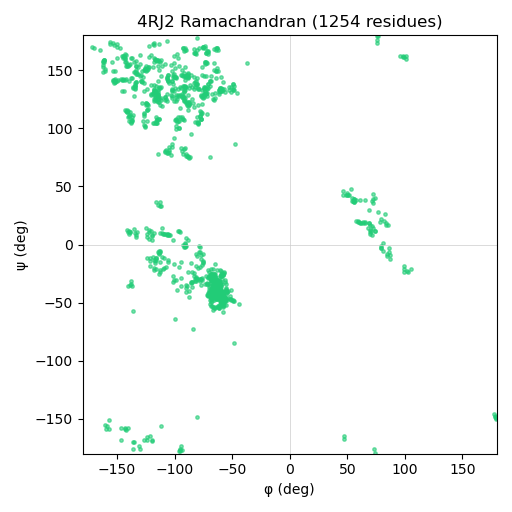 8768 C C . TYR E 1 160 ? -18.484 -1.404 38.072 1.00 6.30 160 TYR E C 1
ATOM 8769 O O . TYR E 1 160 ? -18.261 -1.068 36.905 1.00 8.54 160 TYR E O 1
ATOM 8778 N N . SER E 1 161 ? -17.688 -2.230 38.712 1.00 9.00 161 SER E N 1
ATOM 8779 C CA . SER E 1 161 ? -16.468 -2.736 38.093 1.00 9.47 161 SER E CA 1
ATOM 8780 C C . SER E 1 161 ? -16.731 -3.916 37.170 1.00 9.21 161 SER E C 1
ATOM 8781 O O . SER E 1 161 ? -17.438 -4.838 37.556 1.00 10.07 161 SER E O 1
ATOM 8784 N N . PRO E 1 162 ? -16.116 -3.934 35.976 1.00 9.84 162 PRO E N 1
ATOM 8785 C CA . PRO E 1 162 ? -16.244 -5.121 35.125 1.00 10.08 162 PRO E CA 1
ATOM 8786 C C . PRO E 1 162 ? -15.353 -6.274 35.548 1.00 10.09 162 PRO E C 1
ATOM 8787 O O . PRO E 1 162 ? -15.447 -7.358 34.951 1.00 14.05 162 PRO E O 1
ATOM 8791 N N . ASP E 1 163 ? -14.484 -6.059 36.533 1.00 10.53 163 ASP E N 1
ATOM 8792 C CA . ASP E 1 163 ? -13.552 -7.093 36.962 1.00 12.35 163 ASP E CA 1
ATOM 8793 C C . ASP E 1 163 ? -13.921 -7.709 38.327 1.00 13.66 163 ASP E C 1
ATOM 8794 O O . ASP E 1 163 ? -13.317 -7.377 39.357 1.00 16.11 163 ASP E O 1
ATOM 8799 N N . GLY E 1 164 ? -14.894 -8.612 38.328 1.00 18.37 164 GLY E N 1
ATOM 8800 C CA . GLY E 1 164 ? -15.335 -9.245 39.564 1.00 20.77 164 GLY E CA 1
ATOM 8801 C C . GLY E 1 164 ? -14.230 -9.988 40.304 1.00 16.73 164 GLY E C 1
ATOM 8802 O O . GLY E 1 164 ? -14.216 -10.022 41.544 1.00 19.38 164 GLY E O 1
ATOM 8803 N N . GLU E 1 165 ? -13.294 -10.582 39.557 1.00 15.76 165 GLU E N 1
ATOM 8804 C CA . GLU E 1 165 ? -12.234 -11.395 40.169 1.00 14.17 165 GLU E CA 1
ATOM 8805 C C . GLU E 1 165 ? -11.277 -10.591 41.057 1.00 10.56 165 GLU E C 1
ATOM 8806 O O . GLU E 1 165 ? -10.567 -11.150 41.889 1.00 11.13 165 GLU E O 1
ATOM 8812 N N . MET E 1 166 ? -11.281 -9.280 40.906 1.00 8.42 166 MET E N 1
ATOM 8813 C CA . MET E 1 166 ? -10.442 -8.475 41.778 1.00 8.26 166 MET E CA 1
ATOM 8814 C C . MET E 1 166 ? -10.866 -8.566 43.256 1.00 7.53 166 MET E C 1
ATOM 8815 O O . MET E 1 166 ? -10.032 -8.449 44.139 1.00 7.50 166 MET E O 1
ATOM 8820 N N . PHE E 1 167 ? -12.138 -8.829 43.549 1.00 8.04 167 PHE E N 1
ATOM 8821 C CA . PHE E 1 167 ? -12.529 -8.965 44.941 1.00 7.58 167 PHE E CA 1
ATOM 8822 C C . PHE E 1 167 ? -11.830 -10.162 45.609 1.00 7.28 167 PHE E C 1
ATOM 8823 O O . PHE E 1 167 ? -11.475 -10.109 46.793 1.00 7.16 167 PHE E O 1
ATOM 8831 N N . ASP E 1 168 ? -11.608 -11.231 44.859 1.00 6.96 168 ASP E N 1
ATOM 8832 C CA . ASP E 1 168 ? -10.852 -12.383 45.376 1.00 7.25 168 ASP E CA 1
ATOM 8833 C C . ASP E 1 168 ? -9.399 -11.985 45.651 1.00 6.20 168 ASP E C 1
ATOM 8834 O O . ASP E 1 168 ? -8.809 -12.447 46.627 1.00 6.31 168 ASP E O 1
ATOM 8839 N N . VAL E 1 169 ? -8.816 -11.161 44.790 1.00 6.30 169 VAL E N 1
ATOM 8840 C CA . VAL E 1 169 ? -7.454 -10.674 45.025 1.00 6.11 169 VAL E CA 1
ATOM 8841 C C . VAL E 1 169 ? -7.417 -9.819 46.283 1.00 5.79 169 VAL E C 1
ATOM 8842 O O . VAL E 1 169 ? -6.531 -9.955 47.119 1.00 6.01 169 VAL E O 1
ATOM 8846 N N . MET E 1 170 ? -8.372 -8.912 46.425 1.00 5.43 170 MET E N 1
ATOM 8847 C CA . MET E 1 170 ? -8.449 -8.081 47.622 1.00 5.14 170 MET E CA 1
ATOM 8848 C C . MET E 1 170 ? -8.554 -8.950 48.882 1.00 4.96 170 MET E C 1
ATOM 8849 O O . MET E 1 170 ? -7.896 -8.679 49.887 1.00 5.86 170 MET E O 1
ATOM 8854 N N . GLU E 1 171 ? -9.400 -9.974 48.844 1.00 5.32 171 GLU E N 1
ATOM 8855 C CA . GLU E 1 171 ? -9.584 -10.837 50.011 1.00 5.49 171 GLU E CA 1
ATOM 8856 C C . GLU E 1 171 ? -8.285 -11.551 50.359 1.00 5.96 171 GLU E C 1
ATOM 8857 O O . GLU E 1 171 ? -7.891 -11.624 51.530 1.00 6.60 171 GLU E O 1
ATOM 8863 N N . LYS E 1 172 ? -7.623 -12.087 49.343 1.00 6.17 172 LYS E N 1
ATOM 8864 C CA . LYS E 1 172 ? -6.369 -12.791 49.526 1.00 7.29 172 LYS E CA 1
ATOM 8865 C C . LYS E 1 172 ? -5.348 -11.936 50.239 1.00 7.31 172 LYS E C 1
ATOM 8866 O O . LYS E 1 172 ? -4.608 -12.427 51.082 1.00 9.90 172 LYS E O 1
ATOM 8872 N N A TYR E 1 173 ? -5.288 -10.649 49.908 0.50 5.80 173 TYR E N 1
ATOM 8873 N N B TYR E 1 173 ? -5.329 -10.640 49.915 0.50 5.84 173 TYR E N 1
ATOM 8874 C CA A TYR E 1 173 ? -4.263 -9.786 50.486 0.50 5.91 173 TYR E CA 1
ATOM 8875 C CA B TYR E 1 173 ? -4.341 -9.713 50.474 0.50 6.08 173 TYR E CA 1
ATOM 8876 C C A TYR E 1 173 ? -4.792 -8.949 51.683 0.50 6.14 173 TYR E C 1
ATOM 8877 C C B TYR E 1 173 ? -4.809 -8.935 51.694 0.50 6.09 173 TYR E C 1
ATOM 8878 O O A TYR E 1 173 ? -4.114 -8.040 52.130 0.50 7.01 173 TYR E O 1
ATOM 8879 O O B TYR E 1 173 ? -4.109 -8.057 52.168 0.50 6.94 173 TYR E O 1
ATOM 8896 N N . GLY E 1 174 ? -5.957 -9.329 52.234 1.00 6.04 174 GLY E N 1
ATOM 8897 C CA . GLY E 1 174 ? -6.402 -8.849 53.529 1.00 6.41 174 GLY E CA 1
ATOM 8898 C C . GLY E 1 174 ? -7.070 -7.492 53.560 1.00 4.98 174 GLY E C 1
ATOM 8899 O O . GLY E 1 174 ? -7.185 -6.889 54.616 1.00 5.40 174 GLY E O 1
ATOM 8900 N N . ILE E 1 175 ? -7.532 -7.008 52.415 1.00 4.76 175 ILE E N 1
ATOM 8901 C CA . ILE E 1 175 ? -8.208 -5.723 52.340 1.00 4.48 175 ILE E CA 1
ATOM 8902 C C . ILE E 1 175 ? -9.437 -5.766 53.235 1.00 3.96 175 ILE E C 1
ATOM 8903 O O . ILE E 1 175 ? -10.241 -6.705 53.171 1.00 4.54 175 ILE E O 1
ATOM 8908 N N . LEU E 1 176 ? -9.585 -4.725 54.054 1.00 4.13 176 LEU E N 1
ATOM 8909 C CA . LEU E 1 176 ? -10.658 -4.660 55.050 1.00 4.35 176 LEU E CA 1
ATOM 8910 C C . LEU E 1 176 ? -11.957 -4.108 54.499 1.00 4.67 176 LEU E C 1
ATOM 8911 O O . LEU E 1 176 ? -13.042 -4.503 54.947 1.00 5.12 176 LEU E O 1
ATOM 8916 N N . GLY E 1 177 ? -11.876 -3.177 53.557 1.00 4.96 177 GLY E N 1
ATOM 8917 C CA . GLY E 1 177 ? -13.074 -2.595 52.991 1.00 5.78 177 GLY E CA 1
ATOM 8918 C C . GLY E 1 177 ? -12.780 -1.915 51.673 1.00 4.94 177 GLY E C 1
ATOM 8919 O O . GLY E 1 177 ? -11.673 -1.437 51.442 1.00 4.81 177 GLY E O 1
ATOM 8920 N N . VAL E 1 178 ? -13.808 -1.863 50.842 1.00 4.75 178 VAL E N 1
ATOM 8921 C CA . VAL E 1 178 ? -13.772 -1.234 49.534 1.00 4.55 178 VAL E CA 1
ATOM 8922 C C . VAL E 1 178 ? -14.582 0.051 49.598 1.00 4.51 178 VAL E C 1
ATOM 8923 O O . VAL E 1 178 ? -15.741 0.054 49.993 1.00 5.43 178 VAL E O 1
ATOM 8927 N N . GLU E 1 179 ? -13.957 1.153 49.185 1.00 4.08 179 GLU E N 1
ATOM 8928 C CA . GLU E 1 179 ? -14.637 2.462 49.087 1.00 4.20 179 GLU E CA 1
ATOM 8929 C C . GLU E 1 179 ? -14.067 3.155 47.861 1.00 3.80 179 GLU E C 1
ATOM 8930 O O . GLU E 1 179 ? -13.564 2.470 46.984 1.00 4.35 179 GLU E O 1
ATOM 8936 N N . MET E 1 180 ? -14.172 4.476 47.760 1.00 3.89 180 MET E N 1
ATOM 8937 C CA . MET E 1 180 ? -13.827 5.148 46.503 1.00 3.98 180 MET E CA 1
ATOM 8938 C C . MET E 1 180 ? -12.938 6.367 46.639 1.00 4.23 180 MET E C 1
ATOM 8939 O O . MET E 1 180 ? -12.764 7.079 45.655 1.00 5.47 180 MET E O 1
ATOM 8944 N N . GLU E 1 181 ? -12.366 6.624 47.812 1.00 4.01 181 GLU E N 1
ATOM 8945 C CA . GLU E 1 181 ? -11.704 7.918 48.035 1.00 3.66 181 GLU E CA 1
ATOM 8946 C C . GLU E 1 181 ? -10.383 7.895 48.778 1.00 3.54 181 GLU E C 1
ATOM 8947 O O . GLU E 1 181 ? -9.535 8.761 48.507 1.00 3.87 181 GLU E O 1
ATOM 8953 N N . ALA E 1 182 ? -10.212 7.000 49.747 1.00 3.56 182 ALA E N 1
ATOM 8954 C CA . ALA E 1 182 ? -9.096 7.112 50.675 1.00 3.78 182 ALA E CA 1
ATOM 8955 C C . ALA E 1 182 ? -7.747 7.288 49.976 1.00 3.53 182 ALA E C 1
ATOM 8956 O O . ALA E 1 182 ? -6.954 8.154 50.378 1.00 3.86 182 ALA E O 1
ATOM 8958 N N . ALA E 1 183 ? -7.441 6.478 48.958 1.00 3.68 183 ALA E N 1
ATOM 8959 C CA . ALA E 1 183 ? -6.118 6.565 48.343 1.00 3.70 183 ALA E CA 1
ATOM 8960 C C . ALA E 1 183 ? -5.871 7.925 47.710 1.00 3.91 183 ALA E C 1
ATOM 8961 O O . ALA E 1 183 ? -4.739 8.405 47.643 1.00 4.42 183 ALA E O 1
ATOM 8963 N N . GLY E 1 184 ? -6.942 8.540 47.217 1.00 3.85 184 GLY E N 1
ATOM 8964 C CA . GLY E 1 184 ? -6.846 9.878 46.626 1.00 4.25 184 GLY E CA 1
ATOM 8965 C C . GLY E 1 184 ? -6.599 10.938 47.680 1.00 3.72 184 GLY E C 1
ATOM 8966 O O . GLY E 1 184 ? -5.769 11.850 47.495 1.00 4.14 184 GLY E O 1
ATOM 8967 N N . ILE E 1 185 ? -7.314 10.843 48.792 1.00 3.84 185 ILE E N 1
ATOM 8968 C CA . ILE E 1 185 ? -7.112 11.797 49.885 1.00 4.07 185 ILE E CA 1
ATOM 8969 C C . ILE E 1 185 ? -5.682 11.668 50.429 1.00 3.79 185 ILE E C 1
ATOM 8970 O O . ILE E 1 185 ? -5.016 12.661 50.716 1.00 4.04 185 ILE E O 1
ATOM 8975 N N . TYR E 1 186 ? -5.217 10.429 50.593 1.00 3.56 186 TYR E N 1
ATOM 8976 C CA . TYR E 1 186 ? -3.875 10.216 51.110 1.00 3.78 186 TYR E CA 1
ATOM 8977 C C . TYR E 1 186 ? -2.819 10.743 50.146 1.00 3.66 186 TYR E C 1
ATOM 8978 O O . TYR E 1 186 ? -1.780 11.251 50.578 1.00 4.30 186 TYR E O 1
ATOM 8987 N N . GLY E 1 187 ? -3.057 10.613 48.851 1.00 3.67 187 GLY E N 1
ATOM 8988 C CA . GLY E 1 187 ? -2.158 11.204 47.862 1.00 3.73 187 GLY E CA 1
ATOM 8989 C C . GLY E 1 187 ? -2.101 12.717 47.921 1.00 3.80 187 GLY E C 1
ATOM 8990 O O . GLY E 1 187 ? -1.023 13.305 47.850 1.00 4.41 187 GLY E O 1
ATOM 8991 N N . VAL E 1 188 ? -3.253 13.372 48.078 1.00 3.87 188 VAL E N 1
ATOM 8992 C CA . VAL E 1 188 ? -3.310 14.815 48.264 1.00 4.00 188 VAL E CA 1
ATOM 8993 C C . VAL E 1 188 ? -2.567 15.210 49.535 1.00 4.27 188 VAL E C 1
ATOM 8994 O O . VAL E 1 188 ? -1.801 16.185 49.540 1.00 4.57 188 VAL E O 1
ATOM 8998 N N . ALA E 1 189 ? -2.802 14.503 50.639 1.00 4.35 189 ALA E N 1
ATOM 8999 C CA . ALA E 1 189 ? -2.147 14.868 51.892 1.00 4.88 189 ALA E CA 1
ATOM 9000 C C . ALA E 1 189 ? -0.625 14.814 51.728 1.00 4.37 189 ALA E C 1
ATOM 9001 O O . ALA E 1 189 ? 0.092 15.691 52.193 1.00 5.50 189 ALA E O 1
ATOM 9003 N N . ALA E 1 190 ? -0.112 13.794 51.052 1.00 4.68 190 ALA E N 1
ATOM 9004 C CA . ALA E 1 190 ? 1.321 13.685 50.818 1.00 5.23 190 ALA E CA 1
ATOM 9005 C C . ALA E 1 190 ? 1.802 14.787 49.865 1.00 5.21 190 ALA E C 1
ATOM 9006 O O . ALA E 1 190 ? 2.830 15.416 50.104 1.00 6.93 190 ALA E O 1
ATOM 9008 N N . GLU E 1 191 ? 1.058 15.051 48.800 1.00 5.05 191 GLU E N 1
ATOM 9009 C CA . GLU E 1 191 ? 1.471 16.045 47.807 1.00 4.96 191 GLU E CA 1
ATOM 9010 C C . GLU E 1 191 ? 1.565 17.446 48.408 1.00 5.61 191 GLU E C 1
ATOM 9011 O O . GLU E 1 191 ? 2.460 18.206 48.062 1.00 6.44 191 GLU E O 1
ATOM 9017 N N . PHE E 1 192 ? 0.625 17.785 49.281 1.00 6.37 192 PHE E N 1
ATOM 9018 C CA . PHE E 1 192 ? 0.458 19.139 49.760 1.00 7.77 192 PHE E CA 1
ATOM 9019 C C . PHE E 1 192 ? 0.857 19.300 51.227 1.00 9.32 192 PHE E C 1
ATOM 9020 O O . PHE E 1 192 ? 0.662 20.360 51.816 1.00 12.14 192 PHE E O 1
ATOM 9028 N N . GLY E 1 193 ? 1.458 18.271 51.812 1.00 9.54 193 GLY E N 1
ATOM 9029 C CA . GLY E 1 193 ? 2.082 18.360 53.117 1.00 11.17 193 GLY E CA 1
ATOM 9030 C C . GLY E 1 193 ? 1.132 18.454 54.280 1.00 10.05 193 GLY E C 1
ATOM 9031 O O . GLY E 1 193 ? 1.394 19.185 55.221 1.00 15.33 193 GLY E O 1
ATOM 9032 N N . ALA E 1 194 ? 0.027 17.720 54.226 1.00 7.95 194 ALA E N 1
ATOM 9033 C CA . ALA E 1 194 ? -0.912 17.684 55.330 1.00 6.81 194 ALA E CA 1
ATOM 9034 C C . ALA E 1 194 ? -1.148 16.259 55.805 1.00 5.46 194 ALA E C 1
ATOM 9035 O O . ALA E 1 194 ? -0.362 15.374 55.507 1.00 7.21 194 ALA E O 1
ATOM 9037 N N . LYS E 1 195 ? -2.187 16.066 56.600 1.00 6.30 195 LYS E N 1
ATOM 9038 C CA . LYS E 1 195 ? -2.416 14.804 57.294 1.00 6.15 195 LYS E CA 1
ATOM 9039 C C . LYS E 1 195 ? -3.847 14.350 57.041 1.00 5.36 195 LYS E C 1
ATOM 9040 O O . LYS E 1 195 ? -4.763 15.176 57.062 1.00 7.06 195 LYS E O 1
ATOM 9046 N N . ALA E 1 196 ? -4.038 13.054 56.839 1.00 4.96 196 ALA E N 1
ATOM 9047 C CA . ALA E 1 196 ? -5.376 12.542 56.615 1.00 4.33 196 ALA E CA 1
ATOM 9048 C C . ALA E 1 196 ? -5.570 11.169 57.192 1.00 4.02 196 ALA E C 1
ATOM 9049 O O . ALA E 1 196 ? -4.631 10.409 57.462 1.00 4.51 196 ALA E O 1
ATOM 9051 N N . LEU E 1 197 ? -6.850 10.833 57.339 1.00 4.20 197 LEU E N 1
ATOM 9052 C CA . LEU E 1 197 ? -7.301 9.551 57.832 1.00 3.91 197 LEU E CA 1
ATOM 9053 C C . LEU E 1 197 ? -8.668 9.268 57.236 1.00 3.85 197 LEU E C 1
ATOM 9054 O O . LEU E 1 197 ? -9.494 10.161 57.147 1.00 4.90 197 LEU E O 1
ATOM 9059 N N . THR E 1 198 ? -8.901 8.010 56.865 1.00 4.15 198 THR E N 1
ATOM 9060 C CA . THR E 1 198 ? -10.225 7.508 56.507 1.00 4.07 198 THR E CA 1
ATOM 9061 C C . THR E 1 198 ? -10.670 6.478 57.521 1.00 4.27 198 THR E C 1
ATOM 9062 O O . THR E 1 198 ? -9.963 5.497 57.779 1.00 4.93 198 THR E O 1
ATOM 9066 N N . ILE E 1 199 ? -11.857 6.730 58.084 1.00 4.97 199 ILE E N 1
ATOM 9067 C CA . ILE E 1 199 ? -12.565 5.786 58.930 1.00 5.71 199 ILE E CA 1
ATOM 9068 C C . ILE E 1 199 ? -13.824 5.387 58.168 1.00 5.28 199 ILE E C 1
ATOM 9069 O O . ILE E 1 199 ? -14.511 6.242 57.615 1.00 6.50 199 ILE E O 1
ATOM 9074 N N . CYS E 1 200 ? -14.123 4.094 58.140 1.00 5.77 200 CYS E N 1
ATOM 9075 C CA . CYS E 1 200 ? -15.337 3.607 57.506 1.00 6.68 200 CYS E CA 1
ATOM 9076 C C . CYS E 1 200 ? -16.042 2.616 58.405 1.00 6.95 200 CYS E C 1
ATOM 9077 O O . CYS E 1 200 ? -15.447 1.942 59.227 1.00 10.00 200 CYS E O 1
ATOM 9080 N N . THR E 1 201 ? -17.354 2.539 58.215 1.00 6.99 201 THR E N 1
ATOM 9081 C CA . THR E 1 201 ? -18.113 1.448 58.808 1.00 7.66 201 THR E CA 1
ATOM 9082 C C . THR E 1 201 ? -18.495 0.470 57.683 1.00 7.94 201 THR E C 1
ATOM 9083 O O . THR E 1 201 ? -18.754 0.860 56.616 1.00 8.25 201 THR E O 1
ATOM 9087 N N . VAL E 1 202 ? -18.500 -0.817 58.011 1.00 7.56 202 VAL E N 1
ATOM 9088 C CA . VAL E 1 202 ? -18.809 -1.814 57.007 1.00 7.91 202 VAL E CA 1
ATOM 9089 C C . VAL E 1 202 ? -20.317 -1.821 56.782 1.00 9.12 202 VAL E C 1
ATOM 9090 O O . VAL E 1 202 ? -21.090 -2.189 57.666 1.00 10.88 202 VAL E O 1
ATOM 9094 N N . SER E 1 203 ? -20.738 -1.431 55.588 1.00 10.04 203 SER E N 1
ATOM 9095 C CA . SER E 1 203 ? -22.163 -1.286 55.289 1.00 13.61 203 SER E CA 1
ATOM 9096 C C . SER E 1 203 ? -22.740 -2.511 54.607 1.00 15.46 203 SER E C 1
ATOM 9097 O O . SER E 1 203 ? -23.950 -2.703 54.603 1.00 17.89 203 SER E O 1
ATOM 9100 N N . ASP E 1 204 ? -21.877 -3.327 54.022 1.00 17.05 204 ASP E N 1
ATOM 9101 C CA . ASP E 1 204 ? -22.306 -4.477 53.268 1.00 18.56 204 ASP E CA 1
ATOM 9102 C C . ASP E 1 204 ? -21.148 -5.399 53.039 1.00 15.45 204 ASP E C 1
ATOM 9103 O O . ASP E 1 204 ? -19.976 -5.046 53.245 1.00 12.60 204 ASP E O 1
ATOM 9108 N N . HIS E 1 205 ? -21.499 -6.581 52.590 1.00 18.60 205 HIS E N 1
ATOM 9109 C CA . HIS E 1 205 ? -20.555 -7.578 52.269 1.00 17.59 205 HIS E CA 1
ATOM 9110 C C . HIS E 1 205 ? -20.736 -7.934 50.815 1.00 17.03 205 HIS E C 1
ATOM 9111 O O . HIS E 1 205 ? -21.866 -8.078 50.362 1.00 19.22 205 HIS E O 1
ATOM 9118 N N . ILE E 1 206 ? -19.641 -8.096 50.079 1.00 22.20 206 ILE E N 1
ATOM 9119 C CA . ILE E 1 206 ? -19.717 -8.725 48.749 1.00 29.98 206 ILE E CA 1
ATOM 9120 C C . ILE E 1 206 ? -19.857 -10.261 48.881 1.00 25.92 206 ILE E C 1
ATOM 9121 O O . ILE E 1 206 ? -20.164 -10.939 47.892 1.00 26.66 206 ILE E O 1
ATOM 9126 N N . ARG E 1 207 ? -19.632 -10.807 50.086 1.00 22.83 207 ARG E N 1
ATOM 9127 C CA . ARG E 1 207 ? -19.721 -12.269 50.341 1.00 20.76 207 ARG E CA 1
ATOM 9128 C C . ARG E 1 207 ? -21.043 -12.705 50.976 1.00 25.26 207 ARG E C 1
ATOM 9129 O O . ARG E 1 207 ? -21.801 -13.476 50.403 1.00 35.41 207 ARG E O 1
ATOM 9137 N N . THR E 1 208 ? -21.263 -12.214 52.193 1.00 26.87 208 THR E N 1
ATOM 9138 C CA . THR E 1 208 ? -22.482 -12.487 52.941 1.00 37.74 208 THR E CA 1
ATOM 9139 C C . THR E 1 208 ? -23.328 -11.228 52.829 1.00 49.53 208 THR E C 1
ATOM 9140 O O . THR E 1 208 ? -23.408 -10.426 53.764 1.00 49.31 208 THR E O 1
ATOM 9144 N N . HIS E 1 209 ? -23.950 -11.074 51.662 1.00 47.50 209 HIS E N 1
ATOM 9145 C CA . HIS E 1 209 ? -24.596 -9.823 51.258 1.00 61.27 209 HIS E CA 1
ATOM 9146 C C . HIS E 1 209 ? -25.836 -9.561 52.111 1.00 68.13 209 HIS E C 1
ATOM 9147 O O . HIS E 1 209 ? -26.969 -9.748 51.665 1.00 99.62 209 HIS E O 1
ATOM 9154 N N . GLU E 1 210 ? -25.603 -9.138 53.349 1.00 72.23 210 GLU E N 1
ATOM 9155 C CA . GLU E 1 210 ? -26.674 -8.808 54.273 1.00 72.93 210 GLU E CA 1
ATOM 9156 C C . GLU E 1 210 ? -26.741 -7.299 54.402 1.00 75.91 210 GLU E C 1
ATOM 9157 O O . GLU E 1 210 ? -25.714 -6.617 54.342 1.00 85.06 210 GLU E O 1
ATOM 9163 N N . GLN E 1 211 ? -27.952 -6.782 54.575 1.00 71.67 211 GLN E N 1
ATOM 9164 C CA . GLN E 1 211 ? -28.125 -5.381 54.901 1.00 68.79 211 GLN E CA 1
ATOM 9165 C C . GLN E 1 211 ? -28.663 -5.239 56.327 1.00 51.15 211 GLN E C 1
ATOM 9166 O O . GLN E 1 211 ? -28.506 -6.133 57.164 1.00 47.07 211 GLN E O 1
ATOM 9172 N N . THR E 1 212 ? -29.318 -4.118 56.581 1.00 25.11 212 THR E N 1
ATOM 9173 C CA . THR E 1 212 ? -29.425 -3.558 57.902 1.00 23.13 212 THR E CA 1
ATOM 9174 C C . THR E 1 212 ? -30.696 -2.749 57.954 1.00 23.12 212 THR E C 1
ATOM 9175 O O . THR E 1 212 ? -31.352 -2.549 56.932 1.00 23.01 212 THR E O 1
ATOM 9179 N N . THR E 1 213 ? -31.031 -2.264 59.138 1.00 21.55 213 THR E N 1
ATOM 9180 C CA . THR E 1 213 ? -32.152 -1.355 59.286 1.00 19.01 213 THR E CA 1
ATOM 9181 C C . THR E 1 213 ? -31.662 0.087 59.391 1.00 17.86 213 THR E C 1
ATOM 9182 O O . THR E 1 213 ? -30.490 0.343 59.677 1.00 16.45 213 THR E O 1
ATOM 9186 N N . ALA E 1 214 ? -32.578 1.023 59.164 1.00 17.98 214 ALA E N 1
ATOM 9187 C CA . ALA E 1 214 ? -32.262 2.443 59.238 1.00 17.19 214 ALA E CA 1
ATOM 9188 C C . ALA E 1 214 ? -31.733 2.831 60.608 1.00 15.93 214 ALA E C 1
ATOM 9189 O O . ALA E 1 214 ? -30.819 3.648 60.716 1.00 16.45 214 ALA E O 1
ATOM 9191 N N . ALA E 1 215 ? -32.320 2.262 61.656 1.00 15.52 215 ALA E N 1
ATOM 9192 C CA . ALA E 1 215 ? -31.899 2.569 63.017 1.00 15.14 215 ALA E CA 1
ATOM 9193 C C . ALA E 1 215 ? -30.475 2.086 63.255 1.00 13.01 215 ALA E C 1
ATOM 9194 O O . ALA E 1 215 ? -29.667 2.798 63.833 1.00 12.58 215 ALA E O 1
ATOM 9196 N N . GLU E 1 216 ? -30.170 0.882 62.791 1.00 12.67 216 GLU E N 1
ATOM 9197 C CA . GLU E 1 216 ? -28.843 0.311 62.938 1.00 12.35 216 GLU E CA 1
ATOM 9198 C C . GLU E 1 216 ? -27.833 1.149 62.184 1.00 12.21 216 GLU E C 1
ATOM 9199 O O . GLU E 1 216 ? -26.753 1.431 62.695 1.00 12.96 216 GLU E O 1
ATOM 9205 N N . ARG E 1 217 ? -28.189 1.550 60.964 1.00 11.60 217 ARG E N 1
ATOM 9206 C CA . ARG E 1 217 ? -27.317 2.400 60.164 1.00 11.81 217 ARG E CA 1
ATOM 9207 C C . ARG E 1 217 ? -27.037 3.748 60.835 1.00 11.05 217 ARG E C 1
ATOM 9208 O O . ARG E 1 217 ? -25.901 4.208 60.839 1.00 11.43 217 ARG E O 1
ATOM 9216 N N . GLN E 1 218 ? -28.058 4.383 61.398 1.00 10.92 218 GLN E N 1
ATOM 9217 C CA . GLN E 1 218 ? -27.850 5.670 62.062 1.00 10.32 218 GLN E CA 1
ATOM 9218 C C . GLN E 1 218 ? -26.958 5.527 63.291 1.00 9.12 218 GLN E C 1
ATOM 9219 O O . GLN E 1 218 ? -26.075 6.346 63.513 1.00 8.99 218 GLN E O 1
ATOM 9225 N N . THR E 1 219 ? -27.201 4.509 64.104 1.00 8.71 219 THR E N 1
ATOM 9226 C CA . THR E 1 219 ? -26.422 4.326 65.316 1.00 8.93 219 THR E CA 1
ATOM 9227 C C . THR E 1 219 ? -24.968 4.066 64.975 1.00 8.26 219 THR E C 1
ATOM 9228 O O . THR E 1 219 ? -24.090 4.646 65.596 1.00 8.30 219 THR E O 1
ATOM 9232 N N . THR E 1 220 ? -24.710 3.238 63.971 1.00 8.42 220 THR E N 1
ATOM 9233 C CA . THR E 1 220 ? -23.354 2.966 63.537 1.00 9.08 220 THR E CA 1
ATOM 9234 C C . THR E 1 220 ? -22.649 4.205 62.942 1.00 7.64 220 THR E C 1
ATOM 9235 O O . THR E 1 220 ? -21.517 4.464 63.246 1.00 8.67 220 THR E O 1
ATOM 9239 N N . PHE E 1 221 ? -23.364 4.929 62.116 1.00 8.12 221 PHE E N 1
ATOM 9240 C CA . PHE E 1 221 ? -22.827 6.156 61.559 1.00 7.97 221 PHE E CA 1
ATOM 9241 C C . PHE E 1 221 ? -22.435 7.082 62.699 1.00 7.46 221 PHE E C 1
ATOM 9242 O O . PHE E 1 221 ? -21.342 7.635 62.735 1.00 7.44 221 PHE E O 1
ATOM 9250 N N . ASN E 1 222 ? -23.331 7.240 63.664 1.00 7.34 222 ASN E N 1
ATOM 9251 C CA . ASN E 1 222 ? -23.048 8.153 64.755 1.00 7.28 222 ASN E CA 1
ATOM 9252 C C . ASN E 1 222 ? -21.880 7.700 65.633 1.00 6.98 222 ASN E C 1
ATOM 9253 O O . ASN E 1 222 ? -21.125 8.528 66.131 1.00 7.61 222 ASN E O 1
ATOM 9258 N N . ASP E 1 223 ? -21.732 6.396 65.826 1.00 7.47 223 ASP E N 1
ATOM 9259 C CA . ASP E 1 223 ? -20.566 5.889 66.535 1.00 8.22 223 ASP E CA 1
ATOM 9260 C C . ASP E 1 223 ? -19.272 6.282 65.808 1.00 7.78 223 ASP E C 1
ATOM 9261 O O . ASP E 1 223 ? -18.300 6.697 66.432 1.00 8.87 223 ASP E O 1
ATOM 9266 N N . MET E 1 224 ? -19.259 6.144 64.483 1.00 8.23 224 MET E N 1
ATOM 9267 C CA . MET E 1 224 ? -18.109 6.568 63.684 1.00 7.62 224 MET E CA 1
ATOM 9268 C C . MET E 1 224 ? -17.794 8.043 63.842 1.00 6.79 224 MET E C 1
ATOM 9269 O O . MET E 1 224 ? -16.629 8.441 63.974 1.00 7.70 224 MET E O 1
ATOM 9274 N N . ILE E 1 225 ? -18.827 8.870 63.801 1.00 6.69 225 ILE E N 1
ATOM 9275 C CA . ILE E 1 225 ? -18.614 10.294 63.920 1.00 6.68 225 ILE E CA 1
ATOM 9276 C C . ILE E 1 225 ? -18.042 10.626 65.302 1.00 7.16 225 ILE E C 1
ATOM 9277 O O . ILE E 1 225 ? -17.125 11.442 65.408 1.00 7.34 225 ILE E O 1
ATOM 9282 N N A LYS E 1 226 ? -18.564 9.990 66.351 0.50 7.39 226 LYS E N 1
ATOM 9283 N N B LYS E 1 226 ? -18.553 9.982 66.347 0.50 7.32 226 LYS E N 1
ATOM 9284 C CA A LYS E 1 226 ? -18.049 10.202 67.694 0.50 7.95 226 LYS E CA 1
ATOM 9285 C CA B LYS E 1 226 ? -18.046 10.216 67.685 0.50 7.75 226 LYS E CA 1
ATOM 9286 C C A LYS E 1 226 ? -16.572 9.819 67.787 0.50 7.55 226 LYS E C 1
ATOM 9287 C C B LYS E 1 226 ? -16.572 9.817 67.792 0.50 7.52 226 LYS E C 1
ATOM 9288 O O A LYS E 1 226 ? -15.772 10.548 68.375 0.50 7.90 226 LYS E O 1
ATOM 9289 O O B LYS E 1 226 ? -15.774 10.538 68.391 0.50 7.98 226 LYS E O 1
ATOM 9300 N N . ILE E 1 227 ? -16.201 8.692 67.183 1.00 6.95 227 ILE E N 1
ATOM 9301 C CA . ILE E 1 227 ? -14.801 8.297 67.143 1.00 7.24 227 ILE E CA 1
ATOM 9302 C C . ILE E 1 227 ? -13.954 9.397 66.475 1.00 6.65 227 ILE E C 1
ATOM 9303 O O . ILE E 1 227 ? -12.915 9.798 66.991 1.00 6.81 227 ILE E O 1
ATOM 9308 N N . ALA E 1 228 ? -14.403 9.864 65.310 1.00 6.25 228 ALA E N 1
ATOM 9309 C CA . ALA E 1 228 ? -13.647 10.870 64.573 1.00 6.39 228 ALA E CA 1
ATOM 9310 C C . ALA E 1 228 ? -13.474 12.147 65.409 1.00 6.60 228 ALA E C 1
ATOM 9311 O O . ALA E 1 228 ? -12.370 12.669 65.534 1.00 6.76 228 ALA E O 1
ATOM 9313 N N . LEU E 1 229 ? -14.567 12.637 65.994 1.00 6.45 229 LEU E N 1
ATOM 9314 C CA . LEU E 1 229 ? -14.514 13.876 66.781 1.00 6.58 229 LEU E CA 1
ATOM 9315 C C . LEU E 1 229 ? -13.632 13.718 68.015 1.00 6.74 229 LEU E C 1
ATOM 9316 O O . LEU E 1 229 ? -12.807 14.581 68.313 1.00 7.34 229 LEU E O 1
ATOM 9321 N N . GLU E 1 230 ? -13.811 12.615 68.743 1.00 6.55 230 GLU E N 1
ATOM 9322 C CA . GLU E 1 230 ? -12.996 12.367 69.929 1.00 6.98 230 GLU E CA 1
ATOM 9323 C C . GLU E 1 230 ? -11.532 12.193 69.556 1.00 7.09 230 GLU E C 1
ATOM 9324 O O . GLU E 1 230 ? -10.651 12.576 70.326 1.00 7.36 230 GLU E O 1
ATOM 9330 N N . SER E 1 231 ? -11.265 11.663 68.360 1.00 6.56 231 SER E N 1
ATOM 9331 C CA . SER E 1 231 ? -9.890 11.498 67.931 1.00 6.42 231 SER E CA 1
ATOM 9332 C C . SER E 1 231 ? -9.167 12.843 67.767 1.00 6.44 231 SER E C 1
ATOM 9333 O O . SER E 1 231 ? -7.986 12.972 68.075 1.00 7.14 231 SER E O 1
ATOM 9336 N N . VAL E 1 232 ? -9.898 13.847 67.304 1.00 6.64 232 VAL E N 1
ATOM 9337 C CA . VAL E 1 232 ? -9.356 15.195 67.150 1.00 7.15 232 VAL E CA 1
ATOM 9338 C C . VAL E 1 232 ? -8.930 15.737 68.514 1.00 7.04 232 VAL E C 1
ATOM 9339 O O . VAL E 1 232 ? -7.848 16.296 68.667 1.00 7.81 232 VAL E O 1
ATOM 9343 N N . LEU E 1 233 ? -9.779 15.551 69.516 1.00 6.97 233 LEU E N 1
ATOM 9344 C CA . LEU E 1 233 ? -9.478 16.049 70.836 1.00 7.70 233 LEU E CA 1
ATOM 9345 C C . LEU E 1 233 ? -8.238 15.359 71.401 1.00 8.26 233 LEU E C 1
ATOM 9346 O O . LEU E 1 233 ? -7.456 16.005 72.097 1.00 9.04 233 LEU E O 1
ATOM 9351 N N . LEU E 1 234 ? -8.046 14.063 71.140 1.00 7.95 234 LEU E N 1
ATOM 9352 C CA . LEU E 1 234 ? -6.815 13.404 71.568 1.00 7.82 234 LEU E CA 1
ATOM 9353 C C . LEU E 1 234 ? -5.594 13.988 70.869 1.00 8.28 234 LEU E C 1
ATOM 9354 O O . LEU E 1 234 ? -4.565 14.236 71.497 1.00 10.57 234 LEU E O 1
ATOM 9359 N N . GLY E 1 235 ? -5.712 14.236 69.567 1.00 8.19 235 GLY E N 1
ATOM 9360 C CA . GLY E 1 235 ? -4.611 14.810 68.802 1.00 9.35 235 GLY E CA 1
ATOM 9361 C C . GLY E 1 235 ? -4.223 16.195 69.288 1.00 10.21 235 GLY E C 1
ATOM 9362 O O . GLY E 1 235 ? -3.052 16.567 69.234 1.00 13.31 235 GLY E O 1
ATOM 9363 N N . ASP E 1 236 ? -5.191 16.943 69.808 1.00 8.65 236 ASP E N 1
ATOM 9364 C CA . ASP E 1 236 ? -4.925 18.303 70.281 1.00 9.97 236 ASP E CA 1
ATOM 9365 C C . ASP E 1 236 ? -4.084 18.335 71.548 1.00 12.82 236 ASP E C 1
ATOM 9366 O O . ASP E 1 236 ? -3.456 19.342 71.838 1.00 15.45 236 ASP E O 1
ATOM 9371 N N . LYS E 1 237 ? -4.102 17.254 72.320 1.00 15.61 237 LYS E N 1
ATOM 9372 C CA . LYS E 1 237 ? -3.434 17.236 73.614 1.00 18.79 237 LYS E CA 1
ATOM 9373 C C . LYS E 1 237 ? -1.974 16.845 73.436 1.00 22.71 237 LYS E C 1
ATOM 9374 O O . LYS E 1 237 ? -1.602 16.222 72.444 1.00 28.13 237 LYS E O 1
ATOM 9376 N N . ALA F 1 1 ? 11.900 14.918 -2.877 1.00 23.73 1 ALA F N 1
ATOM 9377 C CA . ALA F 1 1 ? 11.857 13.481 -2.470 1.00 17.78 1 ALA F CA 1
ATOM 9378 C C . ALA F 1 1 ? 12.052 13.309 -0.975 1.00 15.42 1 ALA F C 1
ATOM 9379 O O . ALA F 1 1 ? 12.694 14.131 -0.317 1.00 21.22 1 ALA F O 1
ATOM 9381 N N . THR F 1 2 ? 11.489 12.227 -0.455 1.00 13.81 2 THR F N 1
ATOM 9382 C CA . THR F 1 2 ? 11.651 11.853 0.936 1.00 12.31 2 THR F CA 1
ATOM 9383 C C . THR F 1 2 ? 12.253 10.453 0.949 1.00 13.08 2 THR F C 1
ATOM 9384 O O . THR F 1 2 ? 12.334 9.808 -0.094 1.00 14.09 2 THR F O 1
ATOM 9388 N N . PRO F 1 3 ? 12.663 9.966 2.130 1.00 13.97 3 PRO F N 1
ATOM 9389 C CA . PRO F 1 3 ? 13.352 8.674 2.165 1.00 14.34 3 PRO F CA 1
ATOM 9390 C C . PRO F 1 3 ? 12.580 7.487 1.582 1.00 13.73 3 PRO F C 1
ATOM 9391 O O . PRO F 1 3 ? 13.206 6.528 1.145 1.00 15.45 3 PRO F O 1
ATOM 9395 N N . HIS F 1 4 ? 11.249 7.545 1.574 1.00 11.67 4 HIS F N 1
ATOM 9396 C CA . HIS F 1 4 ? 10.438 6.442 1.043 1.00 11.05 4 HIS F CA 1
ATOM 9397 C C . HIS F 1 4 ? 9.547 6.816 -0.133 1.00 11.05 4 HIS F C 1
ATOM 9398 O O . HIS F 1 4 ? 8.785 5.965 -0.608 1.00 12.83 4 HIS F O 1
ATOM 9405 N N . ILE F 1 5 ? 9.644 8.064 -0.609 1.00 10.90 5 ILE F N 1
ATOM 9406 C CA . ILE F 1 5 ? 8.842 8.543 -1.730 1.00 10.61 5 ILE F CA 1
ATOM 9407 C C . ILE F 1 5 ? 9.750 9.358 -2.646 1.00 9.78 5 ILE F C 1
ATOM 9408 O O . ILE F 1 5 ? 10.199 10.459 -2.295 1.00 12.17 5 ILE F O 1
ATOM 9413 N N . ASN F 1 6 ? 10.037 8.800 -3.810 1.00 10.16 6 ASN F N 1
ATOM 9414 C CA . ASN F 1 6 ? 10.862 9.475 -4.808 1.00 10.52 6 ASN F CA 1
ATOM 9415 C C . ASN F 1 6 ? 9.966 10.216 -5.799 1.00 11.65 6 ASN F C 1
ATOM 9416 O O . ASN F 1 6 ? 9.632 9.720 -6.881 1.00 13.18 6 ASN F O 1
ATOM 9421 N N . ALA F 1 7 ? 9.568 11.409 -5.375 1.00 10.74 7 ALA F N 1
ATOM 9422 C CA . ALA F 1 7 ? 8.706 12.289 -6.128 1.00 11.79 7 ALA F CA 1
ATOM 9423 C C . ALA F 1 7 ? 8.988 13.690 -5.623 1.00 13.02 7 ALA F C 1
ATOM 9424 O O . ALA F 1 7 ? 9.715 13.849 -4.640 1.00 12.47 7 ALA F O 1
ATOM 9426 N N . GLU F 1 8 ? 8.414 14.696 -6.279 1.00 13.08 8 GLU F N 1
ATOM 9427 C CA . GLU F 1 8 ? 8.609 16.080 -5.867 1.00 14.03 8 GLU F CA 1
ATOM 9428 C C . GLU F 1 8 ? 7.303 16.731 -5.458 1.00 14.40 8 GLU F C 1
ATOM 9429 O O . GLU F 1 8 ? 6.224 16.264 -5.817 1.00 14.01 8 GLU F O 1
ATOM 9435 N N . MET F 1 9 ? 7.424 17.815 -4.700 1.00 14.64 9 MET F N 1
ATOM 9436 C CA . MET F 1 9 ? 6.285 18.648 -4.350 1.00 14.77 9 MET F CA 1
ATOM 9437 C C . MET F 1 9 ? 5.512 19.012 -5.610 1.00 14.41 9 MET F C 1
ATOM 9438 O O . MET F 1 9 ? 6.095 19.437 -6.610 1.00 15.58 9 MET F O 1
ATOM 9443 N N . GLY F 1 10 ? 4.199 18.820 -5.544 1.00 13.65 10 GLY F N 1
ATOM 9444 C CA . GLY F 1 10 ? 3.309 19.010 -6.673 1.00 13.81 10 GLY F CA 1
ATOM 9445 C C . GLY F 1 10 ? 2.901 17.707 -7.316 1.00 11.74 10 GLY F C 1
ATOM 9446 O O . GLY F 1 10 ? 1.862 17.640 -7.964 1.00 13.78 10 GLY F O 1
ATOM 9447 N N . ASP F 1 11 ? 3.702 16.656 -7.137 1.00 11.72 11 ASP F N 1
ATOM 9448 C CA . ASP F 1 11 ? 3.393 15.372 -7.762 1.00 12.03 11 ASP F CA 1
ATOM 9449 C C . ASP F 1 11 ? 2.168 14.717 -7.150 1.00 10.71 11 ASP F C 1
ATOM 9450 O O . ASP F 1 11 ? 1.473 13.972 -7.846 1.00 12.49 11 ASP F O 1
ATOM 9455 N N . PHE F 1 12 ? 1.908 14.995 -5.867 1.00 11.69 12 PHE F N 1
ATOM 9456 C CA . PHE F 1 12 ? 0.715 14.517 -5.162 1.00 10.80 12 PHE F CA 1
ATOM 9457 C C . PHE F 1 12 ? -0.328 15.615 -5.036 1.00 10.71 12 PHE F C 1
ATOM 9458 O O . PHE F 1 12 ? 0.002 16.786 -4.821 1.00 12.28 12 PHE F O 1
ATOM 9466 N N . ALA F 1 13 ? -1.588 15.224 -5.195 1.00 10.72 13 ALA F N 1
ATOM 9467 C CA . ALA F 1 13 ? -2.730 16.057 -4.822 1.00 10.71 13 ALA F CA 1
ATOM 9468 C C . ALA F 1 13 ? -2.686 16.313 -3.316 1.00 10.98 13 ALA F C 1
ATOM 9469 O O . ALA F 1 13 ? -1.942 15.643 -2.585 1.00 10.92 13 ALA F O 1
ATOM 9471 N N . ASP F 1 14 ? -3.493 17.264 -2.846 1.00 11.21 14 ASP F N 1
ATOM 9472 C CA . ASP F 1 14 ? -3.575 17.529 -1.406 1.00 11.25 14 ASP F CA 1
ATOM 9473 C C . ASP F 1 14 ? -4.449 16.530 -0.650 1.00 10.01 14 ASP F C 1
ATOM 9474 O O . ASP F 1 14 ? -4.562 16.618 0.576 1.00 10.26 14 ASP F O 1
ATOM 9479 N N . VAL F 1 15 ? -5.041 15.579 -1.386 1.00 9.67 15 VAL F N 1
ATOM 9480 C CA . VAL F 1 15 ? -5.773 14.447 -0.817 1.00 10.35 15 VAL F CA 1
ATOM 9481 C C . VAL F 1 15 ? -5.195 13.160 -1.408 1.00 8.95 15 VAL F C 1
ATOM 9482 O O . VAL F 1 15 ? -5.014 13.080 -2.634 1.00 11.11 15 VAL F O 1
ATOM 9486 N N . VAL F 1 16 ? -4.909 12.180 -0.557 1.00 9.21 16 VAL F N 1
ATOM 9487 C CA . VAL F 1 16 ? -4.384 10.907 -1.006 1.00 8.96 16 VAL F CA 1
ATOM 9488 C C . VAL F 1 16 ? -5.218 9.774 -0.431 1.00 8.80 16 VAL F C 1
ATOM 9489 O O . VAL F 1 16 ? -5.354 9.650 0.802 1.00 9.59 16 VAL F O 1
ATOM 9493 N N . LEU F 1 17 ? -5.783 8.955 -1.311 1.00 7.79 17 LEU F N 1
ATOM 9494 C CA . LEU F 1 17 ? -6.418 7.706 -0.936 1.00 7.16 17 LEU F CA 1
ATOM 9495 C C . LEU F 1 17 ? -5.314 6.667 -0.753 1.00 7.52 17 LEU F C 1
ATOM 9496 O O . LEU F 1 17 ? -4.394 6.603 -1.575 1.00 8.76 17 LEU F O 1
ATOM 9501 N N . MET F 1 18 ? -5.398 5.833 0.279 1.00 7.71 18 MET F N 1
ATOM 9502 C CA . MET F 1 18 ? -4.368 4.843 0.522 1.00 7.90 18 MET F CA 1
ATOM 9503 C C . MET F 1 18 ? -4.944 3.501 0.912 1.00 7.64 18 MET F C 1
ATOM 9504 O O . MET F 1 18 ? -5.417 3.332 2.035 1.00 8.12 18 MET F O 1
ATOM 9509 N N . PRO F 1 19 ? -4.890 2.524 0.006 1.00 8.30 19 PRO F N 1
ATOM 9510 C CA . PRO F 1 19 ? -5.090 1.128 0.383 1.00 8.27 19 PRO F CA 1
ATOM 9511 C C . PRO F 1 19 ? -3.753 0.584 0.915 1.00 8.57 19 PRO F C 1
ATOM 9512 O O . PRO F 1 19 ? -2.715 1.196 0.711 1.00 9.20 19 PRO F O 1
ATOM 9516 N N . GLY F 1 20 ? -3.753 -0.546 1.585 1.00 9.27 20 GLY F N 1
ATOM 9517 C CA . GLY F 1 20 ? -2.487 -1.109 2.016 1.00 9.57 20 GLY F CA 1
ATOM 9518 C C . GLY F 1 20 ? -1.695 -1.708 0.870 1.00 8.94 20 GLY F C 1
ATOM 9519 O O . GLY F 1 20 ? -0.474 -1.626 0.875 1.00 9.19 20 GLY F O 1
ATOM 9520 N N . ASP F 1 21 ? -2.391 -2.284 -0.107 1.00 9.18 21 ASP F N 1
ATOM 9521 C CA . ASP F 1 21 ? -1.779 -3.017 -1.219 1.00 8.45 21 ASP F CA 1
ATOM 9522 C C . ASP F 1 21 ? -1.475 -2.043 -2.356 1.00 8.35 21 ASP F C 1
ATOM 9523 O O . ASP F 1 21 ? -2.398 -1.457 -2.902 1.00 8.56 21 ASP F O 1
ATOM 9528 N N . PRO F 1 22 ? -0.194 -1.841 -2.705 1.00 8.41 22 PRO F N 1
ATOM 9529 C CA . PRO F 1 22 ? 0.092 -0.957 -3.841 1.00 8.67 22 PRO F CA 1
ATOM 9530 C C . PRO F 1 22 ? -0.546 -1.378 -5.158 1.00 9.13 22 PRO F C 1
ATOM 9531 O O . PRO F 1 22 ? -0.798 -0.523 -6.002 1.00 10.04 22 PRO F O 1
ATOM 9535 N N . LEU F 1 23 ? -0.813 -2.668 -5.345 1.00 9.07 23 LEU F N 1
ATOM 9536 C CA . LEU F 1 23 ? -1.487 -3.132 -6.555 1.00 9.42 23 LEU F CA 1
ATOM 9537 C C . LEU F 1 23 ? -2.944 -2.672 -6.571 1.00 8.62 23 LEU F C 1
ATOM 9538 O O . LEU F 1 23 ? -3.517 -2.450 -7.644 1.00 9.00 23 LEU F O 1
ATOM 9543 N N . ARG F 1 24 ? -3.541 -2.489 -5.386 1.00 8.92 24 ARG F N 1
ATOM 9544 C CA . ARG F 1 24 ? -4.881 -1.880 -5.320 1.00 9.13 24 ARG F CA 1
ATOM 9545 C C . ARG F 1 24 ? -4.817 -0.398 -5.645 1.00 8.41 24 ARG F C 1
ATOM 9546 O O . ARG F 1 24 ? -5.755 0.146 -6.208 1.00 8.80 24 ARG F O 1
ATOM 9554 N N . ALA F 1 25 ? -3.737 0.275 -5.266 1.00 8.54 25 ALA F N 1
ATOM 9555 C CA . ALA F 1 25 ? -3.571 1.663 -5.658 1.00 8.81 25 ALA F CA 1
ATOM 9556 C C . ALA F 1 25 ? -3.532 1.793 -7.184 1.00 8.70 25 ALA F C 1
ATOM 9557 O O . ALA F 1 25 ? -4.168 2.669 -7.745 1.00 9.11 25 ALA F O 1
ATOM 9559 N N . LYS F 1 26 ? -2.801 0.901 -7.844 1.00 8.49 26 LYS F N 1
ATOM 9560 C CA . LYS F 1 26 ? -2.744 0.873 -9.295 1.00 8.44 26 LYS F CA 1
ATOM 9561 C C . LYS F 1 26 ? -4.132 0.655 -9.890 1.00 8.44 26 LYS F C 1
ATOM 9562 O O . LYS F 1 26 ? -4.525 1.347 -10.826 1.00 9.02 26 LYS F O 1
ATOM 9568 N N . TYR F 1 27 ? -4.864 -0.322 -9.353 1.00 8.54 27 TYR F N 1
ATOM 9569 C CA . TYR F 1 27 ? -6.241 -0.580 -9.768 1.00 9.52 27 TYR F CA 1
ATOM 9570 C C . TYR F 1 27 ? -7.110 0.667 -9.635 1.00 9.02 27 TYR F C 1
ATOM 9571 O O . TYR F 1 27 ? -7.844 1.021 -10.563 1.00 10.22 27 TYR F O 1
ATOM 9580 N N . ILE F 1 28 ? -7.019 1.345 -8.497 1.00 9.40 28 ILE F N 1
ATOM 9581 C CA . ILE F 1 28 ? -7.822 2.546 -8.295 1.00 9.62 28 ILE F CA 1
ATOM 9582 C C . ILE F 1 28 ? -7.462 3.613 -9.332 1.00 10.45 28 ILE F C 1
ATOM 9583 O O . ILE F 1 28 ? -8.348 4.216 -9.926 1.00 11.06 28 ILE F O 1
ATOM 9588 N N . ALA F 1 29 ? -6.165 3.839 -9.542 1.00 10.76 29 ALA F N 1
ATOM 9589 C CA . ALA F 1 29 ? -5.703 4.852 -10.495 1.00 12.13 29 ALA F CA 1
ATOM 9590 C C . ALA F 1 29 ? -6.201 4.571 -11.905 1.00 13.49 29 ALA F C 1
ATOM 9591 O O . ALA F 1 29 ? -6.674 5.480 -12.586 1.00 15.88 29 ALA F O 1
ATOM 9593 N N . GLU F 1 30 ? -6.111 3.314 -12.330 1.00 12.89 30 GLU F N 1
ATOM 9594 C CA . GLU F 1 30 ? -6.443 2.971 -13.695 1.00 15.76 30 GLU F CA 1
ATOM 9595 C C . GLU F 1 30 ? -7.969 2.853 -13.905 1.00 15.62 30 GLU F C 1
ATOM 9596 O O . GLU F 1 30 ? -8.453 3.008 -15.001 1.00 20.62 30 GLU F O 1
ATOM 9602 N N . THR F 1 31 ? -8.731 2.660 -12.832 1.00 13.41 31 THR F N 1
ATOM 9603 C CA . THR F 1 31 ? -10.179 2.452 -12.933 1.00 14.00 31 THR F CA 1
ATOM 9604 C C . THR F 1 31 ? -10.990 3.720 -12.675 1.00 11.72 31 THR F C 1
ATOM 9605 O O . THR F 1 31 ? -12.010 3.947 -13.313 1.00 15.65 31 THR F O 1
ATOM 9609 N N . PHE F 1 32 ? -10.559 4.520 -11.710 1.00 10.06 32 PHE F N 1
ATOM 9610 C CA . PHE F 1 32 ? -11.359 5.641 -11.235 1.00 9.82 32 PHE F CA 1
ATOM 9611 C C . PHE F 1 32 ? -10.822 7.004 -11.611 1.00 11.69 32 PHE F C 1
ATOM 9612 O O . PHE F 1 32 ? -11.576 7.969 -11.578 1.00 12.75 32 PHE F O 1
ATOM 9620 N N . LEU F 1 33 ? -9.538 7.095 -11.945 1.00 11.14 33 LEU F N 1
ATOM 9621 C CA . LEU F 1 33 ? -8.914 8.378 -12.246 1.00 12.56 33 LEU F CA 1
ATOM 9622 C C . LEU F 1 33 ? -8.671 8.539 -13.738 1.00 13.58 33 LEU F C 1
ATOM 9623 O O . LEU F 1 33 ? -8.382 7.570 -14.444 1.00 16.10 33 LEU F O 1
ATOM 9628 N N . GLU F 1 34 ? -8.798 9.777 -14.193 1.00 12.86 34 GLU F N 1
ATOM 9629 C CA . GLU F 1 34 ? -8.443 10.152 -15.547 1.00 13.19 34 GLU F CA 1
ATOM 9630 C C . GLU F 1 34 ? -7.011 10.655 -15.560 1.00 11.77 34 GLU F C 1
ATOM 9631 O O . GLU F 1 34 ? -6.558 11.299 -14.614 1.00 12.96 34 GLU F O 1
ATOM 9637 N N . ASP F 1 35 ? -6.313 10.372 -16.662 1.00 14.55 35 ASP F N 1
ATOM 9638 C CA . ASP F 1 35 ? -4.962 10.879 -16.888 1.00 16.14 35 ASP F CA 1
ATOM 9639 C C . ASP F 1 35 ? -4.016 10.546 -15.748 1.00 15.37 35 ASP F C 1
ATOM 9640 O O . ASP F 1 35 ? -3.173 11.366 -15.352 1.00 18.37 35 ASP F O 1
ATOM 9645 N N . ALA F 1 36 ? -4.157 9.333 -15.231 1.00 15.17 36 ALA F N 1
ATOM 9646 C CA . ALA F 1 36 ? -3.354 8.901 -14.104 1.00 14.59 36 ALA F CA 1
ATOM 9647 C C . ALA F 1 36 ? -1.898 8.728 -14.523 1.00 11.69 36 ALA F C 1
ATOM 9648 O O . ALA F 1 36 ? -1.606 8.195 -15.597 1.00 14.46 36 ALA F O 1
ATOM 9650 N N . ARG F 1 37 ? -1.001 9.218 -13.675 1.00 9.48 37 ARG F N 1
ATOM 9651 C CA . ARG F 1 37 ? 0.434 9.043 -13.817 1.00 9.60 37 ARG F CA 1
ATOM 9652 C C . ARG F 1 37 ? 0.999 8.399 -12.556 1.00 8.36 37 ARG F C 1
ATOM 9653 O O . ARG F 1 37 ? 0.666 8.817 -11.453 1.00 8.69 37 ARG F O 1
ATOM 9661 N N . GLU F 1 38 ? 1.845 7.385 -12.716 1.00 7.92 38 GLU F N 1
ATOM 9662 C CA . GLU F 1 38 ? 2.617 6.838 -11.595 1.00 8.30 38 GLU F CA 1
ATOM 9663 C C . GLU F 1 38 ? 3.610 7.902 -11.123 1.00 9.18 38 GLU F C 1
ATOM 9664 O O . GLU F 1 38 ? 4.384 8.433 -11.935 1.00 10.90 38 GLU F O 1
ATOM 9670 N N . VAL F 1 39 ? 3.563 8.220 -9.826 1.00 9.04 39 VAL F N 1
ATOM 9671 C CA . VAL F 1 39 ? 4.454 9.227 -9.238 1.00 9.17 39 VAL F CA 1
ATOM 9672 C C . VAL F 1 39 ? 5.418 8.671 -8.188 1.00 9.08 39 VAL F C 1
ATOM 9673 O O . VAL F 1 39 ? 6.363 9.354 -7.786 1.00 11.14 39 VAL F O 1
ATOM 9677 N N . ASN F 1 40 ? 5.182 7.451 -7.720 1.00 9.69 40 ASN F N 1
ATOM 9678 C CA . ASN F 1 40 ? 6.129 6.789 -6.820 1.00 9.66 40 ASN F CA 1
ATOM 9679 C C . ASN F 1 40 ? 6.190 5.327 -7.107 1.00 8.96 40 ASN F C 1
ATOM 9680 O O . ASN F 1 40 ? 5.157 4.720 -7.400 1.00 10.00 40 ASN F O 1
ATOM 9685 N N . ASN F 1 41 ? 7.395 4.763 -7.024 1.00 10.50 41 ASN F N 1
ATOM 9686 C CA . ASN F 1 41 ? 7.575 3.316 -7.109 1.00 11.96 41 ASN F CA 1
ATOM 9687 C C . ASN F 1 41 ? 8.616 2.739 -6.123 1.00 13.30 41 ASN F C 1
ATOM 9688 O O . ASN F 1 41 ? 8.974 1.568 -6.222 1.00 13.48 41 ASN F O 1
ATOM 9693 N N . VAL F 1 42 ? 9.064 3.537 -5.152 1.00 12.85 42 VAL F N 1
ATOM 9694 C CA . VAL F 1 42 ? 10.047 3.082 -4.161 1.00 12.39 42 VAL F CA 1
ATOM 9695 C C . VAL F 1 42 ? 9.484 1.921 -3.348 1.00 13.84 42 VAL F C 1
ATOM 9696 O O . VAL F 1 42 ? 8.348 1.986 -2.873 1.00 13.41 42 VAL F O 1
ATOM 9700 N N . ARG F 1 43 ? 10.285 0.863 -3.194 1.00 13.88 43 ARG F N 1
ATOM 9701 C CA . ARG F 1 43 ? 9.873 -0.358 -2.495 1.00 13.38 43 ARG F CA 1
ATOM 9702 C C . ARG F 1 43 ? 8.652 -1.001 -3.135 1.00 13.00 43 ARG F C 1
ATOM 9703 O O . ARG F 1 43 ? 7.978 -1.800 -2.500 1.00 14.79 43 ARG F O 1
ATOM 9711 N N . GLY F 1 44 ? 8.375 -0.675 -4.403 1.00 11.20 44 GLY F N 1
ATOM 9712 C CA . GLY F 1 44 ? 7.159 -1.128 -5.046 1.00 10.85 44 GLY F CA 1
ATOM 9713 C C . GLY F 1 44 ? 5.901 -0.510 -4.473 1.00 9.32 44 GLY F C 1
ATOM 9714 O O . GLY F 1 44 ? 4.807 -0.987 -4.754 1.00 10.11 44 GLY F O 1
ATOM 9715 N N . MET F 1 45 ? 6.039 0.554 -3.687 1.00 9.41 45 MET F N 1
ATOM 9716 C CA . MET F 1 45 ? 4.871 1.151 -3.049 1.00 9.52 45 MET F CA 1
ATOM 9717 C C . MET F 1 45 ? 4.252 2.201 -3.976 1.00 9.37 45 MET F C 1
ATOM 9718 O O . MET F 1 45 ? 4.405 3.405 -3.789 1.00 10.91 45 MET F O 1
ATOM 9723 N N . LEU F 1 46 ? 3.565 1.680 -4.989 1.00 8.83 46 LEU F N 1
ATOM 9724 C CA . LEU F 1 46 ? 3.083 2.454 -6.122 1.00 8.61 46 LEU F CA 1
ATOM 9725 C C . LEU F 1 46 ? 2.143 3.565 -5.674 1.00 8.57 46 LEU F C 1
ATOM 9726 O O . LEU F 1 46 ? 1.238 3.350 -4.861 1.00 8.02 46 LEU F O 1
ATOM 9731 N N . GLY F 1 47 ? 2.396 4.757 -6.212 1.00 8.97 47 GLY F N 1
ATOM 9732 C CA . GLY F 1 47 ? 1.554 5.922 -6.013 1.00 8.27 47 GLY F CA 1
ATOM 9733 C C . GLY F 1 47 ? 1.267 6.583 -7.346 1.00 8.36 47 GLY F C 1
ATOM 9734 O O . GLY F 1 47 ? 2.103 6.562 -8.258 1.00 8.73 47 GLY F O 1
ATOM 9735 N N . PHE F 1 48 ? 0.070 7.153 -7.455 1.00 8.40 48 PHE F N 1
ATOM 9736 C CA . PHE F 1 48 ? -0.440 7.724 -8.689 1.00 8.53 48 PHE F CA 1
ATOM 9737 C C . PHE F 1 48 ? -1.162 9.030 -8.423 1.00 9.27 48 PHE F C 1
ATOM 9738 O O . PHE F 1 48 ? -1.684 9.259 -7.334 1.00 9.27 48 PHE F O 1
ATOM 9746 N N . THR F 1 49 ? -1.214 9.874 -9.447 1.00 8.92 49 THR F N 1
ATOM 9747 C CA . THR F 1 49 ? -1.985 11.106 -9.404 1.00 8.75 49 THR F CA 1
ATOM 9748 C C . THR F 1 49 ? -2.744 11.259 -10.707 1.00 9.36 49 THR F C 1
ATOM 9749 O O . THR F 1 49 ? -2.192 11.037 -11.781 1.00 10.64 49 THR F O 1
ATOM 9753 N N . GLY F 1 50 ? -4.018 11.611 -10.613 1.00 10.17 50 GLY F N 1
ATOM 9754 C CA . GLY F 1 50 ? -4.821 11.928 -11.783 1.00 10.97 50 GLY F CA 1
ATOM 9755 C C . GLY F 1 50 ? -5.967 12.806 -11.356 1.00 11.03 50 GLY F C 1
ATOM 9756 O O . GLY F 1 50 ? -5.857 13.505 -10.342 1.00 12.43 50 GLY F O 1
ATOM 9757 N N . THR F 1 51 ? -7.082 12.733 -12.069 1.00 11.01 51 THR F N 1
ATOM 9758 C CA . THR F 1 51 ? -8.264 13.500 -11.686 1.00 11.47 51 THR F CA 1
ATOM 9759 C C . THR F 1 51 ? -9.524 12.645 -11.582 1.00 11.79 51 THR F C 1
ATOM 9760 O O . THR F 1 51 ? -9.676 11.652 -12.291 1.00 11.62 51 THR F O 1
ATOM 9764 N N . TYR F 1 52 ? -10.422 13.063 -10.689 1.00 11.61 52 TYR F N 1
ATOM 9765 C CA . TYR F 1 52 ? -11.743 12.462 -10.544 1.00 11.37 52 TYR F CA 1
ATOM 9766 C C . TYR F 1 52 ? -12.742 13.594 -10.707 1.00 11.24 52 TYR F C 1
ATOM 9767 O O . TYR F 1 52 ? -12.730 14.550 -9.911 1.00 11.79 52 TYR F O 1
ATOM 9776 N N . LYS F 1 53 ? -13.555 13.519 -11.763 1.00 12.20 53 LYS F N 1
ATOM 9777 C CA . LYS F 1 53 ? -14.498 14.587 -12.099 1.00 13.11 53 LYS F CA 1
ATOM 9778 C C . LYS F 1 53 ? -13.820 15.964 -12.030 1.00 13.92 53 LYS F C 1
ATOM 9779 O O . LYS F 1 53 ? -14.365 16.922 -11.470 1.00 15.10 53 LYS F O 1
ATOM 9785 N N . GLY F 1 54 ? -12.627 16.047 -12.621 1.00 12.95 54 GLY F N 1
ATOM 9786 C CA . GLY F 1 54 ? -11.863 17.299 -12.686 1.00 13.57 54 GLY F CA 1
ATOM 9787 C C . GLY F 1 54 ? -11.008 17.643 -11.479 1.00 13.29 54 GLY F C 1
ATOM 9788 O O . GLY F 1 54 ? -10.231 18.600 -11.526 1.00 18.61 54 GLY F O 1
ATOM 9789 N N . ARG F 1 55 ? -11.147 16.878 -10.401 1.00 12.43 55 ARG F N 1
ATOM 9790 C CA . ARG F 1 55 ? -10.482 17.176 -9.143 1.00 12.89 55 ARG F CA 1
ATOM 9791 C C . ARG F 1 55 ? -9.202 16.350 -9.040 1.00 11.23 55 ARG F C 1
ATOM 9792 O O . ARG F 1 55 ? -9.247 15.140 -9.223 1.00 10.88 55 ARG F O 1
ATOM 9800 N N . LYS F 1 56 ? -8.074 17.007 -8.756 1.00 10.97 56 LYS F N 1
ATOM 9801 C CA . LYS F 1 56 ? -6.783 16.330 -8.596 1.00 10.92 56 LYS F CA 1
ATOM 9802 C C . LYS F 1 56 ? -6.829 15.433 -7.361 1.00 11.28 56 LYS F C 1
ATOM 9803 O O . LYS F 1 56 ? -7.130 15.889 -6.242 1.00 11.87 56 LYS F O 1
ATOM 9809 N N . ILE F 1 57 ? -6.531 14.147 -7.560 1.00 10.33 57 ILE F N 1
ATOM 9810 C CA . ILE F 1 57 ? -6.550 13.128 -6.507 1.00 10.53 57 ILE F CA 1
ATOM 9811 C C . ILE F 1 57 ? -5.323 12.241 -6.665 1.00 9.82 57 ILE F C 1
ATOM 9812 O O . ILE F 1 57 ? -4.933 11.908 -7.790 1.00 11.31 57 ILE F O 1
ATOM 9817 N N . SER F 1 58 ? -4.740 11.806 -5.545 1.00 9.04 58 SER F N 1
ATOM 9818 C CA . SER F 1 58 ? -3.690 10.815 -5.578 1.00 8.29 58 SER F CA 1
ATOM 9819 C C . SER F 1 58 ? -4.140 9.552 -4.869 1.00 7.88 58 SER F C 1
ATOM 9820 O O . SER F 1 58 ? -5.032 9.579 -4.006 1.00 8.99 58 SER F O 1
ATOM 9823 N N . VAL F 1 59 ? -3.470 8.455 -5.194 1.00 8.54 59 VAL F N 1
ATOM 9824 C CA . VAL F 1 59 ? -3.713 7.173 -4.567 1.00 8.23 59 VAL F CA 1
ATOM 9825 C C . VAL F 1 59 ? -2.383 6.447 -4.435 1.00 7.65 59 VAL F C 1
ATOM 9826 O O . VAL F 1 59 ? -1.629 6.393 -5.401 1.00 8.16 59 VAL F O 1
ATOM 9830 N N . MET F 1 60 ? -2.090 5.903 -3.258 1.00 8.19 60 MET F N 1
ATOM 9831 C CA . MET F 1 60 ? -0.809 5.245 -3.019 1.00 7.87 60 MET F CA 1
ATOM 9832 C C . MET F 1 60 ? -0.947 4.210 -1.943 1.00 8.10 60 MET F C 1
ATOM 9833 O O . MET F 1 60 ? -1.626 4.434 -0.954 1.00 8.85 60 MET F O 1
ATOM 9838 N N . GLY F 1 61 ? -0.273 3.083 -2.111 1.00 7.86 61 GLY F N 1
ATOM 9839 C CA . GLY F 1 61 ? -0.243 2.057 -1.068 1.00 8.22 61 GLY F CA 1
ATOM 9840 C C . GLY F 1 61 ? 0.436 2.528 0.206 1.00 8.17 61 GLY F C 1
ATOM 9841 O O . GLY F 1 61 ? 1.330 3.369 0.168 1.00 9.26 61 GLY F O 1
ATOM 9842 N N . HIS F 1 62 ? 0.011 2.003 1.356 1.00 8.55 62 HIS F N 1
ATOM 9843 C CA . HIS F 1 62 ? 0.682 2.335 2.631 1.00 8.42 62 HIS F CA 1
ATOM 9844 C C . HIS F 1 62 ? 1.402 1.169 3.301 1.00 8.04 62 HIS F C 1
ATOM 9845 O O . HIS F 1 62 ? 2.046 1.371 4.322 1.00 8.97 62 HIS F O 1
ATOM 9852 N N . GLY F 1 63 ? 1.266 -0.038 2.754 1.00 8.36 63 GLY F N 1
ATOM 9853 C CA . GLY F 1 63 ? 1.877 -1.217 3.356 1.00 8.12 63 GLY F CA 1
ATOM 9854 C C . GLY F 1 63 ? 1.113 -1.711 4.577 1.00 8.25 63 GLY F C 1
ATOM 9855 O O . GLY F 1 63 ? 0.122 -1.120 4.974 1.00 11.67 63 GLY F O 1
ATOM 9856 N N . MET F 1 64 ? 1.579 -2.785 5.196 1.00 8.39 64 MET F N 1
ATOM 9857 C CA . MET F 1 64 ? 0.829 -3.409 6.291 1.00 7.94 64 MET F CA 1
ATOM 9858 C C . MET F 1 64 ? 1.358 -2.980 7.644 1.00 7.53 64 MET F C 1
ATOM 9859 O O . MET F 1 64 ? 2.540 -3.148 7.933 1.00 8.99 64 MET F O 1
ATOM 9864 N N . GLY F 1 65 ? 0.452 -2.491 8.483 1.00 7.07 65 GLY F N 1
ATOM 9865 C CA . GLY F 1 65 ? 0.740 -2.165 9.862 1.00 6.84 65 GLY F CA 1
ATOM 9866 C C . GLY F 1 65 ? 1.000 -0.712 10.136 1.00 6.54 65 GLY F C 1
ATOM 9867 O O . GLY F 1 65 ? 1.339 0.079 9.249 1.00 7.74 65 GLY F O 1
ATOM 9868 N N . ILE F 1 66 ? 0.871 -0.390 11.415 1.00 6.57 66 ILE F N 1
ATOM 9869 C CA . ILE F 1 66 ? 1.077 0.960 11.888 1.00 6.38 66 ILE F CA 1
ATOM 9870 C C . ILE F 1 66 ? 2.459 1.535 11.526 1.00 6.75 66 ILE F C 1
ATOM 9871 O O . ILE F 1 66 ? 2.545 2.646 11.023 1.00 7.15 66 ILE F O 1
ATOM 9876 N N . PRO F 1 67 ? 3.548 0.790 11.741 1.00 6.50 67 PRO F N 1
ATOM 9877 C CA . PRO F 1 67 ? 4.843 1.383 11.394 1.00 6.92 67 PRO F CA 1
ATOM 9878 C C . PRO F 1 67 ? 4.989 1.756 9.915 1.00 7.34 67 PRO F C 1
ATOM 9879 O O . PRO F 1 67 ? 5.543 2.801 9.581 1.00 8.40 67 PRO F O 1
ATOM 9883 N N . SER F 1 68 ? 4.460 0.921 9.040 1.00 6.91 68 SER F N 1
ATOM 9884 C CA . SER F 1 68 ? 4.572 1.159 7.608 1.00 7.05 68 SER F CA 1
ATOM 9885 C C . SER F 1 68 ? 3.769 2.401 7.218 1.00 7.36 68 SER F C 1
ATOM 9886 O O . SER F 1 68 ? 4.277 3.331 6.583 1.00 8.17 68 SER F O 1
ATOM 9889 N N . CYS F 1 69 ? 2.498 2.436 7.604 1.00 7.30 69 CYS F N 1
ATOM 9890 C CA . CYS F 1 69 ? 1.639 3.535 7.156 1.00 7.49 69 CYS F CA 1
ATOM 9891 C C . CYS F 1 69 ? 2.035 4.845 7.815 1.00 7.40 69 CYS F C 1
ATOM 9892 O O . CYS F 1 69 ? 1.800 5.929 7.271 1.00 8.47 69 CYS F O 1
ATOM 9895 N N . SER F 1 70 ? 2.623 4.755 9.006 1.00 7.51 70 SER F N 1
ATOM 9896 C CA . SER F 1 70 ? 3.076 5.945 9.708 1.00 7.34 70 SER F CA 1
ATOM 9897 C C . SER F 1 70 ? 4.171 6.681 8.924 1.00 7.64 70 SER F C 1
ATOM 9898 O O . SER F 1 70 ? 4.234 7.906 8.941 1.00 8.53 70 SER F O 1
ATOM 9901 N N . ILE F 1 71 ? 5.063 5.928 8.294 1.00 7.92 71 ILE F N 1
ATOM 9902 C CA . ILE F 1 71 ? 6.121 6.505 7.462 1.00 8.16 71 ILE F CA 1
ATOM 9903 C C . ILE F 1 71 ? 5.521 7.267 6.283 1.00 7.61 71 ILE F C 1
ATOM 9904 O O . ILE F 1 71 ? 5.855 8.431 6.038 1.00 8.51 71 ILE F O 1
ATOM 9909 N N . TYR F 1 72 ? 4.658 6.601 5.535 1.00 7.98 72 TYR F N 1
ATOM 9910 C CA . TYR F 1 72 ? 4.162 7.207 4.306 1.00 8.32 72 TYR F CA 1
ATOM 9911 C C . TYR F 1 72 ? 3.297 8.414 4.594 1.00 9.02 72 TYR F C 1
ATOM 9912 O O . TYR F 1 72 ? 3.400 9.441 3.912 1.00 9.77 72 TYR F O 1
ATOM 9921 N N . THR F 1 73 ? 2.436 8.310 5.603 1.00 8.37 73 THR F N 1
ATOM 9922 C CA . THR F 1 73 ? 1.540 9.413 5.896 1.00 9.37 73 THR F CA 1
ATOM 9923 C C . THR F 1 73 ? 2.321 10.619 6.423 1.00 8.57 73 THR F C 1
ATOM 9924 O O . THR F 1 73 ? 2.029 11.744 6.039 1.00 10.17 73 THR F O 1
ATOM 9928 N N . LYS F 1 74 ? 3.336 10.396 7.251 1.00 8.34 74 LYS F N 1
ATOM 9929 C CA . LYS F 1 74 ? 4.176 11.502 7.709 1.00 8.61 74 LYS F CA 1
ATOM 9930 C C . LYS F 1 74 ? 4.820 12.207 6.513 1.00 8.84 74 LYS F C 1
ATOM 9931 O O . LYS F 1 74 ? 4.733 13.425 6.380 1.00 9.23 74 LYS F O 1
ATOM 9937 N N . GLU F 1 75 ? 5.466 11.437 5.647 1.00 8.12 75 GLU F N 1
ATOM 9938 C CA . GLU F 1 75 ? 6.200 12.025 4.519 1.00 8.23 75 GLU F CA 1
ATOM 9939 C C . GLU F 1 75 ? 5.283 12.811 3.589 1.00 8.70 75 GLU F C 1
ATOM 9940 O O . GLU F 1 75 ? 5.636 13.910 3.134 1.00 10.43 75 GLU F O 1
ATOM 9946 N N . LEU F 1 76 ? 4.098 12.272 3.338 1.00 8.44 76 LEU F N 1
ATOM 9947 C CA . LEU F 1 76 ? 3.136 12.972 2.502 1.00 9.58 76 LEU F CA 1
ATOM 9948 C C . LEU F 1 76 ? 2.731 14.309 3.093 1.00 9.57 76 LEU F C 1
ATOM 9949 O O . LEU F 1 76 ? 2.644 15.310 2.382 1.00 9.37 76 LEU F O 1
ATOM 9954 N N . ILE F 1 77 ? 2.455 14.326 4.389 1.00 9.40 77 ILE F N 1
ATOM 9955 C CA . ILE F 1 77 ? 2.041 15.553 5.063 1.00 9.47 77 ILE F CA 1
ATOM 9956 C C . ILE F 1 77 ? 3.162 16.583 5.159 1.00 10.41 77 ILE F C 1
ATOM 9957 O O . ILE F 1 77 ? 2.946 17.757 4.891 1.00 11.76 77 ILE F O 1
ATOM 9962 N N . THR F 1 78 ? 4.363 16.168 5.537 1.00 11.03 78 THR F N 1
ATOM 9963 C CA . THR F 1 78 ? 5.408 17.149 5.836 1.00 11.35 78 THR F CA 1
ATOM 9964 C C . THR F 1 78 ? 6.166 17.615 4.601 1.00 12.31 78 THR F C 1
ATOM 9965 O O . THR F 1 78 ? 6.746 18.703 4.615 1.00 14.69 78 THR F O 1
ATOM 9969 N N . ASP F 1 79 ? 6.168 16.806 3.548 1.00 12.45 79 ASP F N 1
ATOM 9970 C CA . ASP F 1 79 ? 6.996 17.112 2.375 1.00 14.27 79 ASP F CA 1
ATOM 9971 C C . ASP F 1 79 ? 6.267 17.215 1.036 1.00 13.55 79 ASP F C 1
ATOM 9972 O O . ASP F 1 79 ? 6.867 17.662 0.064 1.00 15.47 79 ASP F O 1
ATOM 9977 N N . PHE F 1 80 ? 5.004 16.801 0.967 1.00 11.69 80 PHE F N 1
ATOM 9978 C CA . PHE F 1 80 ? 4.244 16.843 -0.288 1.00 11.18 80 PHE F CA 1
ATOM 9979 C C . PHE F 1 80 ? 2.970 17.666 -0.186 1.00 11.21 80 PHE F C 1
ATOM 9980 O O . PHE F 1 80 ? 2.154 17.653 -1.103 1.00 12.18 80 PHE F O 1
ATOM 9988 N N . GLY F 1 81 ? 2.823 18.403 0.916 1.00 11.76 81 GLY F N 1
ATOM 9989 C CA . GLY F 1 81 ? 1.693 19.311 1.099 1.00 12.07 81 GLY F CA 1
ATOM 9990 C C . GLY F 1 81 ? 0.355 18.632 1.282 1.00 11.50 81 GLY F C 1
ATOM 9991 O O . GLY F 1 81 ? -0.678 19.267 1.116 1.00 13.13 81 GLY F O 1
ATOM 9992 N N . VAL F 1 82 ? 0.351 17.352 1.641 1.00 10.86 82 VAL F N 1
ATOM 9993 C CA . VAL F 1 82 ? -0.904 16.617 1.715 1.00 10.03 82 VAL F CA 1
ATOM 9994 C C . VAL F 1 82 ? -1.688 17.061 2.958 1.00 10.36 82 VAL F C 1
ATOM 9995 O O . VAL F 1 82 ? -1.144 17.153 4.061 1.00 10.81 82 VAL F O 1
ATOM 9999 N N . LYS F 1 83 ? -2.968 17.354 2.751 1.00 9.30 83 LYS F N 1
ATOM 10000 C CA . LYS F 1 83 ? -3.847 17.845 3.801 1.00 10.08 83 LYS F CA 1
ATOM 10001 C C . LYS F 1 83 ? -4.794 16.784 4.340 1.00 9.25 83 LYS F C 1
ATOM 10002 O O . LYS F 1 83 ? -5.161 16.825 5.513 1.00 9.91 83 LYS F O 1
ATOM 10008 N N A LYS F 1 84 ? -5.186 15.838 3.493 0.50 9.77 84 LYS F N 1
ATOM 10009 N N B LYS F 1 84 ? -5.183 15.836 3.494 0.50 9.89 84 LYS F N 1
ATOM 10010 C CA A LYS F 1 84 ? -6.111 14.782 3.872 0.50 9.78 84 LYS F CA 1
ATOM 10011 C CA B LYS F 1 84 ? -6.116 14.785 3.869 0.50 10.02 84 LYS F CA 1
ATOM 10012 C C A LYS F 1 84 ? -5.615 13.428 3.399 0.50 9.71 84 LYS F C 1
ATOM 10013 C C B LYS F 1 84 ? -5.622 13.428 3.396 0.50 9.80 84 LYS F C 1
ATOM 10014 O O A LYS F 1 84 ? -5.181 13.290 2.248 0.50 10.51 84 LYS F O 1
ATOM 10015 O O B LYS F 1 84 ? -5.188 13.289 2.246 0.50 10.56 84 LYS F O 1
ATOM 10026 N N . ILE F 1 85 ? -5.700 12.439 4.283 1.00 9.61 85 ILE F N 1
ATOM 10027 C CA . ILE F 1 85 ? -5.433 11.043 3.952 1.00 9.55 85 ILE F CA 1
ATOM 10028 C C . ILE F 1 85 ? -6.750 10.276 4.133 1.00 7.56 85 ILE F C 1
ATOM 10029 O O . ILE F 1 85 ? -7.369 10.362 5.205 1.00 7.17 85 ILE F O 1
ATOM 10034 N N . ILE F 1 86 ? -7.167 9.505 3.138 1.00 6.89 86 ILE F N 1
ATOM 10035 C CA . ILE F 1 86 ? -8.276 8.566 3.276 1.00 6.64 86 ILE F CA 1
ATOM 10036 C C . ILE F 1 86 ? -7.756 7.149 3.078 1.00 6.77 86 ILE F C 1
ATOM 10037 O O . ILE F 1 86 ? -7.462 6.750 1.947 1.00 7.44 86 ILE F O 1
ATOM 10042 N N . ARG F 1 87 ? -7.614 6.409 4.171 1.00 6.69 87 ARG F N 1
ATOM 10043 C CA . ARG F 1 87 ? -7.311 5.004 4.052 1.00 6.74 87 ARG F CA 1
ATOM 10044 C C . ARG F 1 87 ? -8.557 4.276 3.553 1.00 6.85 87 ARG F C 1
ATOM 10045 O O . ARG F 1 87 ? -9.667 4.501 4.049 1.00 7.31 87 ARG F O 1
ATOM 10053 N N . VAL F 1 88 ? -8.349 3.408 2.558 1.00 6.94 88 VAL F N 1
ATOM 10054 C CA . VAL F 1 88 ? -9.422 2.616 1.981 1.00 8.32 88 VAL F CA 1
ATOM 10055 C C . VAL F 1 88 ? -8.981 1.161 2.057 1.00 9.27 88 VAL F C 1
ATOM 10056 O O . VAL F 1 88 ? -8.170 0.699 1.256 1.00 10.76 88 VAL F O 1
ATOM 10060 N N . GLY F 1 89 ? -9.513 0.456 3.050 1.00 10.23 89 GLY F N 1
ATOM 10061 C CA . GLY F 1 89 ? -9.008 -0.852 3.433 1.00 12.74 89 GLY F CA 1
ATOM 10062 C C . GLY F 1 89 ? -10.051 -1.933 3.580 1.00 12.65 89 GLY F C 1
ATOM 10063 O O . GLY F 1 89 ? -11.218 -1.742 3.265 1.00 14.03 89 GLY F O 1
ATOM 10064 N N . SER F 1 90 ? -9.599 -3.087 4.059 1.00 15.12 90 SER F N 1
ATOM 10065 C CA . SER F 1 90 ? -10.480 -4.172 4.475 1.00 17.00 90 SER F CA 1
ATOM 10066 C C . SER F 1 90 ? -10.409 -4.361 5.983 1.00 15.88 90 SER F C 1
ATOM 10067 O O . SER F 1 90 ? -9.443 -3.924 6.608 1.00 16.79 90 SER F O 1
ATOM 10070 N N . CYS F 1 91 ? -11.444 -4.983 6.556 1.00 14.63 91 CYS F N 1
ATOM 10071 C CA . CYS F 1 91 ? -11.467 -5.311 7.978 1.00 13.44 91 CYS F CA 1
ATOM 10072 C C . CYS F 1 91 ? -12.275 -6.565 8.322 1.00 13.32 91 CYS F C 1
ATOM 10073 O O . CYS F 1 91 ? -13.112 -7.024 7.546 1.00 16.41 91 CYS F O 1
ATOM 10076 N N . GLY F 1 92 ? -11.993 -7.112 9.498 1.00 12.53 92 GLY F N 1
ATOM 10077 C CA . GLY F 1 92 ? -12.725 -8.263 10.031 1.00 12.22 92 GLY F CA 1
ATOM 10078 C C . GLY F 1 92 ? -13.745 -7.877 11.071 1.00 13.60 92 GLY F C 1
ATOM 10079 O O . GLY F 1 92 ? -13.435 -7.072 11.905 1.00 14.63 92 GLY F O 1
ATOM 10080 N N . ALA F 1 93 ? -14.944 -8.464 11.044 1.00 12.93 93 ALA F N 1
ATOM 10081 C CA . ALA F 1 93 ? -15.990 -8.103 12.005 1.00 14.36 93 ALA F CA 1
ATOM 10082 C C . ALA F 1 93 ? -15.974 -9.034 13.201 1.00 15.13 93 ALA F C 1
ATOM 10083 O O . ALA F 1 93 ? -15.694 -10.226 13.067 1.00 17.46 93 ALA F O 1
ATOM 10085 N N . VAL F 1 94 ? -16.305 -8.482 14.361 1.00 15.80 94 VAL F N 1
ATOM 10086 C CA . VAL F 1 94 ? -16.533 -9.283 15.560 1.00 15.47 94 VAL F CA 1
ATOM 10087 C C . VAL F 1 94 ? -17.994 -9.263 16.015 1.00 16.74 94 VAL F C 1
ATOM 10088 O O . VAL F 1 94 ? -18.393 -10.072 16.840 1.00 21.90 94 VAL F O 1
ATOM 10092 N N . LEU F 1 95 ? -18.784 -8.334 15.496 1.00 16.15 95 LEU F N 1
ATOM 10093 C CA . LEU F 1 95 ? -20.186 -8.230 15.865 1.00 19.87 95 LEU F CA 1
ATOM 10094 C C . LEU F 1 95 ? -21.031 -9.054 14.898 1.00 21.57 95 LEU F C 1
ATOM 10095 O O . LEU F 1 95 ? -20.875 -8.932 13.684 1.00 24.70 95 LEU F O 1
ATOM 10100 N N . PRO F 1 96 ? -21.945 -9.878 15.426 1.00 25.40 96 PRO F N 1
ATOM 10101 C CA . PRO F 1 96 ? -22.789 -10.698 14.546 1.00 28.63 96 PRO F CA 1
ATOM 10102 C C . PRO F 1 96 ? -23.660 -9.877 13.585 1.00 30.18 96 PRO F C 1
ATOM 10103 O O . PRO F 1 96 ? -23.892 -10.296 12.447 1.00 36.37 96 PRO F O 1
ATOM 10107 N N . HIS F 1 97 ? -24.134 -8.722 14.049 1.00 25.43 97 HIS F N 1
ATOM 10108 C CA . HIS F 1 97 ? -25.030 -7.874 13.261 1.00 20.96 97 HIS F CA 1
ATOM 10109 C C . HIS F 1 97 ? -24.295 -6.998 12.241 1.00 24.33 97 HIS F C 1
ATOM 10110 O O . HIS F 1 97 ? -24.934 -6.341 11.419 1.00 31.51 97 HIS F O 1
ATOM 10117 N N . VAL F 1 98 ? -22.963 -6.984 12.295 1.00 22.89 98 VAL F N 1
ATOM 10118 C CA . VAL F 1 98 ? -22.162 -6.376 11.234 1.00 21.58 98 VAL F CA 1
ATOM 10119 C C . VAL F 1 98 ? -21.933 -7.463 10.182 1.00 22.06 98 VAL F C 1
ATOM 10120 O O . VAL F 1 98 ? -21.401 -8.529 10.497 1.00 27.82 98 VAL F O 1
ATOM 10124 N N . LYS F 1 99 ? -22.349 -7.196 8.946 1.00 24.04 99 LYS F N 1
ATOM 10125 C CA . LYS F 1 99 ? -22.393 -8.226 7.899 1.00 22.49 99 LYS F CA 1
ATOM 10126 C C . LYS F 1 99 ? -21.235 -8.114 6.908 1.00 22.65 99 LYS F C 1
ATOM 10127 O O . LYS F 1 99 ? -20.691 -7.028 6.674 1.00 25.74 99 LYS F O 1
ATOM 10133 N N . LEU F 1 100 ? -20.885 -9.238 6.294 1.00 24.44 100 LEU F N 1
ATOM 10134 C CA . LEU F 1 100 ? -19.977 -9.224 5.147 1.00 23.25 100 LEU F CA 1
ATOM 10135 C C . LEU F 1 100 ? -20.394 -8.174 4.118 1.00 24.63 100 LEU F C 1
ATOM 10136 O O . LEU F 1 100 ? -21.590 -8.039 3.796 1.00 21.78 100 LEU F O 1
ATOM 10141 N N . ARG F 1 101 ? -19.385 -7.453 3.618 1.00 22.94 101 ARG F N 1
ATOM 10142 C CA . ARG F 1 101 ? -19.502 -6.409 2.592 1.00 23.38 101 ARG F CA 1
ATOM 10143 C C . ARG F 1 101 ? -19.953 -5.069 3.131 1.00 22.35 101 ARG F C 1
ATOM 10144 O O . ARG F 1 101 ? -19.959 -4.092 2.384 1.00 24.48 101 ARG F O 1
ATOM 10152 N N . ASP F 1 102 ? -20.303 -4.995 4.414 1.00 24.44 102 ASP F N 1
ATOM 10153 C CA . ASP F 1 102 ? -20.673 -3.716 4.995 1.00 23.73 102 ASP F CA 1
ATOM 10154 C C . ASP F 1 102 ? -19.482 -2.778 4.852 1.00 20.33 102 ASP F C 1
ATOM 10155 O O . ASP F 1 102 ? -18.316 -3.206 4.948 1.00 18.22 102 ASP F O 1
ATOM 10160 N N . VAL F 1 103 ? -19.786 -1.513 4.614 1.00 18.37 103 VAL F N 1
ATOM 10161 C CA . VAL F 1 103 ? -18.798 -0.461 4.645 1.00 14.87 103 VAL F CA 1
ATOM 10162 C C . VAL F 1 103 ? -18.820 0.118 6.058 1.00 12.93 103 VAL F C 1
ATOM 10163 O O . VAL F 1 103 ? -19.888 0.426 6.590 1.00 16.30 103 VAL F O 1
ATOM 10167 N N A VAL F 1 104 ? -17.631 0.230 6.657 0.50 10.88 104 VAL F N 1
ATOM 10168 N N B VAL F 1 104 ? -17.647 0.240 6.672 0.50 10.98 104 VAL F N 1
ATOM 10169 C CA A VAL F 1 104 ? -17.438 0.761 8.010 0.50 9.96 104 VAL F CA 1
ATOM 10170 C CA B VAL F 1 104 ? -17.543 0.816 8.006 0.50 10.31 104 VAL F CA 1
ATOM 10171 C C A VAL F 1 104 ? -16.588 2.025 7.920 0.50 9.00 104 VAL F C 1
ATOM 10172 C C B VAL F 1 104 ? -16.578 1.992 7.979 0.50 9.15 104 VAL F C 1
ATOM 10173 O O A VAL F 1 104 ? -15.617 2.070 7.161 0.50 9.51 104 VAL F O 1
ATOM 10174 O O B VAL F 1 104 ? -15.529 1.945 7.333 0.50 10.41 104 VAL F O 1
ATOM 10181 N N . ILE F 1 105 ? -16.969 3.058 8.671 1.00 8.37 105 ILE F N 1
ATOM 10182 C CA . ILE F 1 105 ? -16.213 4.282 8.713 1.00 7.94 105 ILE F CA 1
ATOM 10183 C C . ILE F 1 105 ? -15.693 4.446 10.141 1.00 7.49 105 ILE F C 1
ATOM 10184 O O . ILE F 1 105 ? -16.467 4.459 11.106 1.00 7.51 105 ILE F O 1
ATOM 10189 N N . GLY F 1 106 ? -14.374 4.561 10.285 1.00 7.12 106 GLY F N 1
ATOM 10190 C CA . GLY F 1 106 ? -13.744 4.624 11.584 1.00 6.97 106 GLY F CA 1
ATOM 10191 C C . GLY F 1 106 ? -13.649 6.039 12.135 1.00 6.11 106 GLY F C 1
ATOM 10192 O O . GLY F 1 106 ? -12.662 6.750 11.934 1.00 6.82 106 GLY F O 1
ATOM 10193 N N A MET F 1 107 ? -14.681 6.478 12.855 0.50 5.87 107 MET F N 1
ATOM 10194 N N B MET F 1 107 ? -14.677 6.479 12.850 0.50 5.80 107 MET F N 1
ATOM 10195 C CA A MET F 1 107 ? -14.587 7.763 13.550 0.50 5.63 107 MET F CA 1
ATOM 10196 C CA B MET F 1 107 ? -14.579 7.766 13.525 0.50 5.48 107 MET F CA 1
ATOM 10197 C C A MET F 1 107 ? -13.486 7.737 14.610 0.50 5.07 107 MET F C 1
ATOM 10198 C C B MET F 1 107 ? -13.495 7.740 14.612 0.50 5.04 107 MET F C 1
ATOM 10199 O O A MET F 1 107 ? -12.851 8.758 14.865 0.50 5.58 107 MET F O 1
ATOM 10200 O O B MET F 1 107 ? -12.872 8.765 14.880 0.50 5.55 107 MET F O 1
ATOM 10209 N N . GLY F 1 108 ? -13.285 6.561 15.213 1.00 5.58 108 GLY F N 1
ATOM 10210 C CA . GLY F 1 108 ? -12.177 6.311 16.135 1.00 5.24 108 GLY F CA 1
ATOM 10211 C C . GLY F 1 108 ? -11.485 5.016 15.754 1.00 4.86 108 GLY F C 1
ATOM 10212 O O . GLY F 1 108 ? -12.018 4.200 15.020 1.00 5.40 108 GLY F O 1
ATOM 10213 N N . ALA F 1 109 ? -10.298 4.821 16.309 1.00 4.73 109 ALA F N 1
ATOM 10214 C CA . ALA F 1 109 ? -9.591 3.563 16.195 1.00 4.76 109 ALA F CA 1
ATOM 10215 C C . ALA F 1 109 ? -8.890 3.232 17.498 1.00 4.32 109 ALA F C 1
ATOM 10216 O O . ALA F 1 109 ? -7.991 3.941 17.932 1.00 5.15 109 ALA F O 1
ATOM 10218 N N . CYS F 1 110 ? -9.340 2.140 18.095 1.00 4.02 110 CYS F N 1
ATOM 10219 C CA . CYS F 1 110 ? -8.673 1.531 19.217 1.00 4.36 110 CYS F CA 1
ATOM 10220 C C . CYS F 1 110 ? -7.384 0.873 18.722 1.00 4.34 110 CYS F C 1
ATOM 10221 O O . CYS F 1 110 ? -7.227 0.659 17.514 1.00 4.83 110 CYS F O 1
ATOM 10224 N N . THR F 1 111 ? -6.472 0.491 19.624 1.00 4.38 111 THR F N 1
ATOM 10225 C CA . THR F 1 111 ? -5.266 -0.207 19.189 1.00 4.35 111 THR F CA 1
ATOM 10226 C C . THR F 1 111 ? -4.589 -0.936 20.327 1.00 4.37 111 THR F C 1
ATOM 10227 O O . THR F 1 111 ? -4.770 -0.584 21.488 1.00 4.87 111 THR F O 1
ATOM 10231 N N . ASP F 1 112 ? -3.801 -1.961 19.978 1.00 4.51 112 ASP F N 1
ATOM 10232 C CA . ASP F 1 112 ? -2.844 -2.588 20.887 1.00 4.74 112 ASP F CA 1
ATOM 10233 C C . ASP F 1 112 ? -1.403 -2.191 20.601 1.00 4.59 112 ASP F C 1
ATOM 10234 O O . ASP F 1 112 ? -0.489 -2.724 21.228 1.00 5.24 112 ASP F O 1
ATOM 10239 N N . SER F 1 113 ? -1.189 -1.233 19.713 1.00 4.72 113 SER F N 1
ATOM 10240 C CA . SER F 1 113 ? 0.132 -0.667 19.518 1.00 4.89 113 SER F CA 1
ATOM 10241 C C . SER F 1 113 ? 0.513 0.233 20.682 1.00 4.87 113 SER F C 1
ATOM 10242 O O . SER F 1 113 ? -0.365 0.776 21.377 1.00 5.42 113 SER F O 1
ATOM 10245 N N . LYS F 1 114 ? 1.818 0.431 20.869 1.00 4.88 114 LYS F N 1
ATOM 10246 C CA . LYS F 1 114 ? 2.316 1.394 21.833 1.00 4.98 114 LYS F CA 1
ATOM 10247 C C . LYS F 1 114 ? 2.556 2.805 21.254 1.00 4.98 114 LYS F C 1
ATOM 10248 O O . LYS F 1 114 ? 2.951 3.687 21.990 1.00 5.86 114 LYS F O 1
ATOM 10254 N N . VAL F 1 115 ? 2.342 3.026 19.960 1.00 4.92 115 VAL F N 1
ATOM 10255 C CA . VAL F 1 115 ? 2.821 4.272 19.361 1.00 5.10 115 VAL F CA 1
ATOM 10256 C C . VAL F 1 115 ? 2.148 5.520 19.934 1.00 5.20 115 VAL F C 1
ATOM 10257 O O . VAL F 1 115 ? 2.804 6.547 20.117 1.00 6.08 115 VAL F O 1
ATOM 10261 N N . ASN F 1 116 ? 0.852 5.454 20.221 1.00 5.22 116 ASN F N 1
ATOM 10262 C CA . ASN F 1 116 ? 0.171 6.636 20.755 1.00 5.30 116 ASN F CA 1
ATOM 10263 C C . ASN F 1 116 ? 0.469 6.817 22.235 1.00 5.40 116 ASN F C 1
ATOM 10264 O O . ASN F 1 116 ? 0.535 7.945 22.698 1.00 5.92 116 ASN F O 1
ATOM 10269 N N . ARG F 1 117 ? 0.719 5.735 22.974 1.00 6.15 117 ARG F N 1
ATOM 10270 C CA . ARG F 1 117 ? 1.227 5.889 24.341 1.00 7.72 117 ARG F CA 1
ATOM 10271 C C . ARG F 1 117 ? 2.586 6.555 24.380 1.00 7.69 117 ARG F C 1
ATOM 10272 O O . ARG F 1 117 ? 2.850 7.372 25.256 1.00 9.25 117 ARG F O 1
ATOM 10280 N N . ILE F 1 118 ? 3.445 6.233 23.431 1.00 7.77 118 ILE F N 1
ATOM 10281 C CA . ILE F 1 118 ? 4.753 6.913 23.299 1.00 9.15 118 ILE F CA 1
ATOM 10282 C C . ILE F 1 118 ? 4.565 8.401 23.022 1.00 8.21 118 ILE F C 1
ATOM 10283 O O . ILE F 1 118 ? 5.251 9.242 23.585 1.00 10.13 118 ILE F O 1
ATOM 10288 N N . ARG F 1 119 ? 3.621 8.736 22.167 1.00 7.49 119 ARG F N 1
ATOM 10289 C CA . ARG F 1 119 ? 3.330 10.144 21.891 1.00 7.50 119 ARG F CA 1
ATOM 10290 C C . ARG F 1 119 ? 2.747 10.862 23.102 1.00 6.56 119 ARG F C 1
ATOM 10291 O O . ARG F 1 119 ? 3.046 12.026 23.332 1.00 8.05 119 ARG F O 1
ATOM 10299 N N . PHE F 1 120 ? 1.872 10.192 23.841 1.00 6.99 120 PHE F N 1
ATOM 10300 C CA . PHE F 1 120 ? 0.939 10.865 24.750 1.00 7.24 120 PHE F CA 1
ATOM 10301 C C . PHE F 1 120 ? 1.220 10.570 26.219 1.00 7.13 120 PHE F C 1
ATOM 10302 O O . PHE F 1 120 ? 0.309 10.487 27.043 1.00 7.55 120 PHE F O 1
ATOM 10310 N N . LYS F 1 121 ? 2.507 10.455 26.558 1.00 8.32 121 LYS F N 1
ATOM 10311 C CA . LYS F 1 121 ? 2.966 10.306 27.940 1.00 10.21 121 LYS F CA 1
ATOM 10312 C C . LYS F 1 121 ? 2.313 9.141 28.665 1.00 8.85 121 LYS F C 1
ATOM 10313 O O . LYS F 1 121 ? 2.027 9.215 29.843 1.00 10.14 121 LYS F O 1
ATOM 10319 N N . ASP F 1 122 ? 2.110 8.061 27.937 1.00 8.19 122 ASP F N 1
ATOM 10320 C CA . ASP F 1 122 ? 1.521 6.831 28.460 1.00 9.07 122 ASP F CA 1
ATOM 10321 C C . ASP F 1 122 ? 0.084 6.980 28.951 1.00 7.17 122 ASP F C 1
ATOM 10322 O O . ASP F 1 122 ? -0.406 6.120 29.681 1.00 9.09 122 ASP F O 1
ATOM 10327 N N . HIS F 1 123 ? -0.601 8.029 28.517 1.00 5.51 123 HIS F N 1
ATOM 10328 C CA . HIS F 1 123 ? -2.025 8.160 28.765 1.00 5.38 123 HIS F CA 1
ATOM 10329 C C . HIS F 1 123 ? -2.794 7.623 27.566 1.00 4.78 123 HIS F C 1
ATOM 10330 O O . HIS F 1 123 ? -2.200 7.048 26.642 1.00 6.34 123 HIS F O 1
ATOM 10337 N N . ASP F 1 124 ? -4.110 7.791 27.587 1.00 4.32 124 ASP F N 1
ATOM 10338 C CA . ASP F 1 124 ? -4.982 7.293 26.537 1.00 4.46 124 ASP F CA 1
ATOM 10339 C C . ASP F 1 124 ? -5.252 8.434 25.568 1.00 4.25 124 ASP F C 1
ATOM 10340 O O . ASP F 1 124 ? -5.980 9.388 25.878 1.00 4.85 124 ASP F O 1
ATOM 10345 N N . PHE F 1 125 ? -4.685 8.323 24.363 1.00 4.30 125 PHE F N 1
ATOM 10346 C CA . PHE F 1 125 ? -4.998 9.229 23.254 1.00 4.72 125 PHE F CA 1
ATOM 10347 C C . PHE F 1 125 ? -6.127 8.570 22.486 1.00 4.15 125 PHE F C 1
ATOM 10348 O O . PHE F 1 125 ? -5.981 7.419 22.033 1.00 5.04 125 PHE F O 1
ATOM 10356 N N . ALA F 1 126 ? -7.237 9.272 22.301 1.00 4.12 126 ALA F N 1
ATOM 10357 C CA . ALA F 1 126 ? -8.337 8.785 21.479 1.00 4.59 126 ALA F CA 1
ATOM 10358 C C . ALA F 1 126 ? -7.973 9.054 20.021 1.00 4.66 126 ALA F C 1
ATOM 10359 O O . ALA F 1 126 ? -8.022 10.199 19.562 1.00 5.45 126 ALA F O 1
ATOM 10361 N N . ALA F 1 127 ? -7.598 8.006 19.302 1.00 4.76 127 ALA F N 1
ATOM 10362 C CA . ALA F 1 127 ? -7.184 8.187 17.911 1.00 4.86 127 ALA F CA 1
ATOM 10363 C C . ALA F 1 127 ? -8.439 8.358 17.072 1.00 4.59 127 ALA F C 1
ATOM 10364 O O . ALA F 1 127 ? -9.184 7.410 16.896 1.00 5.42 127 ALA F O 1
ATOM 10366 N N . ILE F 1 128 ? -8.662 9.566 16.557 1.00 4.95 128 ILE F N 1
ATOM 10367 C CA . ILE F 1 128 ? -9.903 9.911 15.866 1.00 5.21 128 ILE F CA 1
ATOM 10368 C C . ILE F 1 128 ? -9.645 10.454 14.457 1.00 5.02 128 ILE F C 1
ATOM 10369 O O . ILE F 1 128 ? -8.628 11.075 14.155 1.00 5.79 128 ILE F O 1
ATOM 10374 N N . ALA F 1 129 ? -10.652 10.253 13.636 1.00 5.18 129 ALA F N 1
ATOM 10375 C CA . ALA F 1 129 ? -10.713 10.857 12.317 1.00 5.59 129 ALA F CA 1
ATOM 10376 C C . ALA F 1 129 ? -11.066 12.331 12.427 1.00 5.63 129 ALA F C 1
ATOM 10377 O O . ALA F 1 129 ? -11.453 12.824 13.467 1.00 6.29 129 ALA F O 1
ATOM 10379 N N . ASP F 1 130 ? -10.938 13.033 11.311 1.00 5.92 130 ASP F N 1
ATOM 10380 C CA . ASP F 1 130 ? -11.492 14.371 11.153 1.00 6.19 130 ASP F CA 1
ATOM 10381 C C . ASP F 1 130 ? -13.005 14.289 10.974 1.00 5.92 130 ASP F C 1
ATOM 10382 O O . ASP F 1 130 ? -13.497 13.604 10.083 1.00 5.72 130 ASP F O 1
ATOM 10387 N N . PHE F 1 131 ? -13.757 15.024 11.790 1.00 6.17 131 PHE F N 1
ATOM 10388 C CA . PHE F 1 131 ? -15.216 14.956 11.730 1.00 6.61 131 PHE F CA 1
ATOM 10389 C C . PHE F 1 131 ? -15.782 15.298 10.355 1.00 5.67 131 PHE F C 1
ATOM 10390 O O . PHE F 1 131 ? -16.672 14.597 9.858 1.00 6.20 131 PHE F O 1
ATOM 10398 N N . ASP F 1 132 ? -15.322 16.398 9.766 1.00 6.86 132 ASP F N 1
ATOM 10399 C CA . ASP F 1 132 ? -15.865 16.800 8.478 1.00 6.84 132 ASP F CA 1
ATOM 10400 C C . ASP F 1 132 ? -15.652 15.690 7.439 1.00 6.28 132 ASP F C 1
ATOM 10401 O O . ASP F 1 132 ? -16.535 15.422 6.623 1.00 7.39 132 ASP F O 1
ATOM 10406 N N . MET F 1 133 ? -14.485 15.050 7.456 1.00 6.09 133 MET F N 1
ATOM 10407 C CA . MET F 1 133 ? -14.241 13.942 6.549 1.00 6.35 133 MET F CA 1
ATOM 10408 C C . MET F 1 133 ? -15.191 12.781 6.808 1.00 5.80 133 MET F C 1
ATOM 10409 O O . MET F 1 133 ? -15.663 12.155 5.851 1.00 6.60 133 MET F O 1
ATOM 10414 N N . VAL F 1 134 ? -15.450 12.465 8.089 1.00 5.66 134 VAL F N 1
ATOM 10415 C CA . VAL F 1 134 ? -16.409 11.421 8.392 1.00 5.79 134 VAL F CA 1
ATOM 10416 C C . VAL F 1 134 ? -17.791 11.768 7.803 1.00 6.01 134 VAL F C 1
ATOM 10417 O O . VAL F 1 134 ? -18.414 10.948 7.127 1.00 7.06 134 VAL F O 1
ATOM 10421 N N A ARG F 1 135 ? -18.256 12.979 8.068 0.50 6.40 135 ARG F N 1
ATOM 10422 N N B ARG F 1 135 ? -18.256 12.987 8.066 0.50 6.41 135 ARG F N 1
ATOM 10423 C CA A ARG F 1 135 ? -19.567 13.387 7.593 0.50 7.50 135 ARG F CA 1
ATOM 10424 C CA B ARG F 1 135 ? -19.571 13.408 7.583 0.50 7.54 135 ARG F CA 1
ATOM 10425 C C A ARG F 1 135 ? -19.630 13.399 6.065 0.50 7.22 135 ARG F C 1
ATOM 10426 C C B ARG F 1 135 ? -19.629 13.394 6.061 0.50 7.22 135 ARG F C 1
ATOM 10427 O O A ARG F 1 135 ? -20.638 12.992 5.477 0.50 7.89 135 ARG F O 1
ATOM 10428 O O B ARG F 1 135 ? -20.634 12.979 5.475 0.50 7.90 135 ARG F O 1
ATOM 10443 N N . ASN F 1 136 ? -18.558 13.840 5.416 1.00 6.90 136 ASN F N 1
ATOM 10444 C CA . ASN F 1 136 ? -18.496 13.811 3.953 1.00 7.50 136 ASN F CA 1
ATOM 10445 C C . ASN F 1 136 ? -18.663 12.391 3.427 1.00 7.10 136 ASN F C 1
ATOM 10446 O O . ASN F 1 136 ? -19.332 12.179 2.417 1.00 7.84 136 ASN F O 1
ATOM 10451 N N . ALA F 1 137 ? -18.017 11.421 4.086 1.00 6.70 137 ALA F N 1
ATOM 10452 C CA . ALA F 1 137 ? -18.161 10.013 3.681 1.00 6.38 137 ALA F CA 1
ATOM 10453 C C . ALA F 1 137 ? -19.565 9.467 3.921 1.00 6.78 137 ALA F C 1
ATOM 10454 O O . ALA F 1 137 ? -20.116 8.788 3.061 1.00 7.30 137 ALA F O 1
ATOM 10456 N N . VAL F 1 138 ? -20.148 9.790 5.070 1.00 6.63 138 VAL F N 1
ATOM 10457 C CA . VAL F 1 138 ? -21.518 9.393 5.353 1.00 7.21 138 VAL F CA 1
ATOM 10458 C C . VAL F 1 138 ? -22.481 9.962 4.298 1.00 7.26 138 VAL F C 1
ATOM 10459 O O . VAL F 1 138 ? -23.345 9.263 3.755 1.00 8.52 138 VAL F O 1
ATOM 10463 N N . ASP F 1 139 ? -22.322 11.245 3.996 1.00 7.84 139 ASP F N 1
ATOM 10464 C CA . ASP F 1 139 ? -23.204 11.900 3.036 1.00 8.28 139 ASP F CA 1
ATOM 10465 C C . ASP F 1 139 ? -23.014 11.335 1.628 1.00 8.10 139 ASP F C 1
ATOM 10466 O O . ASP F 1 139 ? -23.987 11.147 0.902 1.00 9.42 139 ASP F O 1
ATOM 10471 N N . ALA F 1 140 ? -21.773 11.087 1.231 1.00 8.27 140 ALA F N 1
ATOM 10472 C CA . ALA F 1 140 ? -21.506 10.506 -0.081 1.00 8.37 140 ALA F CA 1
ATOM 10473 C C . ALA F 1 140 ? -22.133 9.123 -0.188 1.00 7.77 140 ALA F C 1
ATOM 10474 O O . ALA F 1 140 ? -22.737 8.788 -1.220 1.00 9.09 140 ALA F O 1
ATOM 10476 N N . ALA F 1 141 ? -21.968 8.304 0.846 1.00 7.34 141 ALA F N 1
ATOM 10477 C CA . ALA F 1 141 ? -22.561 6.964 0.852 1.00 7.71 141 ALA F CA 1
ATOM 10478 C C . ALA F 1 141 ? -24.075 7.053 0.702 1.00 7.97 141 ALA F C 1
ATOM 10479 O O . ALA F 1 141 ? -24.663 6.325 -0.077 1.00 8.73 141 ALA F O 1
ATOM 10481 N N . LYS F 1 142 ? -24.708 7.974 1.417 1.00 8.24 142 LYS F N 1
ATOM 10482 C CA . LYS F 1 142 ? -26.155 8.112 1.324 1.00 9.61 142 LYS F CA 1
ATOM 10483 C C . LYS F 1 142 ? -26.565 8.486 -0.103 1.00 9.92 142 LYS F C 1
ATOM 10484 O O . LYS F 1 142 ? -27.531 7.944 -0.640 1.00 12.41 142 LYS F O 1
ATOM 10490 N N . ALA F 1 143 ? -25.825 9.403 -0.727 1.00 9.98 143 ALA F N 1
ATOM 10491 C CA . ALA F 1 143 ? -26.145 9.841 -2.097 1.00 10.32 143 ALA F CA 1
ATOM 10492 C C . ALA F 1 143 ? -25.978 8.718 -3.120 1.00 10.67 143 ALA F C 1
ATOM 10493 O O . ALA F 1 143 ? -26.660 8.683 -4.139 1.00 12.92 143 ALA F O 1
ATOM 10495 N N . LEU F 1 144 ? -25.067 7.801 -2.823 1.00 10.58 144 LEU F N 1
ATOM 10496 C CA . LEU F 1 144 ? -24.765 6.674 -3.696 1.00 10.49 144 LEU F CA 1
ATOM 10497 C C . LEU F 1 144 ? -25.625 5.470 -3.362 1.00 10.91 144 LEU F C 1
ATOM 10498 O O . LEU F 1 144 ? -25.537 4.453 -4.035 1.00 13.97 144 LEU F O 1
ATOM 10503 N N . GLY F 1 145 ? -26.480 5.573 -2.351 1.00 11.72 145 GLY F N 1
ATOM 10504 C CA . GLY F 1 145 ? -27.290 4.445 -1.918 1.00 12.69 145 GLY F CA 1
ATOM 10505 C C . GLY F 1 145 ? -26.460 3.255 -1.439 1.00 17.62 145 GLY F C 1
ATOM 10506 O O . GLY F 1 145 ? -26.809 2.107 -1.739 1.00 19.86 145 GLY F O 1
ATOM 10507 N N . ILE F 1 146 ? -25.351 3.515 -0.743 1.00 15.86 146 ILE F N 1
ATOM 10508 C CA . ILE F 1 146 ? -24.492 2.452 -0.223 1.00 14.24 146 ILE F CA 1
ATOM 10509 C C . ILE F 1 146 ? -24.607 2.564 1.290 1.00 14.55 146 ILE F C 1
ATOM 10510 O O . ILE F 1 146 ? -24.397 3.655 1.866 1.00 16.55 146 ILE F O 1
ATOM 10515 N N . ASP F 1 147 ? -24.912 1.451 1.961 1.00 16.69 147 ASP F N 1
ATOM 10516 C CA . ASP F 1 147 ? -24.988 1.443 3.424 1.00 19.32 147 ASP F CA 1
ATOM 10517 C C . ASP F 1 147 ? -23.609 1.632 4.052 1.00 21.30 147 ASP F C 1
ATOM 10518 O O . ASP F 1 147 ? -22.622 1.141 3.503 1.00 19.73 147 ASP F O 1
ATOM 10523 N N . ALA F 1 148 ? -23.560 2.335 5.190 1.00 20.75 148 ALA F N 1
ATOM 10524 C CA . ALA F 1 148 ? -22.324 2.504 5.991 1.00 19.24 148 ALA F CA 1
ATOM 10525 C C . ALA F 1 148 ? -22.593 2.736 7.479 1.00 18.00 148 ALA F C 1
ATOM 10526 O O . ALA F 1 148 ? -23.501 3.462 7.862 1.00 23.83 148 ALA F O 1
ATOM 10528 N N . ARG F 1 149 ? -21.778 2.102 8.308 1.00 13.94 149 ARG F N 1
ATOM 10529 C CA . ARG F 1 149 ? -21.824 2.257 9.764 1.00 12.90 149 ARG F CA 1
ATOM 10530 C C . ARG F 1 149 ? -20.624 3.084 10.228 1.00 9.45 149 ARG F C 1
ATOM 10531 O O . ARG F 1 149 ? -19.537 2.889 9.730 1.00 11.46 149 ARG F O 1
ATOM 10539 N N . VAL F 1 150 ? -20.817 3.934 11.234 1.00 9.51 150 VAL F N 1
ATOM 10540 C CA . VAL F 1 150 ? -19.752 4.788 11.765 1.00 7.65 150 VAL F CA 1
ATOM 10541 C C . VAL F 1 150 ? -19.474 4.420 13.217 1.00 7.17 150 VAL F C 1
ATOM 10542 O O . VAL F 1 150 ? -20.389 4.385 14.025 1.00 8.56 150 VAL F O 1
ATOM 10546 N N . GLY F 1 151 ? -18.214 4.178 13.558 1.00 6.41 151 GLY F N 1
ATOM 10547 C CA . GLY F 1 151 ? -17.864 3.825 14.923 1.00 6.18 151 GLY F CA 1
ATOM 10548 C C . GLY F 1 151 ? -16.380 3.576 15.056 1.00 6.00 151 GLY F C 1
ATOM 10549 O O . GLY F 1 151 ? -15.585 4.203 14.358 1.00 7.53 151 GLY F O 1
ATOM 10550 N N . ASN F 1 152 ? -16.029 2.688 15.978 1.00 5.07 152 ASN F N 1
ATOM 10551 C CA . ASN F 1 152 ? -14.632 2.368 16.253 1.00 5.43 152 ASN F CA 1
ATOM 10552 C C . ASN F 1 152 ? -14.134 1.202 15.412 1.00 4.92 152 ASN F C 1
ATOM 10553 O O . ASN F 1 152 ? -14.801 0.168 15.296 1.00 5.97 152 ASN F O 1
ATOM 10558 N N . LEU F 1 153 ? -12.937 1.378 14.866 1.00 5.25 153 LEU F N 1
ATOM 10559 C CA . LEU F 1 153 ? -12.120 0.281 14.414 1.00 5.44 153 LEU F CA 1
ATOM 10560 C C . LEU F 1 153 ? -11.174 -0.163 15.536 1.00 5.17 153 LEU F C 1
ATOM 10561 O O . LEU F 1 153 ? -11.056 0.515 16.562 1.00 5.65 153 LEU F O 1
ATOM 10566 N N . PHE F 1 154 ? -10.525 -1.313 15.338 1.00 5.02 154 PHE F N 1
ATOM 10567 C CA . PHE F 1 154 ? -9.401 -1.731 16.181 1.00 4.90 154 PHE F CA 1
ATOM 10568 C C . PHE F 1 154 ? -8.222 -1.986 15.267 1.00 4.91 154 PHE F C 1
ATOM 10569 O O . PHE F 1 154 ? -8.321 -2.824 14.364 1.00 6.26 154 PHE F O 1
ATOM 10577 N N . SER F 1 155 ? -7.132 -1.263 15.499 1.00 5.25 155 SER F N 1
ATOM 10578 C CA . SER F 1 155 ? -5.908 -1.397 14.725 1.00 5.32 155 SER F CA 1
ATOM 10579 C C . SER F 1 155 ? -4.938 -2.318 15.473 1.00 5.28 155 SER F C 1
ATOM 10580 O O . SER F 1 155 ? -4.371 -1.947 16.497 1.00 6.00 155 SER F O 1
ATOM 10583 N N . ALA F 1 156 ? -4.778 -3.537 14.969 1.00 5.37 156 ALA F N 1
ATOM 10584 C CA . ALA F 1 156 ? -3.943 -4.563 15.568 1.00 5.79 156 ALA F CA 1
ATOM 10585 C C . ALA F 1 156 ? -2.531 -4.496 15.038 1.00 6.01 156 ALA F C 1
ATOM 10586 O O . ALA F 1 156 ? -2.308 -4.281 13.836 1.00 7.47 156 ALA F O 1
ATOM 10588 N N . ASP F 1 157 ? -1.568 -4.794 15.900 1.00 5.57 157 ASP F N 1
ATOM 10589 C CA . ASP F 1 157 ? -0.196 -5.038 15.451 1.00 5.86 157 ASP F CA 1
ATOM 10590 C C . ASP F 1 157 ? 0.017 -6.445 14.920 1.00 6.34 157 ASP F C 1
ATOM 10591 O O . ASP F 1 157 ? 0.910 -6.645 14.095 1.00 7.56 157 ASP F O 1
ATOM 10596 N N . LEU F 1 158 ? -0.709 -7.432 15.446 1.00 6.86 158 LEU F N 1
ATOM 10597 C CA . LEU F 1 158 ? -0.539 -8.822 15.034 1.00 7.28 158 LEU F CA 1
ATOM 10598 C C . LEU F 1 158 ? -1.784 -9.315 14.314 1.00 7.67 158 LEU F C 1
ATOM 10599 O O . LEU F 1 158 ? -2.820 -9.534 14.915 1.00 9.07 158 LEU F O 1
ATOM 10604 N N . PHE F 1 159 ? -1.656 -9.487 12.999 1.00 8.50 159 PHE F N 1
ATOM 10605 C CA . PHE F 1 159 ? -2.663 -10.175 12.184 1.00 9.07 159 PHE F CA 1
ATOM 10606 C C . PHE F 1 159 ? -2.961 -11.556 12.746 1.00 9.17 159 PHE F C 1
ATOM 10607 O O . PHE F 1 159 ? -4.110 -11.976 12.781 1.00 11.30 159 PHE F O 1
ATOM 10615 N N . TYR F 1 160 ? -1.894 -12.234 13.179 1.00 8.58 160 TYR F N 1
ATOM 10616 C CA . TYR F 1 160 ? -1.943 -13.522 13.874 1.00 9.86 160 TYR F CA 1
ATOM 10617 C C . TYR F 1 160 ? -1.721 -13.300 15.378 1.00 9.74 160 TYR F C 1
ATOM 10618 O O . TYR F 1 160 ? -0.615 -13.422 15.901 1.00 11.12 160 TYR F O 1
ATOM 10627 N N . SER F 1 161 ? -2.787 -12.967 16.069 1.00 12.14 161 SER F N 1
ATOM 10628 C CA . SER F 1 161 ? -2.704 -12.628 17.477 1.00 13.52 161 SER F CA 1
ATOM 10629 C C . SER F 1 161 ? -2.747 -13.884 18.334 1.00 11.88 161 SER F C 1
ATOM 10630 O O . SER F 1 161 ? -3.581 -14.765 18.108 1.00 13.83 161 SER F O 1
ATOM 10633 N N . PRO F 1 162 ? -1.866 -13.957 19.346 1.00 12.56 162 PRO F N 1
ATOM 10634 C CA . PRO F 1 162 ? -1.946 -15.059 20.294 1.00 14.20 162 PRO F CA 1
ATOM 10635 C C . PRO F 1 162 ? -3.073 -14.877 21.319 1.00 14.20 162 PRO F C 1
ATOM 10636 O O . PRO F 1 162 ? -3.360 -15.810 22.060 1.00 17.12 162 PRO F O 1
ATOM 10640 N N . ASP F 1 163 ? -3.708 -13.703 21.365 1.00 14.47 163 ASP F N 1
ATOM 10641 C CA . ASP F 1 163 ? -4.768 -13.444 22.336 1.00 15.80 163 ASP F CA 1
ATOM 10642 C C . ASP F 1 163 ? -6.145 -13.399 21.671 1.00 16.46 163 ASP F C 1
ATOM 10643 O O . ASP F 1 163 ? -6.693 -12.306 21.412 1.00 19.24 163 ASP F O 1
ATOM 10648 N N . GLY F 1 164 ? -6.709 -14.582 21.422 1.00 19.03 164 GLY F N 1
ATOM 10649 C CA . GLY F 1 164 ? -8.047 -14.705 20.837 1.00 18.84 164 GLY F CA 1
ATOM 10650 C C . GLY F 1 164 ? -9.154 -14.087 21.685 1.00 17.96 164 GLY F C 1
ATOM 10651 O O . GLY F 1 164 ? -10.136 -13.575 21.149 1.00 19.13 164 GLY F O 1
ATOM 10652 N N . GLU F 1 165 ? -8.986 -14.122 23.006 1.00 17.12 165 GLU F N 1
ATOM 10653 C CA . GLU F 1 165 ? -9.959 -13.564 23.957 1.00 17.35 165 GLU F CA 1
ATOM 10654 C C . GLU F 1 165 ? -10.210 -12.064 23.760 1.00 14.97 165 GLU F C 1
ATOM 10655 O O . GLU F 1 165 ? -11.268 -11.552 24.128 1.00 14.79 165 GLU F O 1
ATOM 10661 N N . MET F 1 166 ? -9.244 -11.348 23.196 1.00 11.12 166 MET F N 1
ATOM 10662 C CA . MET F 1 166 ? -9.420 -9.924 22.989 1.00 9.54 166 MET F CA 1
ATOM 10663 C C . MET F 1 166 ? -10.552 -9.682 21.988 1.00 8.91 166 MET F C 1
ATOM 10664 O O . MET F 1 166 ? -11.205 -8.639 22.051 1.00 8.93 166 MET F O 1
ATOM 10669 N N . PHE F 1 167 ? -10.819 -10.605 21.062 1.00 9.47 167 PHE F N 1
ATOM 10670 C CA . PHE F 1 167 ? -11.934 -10.377 20.124 1.00 10.50 167 PHE F CA 1
ATOM 10671 C C . PHE F 1 167 ? -13.274 -10.275 20.865 1.00 9.30 167 PHE F C 1
ATOM 10672 O O . PHE F 1 167 ? -14.139 -9.512 20.458 1.00 9.73 167 PHE F O 1
ATOM 10680 N N . ASP F 1 168 ? -13.444 -11.039 21.948 1.00 9.30 168 ASP F N 1
ATOM 10681 C CA . ASP F 1 168 ? -14.682 -10.935 22.727 1.00 9.81 168 ASP F CA 1
ATOM 10682 C C . ASP F 1 168 ? -14.806 -9.572 23.410 1.00 8.74 168 ASP F C 1
ATOM 10683 O O . ASP F 1 168 ? -15.899 -9.019 23.512 1.00 9.23 168 ASP F O 1
ATOM 10688 N N . VAL F 1 169 ? -13.678 -9.020 23.849 1.00 8.26 169 VAL F N 1
ATOM 10689 C CA . VAL F 1 169 ? -13.638 -7.672 24.417 1.00 8.06 169 VAL F CA 1
ATOM 10690 C C . VAL F 1 169 ? -13.983 -6.620 23.362 1.00 7.99 169 VAL F C 1
ATOM 10691 O O . VAL F 1 169 ? -14.796 -5.727 23.593 1.00 8.44 169 VAL F O 1
ATOM 10695 N N . MET F 1 170 ? -13.407 -6.763 22.182 1.00 7.75 170 MET F N 1
ATOM 10696 C CA . MET F 1 170 ? -13.752 -5.871 21.083 1.00 8.10 170 MET F CA 1
ATOM 10697 C C . MET F 1 170 ? -15.251 -5.886 20.805 1.00 8.48 170 MET F C 1
ATOM 10698 O O . MET F 1 170 ? -15.875 -4.846 20.614 1.00 9.04 170 MET F O 1
ATOM 10703 N N . GLU F 1 171 ? -15.823 -7.082 20.752 1.00 9.02 171 GLU F N 1
ATOM 10704 C CA . GLU F 1 171 ? -17.248 -7.235 20.485 1.00 9.90 171 GLU F CA 1
ATOM 10705 C C . GLU F 1 171 ? -18.079 -6.557 21.569 1.00 10.61 171 GLU F C 1
ATOM 10706 O O . GLU F 1 171 ? -19.016 -5.819 21.270 1.00 11.84 171 GLU F O 1
ATOM 10712 N N A LYS F 1 172 ? -17.722 -6.799 22.827 0.50 11.01 172 LYS F N 1
ATOM 10713 N N B LYS F 1 172 ? -17.733 -6.795 22.827 0.50 10.92 172 LYS F N 1
ATOM 10714 C CA A LYS F 1 172 ? -18.408 -6.194 23.968 0.50 12.74 172 LYS F CA 1
ATOM 10715 C CA B LYS F 1 172 ? -18.454 -6.180 23.930 0.50 12.42 172 LYS F CA 1
ATOM 10716 C C A LYS F 1 172 ? -18.444 -4.664 23.888 0.50 12.30 172 LYS F C 1
ATOM 10717 C C B LYS F 1 172 ? -18.470 -4.653 23.839 0.50 12.17 172 LYS F C 1
ATOM 10718 O O A LYS F 1 172 ? -19.431 -4.042 24.274 0.50 13.56 172 LYS F O 1
ATOM 10719 O O B LYS F 1 172 ? -19.472 -4.021 24.166 0.50 13.23 172 LYS F O 1
ATOM 10730 N N . TYR F 1 173 ? -17.362 -4.072 23.385 1.00 10.66 173 TYR F N 1
ATOM 10731 C CA . TYR F 1 173 ? -17.221 -2.613 23.286 1.00 10.86 173 TYR F CA 1
ATOM 10732 C C . TYR F 1 173 ? -17.610 -2.025 21.945 1.00 11.45 173 TYR F C 1
ATOM 10733 O O . TYR F 1 173 ? -17.427 -0.838 21.726 1.00 12.67 173 TYR F O 1
ATOM 10742 N N . GLY F 1 174 ? -18.192 -2.847 21.070 1.00 10.90 174 GLY F N 1
ATOM 10743 C CA . GLY F 1 174 ? -18.843 -2.355 19.872 1.00 11.74 174 GLY F CA 1
ATOM 10744 C C . GLY F 1 174 ? -17.934 -2.062 18.703 1.00 10.12 174 GLY F C 1
ATOM 10745 O O . GLY F 1 174 ? -18.318 -1.324 17.799 1.00 11.03 174 GLY F O 1
ATOM 10746 N N . ILE F 1 175 ? -16.740 -2.644 18.694 1.00 9.51 175 ILE F N 1
ATOM 10747 C CA . ILE F 1 175 ? -15.805 -2.459 17.593 1.00 8.82 175 ILE F CA 1
ATOM 10748 C C . ILE F 1 175 ? -16.418 -2.987 16.287 1.00 9.05 175 ILE F C 1
ATOM 10749 O O . ILE F 1 175 ? -16.904 -4.124 16.243 1.00 10.90 175 ILE F O 1
ATOM 10754 N N . LEU F 1 176 ? -16.368 -2.148 15.249 1.00 8.94 176 LEU F N 1
ATOM 10755 C CA . LEU F 1 176 ? -17.000 -2.468 13.965 1.00 9.96 176 LEU F CA 1
ATOM 10756 C C . LEU F 1 176 ? -16.123 -3.302 13.055 1.00 9.47 176 LEU F C 1
ATOM 10757 O O . LEU F 1 176 ? -16.630 -4.101 12.270 1.00 11.42 176 LEU F O 1
ATOM 10762 N N . GLY F 1 177 ? -14.815 -3.109 13.142 1.00 8.92 177 GLY F N 1
ATOM 10763 C CA . GLY F 1 177 ? -13.902 -3.838 12.293 1.00 10.22 177 GLY F CA 1
ATOM 10764 C C . GLY F 1 177 ? -12.491 -3.811 12.825 1.00 7.75 177 GLY F C 1
ATOM 10765 O O . GLY F 1 177 ? -12.084 -2.858 13.475 1.00 8.12 177 GLY F O 1
ATOM 10766 N N . VAL F 1 178 ? -11.767 -4.895 12.547 1.00 8.39 178 VAL F N 1
ATOM 10767 C CA . VAL F 1 178 ? -10.374 -5.051 12.955 1.00 7.55 178 VAL F CA 1
ATOM 10768 C C . VAL F 1 178 ? -9.510 -4.903 11.713 1.00 6.90 178 VAL F C 1
ATOM 10769 O O . VAL F 1 178 ? -9.707 -5.626 10.723 1.00 9.11 178 VAL F O 1
ATOM 10773 N N . GLU F 1 179 ? -8.577 -3.955 11.751 1.00 7.32 179 GLU F N 1
ATOM 10774 C CA . GLU F 1 179 ? -7.611 -3.766 10.664 1.00 7.34 179 GLU F CA 1
ATOM 10775 C C . GLU F 1 179 ? -6.251 -3.493 11.315 1.00 6.80 179 GLU F C 1
ATOM 10776 O O . GLU F 1 179 ? -6.073 -3.893 12.462 1.00 7.54 179 GLU F O 1
ATOM 10782 N N A MET F 1 180 ? -5.309 -2.856 10.628 0.50 7.30 180 MET F N 1
ATOM 10783 N N B MET F 1 180 ? -5.317 -2.830 10.639 0.50 7.47 180 MET F N 1
ATOM 10784 C CA A MET F 1 180 ? -3.951 -2.756 11.164 0.50 6.86 180 MET F CA 1
ATOM 10785 C CA B MET F 1 180 ? -3.956 -2.712 11.178 0.50 7.30 180 MET F CA 1
ATOM 10786 C C A MET F 1 180 ? -3.313 -1.373 11.007 0.50 7.21 180 MET F C 1
ATOM 10787 C C B MET F 1 180 ? -3.328 -1.340 11.110 0.50 7.50 180 MET F C 1
ATOM 10788 O O A MET F 1 180 ? -2.105 -1.271 11.130 0.50 9.82 180 MET F O 1
ATOM 10789 O O B MET F 1 180 ? -2.156 -1.213 11.417 0.50 10.14 180 MET F O 1
ATOM 10798 N N . GLU F 1 181 ? -4.083 -0.311 10.753 1.00 7.03 181 GLU F N 1
ATOM 10799 C CA . GLU F 1 181 ? -3.476 0.974 10.418 1.00 6.62 181 GLU F CA 1
ATOM 10800 C C . GLU F 1 181 ? -4.125 2.225 10.994 1.00 6.45 181 GLU F C 1
ATOM 10801 O O . GLU F 1 181 ? -3.430 3.184 11.283 1.00 7.10 181 GLU F O 1
ATOM 10807 N N . ALA F 1 182 ? -5.453 2.251 11.077 1.00 6.75 182 ALA F N 1
ATOM 10808 C CA . ALA F 1 182 ? -6.176 3.486 11.358 1.00 6.59 182 ALA F CA 1
ATOM 10809 C C . ALA F 1 182 ? -5.618 4.266 12.543 1.00 5.89 182 ALA F C 1
ATOM 10810 O O . ALA F 1 182 ? -5.411 5.471 12.449 1.00 6.79 182 ALA F O 1
ATOM 10812 N N . ALA F 1 183 ? -5.377 3.595 13.668 1.00 5.72 183 ALA F N 1
ATOM 10813 C CA . ALA F 1 183 ? -4.945 4.327 14.858 1.00 5.93 183 ALA F CA 1
ATOM 10814 C C . ALA F 1 183 ? -3.589 5.010 14.648 1.00 6.36 183 ALA F C 1
ATOM 10815 O O . ALA F 1 183 ? -3.311 6.050 15.226 1.00 6.94 183 ALA F O 1
ATOM 10817 N N . GLY F 1 184 ? -2.742 4.389 13.825 1.00 6.81 184 GLY F N 1
ATOM 10818 C CA . GLY F 1 184 ? -1.447 4.959 13.495 1.00 7.10 184 GLY F CA 1
ATOM 10819 C C . GLY F 1 184 ? -1.580 6.164 12.574 1.00 6.23 184 GLY F C 1
ATOM 10820 O O . GLY F 1 184 ? -0.918 7.174 12.776 1.00 7.17 184 GLY F O 1
ATOM 10821 N N . ILE F 1 185 ? -2.438 6.063 11.571 1.00 6.58 185 ILE F N 1
ATOM 10822 C CA . ILE F 1 185 ? -2.663 7.190 10.663 1.00 6.96 185 ILE F CA 1
ATOM 10823 C C . ILE F 1 185 ? -3.265 8.371 11.429 1.00 6.41 185 ILE F C 1
ATOM 10824 O O . ILE F 1 185 ? -2.853 9.517 11.249 1.00 6.98 185 ILE F O 1
ATOM 10829 N N . TYR F 1 186 ? -4.214 8.087 12.319 1.00 6.38 186 TYR F N 1
ATOM 10830 C CA . TYR F 1 186 ? -4.853 9.132 13.109 1.00 6.42 186 TYR F CA 1
ATOM 10831 C C . TYR F 1 186 ? -3.851 9.785 14.076 1.00 6.28 186 TYR F C 1
ATOM 10832 O O . TYR F 1 186 ? -3.913 10.986 14.310 1.00 7.00 186 TYR F O 1
ATOM 10841 N N . GLY F 1 187 ? -2.924 9.000 14.620 1.00 6.09 187 GLY F N 1
ATOM 10842 C CA . GLY F 1 187 ? -1.856 9.544 15.443 1.00 6.47 187 GLY F CA 1
ATOM 10843 C C . GLY F 1 187 ? -0.938 10.478 14.665 1.00 6.60 187 GLY F C 1
ATOM 10844 O O . GLY F 1 187 ? -0.574 11.538 15.167 1.00 7.66 187 GLY F O 1
ATOM 10845 N N . VAL F 1 188 ? -0.547 10.082 13.455 1.00 7.17 188 VAL F N 1
ATOM 10846 C CA . VAL F 1 188 ? 0.266 10.934 12.576 1.00 7.75 188 VAL F CA 1
ATOM 10847 C C . VAL F 1 188 ? -0.475 12.223 12.215 1.00 7.65 188 VAL F C 1
ATOM 10848 O O . VAL F 1 188 ? 0.085 13.314 12.260 1.00 8.66 188 VAL F O 1
ATOM 10852 N N . ALA F 1 189 ? -1.748 12.100 11.875 1.00 7.39 189 ALA F N 1
ATOM 10853 C CA . ALA F 1 189 ? -2.534 13.268 11.516 1.00 7.71 189 ALA F CA 1
ATOM 10854 C C . ALA F 1 189 ? -2.548 14.280 12.665 1.00 7.68 189 ALA F C 1
ATOM 10855 O O . ALA F 1 189 ? -2.391 15.475 12.460 1.00 9.26 189 ALA F O 1
ATOM 10857 N N . ALA F 1 190 ? -2.714 13.787 13.892 1.00 7.41 190 ALA F N 1
ATOM 10858 C CA . ALA F 1 190 ? -2.690 14.656 15.063 1.00 7.94 190 ALA F CA 1
ATOM 10859 C C . ALA F 1 190 ? -1.299 15.245 15.294 1.00 8.61 190 ALA F C 1
ATOM 10860 O O . ALA F 1 190 ? -1.167 16.433 15.585 1.00 11.44 190 ALA F O 1
ATOM 10862 N N . GLU F 1 191 ? -0.263 14.413 15.175 1.00 8.73 191 GLU F N 1
ATOM 10863 C CA . GLU F 1 191 ? 1.111 14.854 15.423 1.00 8.81 191 GLU F CA 1
ATOM 10864 C C . GLU F 1 191 ? 1.552 15.951 14.454 1.00 9.31 191 GLU F C 1
ATOM 10865 O O . GLU F 1 191 ? 2.279 16.870 14.840 1.00 11.18 191 GLU F O 1
ATOM 10871 N N . PHE F 1 192 ? 1.128 15.815 13.201 1.00 10.61 192 PHE F N 1
ATOM 10872 C CA . PHE F 1 192 ? 1.626 16.681 12.143 1.00 11.65 192 PHE F CA 1
ATOM 10873 C C . PHE F 1 192 ? 0.566 17.652 11.608 1.00 12.30 192 PHE F C 1
ATOM 10874 O O . PHE F 1 192 ? 0.799 18.318 10.607 1.00 15.15 192 PHE F O 1
ATOM 10882 N N . GLY F 1 193 ? -0.582 17.739 12.288 1.00 12.91 193 GLY F N 1
ATOM 10883 C CA . GLY F 1 193 ? -1.571 18.793 12.035 1.00 12.84 193 GLY F CA 1
ATOM 10884 C C . GLY F 1 193 ? -2.340 18.674 10.732 1.00 13.39 193 GLY F C 1
ATOM 10885 O O . GLY F 1 193 ? -2.613 19.667 10.084 1.00 17.07 193 GLY F O 1
ATOM 10886 N N . ALA F 1 194 ? -2.684 17.459 10.337 1.00 10.04 194 ALA F N 1
ATOM 10887 C CA . ALA F 1 194 ? -3.467 17.204 9.146 1.00 10.37 194 ALA F CA 1
ATOM 10888 C C . ALA F 1 194 ? -4.736 16.445 9.529 1.00 8.89 194 ALA F C 1
ATOM 10889 O O . ALA F 1 194 ? -5.117 16.376 10.703 1.00 10.61 194 ALA F O 1
ATOM 10891 N N . LYS F 1 195 ? -5.388 15.866 8.535 1.00 9.38 195 LYS F N 1
ATOM 10892 C CA . LYS F 1 195 ? -6.698 15.267 8.678 1.00 9.33 195 LYS F CA 1
ATOM 10893 C C . LYS F 1 195 ? -6.742 13.916 8.016 1.00 9.09 195 LYS F C 1
ATOM 10894 O O . LYS F 1 195 ? -6.199 13.723 6.930 1.00 10.72 195 LYS F O 1
ATOM 10900 N N . ALA F 1 196 ? -7.392 12.971 8.670 1.00 8.12 196 ALA F N 1
ATOM 10901 C CA . ALA F 1 196 ? -7.459 11.632 8.138 1.00 7.35 196 ALA F CA 1
ATOM 10902 C C . ALA F 1 196 ? -8.781 10.956 8.403 1.00 6.50 196 ALA F C 1
ATOM 10903 O O . ALA F 1 196 ? -9.537 11.311 9.314 1.00 7.00 196 ALA F O 1
ATOM 10905 N N . LEU F 1 197 ? -9.032 9.927 7.625 1.00 6.33 197 LEU F N 1
ATOM 10906 C CA . LEU F 1 197 ? -10.200 9.086 7.712 1.00 5.81 197 LEU F CA 1
ATOM 10907 C C . LEU F 1 197 ? -9.819 7.701 7.238 1.00 5.95 197 LEU F C 1
ATOM 10908 O O . LEU F 1 197 ? -9.129 7.584 6.246 1.00 7.44 197 LEU F O 1
ATOM 10913 N N . THR F 1 198 ? -10.330 6.662 7.909 1.00 5.95 198 THR F N 1
ATOM 10914 C CA . THR F 1 198 ? -10.268 5.291 7.437 1.00 6.39 198 THR F CA 1
ATOM 10915 C C . THR F 1 198 ? -11.661 4.803 7.142 1.00 6.55 198 THR F C 1
ATOM 10916 O O . THR F 1 198 ? -12.550 4.867 7.977 1.00 7.10 198 THR F O 1
ATOM 10920 N N . ILE F 1 199 ? -11.814 4.265 5.941 1.00 6.82 199 ILE F N 1
ATOM 10921 C CA . ILE F 1 199 ? -13.008 3.553 5.524 1.00 7.23 199 ILE F CA 1
ATOM 10922 C C . ILE F 1 199 ? -12.569 2.127 5.227 1.00 7.85 199 ILE F C 1
ATOM 10923 O O . ILE F 1 199 ? -11.522 1.932 4.621 1.00 9.40 199 ILE F O 1
ATOM 10928 N N . CYS F 1 200 ? -13.361 1.143 5.656 1.00 8.80 200 CYS F N 1
ATOM 10929 C CA . CYS F 1 200 ? -13.104 -0.270 5.359 1.00 10.01 200 CYS F CA 1
ATOM 10930 C C . CYS F 1 200 ? -14.378 -0.989 4.895 1.00 10.21 200 CYS F C 1
ATOM 10931 O O . CYS F 1 200 ? -15.488 -0.582 5.193 1.00 13.47 200 CYS F O 1
ATOM 10934 N N . THR F 1 201 ? -14.197 -2.092 4.197 1.00 14.33 201 THR F N 1
ATOM 10935 C CA . THR F 1 201 ? -15.311 -2.993 3.927 1.00 15.42 201 THR F CA 1
ATOM 10936 C C . THR F 1 201 ? -15.062 -4.309 4.646 1.00 15.57 201 THR F C 1
ATOM 10937 O O . THR F 1 201 ? -13.928 -4.763 4.693 1.00 19.28 201 THR F O 1
ATOM 10941 N N . VAL F 1 202 ? -16.124 -4.888 5.204 1.00 15.03 202 VAL F N 1
ATOM 10942 C CA . VAL F 1 202 ? -16.040 -6.121 5.988 1.00 13.75 202 VAL F CA 1
ATOM 10943 C C . VAL F 1 202 ? -15.770 -7.262 5.009 1.00 15.90 202 VAL F C 1
ATOM 10944 O O . VAL F 1 202 ? -16.619 -7.597 4.189 1.00 21.10 202 VAL F O 1
ATOM 10948 N N . SER F 1 203 ? -14.576 -7.835 5.115 1.00 18.08 203 SER F N 1
ATOM 10949 C CA . SER F 1 203 ? -14.161 -8.928 4.252 1.00 17.97 203 SER F CA 1
ATOM 10950 C C . SER F 1 203 ? -14.427 -10.276 4.907 1.00 22.19 203 SER F C 1
ATOM 10951 O O . SER F 1 203 ? -14.626 -11.275 4.216 1.00 30.69 203 SER F O 1
ATOM 10954 N N . ASP F 1 204 ? -14.408 -10.313 6.234 1.00 23.52 204 ASP F N 1
ATOM 10955 C CA . ASP F 1 204 ? -14.591 -11.572 6.944 1.00 21.19 204 ASP F CA 1
ATOM 10956 C C . ASP F 1 204 ? -15.144 -11.371 8.347 1.00 20.22 204 ASP F C 1
ATOM 10957 O O . ASP F 1 204 ? -15.007 -10.299 8.938 1.00 23.40 204 ASP F O 1
ATOM 10962 N N . HIS F 1 205 ? -15.768 -12.418 8.874 1.00 22.97 205 HIS F N 1
ATOM 10963 C CA . HIS F 1 205 ? -16.314 -12.389 10.199 1.00 25.35 205 HIS F CA 1
ATOM 10964 C C . HIS F 1 205 ? -15.380 -13.232 11.032 1.00 27.59 205 HIS F C 1
ATOM 10965 O O . HIS F 1 205 ? -15.035 -14.348 10.655 1.00 32.26 205 HIS F O 1
ATOM 10972 N N . ILE F 1 206 ? -14.943 -12.682 12.152 1.00 29.92 206 ILE F N 1
ATOM 10973 C CA . ILE F 1 206 ? -14.092 -13.410 13.077 1.00 34.03 206 ILE F CA 1
ATOM 10974 C C . ILE F 1 206 ? -14.961 -14.378 13.900 1.00 42.74 206 ILE F C 1
ATOM 10975 O O . ILE F 1 206 ? -14.458 -15.366 14.443 1.00 47.79 206 ILE F O 1
ATOM 10980 N N . ARG F 1 207 ? -16.269 -14.110 13.944 1.00 49.25 207 ARG F N 1
ATOM 10981 C CA . ARG F 1 207 ? -17.240 -15.003 14.592 1.00 55.84 207 ARG F CA 1
ATOM 10982 C C . ARG F 1 207 ? -17.665 -16.122 13.628 1.00 62.15 207 ARG F C 1
ATOM 10983 O O . ARG F 1 207 ? -17.260 -17.274 13.801 1.00 64.91 207 ARG F O 1
ATOM 10991 N N . THR F 1 208 ? -18.470 -15.774 12.630 1.00 65.63 208 THR F N 1
ATOM 10992 C CA . THR F 1 208 ? -18.938 -16.746 11.649 1.00 62.21 208 THR F CA 1
ATOM 10993 C C . THR F 1 208 ? -17.933 -16.909 10.513 1.00 54.97 208 THR F C 1
ATOM 10994 O O . THR F 1 208 ? -17.946 -16.148 9.546 1.00 55.97 208 THR F O 1
ATOM 10998 N N . HIS F 1 209 ? -17.064 -17.907 10.637 1.00 56.09 209 HIS F N 1
ATOM 10999 C CA . HIS F 1 209 ? -16.052 -18.173 9.622 1.00 55.30 209 HIS F CA 1
ATOM 11000 C C . HIS F 1 209 ? -16.660 -18.177 8.224 1.00 61.20 209 HIS F C 1
ATOM 11001 O O . HIS F 1 209 ? -17.042 -19.227 7.705 1.00 62.37 209 HIS F O 1
ATOM 11008 N N . GLU F 1 210 ? -16.748 -16.997 7.618 1.00 63.89 210 GLU F N 1
ATOM 11009 C CA . GLU F 1 210 ? -17.308 -16.863 6.279 1.00 66.90 210 GLU F CA 1
ATOM 11010 C C . GLU F 1 210 ? -16.464 -15.925 5.421 1.00 60.61 210 GLU F C 1
ATOM 11011 O O . GLU F 1 210 ? -15.980 -16.309 4.357 1.00 64.58 210 GLU F O 1
ATOM 11017 N N . GLN F 1 211 ? -16.292 -14.695 5.893 1.00 51.52 211 GLN F N 1
ATOM 11018 C CA . GLN F 1 211 ? -15.504 -13.701 5.174 1.00 56.94 211 GLN F CA 1
ATOM 11019 C C . GLN F 1 211 ? -15.887 -13.653 3.698 1.00 57.14 211 GLN F C 1
ATOM 11020 O O . GLN F 1 211 ? -16.930 -14.172 3.300 1.00 51.14 211 GLN F O 1
ATOM 11026 N N . THR F 1 212 ? -15.036 -13.027 2.892 1.00 65.26 212 THR F N 1
ATOM 11027 C CA . THR F 1 212 ? -15.282 -12.907 1.460 1.00 62.50 212 THR F CA 1
ATOM 11028 C C . THR F 1 212 ? -14.276 -13.726 0.657 1.00 68.24 212 THR F C 1
ATOM 11029 O O . THR F 1 212 ? -13.066 -13.548 0.794 1.00 78.68 212 THR F O 1
ATOM 11033 N N . THR F 1 213 ? -14.786 -14.623 -0.180 1.00 78.85 213 THR F N 1
ATOM 11034 C CA . THR F 1 213 ? -13.934 -15.471 -1.006 1.00 81.92 213 THR F CA 1
ATOM 11035 C C . THR F 1 213 ? -13.447 -14.723 -2.243 1.00 92.82 213 THR F C 1
ATOM 11036 O O . THR F 1 213 ? -13.252 -13.508 -2.209 1.00 82.35 213 THR F O 1
ATOM 11040 N N . ALA F 1 214 ? -13.251 -15.457 -3.333 1.00 87.99 214 ALA F N 1
ATOM 11041 C CA . ALA F 1 214 ? -12.787 -14.865 -4.581 1.00 89.21 214 ALA F CA 1
ATOM 11042 C C . ALA F 1 214 ? -13.749 -13.774 -5.042 1.00 96.64 214 ALA F C 1
ATOM 11043 O O . ALA F 1 214 ? -13.347 -12.617 -5.203 1.00 98.88 214 ALA F O 1
ATOM 11045 N N . ALA F 1 215 ? -15.016 -14.154 -5.239 1.00 94.22 215 ALA F N 1
ATOM 11046 C CA . ALA F 1 215 ? -16.049 -13.240 -5.740 1.00 80.23 215 ALA F CA 1
ATOM 11047 C C . ALA F 1 215 ? -16.049 -11.911 -4.986 1.00 75.92 215 ALA F C 1
ATOM 11048 O O . ALA F 1 215 ? -15.615 -10.904 -5.538 1.00 53.25 215 ALA F O 1
ATOM 11050 N N . GLU F 1 216 ? -16.727 -11.836 -3.832 1.00 76.11 216 GLU F N 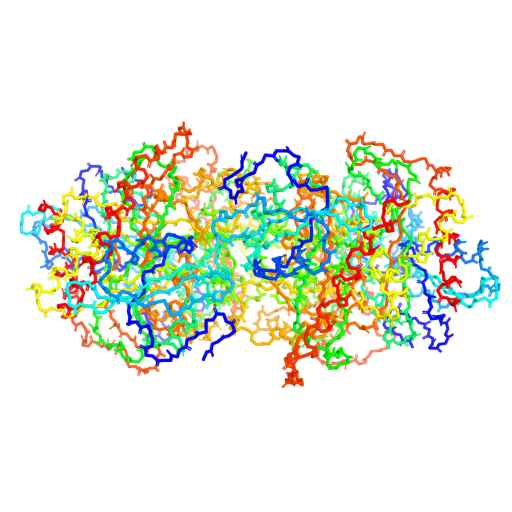1
ATOM 11051 C CA . GLU F 1 216 ? -17.041 -10.579 -3.126 1.00 69.36 216 GLU F CA 1
ATOM 11052 C C . GLU F 1 216 ? -15.822 -9.741 -3.337 1.00 62.65 216 GLU F C 1
ATOM 11053 O O . GLU F 1 216 ? -14.760 -10.271 -3.465 1.00 62.19 216 GLU F O 1
ATOM 11059 N N . ARG F 1 217 ? -15.969 -8.436 -3.261 1.00 60.22 217 ARG F N 1
ATOM 11060 C CA . ARG F 1 217 ? -15.453 -7.465 -4.221 1.00 46.23 217 ARG F CA 1
ATOM 11061 C C . ARG F 1 217 ? -15.865 -8.077 -5.574 1.00 48.09 217 ARG F C 1
ATOM 11062 O O . ARG F 1 217 ? -16.748 -8.934 -5.593 1.00 54.99 217 ARG F O 1
ATOM 11070 N N . GLN F 1 218 ? -15.363 -7.609 -6.709 1.00 39.63 218 GLN F N 1
ATOM 11071 C CA . GLN F 1 218 ? -14.732 -6.309 -6.865 1.00 30.03 218 GLN F CA 1
ATOM 11072 C C . GLN F 1 218 ? -15.687 -5.200 -6.425 1.00 24.67 218 GLN F C 1
ATOM 11073 O O . GLN F 1 218 ? -15.260 -4.179 -5.918 1.00 14.76 218 GLN F O 1
ATOM 11079 N N . THR F 1 219 ? -16.986 -5.419 -6.616 1.00 28.38 219 THR F N 1
ATOM 11080 C CA . THR F 1 219 ? -17.985 -4.356 -6.469 1.00 25.91 219 THR F CA 1
ATOM 11081 C C . THR F 1 219 ? -18.060 -3.694 -5.071 1.00 25.56 219 THR F C 1
ATOM 11082 O O . THR F 1 219 ? -18.284 -2.490 -4.974 1.00 28.73 219 THR F O 1
ATOM 11086 N N . THR F 1 220 ? -17.838 -4.464 -4.007 1.00 31.57 220 THR F N 1
ATOM 11087 C CA . THR F 1 220 ? -17.878 -3.934 -2.627 1.00 29.80 220 THR F CA 1
ATOM 11088 C C . THR F 1 220 ? -16.746 -2.927 -2.373 1.00 21.52 220 THR F C 1
ATOM 11089 O O . THR F 1 220 ? -16.947 -1.854 -1.795 1.00 26.55 220 THR F O 1
ATOM 11093 N N . PHE F 1 221 ? -15.542 -3.327 -2.769 1.00 19.69 221 PHE F N 1
ATOM 11094 C CA . PHE F 1 221 ? -14.367 -2.443 -2.781 1.00 14.66 221 PHE F CA 1
ATOM 11095 C C . PHE F 1 221 ? -14.549 -1.176 -3.618 1.00 12.53 221 PHE F C 1
ATOM 11096 O O . PHE F 1 221 ? -14.232 -0.056 -3.211 1.00 11.25 221 PHE F O 1
ATOM 11104 N N . ASN F 1 222 ? -15.046 -1.394 -4.819 1.00 10.79 222 ASN F N 1
ATOM 11105 C CA . ASN F 1 222 ? -15.451 -0.303 -5.674 1.00 10.01 222 ASN F CA 1
ATOM 11106 C C . ASN F 1 222 ? -16.398 0.651 -4.964 1.00 10.23 222 ASN F C 1
ATOM 11107 O O . ASN F 1 222 ? -16.248 1.856 -5.111 1.00 10.49 222 ASN F O 1
ATOM 11112 N N . ASP F 1 223 ? -17.378 0.118 -4.234 1.00 12.06 223 ASP F N 1
ATOM 11113 C CA . ASP F 1 223 ? -18.312 0.965 -3.475 1.00 11.38 223 ASP F CA 1
ATOM 11114 C C . ASP F 1 223 ? -17.580 1.878 -2.494 1.00 10.20 223 ASP F C 1
ATOM 11115 O O . ASP F 1 223 ? -17.860 3.076 -2.445 1.00 9.39 223 ASP F O 1
ATOM 11120 N N A MET F 1 224 ? -16.644 1.317 -1.735 0.50 9.88 224 MET F N 1
ATOM 11121 N N B MET F 1 224 ? -16.640 1.322 -1.723 0.50 9.73 224 MET F N 1
ATOM 11122 C CA A MET F 1 224 ? -15.840 2.097 -0.809 0.50 8.94 224 MET F CA 1
ATOM 11123 C CA B MET F 1 224 ? -15.830 2.126 -0.806 0.50 8.96 224 MET F CA 1
ATOM 11124 C C A MET F 1 224 ? -15.025 3.172 -1.511 0.50 8.06 224 MET F C 1
ATOM 11125 C C B MET F 1 224 ? -15.046 3.196 -1.530 0.50 8.17 224 MET F C 1
ATOM 11126 O O A MET F 1 224 ? -14.908 4.290 -1.010 0.50 8.30 224 MET F O 1
ATOM 11127 O O B MET F 1 224 ? -14.960 4.328 -1.059 0.50 8.46 224 MET F O 1
ATOM 11136 N N . ILE F 1 225 ? -14.462 2.843 -2.671 1.00 8.22 225 ILE F N 1
ATOM 11137 C CA . ILE F 1 225 ? -13.644 3.792 -3.385 1.00 8.27 225 ILE F CA 1
ATOM 11138 C C . ILE F 1 225 ? -14.508 4.949 -3.892 1.00 8.84 225 ILE F C 1
ATOM 11139 O O . ILE F 1 225 ? -14.109 6.116 -3.796 1.00 9.51 225 ILE F O 1
ATOM 11144 N N . LYS F 1 226 ? -15.692 4.638 -4.414 1.00 9.44 226 LYS F N 1
ATOM 11145 C CA . LYS F 1 226 ? -16.632 5.655 -4.872 1.00 9.41 226 LYS F CA 1
ATOM 11146 C C . LYS F 1 226 ? -17.039 6.583 -3.718 1.00 8.93 226 LYS F C 1
ATOM 11147 O O . LYS F 1 226 ? -17.064 7.803 -3.870 1.00 9.71 226 LYS F O 1
ATOM 11153 N N . ILE F 1 227 ? -17.345 6.014 -2.560 1.00 8.65 227 ILE F N 1
ATOM 11154 C CA . ILE F 1 227 ? -17.625 6.822 -1.374 1.00 8.34 227 ILE F CA 1
ATOM 11155 C C . ILE F 1 227 ? -16.456 7.765 -1.065 1.00 7.99 227 ILE F C 1
ATOM 11156 O O . ILE F 1 227 ? -16.649 8.967 -0.837 1.00 8.30 227 ILE F O 1
ATOM 11161 N N . ALA F 1 228 ? -15.242 7.228 -1.044 1.00 7.76 228 ALA F N 1
ATOM 11162 C CA . ALA F 1 228 ? -14.093 8.040 -0.715 1.00 7.41 228 ALA F CA 1
ATOM 11163 C C . ALA F 1 228 ? -13.942 9.212 -1.669 1.00 7.75 228 ALA F C 1
ATOM 11164 O O . ALA F 1 228 ? -13.758 10.356 -1.250 1.00 8.29 228 ALA F O 1
ATOM 11166 N N . LEU F 1 229 ? -13.985 8.921 -2.956 1.00 8.24 229 LEU F N 1
ATOM 11167 C CA . LEU F 1 229 ? -13.799 9.951 -3.974 1.00 8.74 229 LEU F CA 1
ATOM 11168 C C . LEU F 1 229 ? -14.918 11.007 -3.940 1.00 8.04 229 LEU F C 1
ATOM 11169 O O . LEU F 1 229 ? -14.641 12.206 -3.951 1.00 9.53 229 LEU F O 1
ATOM 11174 N N . GLU F 1 230 ? -16.158 10.557 -3.853 1.00 8.95 230 GLU F N 1
ATOM 11175 C CA . GLU F 1 230 ? -17.286 11.483 -3.773 1.00 8.82 230 GLU F CA 1
ATOM 11176 C C . GLU F 1 230 ? -17.226 12.296 -2.469 1.00 8.46 230 GLU F C 1
ATOM 11177 O O . GLU F 1 230 ? -17.635 13.461 -2.447 1.00 9.47 230 GLU F O 1
ATOM 11183 N N . SER F 1 231 ? -16.687 11.710 -1.399 1.00 8.26 231 SER F N 1
ATOM 11184 C CA . SER F 1 231 ? -16.568 12.456 -0.137 1.00 7.96 231 SER F CA 1
ATOM 11185 C C . SER F 1 231 ? -15.608 13.628 -0.255 1.00 8.24 231 SER F C 1
ATOM 11186 O O . SER F 1 231 ? -15.828 14.669 0.352 1.00 9.08 231 SER F O 1
ATOM 11189 N N . VAL F 1 232 ? -14.566 13.474 -1.071 1.00 8.78 232 VAL F N 1
ATOM 11190 C CA . VAL F 1 232 ? -13.610 14.560 -1.302 1.00 9.57 232 VAL F CA 1
ATOM 11191 C C . VAL F 1 232 ? -14.328 15.733 -1.974 1.00 9.77 232 VAL F C 1
ATOM 11192 O O . VAL F 1 232 ? -14.141 16.896 -1.591 1.00 11.34 232 VAL F O 1
ATOM 11196 N N . LEU F 1 233 ? -15.156 15.433 -2.971 1.00 9.63 233 LEU F N 1
ATOM 11197 C CA . LEU F 1 233 ? -15.875 16.477 -3.688 1.00 10.04 233 LEU F CA 1
ATOM 11198 C C . LEU F 1 233 ? -16.825 17.220 -2.749 1.00 10.71 233 LEU F C 1
ATOM 11199 O O . LEU F 1 233 ? -16.943 18.441 -2.833 1.00 11.83 233 LEU F O 1
ATOM 11204 N N . LEU F 1 234 ? -17.456 16.508 -1.819 1.00 10.70 234 LEU F N 1
ATOM 11205 C CA . LEU F 1 234 ? -18.286 17.174 -0.821 1.00 10.68 234 LEU F CA 1
ATOM 11206 C C . LEU F 1 234 ? -17.470 18.067 0.091 1.00 11.51 234 LEU F C 1
ATOM 11207 O O . LEU F 1 234 ? -17.895 19.174 0.419 1.00 13.17 234 LEU F O 1
ATOM 11212 N N . GLY F 1 235 ? -16.294 17.599 0.485 1.00 10.67 235 GLY F N 1
ATOM 11213 C CA . GLY F 1 235 ? -15.419 18.384 1.343 1.00 11.86 235 GLY F CA 1
ATOM 11214 C C . GLY F 1 235 ? -14.913 19.660 0.696 1.00 11.64 235 GLY F C 1
ATOM 11215 O O . GLY F 1 235 ? -14.574 20.617 1.387 1.00 14.33 235 GLY F O 1
ATOM 11216 N N . ASP F 1 236 ? -14.848 19.677 -0.631 1.00 11.90 236 ASP F N 1
ATOM 11217 C CA . ASP F 1 236 ? -14.421 20.854 -1.386 1.00 12.42 236 ASP F CA 1
ATOM 11218 C C . ASP F 1 236 ? -15.499 21.930 -1.470 1.00 13.75 236 ASP F C 1
ATOM 11219 O O . ASP F 1 236 ? -15.184 23.060 -1.821 1.00 16.34 236 ASP F O 1
ATOM 11224 N N . LYS F 1 237 ? -16.759 21.587 -1.200 1.00 13.67 237 LYS F N 1
ATOM 11225 C CA . LYS F 1 237 ? -17.860 22.547 -1.314 1.00 14.83 237 LYS F CA 1
ATOM 11226 C C . LYS F 1 237 ? -17.721 23.592 -0.232 1.00 16.38 237 LYS F C 1
ATOM 11227 O O . LYS F 1 237 ? -17.324 23.317 0.894 1.00 19.98 237 LYS F O 1
#

Secondary structure (DSSP, 8-state):
-BTTB---TTSS-SEEEE-SSHHHHHHHHHHH-EEEEEEE-GGG--EEEEEETTEEEEEE---SSHHHHHHHHHHHHHHS---EEEEEEEEEE-STT--TT-EEEEEEEEES-SHHHHHTTTSB---B--HHHHHHHHHHHHHTT---EEEEEEE-S-SS-S-THHHHHHHHTT--EEESSHHHHHHHHHHHT-EEEEEEEEEEETTTTEE--HHHHHHHHHHHHHHHHHHHHHHH-/-BTTB---TTSS-SEEEE-SSHHHHHHHHHHH-EEEEEEE-GGG--EEEEEETTEEEEEE---SSHHHHHHHHHHHHHHS---EEEEEEEEEE-STTSPTT-EEEEEEEEES-SHHHHHTTTSB---B--HHHHHHHHHHHHHTT---EEEEEEE-S-SS-S-THHHHHHHHTT--EEESSHHHHHHHHHHHT-EEEEEEEEEEESSS-----HHHHHHHHHHHHHHHHHHHHHHH-/--SS----TTSS-SEEEE-SSHHHHHHHHHHH-EEEEEEE-GGG--EEEEEETTEEEEEE---SSHHHHHHHHHHHHHHH---EEEEEEEEEE-STT--TT-EEEEEEEEES-SHHHHHTTTSB---B--HHHHHHHHHHHHHTT---EEEEEEE-S-SS-S-TTHHHHHHHTT--EEESSHHHHHHHHHHHT-EEEEEEEEEEETTT--B--HHHHHHHHHHHHHHHHHHHHHHH-/-BTTB---TTSS-SEEEE-SSHHHHHHHHHHH-EEEEEEE-GGG--EEEEEETTEEEEEE---SSHHHHHHHHHHHHHHS---EEEEEEEEEESSTTSPTT-EEEEEEEEES-SHHHHHTTTSB---B--HHHHHHHHHHHHHTT---EEEEEEE-S-SS-S-TTHHHHHHHTT--EEESSHHHHHHHHHHHT-EEEEEEEEEEESSS-----HHHHHHHHHHHHHHHHHHHHHHH-/-BTTB---TTSS-SEEEE-SSHHHHHHHHHHH-EEEEEEE-GGG--EEEEEETTEEEEEE---SSHHHHHHHHHHHHHHS---EEEEEEEEEE-STTSPTT-EEEEEEEEES-SHHHHHTTTSB---B--HHHHHHHHHHHHHTT---EEEEEEE-S-SS-S-TTHHHHHHHTT--EEESSHHHHHHHHHHHT-EEEEEEEEEEESSS-----HHHHHHHHHHHHHHHHHHHHHHH-/-BTTB---TTSS-SEEEE-SSHHHHHHHHHHH-EEEEEEE-GGG--EEEEEETTEEEEEE---SSHHHHHHHHHHHHHHS---EEEEEEEEEE-STTSPTT-EEEEEEEEES-SHHHHHTTTSB---B--HHHHHHHHHHHHHHT--EEEEEEEE-S-SS-S-TTHHHHHHHTT--EEESSHHHHHHHHHHHT-EEEEEEEEEEESSSTT---SSS-SHHHHHHHHHHHHHHHHHH-

CATH classification: 3.40.50.1580

Foldseek 3Di:
DDPQFPAAAVQADLEEEEEQDQVVQVVCCVPAFPPKDWGGCRVHFTKIWGDHVRHIYIYTHQHAALVRNLVVLLCCVPGHNHFEYEYEYAFAFLAPPQDALAKEKAQWEAEPDCPVCVVPVNDDDTLGFDVLLVVLLCVLQVVVVHHYHYYYEYAYRDPPDPPLVVSVVCNVVPHGGYGHHRSSSSSSCVVRVHGYIYMHGYAAYPNVGDGHDPVSVVVSSVSSSSSNVSSVVVVVD/DDPQFDAAAPQADLEEEEEQDQVVQVVCCVPAFDPKDWRGCGVHFTKIWGDHVRHIYIYTHQHAALVSNLVVLLCCVPGHNHFEYEYEYAFAFLEPVLDALAKEKAQWEAEPDCVVCVVPVNDDDTLGFDPLLSVLLCVLCVVVVHHHHYYYEYAYPDPPDPCPCVSVVCVVVPHGGYGHHRSSSSSSCVVSVHGYIYMHTYNYHPVDGDDDDPVSVVVSSVSSSSSNNSSVVVVVD/DDLQFQAAAVQADLEEEEEQDQVVQVVCCVPAFPPWDFRGCGVHFTKIWGDHPRGIYMYTYQHAALVSNLVVLLCCVPGHVHFEYEYEYAFAFLEPPQDALAKEKAQWEAEPDCPVCVVPVNDDDTLGFDPLLSVLLCVLCVVVVHHHHYYYEYAYRDPDDPCPCVSVVCRVVPHGGYGHHRSSSSSSCVVRVHGYIYMHGYAAYPVVGDGDDPVSVVVSSVSSSSSNVSSVVVVVD/DDPQFPAAAPQAALEEEEEQDQVVQVVCCVPAFDPKDWRGCGVHFTKIWGDHPRGIYMYTHQHAALVSNLVVLLCCVPGHNHFEYEYEYAFAFLEPVQDALAKEKAQWEAEPDCPVCVVPVNDDDTLGFDVLLVVLLCVLQVVVVHHYHYYYEYAYRDPPDPCPCVSVVCVVVPHGGYGHHRSSSSSSCVVSVHGYIYMHGHHAHPVDGDDDDPVSVVVSSVSSSSSNVSSVVVVVD/DDPQWPAAAPQADLEEEEEQDQVVQVVCCVPAFDPKDWGGCGVHFTKIWGDHVRGIYMYTHQHAALVRNLVVLLCCVPGHNHFEYEYEYAFAFLAPVQDALAKEKAQWEAEPDCPVCVVVVNDDDTLGFDPLLSVLLCVLCVVVVHHHHYYYEYAYPDPPDPDPCVSVVCVVVPHGGYGHHRSSSSSSCVVSVHGYIYMHTHQAYPPRGDHDDPVSVVVSSVSSSSSNNSSVVVVVD/DDPQWPAAAVQADLEEEEEQDQVVQVVCQVPAFDPKDFGGQGVHFTKIWGDHVRHIYMYTHQHAALVSNLVVLLCCVPGHNHFEYEYEYAFAFLAPPQDALAKEKAQWEAEPDCPVCVVPVNDDDTLGFDPLLSVLLVVQCVVVVHHYYYYYAYAYRDPPDPCPVVSVVCNVVPHGGYGHHRSSSSSSCVVSVHGYIYMHGHQAYPPPGDGHDPPPDVPSSVSSSSSNNSSVVVVVD

B-factor: mean 11.61, std 10.0, range [2.27, 111.82]

Nearest PDB structures (foldseek):
  6xz2-assembly1_C  TM=9.997E-01  e=3.595E-52  Escherichia coli K-12
  4ttj-assembly1_D-2  TM=9.981E-01  e=1.494E-51  Escherichia coli
  9fxe-assembly1_C-2  TM=9.970E-01  e=1.241E-51  Escherichia coli K-12
  4ts9-assembly1_C-2  TM=9.964E-01  e=1.914E-51  Escherichia coli
  1vhw-assembly1_A  TM=9.984E-01  e=6.003E-48  Vibrio cholerae

Sequence (1422 aa):
ATPHINAEMGDFADVVVLMPGDPLLRRAKKYIAETFLEDAREVNNVRRGMLGFTGTYKGRKIISVMMGHGMGIPSCSIYTKELITDFGVKKIIRVGSCGAVLPHVKLRDVVVVIGMMGACTDSKVNRIRFKKDHDFAAIADFDMVRNAVDAAKALLGIDARVGNLFSADLFYSPDDGEMFDVMEEKKYGILGVEMEAAGIYGVAAEFGAKALTICTVSDDHIRRTHEQTTAAERQTTTFNDMIKKIALESVLLGDKKATPHINAEMGDFADVVVLMPGDPLRAKYIAETFLEDAREVNNVRGMLGFTGTYKGRKKISVMMGHGMGIPSCSIYTKELITDFGVKKKIIRVGSCGAVLPHVKLRDVVIGMMGACTDSKVNRIIRFKDHDFAAIADFDMVRNAVDAAKALGIDARVGNLFSADLFYSPDGEMFDVMEKYGILGVEMEAAGIYGVAAEFGAKALTICTVSDHIRTHEQTTAAERQTTFNDMMIKKIALESVLLGDKATPHINAEMGDFADVVVLMPGDPLRRAKYIAETFLEDAREVNNVRGMLGFTGTTYKGRKISVMMGHGMGIPSCSIYTKELITDFGVKKIIRVGSCGAVLPHVKLRDVVIGMMGACTDSKVNRIRFKDHDFAAIADFDMVRRNAVDAAKALGIDARVGNLFSADLFYSPDGEMFDVMEKKYGILGVEMEAAGIYGVAAEFGAKALTICTTVSDHIRTHEQTTAAERQTTFNDMIKIALESVLLGDKATPHINAEMGDFADVVVLMPGDPLRRAKYIAETFLEDAREVNNVRGMLGFTGTYKGRKISVVMMGHGMGIPSCSIYTTKELITDFGVKKIIIRVGSCGAVLPHVKLRDVVIGMMGACTDSKVNRIRFKDHDFAAIADFDMVRNAVDAAKALGIDARVGNLFSADLFYSPDGEMFDVMEKYGIILGVEMEAAGIYGVAAEFGAKALTICTVSDHIRTHEQTTAAERQTTFNDMIKKIALESVLLGDKATPHINAEMGDFADVVVLMPGDPLRAKYIAETFLEDAREVNNVRGMLGFTGTYKGRKISVMGHGMGIPSCSIYTKELITDFGVKKIIRVGSCGAVLPHVKLRDVVIGMMGACTDSKVNRIRFKDHDFAAIADFDMVRNAVDAAKALGIDARVGNLFSADLFYSPDGEMFDVMEKYYGILGVEMEAAGIYGVAAEFGAKALTICTVSDHIRTHEQTTAAERQTTFNDMIKKIALESVLLGDKATPHINAEMGDFADVVLMPGDPLRAKYIAETFLEDAREVNNVRGMLGFTGTYKGRKISVMGHGMGIPSCSIYTKELITDFGVKKKIIRVGSCGAVLPHVKLRDVVVIGMMGACTDSKVNRIRFKDHDFAAIADFDMVRRNAVDAAKALGIDARVGNLFSADLFYSPDGEMFDVMEKKYGILGVEMMEAAGIYGVAAEFGAKALTICTVSDHIRTHEQTTAAERQTTFNDMMIKIALESVLLGDK